Protein AF-0000000067844061 (afdb_homodimer)

Organism: Pseudomonas putida (strain ATCC 47054 / DSM 6125 / CFBP 8728 / NCIMB 11950 / KT2440) (NCBI:txid160488)

InterPro domains:
  IPR003423 Outer membrane efflux protein [PF02321] (73-263)
  IPR003423 Outer membrane efflux protein [PF02321] (291-471)
  IPR010131 Multidrug resistance outer membrane protein MdtP/Nodulation protein T-like [PTHR30203] (14-473)
  IPR010131 Multidrug resistance outer membrane protein MdtP/Nodulation protein T-like [TIGR01845] (21-471)

Sequence (946 aa):
MMPLLHSFPGPARLATALGMLAALAACGHQPTPAEPAVALQADPLANMPAGVSKQPLPERWWALYQDPQLNRWVQQALAHNQGLAQAEANVQAMLAGIGEFDARRWPSTDMGVAATYGRSADDQTLAEATDSNAPSQWQFNPGLELAYQVDIWGQVRAAIQRARVQAEASAAALDLVRLQVVAQTTRAYIDQCTYAARLEAAKQALQTLDQSVQLSQRQRQAGVATALDSERLLGLREQVRAQLPMLSARRQMALYELSMLSGQASVAEATTCVAIPTLSVPLPAGDGWHLLERRPDVRQAERELQAATLETDIVRADLYPKVSFGASLTSSDHHLANLGDSRAVMFGIGPLIRWEFPNLKANRARVSKAEALQRAQVARYRGVALSALKDVRQALARYDGERQRLQALDAALAHSQHSFALAQGNYRAGTVDGLALLDSEREMISLRANHTEARGRLAQAQVNLFRALGGRWMMPLLHSFPGPARLATALGMLAALAACGHQPTPAEPAVALQADPLANMPAGVSKQPLPERWWALYQDPQLNRWVQQALAHNQGLAQAEANVQAMLAGIGEFDARRWPSTDMGVAATYGRSADDQTLAEATDSNAPSQWQFNPGLELAYQVDIWGQVRAAIQRARVQAEASAAALDLVRLQVVAQTTRAYIDQCTYAARLEAAKQALQTLDQSVQLSQRQRQAGVATALDSERLLGLREQVRAQLPMLSARRQMALYELSMLSGQASVAEATTCVAIPTLSVPLPAGDGWHLLERRPDVRQAERELQAATLETDIVRADLYPKVSFGASLTSSDHHLANLGDSRAVMFGIGPLIRWEFPNLKANRARVSKAEALQRAQVARYRGVALSALKDVRQALARYDGERQRLQALDAALAHSQHSFALAQGNYRAGTVDGLALLDSEREMISLRANHTEARGRLAQAQVNLFRALGGRW

Nearest PDB structures (foldseek):
  5iuy-assembly1_A  TM=9.080E-01  e=8.063E-28  Pseudomonas aeruginosa PAO1
  5azs-assembly1_C  TM=9.070E-01  e=2.135E-24  Pseudomonas aeruginosa PAO1
  4k7r-assembly1_A  TM=8.911E-01  e=1.872E-24  Escherichia coli K-12
  1wp1-assembly1_A  TM=8.707E-01  e=6.218E-23  Pseudomonas aeruginosa
  4mt4-assembly1_C  TM=8.887E-01  e=1.733E-21  Campylobacter jejuni

Radius of gyration: 41.27 Å; Cα contacts (8 Å, |Δi|>4): 1444; chains: 2; bounding box: 65×150×91 Å

Solvent-accessible surface area (backbone atoms only — not comparable to full-atom values): 47269 Å² total; per-residue (Å²): 134,80,82,77,82,77,74,79,64,72,64,57,60,52,49,51,55,50,50,55,53,53,62,65,54,66,68,69,74,72,80,72,77,76,76,76,46,70,37,64,72,42,57,60,51,76,82,70,51,89,60,57,36,64,46,69,55,50,54,63,56,75,58,54,40,72,41,70,66,61,51,49,51,42,51,38,20,73,73,40,21,63,69,52,52,52,36,51,50,48,28,51,51,35,55,58,50,31,51,67,41,52,53,56,83,43,62,47,76,49,77,48,78,44,77,44,73,41,71,52,72,67,46,42,54,53,13,60,74,64,74,42,83,54,68,75,39,51,35,39,37,44,33,41,36,37,41,29,61,57,62,75,78,39,35,56,60,31,47,31,51,26,36,50,32,48,23,50,20,38,46,22,48,34,51,41,45,49,51,48,53,47,45,51,42,52,44,26,50,40,45,26,11,29,29,45,50,45,44,51,52,49,53,51,45,46,53,53,42,51,50,50,36,52,50,38,49,52,35,31,75,70,68,75,42,54,73,65,41,34,51,53,45,50,52,52,42,52,57,54,57,65,46,47,64,59,35,54,50,52,23,49,52,22,43,50,50,42,19,53,44,30,53,38,91,61,64,74,86,72,83,71,57,87,60,62,67,53,70,80,59,61,47,42,68,21,60,39,72,58,38,61,65,62,19,32,66,40,42,21,35,50,26,49,31,51,28,33,51,30,48,29,53,35,44,48,41,64,77,46,69,45,43,31,38,39,35,37,43,34,22,50,27,69,44,81,88,44,33,81,37,79,79,18,44,29,35,36,40,35,46,36,36,40,29,58,52,83,58,44,51,34,46,53,17,48,30,48,19,32,48,24,47,29,49,19,31,50,24,46,33,38,38,46,37,30,50,46,43,34,44,34,40,36,24,51,32,45,31,48,11,35,51,49,21,42,53,28,35,52,55,19,38,54,36,24,50,51,35,28,52,51,32,50,53,33,38,75,73,63,77,43,59,53,64,57,37,48,53,30,46,50,49,32,48,52,40,49,51,51,41,48,51,35,54,35,50,32,44,45,28,48,47,48,31,43,55,45,62,30,57,45,121,134,79,82,76,83,76,76,77,65,72,66,58,60,52,50,52,54,50,51,55,54,54,62,66,47,65,69,67,75,72,82,73,76,75,76,78,48,70,53,60,73,47,57,62,51,77,83,68,53,88,60,56,36,63,47,69,55,47,52,62,56,76,57,54,39,73,42,71,66,60,51,49,51,42,52,38,21,74,73,40,20,27,69,53,48,20,35,52,21,48,29,48,17,35,54,26,46,29,36,41,44,53,37,56,82,44,57,46,28,40,32,34,42,30,42,31,41,30,33,50,68,66,46,34,53,53,14,61,74,65,76,44,81,53,68,74,41,53,36,40,36,45,32,40,36,36,41,29,61,58,61,64,76,40,37,55,60,30,50,31,50,26,36,50,32,47,24,50,20,37,47,22,50,34,50,40,47,51,51,48,52,47,44,50,44,51,44,27,52,41,45,27,12,28,30,44,51,45,44,52,53,50,52,51,44,47,54,54,43,51,51,50,37,53,50,37,49,54,34,31,75,71,68,78,42,53,75,60,44,35,34,52,46,50,22,53,42,29,53,55,56,25,48,47,35,45,35,52,20,53,23,52,35,23,47,39,49,42,18,38,44,31,53,37,69,56,72,64,86,65,79,76,58,85,60,62,68,52,68,81,57,61,48,44,68,21,60,39,72,58,40,61,65,61,18,32,67,38,45,19,34,50,26,49,30,51,26,33,49,29,48,27,52,35,42,49,41,62,75,46,69,44,44,30,38,39,35,36,42,36,23,47,28,70,46,80,89,43,33,82,36,79,90,18,47,48,71,50,74,50,77,45,79,49,64,77,73,85,74,41,64,68,45,51,50,49,29,52,52,32,49,53,52,27,50,52,29,50,53,47,32,39,49,44,38,42,49,48,44,50,44,34,42,51,25,49,51,48,32,48,50,32,50,54,50,40,55,53,36,52,53,51,37,54,54,29,50,50,48,27,54,51,32,49,55,33,39,75,70,64,77,43,57,54,64,57,36,50,51,31,46,52,50,31,50,52,38,49,52,50,39,49,50,32,53,35,50,32,43,47,27,46,47,49,32,44,56,46,62,29,56,46,122

Structure (mmCIF, N/CA/C/O backbone):
data_AF-0000000067844061-model_v1
#
loop_
_entity.id
_entity.type
_entity.pdbx_description
1 polymer 'Multidrug efflux MFS outer membrane protein'
#
loop_
_atom_site.group_PDB
_atom_site.id
_atom_site.type_symbol
_atom_site.label_atom_id
_atom_site.label_alt_id
_atom_site.label_comp_id
_atom_site.label_asym_id
_atom_site.label_entity_id
_atom_site.label_seq_id
_atom_site.pdbx_PDB_ins_code
_atom_site.Cartn_x
_atom_site.Cartn_y
_atom_site.Cartn_z
_atom_site.occupancy
_atom_site.B_iso_or_equiv
_atom_site.auth_seq_id
_atom_site.auth_comp_id
_atom_site.auth_asym_id
_atom_site.auth_atom_id
_atom_site.pdbx_PDB_model_num
ATOM 1 N N . MET A 1 1 ? -35.156 57.094 55.906 1 28.03 1 MET A N 1
ATOM 2 C CA . MET A 1 1 ? -33.844 56.625 56.281 1 28.03 1 MET A CA 1
ATOM 3 C C . MET A 1 1 ? -33.5 55.312 55.562 1 28.03 1 MET A C 1
ATOM 5 O O . MET A 1 1 ? -33.875 54.25 56 1 28.03 1 MET A O 1
ATOM 9 N N . MET A 1 2 ? -33.688 55.312 54.281 1 35.84 2 MET A N 1
ATOM 10 C CA . MET A 1 2 ? -33.656 54.125 53.469 1 35.84 2 MET A CA 1
ATOM 11 C C . MET A 1 2 ? -32.281 53.469 53.469 1 35.84 2 MET A C 1
ATOM 13 O O . MET A 1 2 ? -31.266 54.188 53.375 1 35.84 2 MET A O 1
ATOM 17 N N . PRO A 1 3 ? -32.156 52.219 54.094 1 39.34 3 PRO A N 1
ATOM 18 C CA . PRO A 1 3 ? -30.906 51.5 54.344 1 39.34 3 PRO A CA 1
ATOM 19 C C . PRO A 1 3 ? -30.047 51.312 53.094 1 39.34 3 PRO A C 1
ATOM 21 O O . PRO A 1 3 ? -30.594 51.25 51.969 1 39.34 3 PRO A O 1
ATOM 24 N N . LEU A 1 4 ? -28.828 51.906 53.094 1 35.72 4 LEU A N 1
ATOM 25 C CA . LEU A 1 4 ? -27.75 51.875 52.125 1 35.72 4 LEU A CA 1
ATOM 26 C C . LEU A 1 4 ? -27.297 50.438 51.844 1 35.72 4 LEU A C 1
ATOM 28 O O . LEU A 1 4 ? -27.094 49.656 52.781 1 35.72 4 LEU A O 1
ATOM 32 N N . LEU A 1 5 ? -27.781 49.812 50.75 1 37.81 5 LEU A N 1
ATOM 33 C CA . LEU A 1 5 ? -27.406 48.5 50.25 1 37.81 5 LEU A CA 1
ATOM 34 C C . LEU A 1 5 ? -25.891 48.312 50.312 1 37.81 5 LEU A C 1
ATOM 36 O O . LEU A 1 5 ? -25.156 49.156 49.781 1 37.81 5 LEU A O 1
ATOM 40 N N . HIS A 1 6 ? -25.312 47.625 51.375 1 37.41 6 HIS A N 1
ATOM 41 C CA . HIS A 1 6 ? -23.938 47.25 51.656 1 37.41 6 HIS A CA 1
ATOM 42 C C . HIS A 1 6 ? -23.312 46.531 50.438 1 37.41 6 HIS A C 1
ATOM 44 O O . HIS A 1 6 ? -23.891 45.625 49.875 1 37.41 6 HIS A O 1
ATOM 50 N N . SER A 1 7 ? -22.406 47.219 49.688 1 40.31 7 SER A N 1
ATOM 51 C CA . SER A 1 7 ? -21.531 46.75 48.594 1 40.31 7 SER A CA 1
ATOM 52 C C . SER A 1 7 ? -20.75 45.5 49.031 1 40.31 7 SER A C 1
ATOM 54 O O . SER A 1 7 ? -20.141 45.469 50.094 1 40.31 7 SER A O 1
ATOM 56 N N . PHE A 1 8 ? -21.391 44.312 48.75 1 47.09 8 PHE A N 1
ATOM 57 C CA . PHE A 1 8 ? -20.719 43.062 49.031 1 47.09 8 PHE A CA 1
ATOM 58 C C . PHE A 1 8 ? -19.219 43.188 48.781 1 47.09 8 PHE A C 1
ATOM 60 O O . PHE A 1 8 ? -18.797 43.781 47.812 1 47.09 8 PHE A O 1
ATOM 67 N N . PRO A 1 9 ? -18.391 42.938 49.844 1 49.12 9 PRO A N 1
ATOM 68 C CA . PRO A 1 9 ? -16.938 43.062 49.875 1 49.12 9 PRO A CA 1
ATOM 69 C C . PRO A 1 9 ? -16.266 42.281 48.719 1 49.12 9 PRO A C 1
ATOM 71 O O . PRO A 1 9 ? -16.875 41.406 48.125 1 49.12 9 PRO A O 1
ATOM 74 N N . GLY A 1 10 ? -15 42.625 48.375 1 49.09 10 GLY A N 1
ATOM 75 C CA . GLY A 1 10 ? -13.953 42.344 47.406 1 49.09 10 GLY A CA 1
ATOM 76 C C . GLY A 1 10 ? -13.703 40.875 47.219 1 49.09 10 GLY A C 1
ATOM 77 O O . GLY A 1 10 ? -13.523 40.406 46.062 1 49.09 10 GLY A O 1
ATOM 78 N N . PRO A 1 11 ? -13.734 40.062 48.281 1 57.84 11 PRO A N 1
ATOM 79 C CA . PRO A 1 11 ? -13.297 38.688 48.125 1 57.84 11 PRO A CA 1
ATOM 80 C C . PRO A 1 11 ? -14.328 37.844 47.375 1 57.84 11 PRO A C 1
ATOM 82 O O . PRO A 1 11 ? -13.984 36.781 46.812 1 57.84 11 PRO A O 1
ATOM 85 N N . ALA A 1 12 ? -15.539 38.156 47.531 1 59.72 12 ALA A N 1
ATOM 86 C CA . ALA A 1 12 ? -16.562 37.312 46.906 1 59.72 12 ALA A CA 1
ATOM 87 C C . ALA A 1 12 ? -16.531 37.406 45.375 1 59.72 12 ALA A C 1
ATOM 89 O O . ALA A 1 12 ? -16.797 36.438 44.688 1 59.72 12 ALA A O 1
ATOM 90 N N . ARG A 1 13 ? -16.234 38.594 44.844 1 57.62 13 ARG A N 1
ATOM 91 C CA . ARG A 1 13 ? -16.125 38.781 43.406 1 57.62 13 ARG A CA 1
ATOM 92 C C . ARG A 1 13 ? -14.922 38.031 42.844 1 57.62 13 ARG A C 1
ATOM 94 O O . ARG A 1 13 ? -15 37.469 41.75 1 57.62 13 ARG A O 1
ATOM 101 N N . LEU A 1 14 ? -13.836 38.062 43.719 1 59.06 14 LEU A N 1
ATOM 102 C CA . LEU A 1 14 ? -12.695 37.281 43.25 1 59.06 14 LEU A CA 1
ATOM 103 C C . LEU A 1 14 ? -13.016 35.781 43.312 1 59.06 14 LEU A C 1
ATOM 105 O O . LEU A 1 14 ? -12.617 35.031 42.406 1 59.06 14 LEU A O 1
ATOM 109 N N . ALA A 1 15 ? -13.766 35.344 44.312 1 61.41 15 ALA A N 1
ATOM 110 C CA . ALA A 1 15 ? -14.172 33.938 44.469 1 61.41 15 ALA A CA 1
ATOM 111 C C . ALA A 1 15 ? -15.078 33.531 43.312 1 61.41 15 ALA A C 1
ATOM 113 O O . ALA A 1 15 ? -14.992 32.406 42.812 1 61.41 15 ALA A O 1
ATOM 114 N N . THR A 1 16 ? -15.977 34.375 42.844 1 60.16 16 THR A N 1
ATOM 115 C CA . THR A 1 16 ? -16.859 34.062 41.719 1 60.16 16 THR A CA 1
ATOM 116 C C . THR A 1 16 ? -16.062 33.969 40.438 1 60.16 16 THR A C 1
ATOM 118 O O . THR A 1 16 ? -16.328 33.125 39.594 1 60.16 16 THR A O 1
ATOM 121 N N . ALA A 1 17 ? -15.078 34.906 40.188 1 57.84 17 ALA A N 1
ATOM 122 C CA . ALA A 1 17 ? -14.227 34.875 39 1 57.84 17 ALA A CA 1
ATOM 123 C C . ALA A 1 17 ? -13.375 33.594 39 1 57.84 17 ALA A C 1
ATOM 125 O O . ALA A 1 17 ? -13.203 32.969 37.969 1 57.84 17 ALA A O 1
ATOM 126 N N . LEU A 1 18 ? -12.875 33.219 40.156 1 57.78 18 LEU A N 1
ATOM 127 C CA . LEU A 1 18 ? -12.109 31.984 40.281 1 57.78 18 LEU A CA 1
ATOM 128 C C . LEU A 1 18 ? -13.008 30.766 40.094 1 57.78 18 LEU A C 1
ATOM 130 O O . LEU A 1 18 ? -12.586 29.75 39.531 1 57.78 18 LEU A O 1
ATOM 134 N N . GLY A 1 19 ? -14.219 30.781 40.625 1 56.22 19 GLY A N 1
ATOM 135 C CA . GLY A 1 19 ? -15.172 29.703 40.406 1 56.22 19 GLY A CA 1
ATOM 136 C C . GLY A 1 19 ? -15.531 29.484 38.938 1 56.22 19 GLY A C 1
ATOM 137 O O . GLY A 1 19 ? -15.68 28.344 38.5 1 56.22 19 GLY A O 1
ATOM 138 N N . MET A 1 20 ? -15.695 30.578 38.25 1 52.91 20 MET A N 1
ATOM 139 C CA . MET A 1 20 ? -15.992 30.469 36.812 1 52.91 20 MET A CA 1
ATOM 140 C C . MET A 1 20 ? -14.789 29.922 36.062 1 52.91 20 MET A C 1
ATOM 142 O O . MET A 1 20 ? -14.953 29.156 35.094 1 52.91 20 MET A O 1
ATOM 146 N N . LEU A 1 21 ? -13.57 30.297 36.406 1 53.47 21 LEU A N 1
ATOM 147 C CA . LEU A 1 21 ? -12.367 29.75 35.781 1 53.47 21 LEU A CA 1
ATOM 148 C C . LEU A 1 21 ? -12.25 28.25 36.094 1 53.47 21 LEU A C 1
ATOM 150 O O . LEU A 1 21 ? -11.852 27.469 35.219 1 53.47 21 LEU A O 1
ATOM 154 N N . ALA A 1 22 ? -12.516 27.844 37.281 1 52.59 22 ALA A N 1
ATOM 155 C CA . ALA A 1 22 ? -12.477 26.438 37.688 1 52.59 22 ALA A CA 1
ATOM 156 C C . ALA A 1 22 ? -13.523 25.641 36.906 1 52.59 22 ALA A C 1
ATOM 158 O O . ALA A 1 22 ? -13.289 24.469 36.562 1 52.59 22 ALA A O 1
ATOM 159 N N . ALA A 1 23 ? -14.672 26.109 36.656 1 51.25 23 ALA A N 1
ATOM 160 C CA . ALA A 1 23 ? -15.719 25.391 35.906 1 51.25 23 ALA A CA 1
ATOM 161 C C . ALA A 1 23 ? -15.312 25.156 34.469 1 51.25 23 ALA A C 1
ATOM 163 O O . ALA A 1 23 ? -15.703 24.156 33.875 1 51.25 23 ALA A O 1
ATOM 164 N N . LEU A 1 24 ? -14.531 26.031 33.906 1 49.62 24 LEU A N 1
ATOM 165 C CA . LEU A 1 24 ? -14.078 25.844 32.531 1 49.62 24 LEU A CA 1
ATOM 166 C C . LEU A 1 24 ? -13 24.766 32.469 1 49.62 24 LEU A C 1
ATOM 168 O O . LEU A 1 24 ? -12.781 24.156 31.406 1 49.62 24 LEU A O 1
ATOM 172 N N . ALA A 1 25 ? -12.18 24.562 33.469 1 45.22 25 ALA A N 1
ATOM 173 C CA . ALA A 1 25 ? -11.094 23.578 33.5 1 45.22 25 ALA A CA 1
ATOM 174 C C . ALA A 1 25 ? -11.633 22.156 33.5 1 45.22 25 ALA A C 1
ATOM 176 O O . ALA A 1 25 ? -10.906 21.203 33.219 1 45.22 25 ALA A O 1
ATOM 177 N N . ALA A 1 26 ? -12.758 21.859 34.031 1 43.19 26 ALA A N 1
ATOM 178 C CA . ALA A 1 26 ? -13.219 20.5 34.281 1 43.19 26 ALA A CA 1
ATOM 179 C C . ALA A 1 26 ? -13.531 19.766 32.969 1 43.19 26 ALA A C 1
ATOM 181 O O . ALA A 1 26 ? -13.969 18.625 33 1 43.19 26 ALA A O 1
ATOM 182 N N . CYS A 1 27 ? -13.703 20.359 31.953 1 40.78 27 CYS A N 1
ATOM 183 C CA . CYS A 1 27 ? -14.18 19.578 30.828 1 40.78 27 CYS A CA 1
ATOM 184 C C . CYS A 1 27 ? -13.031 18.828 30.156 1 40.78 27 CYS A C 1
ATOM 186 O O . CYS A 1 27 ? -12.688 19.109 29.016 1 40.78 27 CYS A O 1
ATOM 188 N N . GLY A 1 28 ? -11.969 18.578 30.812 1 43.5 28 GLY A N 1
ATOM 189 C CA . GLY A 1 28 ? -11.023 17.734 30.109 1 43.5 28 GLY A CA 1
ATOM 190 C C . GLY A 1 28 ? -11.617 16.391 29.703 1 43.5 28 GLY A C 1
ATOM 191 O O . GLY A 1 28 ? -11.844 15.523 30.531 1 43.5 28 GLY A O 1
ATOM 192 N N . HIS A 1 29 ? -12.438 16.25 28.781 1 42.75 29 HIS A N 1
ATOM 193 C CA . HIS A 1 29 ? -12.945 14.992 28.25 1 42.75 29 HIS A CA 1
ATOM 194 C C . HIS A 1 29 ? -11.805 14.078 27.812 1 42.75 29 HIS A C 1
ATOM 196 O O . HIS A 1 29 ? -10.906 14.508 27.094 1 42.75 29 HIS A O 1
ATOM 202 N N . GLN A 1 30 ? -11.398 13.156 28.609 1 43.84 30 GLN A N 1
ATOM 203 C CA . GLN A 1 30 ? -10.508 12.094 28.156 1 43.84 30 GLN A CA 1
ATOM 204 C C . GLN A 1 30 ? -11.094 11.367 26.953 1 43.84 30 GLN A C 1
ATOM 206 O O . GLN A 1 30 ? -12.25 10.93 26.984 1 43.84 30 GLN A O 1
ATOM 211 N N . PRO A 1 31 ? -10.453 11.453 25.828 1 48.81 31 PRO A N 1
ATOM 212 C CA . PRO A 1 31 ? -10.984 10.75 24.672 1 48.81 31 PRO A CA 1
ATOM 213 C C . PRO A 1 31 ? -11.188 9.258 24.906 1 48.81 31 PRO A C 1
ATOM 215 O O . PRO A 1 31 ? -10.43 8.641 25.672 1 48.81 31 PRO A O 1
ATOM 218 N N . THR A 1 32 ? -12.375 8.727 24.922 1 49 32 THR A N 1
ATOM 219 C CA . THR A 1 32 ? -12.711 7.309 25 1 49 32 THR A CA 1
ATOM 220 C C . THR A 1 32 ? -11.891 6.504 24 1 49 32 THR A C 1
ATOM 222 O O . THR A 1 32 ? -11.82 6.848 22.812 1 49 32 THR A O 1
ATOM 225 N N . PRO A 1 33 ? -11.102 5.637 24.594 1 50.72 33 PRO A N 1
ATOM 226 C CA . PRO A 1 33 ? -10.352 4.77 23.688 1 50.72 33 PRO A CA 1
ATOM 227 C C . PRO A 1 33 ? -11.227 4.141 22.609 1 50.72 33 PRO A C 1
ATOM 229 O O . PRO A 1 33 ? -12.406 3.863 22.844 1 50.72 33 PRO A O 1
ATOM 232 N N . ALA A 1 34 ? -10.898 4.32 21.391 1 57.81 34 ALA A N 1
ATOM 233 C CA . ALA A 1 34 ? -11.633 3.699 20.297 1 57.81 34 ALA A CA 1
ATOM 234 C C . ALA A 1 34 ? -11.859 2.215 20.562 1 57.81 34 ALA A C 1
ATOM 236 O O . ALA A 1 34 ? -11.008 1.54 21.141 1 57.81 34 ALA A O 1
ATOM 237 N N . GLU A 1 35 ? -13.102 1.717 20.531 1 63.91 35 GLU A N 1
ATOM 238 C CA . GLU A 1 35 ? -13.43 0.296 20.594 1 63.91 35 GLU A CA 1
ATOM 239 C C . GLU A 1 35 ? -12.508 -0.527 19.688 1 63.91 35 GLU A C 1
ATOM 241 O O . GLU A 1 35 ? -12.164 -0.102 18.594 1 63.91 35 GLU A O 1
ATOM 246 N N . PRO A 1 36 ? -12.086 -1.57 20.281 1 65.06 36 PRO A N 1
ATOM 247 C CA . PRO A 1 36 ? -11.203 -2.426 19.484 1 65.06 36 PRO A CA 1
ATOM 248 C C . PRO A 1 36 ? -11.836 -2.867 18.156 1 65.06 36 PRO A C 1
ATOM 250 O O . PRO A 1 36 ? -13.047 -3.066 18.094 1 65.06 36 PRO A O 1
ATOM 253 N N . ALA A 1 37 ? -11.062 -2.898 17.188 1 70.94 37 ALA A N 1
ATOM 254 C CA . ALA A 1 37 ? -11.5 -3.363 15.867 1 70.94 37 ALA A CA 1
ATOM 255 C C . ALA A 1 37 ? -12.078 -4.773 15.953 1 70.94 37 ALA A C 1
ATOM 257 O O . ALA A 1 37 ? -11.516 -5.645 16.609 1 70.94 37 ALA A O 1
ATOM 258 N N . VAL A 1 38 ? -13.281 -5.008 15.516 1 68.44 38 VAL A N 1
ATOM 259 C CA . VAL A 1 38 ? -13.992 -6.281 15.492 1 68.44 38 VAL A CA 1
ATOM 260 C C . VAL A 1 38 ? -13.062 -7.391 15.008 1 68.44 38 VAL A C 1
ATOM 262 O O . VAL A 1 38 ? -13.102 -8.516 15.516 1 68.44 38 VAL A O 1
ATOM 265 N N . ALA A 1 39 ? -12.211 -6.98 14.148 1 72.62 39 ALA A N 1
ATOM 266 C CA . ALA A 1 39 ? -11.281 -7.965 13.594 1 72.62 39 ALA A CA 1
ATOM 267 C C . ALA A 1 39 ? -10.398 -8.562 14.68 1 72.62 39 ALA A C 1
ATOM 269 O O . ALA A 1 39 ? -9.961 -9.711 14.578 1 72.62 39 ALA A O 1
ATOM 270 N N . LEU A 1 40 ? -10.18 -7.887 15.688 1 72.19 40 LEU A N 1
ATOM 271 C CA . LEU A 1 40 ? -9.273 -8.328 16.734 1 72.19 40 LEU A CA 1
ATOM 272 C C . LEU A 1 40 ? -9.961 -9.336 17.656 1 72.19 40 LEU A C 1
ATOM 274 O O . LEU A 1 40 ? -9.297 -10.023 18.438 1 72.19 40 LEU A O 1
ATOM 278 N N . GLN A 1 41 ? -11.273 -9.445 17.406 1 71.88 41 GLN A N 1
ATOM 279 C CA . GLN A 1 41 ? -12.031 -10.391 18.219 1 71.88 41 GLN A CA 1
ATOM 280 C C . GLN A 1 41 ? -12.164 -11.734 17.516 1 71.88 41 GLN A C 1
ATOM 282 O O . GLN A 1 41 ? -12.555 -12.727 18.141 1 71.88 41 GLN A O 1
ATOM 287 N N . ALA A 1 42 ? -11.781 -11.734 16.328 1 75.06 42 ALA A N 1
ATOM 288 C CA . ALA A 1 42 ? -11.844 -12.984 15.57 1 75.06 42 ALA A CA 1
ATOM 289 C C . ALA A 1 42 ? -10.617 -13.844 15.836 1 75.06 42 ALA A C 1
ATOM 291 O O . ALA A 1 42 ? -9.523 -13.328 16.078 1 75.06 42 ALA A O 1
ATOM 292 N N . ASP A 1 43 ? -10.859 -15.219 15.867 1 75.75 43 ASP A N 1
ATOM 293 C CA . ASP A 1 43 ? -9.734 -16.141 15.953 1 75.75 43 ASP A CA 1
ATOM 294 C C . ASP A 1 43 ? -9.164 -16.438 14.562 1 75.75 43 ASP A C 1
ATOM 296 O O . ASP A 1 43 ? -9.797 -17.125 13.758 1 75.75 43 ASP A O 1
ATOM 300 N N . PRO A 1 44 ? -8.016 -15.906 14.336 1 77.69 44 PRO A N 1
ATOM 301 C CA . PRO A 1 44 ? -7.434 -16.125 13.008 1 77.69 44 PRO A CA 1
ATOM 302 C C . PRO A 1 44 ? -7.059 -17.594 12.766 1 77.69 44 PRO A C 1
ATOM 304 O O . PRO A 1 44 ? -6.84 -18 11.617 1 77.69 44 PRO A O 1
ATOM 307 N N . LEU A 1 45 ? -7.023 -18.359 13.844 1 76.38 45 LEU A N 1
ATOM 308 C CA . LEU A 1 45 ? -6.574 -19.75 13.75 1 76.38 45 LEU A CA 1
ATOM 309 C C . LEU A 1 45 ? -7.742 -20.719 13.961 1 76.38 45 LEU A C 1
ATOM 311 O O . LEU A 1 45 ? -7.539 -21.859 14.352 1 76.38 45 LEU A O 1
ATOM 315 N N . ALA A 1 46 ? -8.961 -20.359 13.758 1 71.69 46 ALA A N 1
ATOM 316 C CA . ALA A 1 46 ? -10.148 -21.172 14.023 1 71.69 46 ALA A CA 1
ATOM 317 C C . ALA A 1 46 ? -10.039 -22.547 13.344 1 71.69 46 ALA A C 1
ATOM 319 O O . ALA A 1 46 ? -10.414 -23.562 13.93 1 71.69 46 ALA A O 1
ATOM 320 N N . ASN A 1 47 ? -9.531 -22.734 12.133 1 69.31 47 ASN A N 1
ATOM 321 C CA . ASN A 1 47 ? -9.328 -24 11.438 1 69.31 47 ASN A CA 1
ATOM 322 C C . ASN A 1 47 ? -7.855 -24.234 11.125 1 69.31 47 ASN A C 1
ATOM 324 O O . ASN A 1 47 ? -7.387 -23.906 10.031 1 69.31 47 ASN A O 1
ATOM 328 N N . MET A 1 48 ? -7.246 -24.922 12.25 1 78.19 48 MET A N 1
ATOM 329 C CA . MET A 1 48 ? -5.812 -25.125 12.07 1 78.19 48 MET A CA 1
ATOM 330 C C . MET A 1 48 ? -5.535 -26.422 11.312 1 78.19 48 MET A C 1
ATOM 332 O O . MET A 1 48 ? -6.051 -27.484 11.672 1 78.19 48 MET A O 1
ATOM 336 N N . PRO A 1 49 ? -4.863 -26.297 10.281 1 82.62 49 PRO A N 1
ATOM 337 C CA . PRO A 1 49 ? -4.496 -27.5 9.523 1 82.62 49 PRO A CA 1
ATOM 338 C C . PRO A 1 49 ? -3.521 -28.391 10.281 1 82.62 49 PRO A C 1
ATOM 340 O O . PRO A 1 49 ? -3.014 -28.016 11.336 1 82.62 49 PRO A O 1
ATOM 343 N N . ALA A 1 50 ? -3.402 -29.625 9.758 1 77.88 50 ALA A N 1
ATOM 344 C CA . ALA A 1 50 ? -2.408 -30.531 10.312 1 77.88 50 ALA A CA 1
ATOM 345 C C . ALA A 1 50 ? -1.009 -29.922 10.25 1 77.88 50 ALA A C 1
ATOM 347 O O . ALA A 1 50 ? -0.711 -29.125 9.359 1 77.88 50 ALA A O 1
ATOM 348 N N . GLY A 1 51 ? -0.209 -30.125 11.188 1 79.06 51 GLY A N 1
ATOM 349 C CA . GLY A 1 51 ? 1.165 -29.641 11.195 1 79.06 51 GLY A CA 1
ATOM 350 C C . GLY A 1 51 ? 1.346 -28.359 11.977 1 79.06 51 GLY A C 1
ATOM 351 O O . GLY A 1 51 ? 2.465 -27.859 12.117 1 79.06 51 GLY A O 1
ATOM 352 N N . VAL A 1 52 ? 0.223 -27.844 12.398 1 85.12 52 VAL A N 1
ATOM 353 C CA . VAL A 1 52 ? 0.296 -26.609 13.172 1 85.12 52 VAL A CA 1
ATOM 354 C C . VAL A 1 52 ? -0.025 -26.891 14.633 1 85.12 52 VAL A C 1
ATOM 356 O O . VAL A 1 52 ? -0.925 -27.672 14.938 1 85.12 52 VAL A O 1
ATOM 359 N N . SER A 1 53 ? 0.787 -26.328 15.555 1 85.06 53 SER A N 1
ATOM 360 C CA . SER A 1 53 ? 0.591 -26.547 16.984 1 85.06 53 SER A CA 1
ATOM 361 C C . SER A 1 53 ? 0.182 -25.266 17.703 1 85.06 53 SER A C 1
ATOM 363 O O . SER A 1 53 ? 0.371 -24.172 17.172 1 85.06 53 SER A O 1
ATOM 365 N N . LYS A 1 54 ? -0.323 -25.438 18.875 1 83.56 54 LYS A N 1
ATOM 366 C CA . LYS A 1 54 ? -0.771 -24.297 19.672 1 83.56 54 LYS A CA 1
ATOM 367 C C . LYS A 1 54 ? 0.365 -23.75 20.531 1 83.56 54 LYS A C 1
ATOM 369 O O . LYS A 1 54 ? 0.176 -22.781 21.266 1 83.56 54 LYS A O 1
ATOM 374 N N . GLN A 1 55 ? 1.511 -24.344 20.422 1 83.81 55 GLN A N 1
ATOM 375 C CA . GLN A 1 55 ? 2.67 -23.828 21.141 1 83.81 55 GLN A CA 1
ATOM 376 C C . GLN A 1 55 ? 2.996 -22.391 20.719 1 83.81 55 GLN A C 1
ATOM 378 O O . GLN A 1 55 ? 2.824 -22.031 19.547 1 83.81 55 GLN A O 1
ATOM 383 N N . PRO A 1 56 ? 3.473 -21.641 21.656 1 84.31 56 PRO A N 1
ATOM 384 C CA . PRO A 1 56 ? 3.793 -20.25 21.312 1 84.31 56 PRO A CA 1
ATOM 385 C C . PRO A 1 56 ? 4.953 -20.141 20.328 1 84.31 56 PRO A C 1
ATOM 387 O O . PRO A 1 56 ? 5.898 -20.922 20.391 1 84.31 56 PRO A O 1
ATOM 390 N N . LEU A 1 57 ? 4.785 -19.203 19.453 1 85.81 57 LEU A N 1
ATOM 391 C CA . LEU A 1 57 ? 5.836 -18.938 18.469 1 85.81 57 LEU A CA 1
ATOM 392 C C . LEU A 1 57 ? 7.078 -18.375 19.156 1 85.81 57 LEU A C 1
ATOM 394 O O . LEU A 1 57 ? 7.004 -17.344 19.844 1 85.81 57 LEU A O 1
ATOM 398 N N . PRO A 1 58 ? 8.195 -19.016 19.062 1 87.38 58 PRO A N 1
ATOM 399 C CA . PRO A 1 58 ? 9.414 -18.484 19.672 1 87.38 58 PRO A CA 1
ATOM 400 C C . PRO A 1 58 ? 9.883 -17.188 19 1 87.38 58 PRO A C 1
ATOM 402 O O . PRO A 1 58 ? 9.547 -16.938 17.844 1 87.38 58 PRO A O 1
ATOM 405 N N . GLU A 1 59 ? 10.719 -16.422 19.703 1 85.06 59 GLU A N 1
ATOM 406 C CA . GLU A 1 59 ? 11.25 -15.164 19.172 1 85.06 59 GLU A CA 1
ATOM 407 C C . GLU A 1 59 ? 12.164 -15.422 17.969 1 85.06 59 GLU A C 1
ATOM 409 O O . GLU A 1 59 ? 12.078 -14.727 16.953 1 85.06 59 GLU A O 1
ATOM 414 N N . ARG A 1 60 ? 13.031 -16.531 18.094 1 91.44 60 ARG A N 1
ATOM 415 C CA . ARG A 1 60 ? 13.914 -16.906 17 1 91.44 60 ARG A CA 1
ATOM 416 C C . ARG A 1 60 ? 13.32 -18.078 16.203 1 91.44 60 ARG A C 1
ATOM 418 O O . ARG A 1 60 ? 13.914 -19.156 16.156 1 91.44 60 ARG A O 1
ATOM 425 N N . TRP A 1 61 ? 12.109 -17.75 15.594 1 91.81 61 TRP A N 1
ATOM 426 C CA . TRP A 1 61 ? 11.367 -18.797 14.906 1 91.81 61 TRP A CA 1
ATOM 427 C C . TRP A 1 61 ? 12.227 -19.453 13.828 1 91.81 61 TRP A C 1
ATOM 429 O O . TRP A 1 61 ? 12.031 -20.625 13.5 1 91.81 61 TRP A O 1
ATOM 439 N N . TRP A 1 62 ? 13.273 -18.719 13.227 1 93.5 62 TRP A N 1
ATOM 440 C CA . TRP A 1 62 ? 14.117 -19.281 12.18 1 93.5 62 TRP A CA 1
ATOM 441 C C . TRP A 1 62 ? 15.031 -20.359 12.742 1 93.5 62 TRP A C 1
ATOM 443 O O . TRP A 1 62 ? 15.539 -21.203 11.992 1 93.5 62 TRP A O 1
ATOM 453 N N . ALA A 1 63 ? 15.25 -20.391 14.039 1 92.81 63 ALA A N 1
ATOM 454 C CA . ALA A 1 63 ? 16.094 -21.391 14.695 1 92.81 63 ALA A CA 1
ATOM 455 C C . ALA A 1 63 ? 15.406 -22.766 14.719 1 92.81 63 ALA A C 1
ATOM 457 O O . ALA A 1 63 ? 16.047 -23.781 14.961 1 92.81 63 ALA A O 1
ATOM 458 N N . LEU A 1 64 ? 14.094 -22.781 14.461 1 93.19 64 LEU A N 1
ATOM 459 C CA . LEU A 1 64 ? 13.344 -24.031 14.453 1 93.19 64 LEU A CA 1
ATOM 460 C C . LEU A 1 64 ? 13.805 -24.938 13.312 1 93.19 64 LEU A C 1
ATOM 462 O O . LEU A 1 64 ? 13.562 -26.141 13.336 1 93.19 64 LEU A O 1
ATOM 466 N N . TYR A 1 65 ? 14.453 -24.328 12.273 1 94.81 65 TYR A N 1
ATOM 467 C CA . TYR A 1 65 ? 14.961 -25.094 11.148 1 94.81 65 TYR A CA 1
ATOM 468 C C . TYR A 1 65 ? 16.266 -25.812 11.516 1 94.81 65 TYR A C 1
ATOM 470 O O . TYR A 1 65 ? 16.734 -26.688 10.781 1 94.81 65 TYR A O 1
ATOM 478 N N . GLN A 1 66 ? 16.859 -25.469 12.617 1 92.81 66 GLN A N 1
ATOM 479 C CA . GLN A 1 66 ? 18.094 -26.078 13.117 1 92.81 66 GLN A CA 1
ATOM 480 C C . GLN A 1 66 ? 19.188 -26.047 12.055 1 92.81 66 GLN A C 1
ATOM 482 O O . GLN A 1 66 ? 19.859 -27.062 11.82 1 92.81 66 GLN A O 1
ATOM 487 N N . ASP A 1 67 ? 19.266 -24.984 11.383 1 93.88 67 ASP A N 1
ATOM 488 C CA . ASP A 1 67 ? 20.281 -24.75 10.352 1 93.88 67 ASP A CA 1
ATOM 489 C C . ASP A 1 67 ? 21.25 -23.641 10.766 1 93.88 67 ASP A C 1
ATOM 491 O O . ASP A 1 67 ? 20.891 -22.469 10.742 1 93.88 67 ASP A O 1
ATOM 495 N N . PRO A 1 68 ? 22.484 -24.062 11.117 1 92.5 68 PRO A N 1
ATOM 496 C CA . PRO A 1 68 ? 23.438 -23.078 11.602 1 92.5 68 PRO A CA 1
ATOM 497 C C . PRO A 1 68 ? 23.766 -22 10.562 1 92.5 68 PRO A C 1
ATOM 499 O O . PRO A 1 68 ? 24.031 -20.859 10.914 1 92.5 68 PRO A O 1
ATOM 502 N N . GLN A 1 69 ? 23.75 -22.359 9.328 1 92.69 69 GLN A N 1
ATOM 503 C CA . GLN A 1 69 ? 24.031 -21.375 8.289 1 92.69 69 GLN A CA 1
ATOM 504 C C . GLN A 1 69 ? 22.922 -20.328 8.203 1 92.69 69 GLN A C 1
ATOM 506 O O . GLN A 1 69 ? 23.188 -19.141 8.07 1 92.69 69 GLN A O 1
ATOM 511 N N . LEU A 1 70 ? 21.656 -20.812 8.258 1 94.69 70 LEU A N 1
ATOM 512 C CA . LEU A 1 70 ? 20.531 -19.891 8.281 1 94.69 70 LEU A CA 1
ATOM 513 C C . LEU A 1 70 ? 20.625 -18.938 9.477 1 94.69 70 LEU A C 1
ATOM 515 O O . LEU A 1 70 ? 20.438 -17.734 9.328 1 94.69 70 LEU A O 1
ATOM 519 N N . ASN A 1 71 ? 21.031 -19.484 10.617 1 94.81 71 ASN A N 1
ATOM 520 C CA . ASN A 1 71 ? 21.156 -18.672 11.82 1 94.81 71 ASN A CA 1
ATOM 521 C C . ASN A 1 71 ? 22.219 -17.578 11.641 1 94.81 71 ASN A C 1
ATOM 523 O O . ASN A 1 71 ? 22 -16.438 12.055 1 94.81 71 ASN A O 1
ATOM 527 N N . ARG A 1 72 ? 23.25 -17.938 11.023 1 92.38 72 ARG A N 1
ATOM 528 C CA . ARG A 1 72 ? 24.328 -16.969 10.812 1 92.38 72 ARG A CA 1
ATOM 529 C C . ARG A 1 72 ? 23.891 -15.859 9.867 1 92.38 72 ARG A C 1
ATOM 531 O O . ARG A 1 72 ? 24.172 -14.688 10.117 1 92.38 72 ARG A O 1
ATOM 538 N N . TRP A 1 73 ? 23.188 -16.203 8.773 1 93.62 73 TRP A N 1
ATOM 539 C CA . TRP A 1 73 ? 22.703 -15.203 7.832 1 93.62 73 TRP A CA 1
ATOM 540 C C . TRP A 1 73 ? 21.75 -14.234 8.508 1 93.62 73 TRP A C 1
ATOM 542 O O . TRP A 1 73 ? 21.844 -13.023 8.32 1 93.62 73 TRP A O 1
ATOM 552 N N . VAL A 1 74 ? 20.859 -14.766 9.328 1 96.12 74 VAL A N 1
ATOM 553 C CA . VAL A 1 74 ? 19.859 -13.922 9.984 1 96.12 74 VAL A CA 1
ATOM 554 C C . VAL A 1 74 ? 20.562 -13 10.984 1 96.12 74 VAL A C 1
ATOM 556 O O . VAL A 1 74 ? 20.234 -11.805 11.055 1 96.12 74 VAL A O 1
ATOM 559 N N . GLN A 1 75 ? 21.531 -13.531 11.711 1 95.19 75 GLN A N 1
ATOM 560 C CA . GLN A 1 75 ? 22.266 -12.719 12.672 1 95.19 75 GLN A CA 1
ATOM 561 C C . GLN A 1 75 ? 23.031 -11.586 11.969 1 95.19 75 GLN A C 1
ATOM 563 O O . GLN A 1 75 ? 23.016 -10.445 12.438 1 95.19 75 GLN A O 1
ATOM 568 N N . GLN A 1 76 ? 23.625 -11.922 10.875 1 94.38 76 GLN A N 1
ATOM 569 C CA . GLN A 1 76 ? 24.344 -10.922 10.109 1 94.38 76 GLN A CA 1
ATOM 570 C C . GLN A 1 76 ? 23.406 -9.867 9.539 1 94.38 76 GLN A C 1
ATOM 572 O O . GLN A 1 76 ? 23.719 -8.68 9.539 1 94.38 76 GLN A O 1
ATOM 577 N N . ALA A 1 77 ? 22.281 -10.273 9.023 1 96.62 77 ALA A N 1
ATOM 578 C CA . ALA A 1 77 ? 21.297 -9.336 8.484 1 96.62 77 ALA A CA 1
ATOM 579 C C . ALA A 1 77 ? 20.781 -8.398 9.578 1 96.62 77 ALA A C 1
ATOM 581 O O . ALA A 1 77 ? 20.656 -7.188 9.359 1 96.62 77 ALA A O 1
ATOM 582 N N . LEU A 1 78 ? 20.5 -8.945 10.766 1 96.69 78 LEU A N 1
ATOM 583 C CA . LEU A 1 78 ? 19.984 -8.133 11.867 1 96.69 78 LEU A CA 1
ATOM 584 C C . LEU A 1 78 ? 21.031 -7.133 12.336 1 96.69 78 LEU A C 1
ATOM 586 O O . LEU A 1 78 ? 20.688 -6.039 12.789 1 96.69 78 LEU A O 1
ATOM 590 N N . ALA A 1 79 ? 22.266 -7.492 12.172 1 95.38 79 ALA A N 1
ATOM 591 C CA . ALA A 1 79 ? 23.344 -6.648 12.672 1 95.38 79 ALA A CA 1
ATOM 592 C C . ALA A 1 79 ? 23.719 -5.57 11.656 1 95.38 79 ALA A C 1
ATOM 594 O O . ALA A 1 79 ? 24.125 -4.465 12.031 1 95.38 79 ALA A O 1
ATOM 595 N N . HIS A 1 80 ? 23.531 -5.887 10.305 1 95.19 80 HIS A N 1
ATOM 596 C CA . HIS A 1 80 ? 24.203 -5.02 9.336 1 95.19 80 HIS A CA 1
ATOM 597 C C . HIS A 1 80 ? 23.219 -4.5 8.297 1 95.19 80 HIS A C 1
ATOM 599 O O . HIS A 1 80 ? 23.594 -3.73 7.41 1 95.19 80 HIS A O 1
ATOM 605 N N . ASN A 1 81 ? 21.969 -4.852 8.312 1 96.5 81 ASN A N 1
ATOM 606 C CA . ASN A 1 81 ? 21 -4.395 7.32 1 96.5 81 ASN A CA 1
ATOM 607 C C . ASN A 1 81 ? 20.812 -2.879 7.375 1 96.5 81 ASN A C 1
ATOM 609 O O . ASN A 1 81 ? 20.578 -2.314 8.445 1 96.5 81 ASN A O 1
ATOM 613 N N . GLN A 1 82 ? 20.844 -2.262 6.188 1 95.38 82 GLN A N 1
ATOM 614 C CA . GLN A 1 82 ? 20.828 -0.804 6.133 1 95.38 82 GLN A CA 1
ATOM 615 C C . GLN A 1 82 ? 19.406 -0.265 6.305 1 95.38 82 GLN A C 1
ATOM 617 O O . GLN A 1 82 ? 19.219 0.873 6.738 1 95.38 82 GLN A O 1
ATOM 622 N N . GLY A 1 83 ? 18.453 -1.049 5.91 1 95.81 83 GLY A N 1
ATOM 623 C CA . GLY A 1 83 ? 17.078 -0.667 6.203 1 95.81 83 GLY A CA 1
ATOM 624 C C . GLY A 1 83 ? 16.781 -0.605 7.691 1 95.81 83 GLY A C 1
ATOM 625 O O . GLY A 1 83 ? 16.078 0.294 8.156 1 95.81 83 GLY A O 1
ATOM 626 N N . LEU A 1 84 ? 17.281 -1.547 8.438 1 95.81 84 LEU A N 1
ATOM 627 C CA . LEU A 1 84 ? 17.125 -1.568 9.883 1 95.81 84 LEU A CA 1
ATOM 628 C C . LEU A 1 84 ? 17.844 -0.387 10.523 1 95.81 84 LEU A C 1
ATOM 630 O O . LEU A 1 84 ? 17.297 0.255 11.43 1 95.81 84 LEU A O 1
ATOM 634 N N . ALA A 1 85 ? 19 -0.08 10.055 1 96.12 85 ALA A N 1
ATOM 635 C CA . ALA A 1 85 ? 19.75 1.062 10.562 1 96.12 85 ALA A CA 1
ATOM 636 C C . ALA A 1 85 ? 18.984 2.365 10.352 1 96.12 85 ALA A C 1
ATOM 638 O O . ALA A 1 85 ? 18.938 3.215 11.242 1 96.12 85 ALA A O 1
ATOM 639 N N . GLN A 1 86 ? 18.422 2.502 9.172 1 96.12 86 GLN A N 1
ATOM 640 C CA . GLN A 1 86 ? 17.625 3.688 8.875 1 96.12 86 GLN A CA 1
ATOM 641 C C . GLN A 1 86 ? 16.422 3.789 9.805 1 96.12 86 GLN A C 1
ATOM 643 O O . GLN A 1 86 ? 16.125 4.867 10.328 1 96.12 86 GLN A O 1
ATOM 648 N N . ALA A 1 87 ? 15.727 2.691 10.047 1 96 87 ALA A N 1
ATOM 649 C CA . ALA A 1 87 ? 14.562 2.676 10.93 1 96 87 ALA A CA 1
ATOM 650 C C . ALA A 1 87 ? 14.953 3.018 12.359 1 96 87 ALA A C 1
ATOM 652 O O . ALA A 1 87 ? 14.219 3.73 13.055 1 96 87 ALA A O 1
ATOM 653 N N . GLU A 1 88 ? 16.062 2.533 12.82 1 96.38 88 GLU A N 1
ATOM 654 C CA . GLU A 1 88 ? 16.547 2.846 14.164 1 96.38 88 GLU A CA 1
ATOM 655 C C . GLU A 1 88 ? 16.844 4.336 14.312 1 96.38 88 GLU A C 1
ATOM 657 O O . GLU A 1 88 ? 16.484 4.941 15.328 1 96.38 88 GLU A O 1
ATOM 662 N N . ALA A 1 89 ? 17.469 4.945 13.289 1 97.44 89 ALA A N 1
ATOM 663 C CA . ALA A 1 89 ? 17.75 6.379 13.305 1 97.44 89 ALA A CA 1
ATOM 664 C C . ALA A 1 89 ? 16.453 7.195 13.336 1 97.44 89 ALA A C 1
ATOM 666 O O . ALA A 1 89 ? 16.391 8.234 14 1 97.44 89 ALA A O 1
ATOM 667 N N . ASN A 1 90 ? 15.516 6.695 12.672 1 95.69 90 ASN A N 1
ATOM 668 C CA . ASN A 1 90 ? 14.227 7.379 12.68 1 95.69 90 ASN A CA 1
ATOM 669 C C . ASN A 1 90 ? 13.602 7.379 14.07 1 95.69 90 ASN A C 1
ATOM 671 O O . ASN A 1 90 ? 13.023 8.375 14.5 1 95.69 90 ASN A O 1
ATOM 675 N N . VAL A 1 91 ? 13.641 6.25 14.781 1 96 91 VAL A N 1
ATOM 676 C CA . VAL A 1 91 ? 13.141 6.18 16.156 1 96 91 VAL A CA 1
ATOM 677 C C . VAL A 1 91 ? 13.875 7.191 17.016 1 96 91 VAL A C 1
ATOM 679 O O . VAL A 1 91 ? 13.258 7.93 17.797 1 96 91 VAL A O 1
ATOM 682 N N . GLN A 1 92 ? 15.188 7.324 16.828 1 96.06 92 GLN A N 1
ATOM 683 C CA . GLN A 1 92 ? 15.984 8.266 17.609 1 96.06 92 GLN A CA 1
ATOM 684 C C . GLN A 1 92 ? 15.57 9.711 17.312 1 96.06 92 GLN A C 1
ATOM 686 O O . GLN A 1 92 ? 15.516 10.547 18.219 1 96.06 92 GLN A O 1
ATOM 691 N N . ALA A 1 93 ? 15.32 9.93 16.047 1 96.31 93 ALA A N 1
ATOM 692 C CA . ALA A 1 93 ? 14.867 11.266 15.656 1 96.31 93 ALA A CA 1
ATOM 693 C C . ALA A 1 93 ? 13.555 11.625 16.344 1 96.31 93 ALA A C 1
ATOM 695 O O . ALA A 1 93 ? 13.391 12.742 16.844 1 96.31 93 ALA A O 1
ATOM 696 N N . MET A 1 94 ? 12.617 10.672 16.391 1 94 94 MET A N 1
ATOM 697 C CA . MET A 1 94 ? 11.328 10.922 17.031 1 94 94 MET A CA 1
ATOM 698 C C . MET A 1 94 ? 11.492 11.109 18.547 1 94 94 MET A C 1
ATOM 700 O O . MET A 1 94 ? 10.836 11.961 19.141 1 94 94 MET A O 1
ATOM 704 N N . LEU A 1 95 ? 12.383 10.305 19.172 1 94.06 95 LEU A N 1
ATOM 705 C CA . LEU A 1 95 ? 12.648 10.43 20.594 1 94.06 95 LEU A CA 1
ATOM 706 C C . LEU A 1 95 ? 13.266 11.789 20.922 1 94.06 95 LEU A C 1
ATOM 708 O O . LEU A 1 95 ? 12.875 12.438 21.891 1 94.06 95 LEU A O 1
ATOM 712 N N . ALA A 1 96 ? 14.211 12.25 20.031 1 93.75 96 ALA A N 1
ATOM 713 C CA . ALA A 1 96 ? 14.828 13.562 20.203 1 93.75 96 ALA A CA 1
ATOM 714 C C . ALA A 1 96 ? 13.797 14.68 20.047 1 93.75 96 ALA A C 1
ATOM 716 O O . ALA A 1 96 ? 13.859 15.688 20.75 1 93.75 96 ALA A O 1
ATOM 717 N N . GLY A 1 97 ? 12.82 14.469 19.219 1 91.62 97 GLY A N 1
ATOM 718 C CA . GLY A 1 97 ? 11.797 15.469 18.953 1 91.62 97 GLY A CA 1
ATOM 719 C C . GLY A 1 97 ? 10.883 15.711 20.141 1 91.62 97 GLY A C 1
ATOM 720 O O . GLY A 1 97 ? 10.273 16.781 20.25 1 91.62 97 GLY A O 1
ATOM 721 N N . ILE A 1 98 ? 10.805 14.766 21.125 1 92 98 ILE A N 1
ATOM 722 C CA . ILE A 1 98 ? 9.977 14.93 22.312 1 92 98 ILE A CA 1
ATOM 723 C C . ILE A 1 98 ? 10.477 16.125 23.125 1 92 98 ILE A C 1
ATOM 725 O O . ILE A 1 98 ? 9.68 16.859 23.703 1 92 98 ILE A O 1
ATOM 729 N N . GLY A 1 99 ? 11.805 16.391 23.094 1 91.19 99 GLY A N 1
ATOM 730 C CA . GLY A 1 99 ? 12.422 17.469 23.844 1 91.19 99 GLY A CA 1
ATOM 731 C C . GLY A 1 99 ? 11.945 18.844 23.406 1 91.19 99 GLY A C 1
ATOM 732 O O . GLY A 1 99 ? 11.828 19.75 24.219 1 91.19 99 GLY A O 1
ATOM 733 N N . GLU A 1 100 ? 11.594 18.984 22.172 1 89.5 100 GLU A N 1
ATOM 734 C CA . GLU A 1 100 ? 11.086 20.25 21.641 1 89.5 100 GLU A CA 1
ATOM 735 C C . GLU A 1 100 ? 9.758 20.625 22.297 1 89.5 100 GLU A C 1
ATOM 737 O O . GLU A 1 100 ? 9.516 21.797 22.609 1 89.5 100 GLU A O 1
ATOM 742 N N . PHE A 1 101 ? 8.953 19.641 22.547 1 88.19 101 PHE A N 1
ATOM 743 C CA . PHE A 1 101 ? 7.656 19.891 23.172 1 88.19 101 PHE A CA 1
ATOM 744 C C . PHE A 1 101 ? 7.789 19.953 24.688 1 88.19 101 PHE A C 1
ATOM 746 O O . PHE A 1 101 ? 7.09 20.734 25.344 1 88.19 101 PHE A O 1
ATOM 753 N N . ASP A 1 102 ? 8.719 19.188 25.219 1 90 102 ASP A N 1
ATOM 754 C CA . ASP A 1 102 ? 8.953 19.188 26.656 1 90 102 ASP A CA 1
ATOM 755 C C . ASP A 1 102 ? 9.477 20.531 27.141 1 90 102 ASP A C 1
ATOM 757 O O . ASP A 1 102 ? 9.188 20.969 28.25 1 90 102 ASP A O 1
ATOM 761 N N . ALA A 1 103 ? 10.227 21.25 26.234 1 88.44 103 ALA A N 1
ATOM 762 C CA . ALA A 1 103 ? 10.766 22.562 26.562 1 88.44 103 ALA A CA 1
ATOM 763 C C . ALA A 1 103 ? 9.648 23.562 26.844 1 88.44 103 ALA A C 1
ATOM 765 O O . ALA A 1 103 ? 9.859 24.562 27.547 1 88.44 103 ALA A O 1
ATOM 766 N N . ARG A 1 104 ? 8.445 23.297 26.406 1 87.38 104 ARG A N 1
ATOM 767 C CA . ARG A 1 104 ? 7.32 24.203 26.547 1 87.38 104 ARG A CA 1
ATOM 768 C C . ARG A 1 104 ? 6.777 24.188 27.984 1 87.38 104 ARG A C 1
ATOM 770 O O . ARG A 1 104 ? 5.977 25.031 28.359 1 87.38 104 ARG A O 1
ATOM 777 N N . ARG A 1 105 ? 7.254 23.203 28.812 1 90 105 ARG A N 1
ATOM 778 C CA . ARG A 1 105 ? 6.855 23.141 30.219 1 90 105 ARG A CA 1
ATOM 779 C C . ARG A 1 105 ? 7.582 24.203 31.047 1 90 105 ARG A C 1
ATOM 781 O O . ARG A 1 105 ? 7.195 24.484 32.188 1 90 105 ARG A O 1
ATOM 788 N N . TRP A 1 106 ? 8.633 24.859 30.344 1 87.5 106 TRP A N 1
ATOM 789 C CA . TRP A 1 106 ? 9.445 25.875 31.016 1 87.5 106 TRP A CA 1
ATOM 790 C C . TRP A 1 106 ? 9.328 27.219 30.312 1 87.5 106 TRP A C 1
ATOM 792 O O . TRP A 1 106 ? 8.984 27.281 29.125 1 87.5 106 TRP A O 1
ATOM 802 N N . PRO A 1 107 ? 9.555 28.391 31.062 1 87.62 107 PRO A N 1
ATOM 803 C CA . PRO A 1 107 ? 9.539 29.688 30.391 1 87.62 107 PRO A CA 1
ATOM 804 C C . PRO A 1 107 ? 10.594 29.797 29.297 1 87.62 107 PRO A C 1
ATOM 806 O O . PRO A 1 107 ? 11.703 29.266 29.453 1 87.62 107 PRO A O 1
ATOM 809 N N . SER A 1 108 ? 10.25 30.281 28.266 1 88.12 108 SER A N 1
ATOM 810 C CA . SER A 1 108 ? 11.234 30.656 27.25 1 88.12 108 SER A CA 1
ATOM 811 C C . SER A 1 108 ? 11.898 31.984 27.578 1 88.12 108 SER A C 1
ATOM 813 O O . SER A 1 108 ? 11.273 32.875 28.172 1 88.12 108 SER A O 1
ATOM 815 N N . THR A 1 109 ? 13.273 32.031 27.344 1 83.38 109 THR A N 1
ATOM 816 C CA . THR A 1 109 ? 14.039 33.25 27.594 1 83.38 109 THR A CA 1
ATOM 817 C C . THR A 1 109 ? 14.562 33.812 26.281 1 83.38 109 THR A C 1
ATOM 819 O O . THR A 1 109 ? 15.047 33.094 25.422 1 83.38 109 THR A O 1
ATOM 822 N N . ASP A 1 110 ? 14.25 35.094 26.125 1 81.12 110 ASP A N 1
ATOM 823 C CA . ASP A 1 110 ? 14.805 35.844 25 1 81.12 110 ASP A CA 1
ATOM 824 C C . ASP A 1 110 ? 15.641 37.031 25.5 1 81.12 110 ASP A C 1
ATOM 826 O O . ASP A 1 110 ? 15.203 37.781 26.375 1 81.12 110 ASP A O 1
ATOM 830 N N . MET A 1 111 ? 16.938 37.062 25.047 1 81.44 111 MET A N 1
ATOM 831 C CA . MET A 1 111 ? 17.828 38.156 25.391 1 81.44 111 MET A CA 1
ATOM 832 C C . MET A 1 111 ? 18.188 38.969 24.141 1 81.44 111 MET A C 1
ATOM 834 O O . MET A 1 111 ? 18.484 38.406 23.094 1 81.44 111 MET A O 1
ATOM 838 N N . GLY A 1 112 ? 18 40.281 24.344 1 76.75 112 GLY A N 1
ATOM 839 C CA . GLY A 1 112 ? 18.344 41.156 23.234 1 76.75 112 GLY A CA 1
ATOM 840 C C . GLY A 1 112 ? 19 42.438 23.656 1 76.75 112 GLY A C 1
ATOM 841 O O . GLY A 1 112 ? 18.875 42.875 24.812 1 76.75 112 GLY A O 1
ATOM 842 N N . VAL A 1 113 ? 19.938 42.938 22.891 1 71.06 113 VAL A N 1
ATOM 843 C CA . VAL A 1 113 ? 20.531 44.281 23.016 1 71.06 113 VAL A CA 1
ATOM 844 C C . VAL A 1 113 ? 20.312 45.062 21.719 1 71.06 113 VAL A C 1
ATOM 846 O O . VAL A 1 113 ? 20.5 44.531 20.625 1 71.06 113 VAL A O 1
ATOM 849 N N . ALA A 1 114 ? 19.672 46.188 22.016 1 73.62 114 ALA A N 1
ATOM 850 C CA . ALA A 1 114 ? 19.453 47.062 20.859 1 73.62 114 ALA A CA 1
ATOM 851 C C . ALA A 1 114 ? 20.047 48.438 21.094 1 73.62 114 ALA A C 1
ATOM 853 O O . ALA A 1 114 ? 20.078 48.938 22.219 1 73.62 114 ALA A O 1
ATOM 854 N N . ALA A 1 115 ? 20.703 49.031 20.141 1 71.94 115 ALA A N 1
ATOM 855 C CA . ALA A 1 115 ? 21.125 50.406 20.078 1 71.94 115 ALA A CA 1
ATOM 856 C C . ALA A 1 115 ? 20.469 51.125 18.906 1 71.94 115 ALA A C 1
ATOM 858 O O . ALA A 1 115 ? 20.562 50.688 17.75 1 71.94 115 ALA A O 1
ATOM 859 N N . THR A 1 116 ? 19.734 52.062 19.359 1 75 116 THR A N 1
ATOM 860 C CA . THR A 1 116 ? 19.047 52.812 18.297 1 75 116 THR A CA 1
ATOM 861 C C . THR A 1 116 ? 19.453 54.281 18.344 1 75 116 THR A C 1
ATOM 863 O O . THR A 1 116 ? 19.641 54.844 19.422 1 75 116 THR A O 1
ATOM 866 N N . TYR A 1 117 ? 19.734 54.844 17.219 1 70.88 117 TYR A N 1
ATOM 867 C CA . TYR A 1 117 ? 19.984 56.281 17.078 1 70.88 117 TYR A CA 1
ATOM 868 C C . TYR A 1 117 ? 18.797 56.969 16.438 1 70.88 117 TYR A C 1
ATOM 870 O O . TYR A 1 117 ? 18.266 56.5 15.43 1 70.88 117 TYR A O 1
ATOM 878 N N . GLY A 1 118 ? 18.266 57.844 17.109 1 73 118 GLY A N 1
ATOM 879 C CA . GLY A 1 118 ? 17.188 58.625 16.516 1 73 118 GLY A CA 1
ATOM 880 C C . GLY A 1 118 ? 16.438 59.469 17.516 1 73 118 GLY A C 1
ATOM 881 O O . GLY A 1 118 ? 17 59.875 18.547 1 73 118 GLY A O 1
ATOM 882 N N . ARG A 1 119 ? 15.172 60.031 17.109 1 70.62 119 ARG A N 1
ATOM 883 C CA . ARG A 1 119 ? 14.242 60.781 17.938 1 70.62 119 ARG A CA 1
ATOM 884 C C . ARG A 1 119 ? 13.055 59.938 18.375 1 70.62 119 ARG A C 1
ATOM 886 O O . ARG A 1 119 ? 12.391 59.312 17.531 1 70.62 119 ARG A O 1
ATOM 893 N N . SER A 1 120 ? 12.93 59.594 19.766 1 62.53 120 SER A N 1
ATOM 894 C CA . SER A 1 120 ? 11.836 58.75 20.234 1 62.53 120 SER A CA 1
ATOM 895 C C . SER A 1 120 ? 10.586 59.562 20.531 1 62.53 120 SER A C 1
ATOM 897 O O . SER A 1 120 ? 10.664 60.781 20.688 1 62.53 120 SER A O 1
ATOM 899 N N . ALA A 1 121 ? 9.383 58.906 20.484 1 61.56 121 ALA A N 1
ATOM 900 C CA . ALA A 1 121 ? 8.117 59.594 20.797 1 61.56 121 ALA A CA 1
ATOM 901 C C . ALA A 1 121 ? 8.148 60.219 22.188 1 61.56 121 ALA A C 1
ATOM 903 O O . ALA A 1 121 ? 7.625 61.312 22.391 1 61.56 121 ALA A O 1
ATOM 904 N N . ASP A 1 122 ? 8.844 59.5 23.125 1 59.22 122 ASP A N 1
ATOM 905 C CA . ASP A 1 122 ? 8.922 60 24.484 1 59.22 122 ASP A CA 1
ATOM 906 C C . ASP A 1 122 ? 9.711 61.312 24.562 1 59.22 122 ASP A C 1
ATOM 908 O O . ASP A 1 122 ? 9.32 62.219 25.25 1 59.22 122 ASP A O 1
ATOM 912 N N . ASP A 1 123 ? 10.781 61.312 23.719 1 58.59 123 ASP A N 1
ATOM 913 C CA . ASP A 1 123 ? 11.602 62.5 23.688 1 58.59 123 ASP A CA 1
ATOM 914 C C . ASP A 1 123 ? 10.82 63.688 23.109 1 58.59 123 ASP A C 1
ATOM 916 O O . ASP A 1 123 ? 10.953 64.812 23.578 1 58.59 123 ASP A O 1
ATOM 920 N N . GLN A 1 124 ? 9.984 63.312 22.156 1 58.16 124 GLN A N 1
ATOM 921 C CA . GLN A 1 124 ? 9.211 64.375 21.5 1 58.16 124 GLN A CA 1
ATOM 922 C C . GLN A 1 124 ? 8.141 64.938 22.438 1 58.16 124 GLN A C 1
ATOM 924 O O . GLN A 1 124 ? 7.891 66.125 22.453 1 58.16 124 GLN A O 1
ATOM 929 N N . THR A 1 125 ? 7.555 64 23.266 1 61.34 125 THR A N 1
ATOM 930 C CA . THR A 1 125 ? 6.535 64.438 24.203 1 61.34 125 THR A CA 1
ATOM 931 C C . THR A 1 125 ? 7.137 65.375 25.25 1 61.34 125 THR A C 1
ATOM 933 O O . THR A 1 125 ? 6.531 66.375 25.609 1 61.34 125 THR A O 1
ATOM 936 N N . LEU A 1 126 ? 8.352 65 25.672 1 61 126 LEU A N 1
ATOM 937 C CA . LEU A 1 126 ? 9.031 65.812 26.656 1 61 126 LEU A CA 1
ATOM 938 C C . LEU A 1 126 ? 9.438 67.125 26.062 1 61 126 LEU A C 1
ATOM 940 O O . LEU A 1 126 ? 9.305 68.188 26.703 1 61 126 LEU A O 1
ATOM 944 N N . ALA A 1 127 ? 9.859 67.125 24.812 1 64.56 127 ALA A N 1
ATOM 945 C CA . ALA A 1 127 ? 10.273 68.312 24.141 1 64.56 127 ALA A CA 1
ATOM 946 C C . ALA A 1 127 ? 9.086 69.25 23.922 1 64.56 127 ALA A C 1
ATOM 948 O O . ALA A 1 127 ? 9.219 70.5 24.047 1 64.56 127 ALA A O 1
ATOM 949 N N . GLU A 1 128 ? 8.016 68.688 23.516 1 59.97 128 GLU A N 1
ATOM 950 C CA . GLU A 1 128 ? 6.828 69.5 23.328 1 59.97 128 GLU A CA 1
ATOM 951 C C . GLU A 1 128 ? 6.41 70.188 24.625 1 59.97 128 GLU A C 1
ATOM 953 O O . GLU A 1 128 ? 5.992 71.375 24.625 1 59.97 128 GLU A O 1
ATOM 958 N N . ALA A 1 129 ? 6.574 69.562 25.766 1 65.44 129 ALA A N 1
ATOM 959 C CA . ALA A 1 129 ? 6.195 70.125 27.062 1 65.44 129 ALA A CA 1
ATOM 960 C C . ALA A 1 129 ? 7.145 71.25 27.5 1 65.44 129 ALA A C 1
ATOM 962 O O . ALA A 1 129 ? 6.75 72.188 28.203 1 65.44 129 ALA A O 1
ATOM 963 N N . THR A 1 130 ? 8.312 71 27 1 61.66 130 THR A N 1
ATOM 964 C CA . THR A 1 130 ? 9.281 72.062 27.422 1 61.66 130 THR A CA 1
ATOM 965 C C . THR A 1 130 ? 9.602 73 26.266 1 61.66 130 THR A C 1
ATOM 967 O O . THR A 1 130 ? 10.562 73.75 26.344 1 61.66 130 THR A O 1
ATOM 970 N N . ASP A 1 131 ? 8.758 72.938 25.156 1 62.28 131 ASP A N 1
ATOM 971 C CA . ASP A 1 131 ? 8.945 73.75 23.984 1 62.28 131 ASP A CA 1
ATOM 972 C C . ASP A 1 131 ? 10.383 73.688 23.469 1 62.28 131 ASP A C 1
ATOM 974 O O . ASP A 1 131 ? 11.016 74.688 23.203 1 62.28 131 ASP A O 1
ATOM 978 N N . SER A 1 132 ? 10.891 72.562 23.656 1 65.56 132 SER A N 1
ATOM 979 C CA . SER A 1 132 ? 12.25 72.312 23.172 1 65.56 132 SER A CA 1
ATOM 980 C C . SER A 1 132 ? 12.258 71.312 22.031 1 65.56 132 SER A C 1
ATOM 982 O O . SER A 1 132 ? 11.227 70.688 21.719 1 65.56 132 SER A O 1
ATOM 984 N N . ASN A 1 133 ? 13.359 71.375 21.156 1 63.69 133 ASN A N 1
ATOM 985 C CA . ASN A 1 133 ? 13.516 70.375 20.125 1 63.69 133 ASN A CA 1
ATOM 986 C C . ASN A 1 133 ? 14.094 69.062 20.672 1 63.69 133 ASN A C 1
ATOM 988 O O . ASN A 1 133 ? 14.992 69.125 21.516 1 63.69 133 ASN A O 1
ATOM 992 N N . ALA A 1 134 ? 13.438 68 20.406 1 67.31 134 ALA A N 1
ATOM 993 C CA . ALA A 1 134 ? 13.969 66.75 20.844 1 67.31 134 ALA A CA 1
ATOM 994 C C . ALA A 1 134 ? 15.211 66.375 20.062 1 67.31 134 ALA A C 1
ATOM 996 O O . ALA A 1 134 ? 15.164 66.25 18.828 1 67.31 134 ALA A O 1
ATOM 997 N N . PRO A 1 135 ? 16.484 66.375 20.641 1 66.44 135 PRO A N 1
ATOM 998 C CA . PRO A 1 135 ? 17.688 66 19.906 1 66.44 135 PRO A CA 1
ATOM 999 C C . PRO A 1 135 ? 17.719 64.5 19.516 1 66.44 135 PRO A C 1
ATOM 1001 O O . PRO A 1 135 ? 17.094 63.688 20.172 1 66.44 135 PRO A O 1
ATOM 1004 N N . SER A 1 136 ? 18.406 64.188 18.25 1 75.06 136 SER A N 1
ATOM 1005 C CA . SER A 1 136 ? 18.734 62.812 17.922 1 75.06 136 SER A CA 1
ATOM 1006 C C . SER A 1 136 ? 19.812 62.25 18.844 1 75.06 136 SER A C 1
ATOM 1008 O O . SER A 1 136 ? 20.781 62.938 19.156 1 75.06 136 SER A O 1
ATOM 1010 N N . GLN A 1 137 ? 19.516 61.188 19.453 1 75.12 137 GLN A N 1
ATOM 1011 C CA . GLN A 1 137 ? 20.484 60.594 20.359 1 75.12 137 GLN A CA 1
ATOM 1012 C C . GLN A 1 137 ? 20.469 59.094 20.281 1 75.12 137 GLN A C 1
ATOM 1014 O O . GLN A 1 137 ? 19.547 58.5 19.719 1 75.12 137 GLN A O 1
ATOM 1019 N N . TRP A 1 138 ? 21.703 58.5 20.641 1 74.75 138 TRP A N 1
ATOM 1020 C CA . TRP A 1 138 ? 21.766 57.062 20.828 1 74.75 138 TRP A CA 1
ATOM 1021 C C . TRP A 1 138 ? 20.875 56.625 22 1 74.75 138 TRP A C 1
ATOM 1023 O O . TRP A 1 138 ? 20.781 57.312 23.016 1 74.75 138 TRP A O 1
ATOM 1033 N N . GLN A 1 139 ? 20.109 55.594 21.75 1 75.75 139 GLN A N 1
ATOM 1034 C CA . GLN A 1 139 ? 19.344 54.906 22.812 1 75.75 139 GLN A CA 1
ATOM 1035 C C . GLN A 1 139 ? 19.734 53.438 22.906 1 75.75 139 GLN A C 1
ATOM 1037 O O . GLN A 1 139 ? 19.688 52.719 21.906 1 75.75 139 GLN A O 1
ATOM 1042 N N . PHE A 1 140 ? 20.281 53.031 24 1 73.75 140 PHE A N 1
ATOM 1043 C CA . PHE A 1 140 ? 20.641 51.656 24.266 1 73.75 140 PHE A CA 1
ATOM 1044 C C . PHE A 1 140 ? 19.547 50.938 25.062 1 73.75 140 PHE A C 1
ATOM 1046 O O . PHE A 1 140 ? 19.094 51.469 26.078 1 73.75 140 PHE A O 1
ATOM 1053 N N . ASN A 1 141 ? 19.156 49.812 24.562 1 77.69 141 ASN A N 1
ATOM 1054 C CA . ASN A 1 141 ? 18.016 49.125 25.141 1 77.69 141 ASN A CA 1
ATOM 1055 C C . ASN A 1 141 ? 18.297 47.625 25.359 1 77.69 141 ASN A C 1
ATOM 1057 O O . ASN A 1 141 ? 17.812 46.781 24.609 1 77.69 141 ASN A O 1
ATOM 1061 N N . PRO A 1 142 ? 19.172 47.219 26.375 1 76.88 142 PRO A N 1
ATOM 1062 C CA . PRO A 1 142 ? 19.234 45.812 26.734 1 76.88 142 PRO A CA 1
ATOM 1063 C C . PRO A 1 142 ? 17.922 45.312 27.344 1 76.88 142 PRO A C 1
ATOM 1065 O O . PRO A 1 142 ? 17.234 46.031 28.031 1 76.88 142 PRO A O 1
ATOM 1068 N N . GLY A 1 143 ? 17.594 44.188 26.953 1 79.88 143 GLY A N 1
ATOM 1069 C CA . GLY A 1 143 ? 16.344 43.656 27.469 1 79.88 143 GLY A CA 1
ATOM 1070 C C . GLY A 1 143 ? 16.359 42.125 27.625 1 79.88 143 GLY A C 1
ATOM 1071 O O . GLY A 1 143 ? 17.031 41.438 26.859 1 79.88 143 GLY A O 1
ATOM 1072 N N . LEU A 1 144 ? 15.82 41.562 28.703 1 81.75 144 LEU A N 1
ATOM 1073 C CA . LEU A 1 144 ? 15.523 40.156 28.969 1 81.75 144 LEU A CA 1
ATOM 1074 C C . LEU A 1 144 ? 14.016 39.938 29.078 1 81.75 144 LEU A C 1
ATOM 1076 O O . LEU A 1 144 ? 13.32 40.688 29.766 1 81.75 144 LEU A O 1
ATOM 1080 N N . GLU A 1 145 ? 13.594 39 28.281 1 82.75 145 GLU A N 1
ATOM 1081 C CA . GLU A 1 145 ? 12.172 38.688 28.328 1 82.75 145 GLU A CA 1
ATOM 1082 C C . GLU A 1 145 ? 11.953 37.219 28.641 1 82.75 145 GLU A C 1
ATOM 1084 O O . GLU A 1 145 ? 12.648 36.344 28.109 1 82.75 145 GLU A O 1
ATOM 1089 N N . LEU A 1 146 ? 11.109 36.938 29.594 1 83.75 146 LEU A N 1
ATOM 1090 C CA . LEU A 1 146 ? 10.664 35.594 29.938 1 83.75 146 LEU A CA 1
ATOM 1091 C C . LEU A 1 146 ? 9.188 35.406 29.594 1 83.75 146 LEU A C 1
ATOM 1093 O O . LEU A 1 146 ? 8.375 36.312 29.828 1 83.75 146 LEU A O 1
ATOM 1097 N N . ALA A 1 147 ? 8.93 34.406 28.906 1 85.75 147 ALA A N 1
ATOM 1098 C CA . ALA A 1 147 ? 7.547 34.062 28.562 1 85.75 147 ALA A CA 1
ATOM 1099 C C . ALA A 1 147 ? 7.219 32.625 28.953 1 85.75 147 ALA A C 1
ATOM 1101 O O . ALA A 1 147 ? 8.023 31.703 28.703 1 85.75 147 ALA A O 1
ATOM 1102 N N . TYR A 1 148 ? 6.117 32.406 29.594 1 87.06 148 TYR A N 1
ATOM 1103 C CA . TYR A 1 148 ? 5.672 31.094 30.047 1 87.06 148 TYR A CA 1
ATOM 1104 C C . TYR A 1 148 ? 4.188 30.891 29.766 1 87.06 148 TYR A C 1
ATOM 1106 O O . TYR A 1 148 ? 3.361 31.719 30.156 1 87.06 148 TYR A O 1
ATOM 1114 N N . GLN A 1 149 ? 3.912 29.875 29.125 1 85.56 149 GLN A N 1
ATOM 1115 C CA . GLN A 1 149 ? 2.514 29.531 28.875 1 85.56 149 GLN A CA 1
ATOM 1116 C C . GLN A 1 149 ? 1.985 28.594 29.953 1 85.56 149 GLN A C 1
ATOM 1118 O O . GLN A 1 149 ? 2.535 27.516 30.172 1 85.56 149 GLN A O 1
ATOM 1123 N N . VAL A 1 150 ? 0.956 29.062 30.656 1 85.88 150 VAL A N 1
ATOM 1124 C CA . VAL A 1 150 ? 0.307 28.203 31.641 1 85.88 150 VAL A CA 1
ATOM 1125 C C . VAL A 1 150 ? -0.562 27.172 30.922 1 85.88 150 VAL A C 1
ATOM 1127 O O . VAL A 1 150 ? -1.426 27.516 30.125 1 85.88 150 VAL A O 1
ATOM 1130 N N . ASP A 1 151 ? -0.354 25.969 31.203 1 87.56 151 ASP A N 1
ATOM 1131 C CA . ASP A 1 151 ? -1.052 24.891 30.516 1 87.56 151 ASP A CA 1
ATOM 1132 C C . ASP A 1 151 ? -2.381 24.578 31.203 1 87.56 151 ASP A C 1
ATOM 1134 O O . ASP A 1 151 ? -2.596 23.453 31.672 1 87.56 151 ASP A O 1
ATOM 1138 N N . ILE A 1 152 ? -3.271 25.484 31.125 1 85.25 152 ILE A N 1
ATOM 1139 C CA . ILE A 1 152 ? -4.543 25.391 31.828 1 85.25 152 ILE A CA 1
ATOM 1140 C C . ILE A 1 152 ? -5.414 24.312 31.188 1 85.25 152 ILE A C 1
ATOM 1142 O O . ILE A 1 152 ? -6.066 23.531 31.891 1 85.25 152 ILE A O 1
ATOM 1146 N N . TRP A 1 153 ? -5.355 24.219 29.922 1 87.25 153 TRP A N 1
ATOM 1147 C CA . TRP A 1 153 ? -6.281 23.344 29.219 1 87.25 153 TRP A CA 1
ATOM 1148 C C . TRP A 1 153 ? -5.586 22.047 28.797 1 87.25 153 TRP A C 1
ATOM 1150 O O . TRP A 1 153 ? -6.172 21.219 28.094 1 87.25 153 TRP A O 1
ATOM 1160 N N . GLY A 1 154 ? -4.301 21.891 29.062 1 88.62 154 GLY A N 1
ATOM 1161 C CA . GLY A 1 154 ? -3.576 20.656 28.797 1 88.62 154 GLY A CA 1
ATOM 1162 C C . GLY A 1 154 ? -3.025 20.578 27.391 1 88.62 154 GLY A C 1
ATOM 1163 O O . GLY A 1 154 ? -2.799 19.484 26.859 1 88.62 154 GLY A O 1
ATOM 1164 N N . GLN A 1 155 ? -2.945 21.719 26.719 1 89.81 155 GLN A N 1
ATOM 1165 C CA . GLN A 1 155 ? -2.451 21.734 25.344 1 89.81 155 GLN A CA 1
ATOM 1166 C C . GLN A 1 155 ? -1.002 21.266 25.266 1 89.81 155 GLN A C 1
ATOM 1168 O O . GLN A 1 155 ? -0.647 20.453 24.406 1 89.81 155 GLN A O 1
ATOM 1173 N N . VAL A 1 156 ? -0.152 21.781 26.188 1 89.5 156 VAL A N 1
ATOM 1174 C CA . VAL A 1 156 ? 1.261 21.406 26.203 1 89.5 156 VAL A CA 1
ATOM 1175 C C . VAL A 1 156 ? 1.406 19.938 26.578 1 89.5 156 VAL A C 1
ATOM 1177 O O . VAL A 1 156 ? 2.152 19.203 25.938 1 89.5 156 VAL A O 1
ATOM 1180 N N . ARG A 1 157 ? 0.688 19.484 27.594 1 91.62 157 ARG A N 1
ATOM 1181 C CA . ARG A 1 157 ? 0.719 18.094 28.016 1 91.62 157 ARG A CA 1
ATOM 1182 C C . ARG A 1 157 ? 0.3 17.172 26.875 1 91.62 157 ARG A C 1
ATOM 1184 O O . ARG A 1 157 ? 0.942 16.141 26.625 1 91.62 157 ARG A O 1
ATOM 1191 N N . ALA A 1 158 ? -0.791 17.547 26.188 1 91.62 158 ALA A N 1
ATOM 1192 C CA . ALA A 1 158 ? -1.269 16.766 25.062 1 91.62 158 ALA A CA 1
ATOM 1193 C C . ALA A 1 158 ? -0.224 16.719 23.953 1 91.62 158 ALA A C 1
ATOM 1195 O O . ALA A 1 158 ? -0.033 15.672 23.312 1 91.62 158 ALA A O 1
ATOM 1196 N N . ALA A 1 159 ? 0.436 17.812 23.672 1 90.44 159 ALA A N 1
ATOM 1197 C CA . ALA A 1 159 ? 1.46 17.875 22.641 1 90.44 159 ALA A CA 1
ATOM 1198 C C . ALA A 1 159 ? 2.637 16.953 22.969 1 90.44 159 ALA A C 1
ATOM 1200 O O . ALA A 1 159 ? 3.174 16.281 22.094 1 90.44 159 ALA A O 1
ATOM 1201 N N . ILE A 1 160 ? 3.068 16.984 24.234 1 91.62 160 ILE A N 1
ATOM 1202 C CA . ILE A 1 160 ? 4.152 16.109 24.672 1 91.62 160 ILE A CA 1
ATOM 1203 C C . ILE A 1 160 ? 3.73 14.656 24.547 1 91.62 160 ILE A C 1
ATOM 1205 O O . ILE A 1 160 ? 4.488 13.828 24.016 1 91.62 160 ILE A O 1
ATOM 1209 N N . GLN A 1 161 ? 2.533 14.375 25.016 1 93.75 161 GLN A N 1
ATOM 1210 C CA . GLN A 1 161 ? 2.029 13.008 24.922 1 93.75 161 GLN A CA 1
ATOM 1211 C C . GLN A 1 161 ? 1.931 12.555 23.453 1 93.75 161 GLN A C 1
ATOM 1213 O O . GLN A 1 161 ? 2.234 11.406 23.141 1 93.75 161 GLN A O 1
ATOM 1218 N N . ARG A 1 162 ? 1.451 13.414 22.531 1 93.44 162 ARG A N 1
ATOM 1219 C CA . ARG A 1 162 ? 1.383 13.086 21.125 1 93.44 162 ARG A CA 1
ATOM 1220 C C . ARG A 1 162 ? 2.766 12.742 20.562 1 93.44 162 ARG A C 1
ATOM 1222 O O . ARG A 1 162 ? 2.92 11.781 19.812 1 93.44 162 ARG A O 1
ATOM 1229 N N . ALA A 1 163 ? 3.752 13.539 20.922 1 92.38 163 ALA A N 1
ATOM 1230 C CA . ALA A 1 163 ? 5.117 13.273 20.484 1 92.38 163 ALA A CA 1
ATOM 1231 C C . ALA A 1 163 ? 5.598 11.906 20.953 1 92.38 163 ALA A C 1
ATOM 1233 O O . ALA A 1 163 ? 6.25 11.172 20.219 1 92.38 163 ALA A O 1
ATOM 1234 N N . ARG A 1 164 ? 5.293 11.57 22.203 1 94.94 164 ARG A N 1
ATOM 1235 C CA . ARG A 1 164 ? 5.672 10.273 22.766 1 94.94 164 ARG A CA 1
ATOM 1236 C C . ARG A 1 164 ? 5.004 9.141 22 1 94.94 164 ARG A C 1
ATOM 1238 O O . ARG A 1 164 ? 5.652 8.148 21.656 1 94.94 164 ARG A O 1
ATOM 1245 N N . VAL A 1 165 ? 3.727 9.312 21.781 1 95.44 165 VAL A N 1
ATOM 1246 C CA . VAL A 1 165 ? 2.965 8.289 21.078 1 95.44 165 VAL A CA 1
ATOM 1247 C C . VAL A 1 165 ? 3.488 8.141 19.656 1 95.44 165 VAL A C 1
ATOM 1249 O O . VAL A 1 165 ? 3.525 7.039 19.109 1 95.44 165 VAL A O 1
ATOM 1252 N N . GLN A 1 166 ? 3.893 9.211 19 1 94.44 166 GLN A N 1
ATOM 1253 C CA . GLN A 1 166 ? 4.48 9.156 17.656 1 94.44 166 GLN A CA 1
ATOM 1254 C C . GLN A 1 166 ? 5.812 8.414 17.672 1 94.44 166 GLN A C 1
ATOM 1256 O O . GLN A 1 166 ? 6.141 7.699 16.719 1 94.44 166 GLN A O 1
ATOM 1261 N N . ALA A 1 167 ? 6.566 8.594 18.75 1 95.31 167 ALA A N 1
ATOM 1262 C CA . ALA A 1 167 ? 7.801 7.828 18.906 1 95.31 167 ALA A CA 1
ATOM 1263 C C . ALA A 1 167 ? 7.508 6.336 19.062 1 95.31 167 ALA A C 1
ATOM 1265 O O . ALA A 1 167 ? 8.219 5.496 18.516 1 95.31 167 ALA A O 1
ATOM 1266 N N . GLU A 1 168 ? 6.48 6.039 19.781 1 95.69 168 GLU A N 1
ATOM 1267 C CA . GLU A 1 168 ? 6.062 4.648 19.922 1 95.69 168 GLU A CA 1
ATOM 1268 C C . GLU A 1 168 ? 5.621 4.055 18.594 1 95.69 168 GLU A C 1
ATOM 1270 O O . GLU A 1 168 ? 5.863 2.877 18.328 1 95.69 168 GLU A O 1
ATOM 1275 N N . ALA A 1 169 ? 4.891 4.828 17.766 1 95.12 169 ALA A N 1
ATOM 1276 C CA . ALA A 1 169 ? 4.523 4.383 16.422 1 95.12 169 ALA A CA 1
ATOM 1277 C C . ALA A 1 169 ? 5.766 4.066 15.594 1 95.12 169 ALA A C 1
ATOM 1279 O O . ALA A 1 169 ? 5.797 3.072 14.867 1 95.12 169 ALA A O 1
ATOM 1280 N N . SER A 1 170 ? 6.777 4.891 15.719 1 94.88 170 SER A N 1
ATOM 1281 C CA . SER A 1 170 ? 8.031 4.676 15 1 94.88 170 SER A CA 1
ATOM 1282 C C . SER A 1 170 ? 8.742 3.422 15.492 1 94.88 170 SER A C 1
ATOM 1284 O O . SER A 1 170 ? 9.367 2.703 14.711 1 94.88 170 SER A O 1
ATOM 1286 N N . ALA A 1 171 ? 8.68 3.17 16.781 1 96.12 171 ALA A N 1
ATOM 1287 C CA . ALA A 1 171 ? 9.25 1.948 17.344 1 96.12 171 ALA A CA 1
ATOM 1288 C C . ALA A 1 171 ? 8.547 0.711 16.781 1 96.12 171 ALA A C 1
ATOM 1290 O O . ALA A 1 171 ? 9.188 -0.295 16.484 1 96.12 171 ALA A O 1
ATOM 1291 N N . ALA A 1 172 ? 7.254 0.762 16.703 1 94.94 172 ALA A N 1
ATOM 1292 C CA . ALA A 1 172 ? 6.508 -0.339 16.109 1 94.94 172 ALA A CA 1
ATOM 1293 C C . ALA A 1 172 ? 6.898 -0.532 14.641 1 94.94 172 ALA A C 1
ATOM 1295 O O . ALA A 1 172 ? 7 -1.665 14.164 1 94.94 172 ALA A O 1
ATOM 1296 N N . ALA A 1 173 ? 7.125 0.529 13.891 1 95.5 173 ALA A N 1
ATOM 1297 C CA . ALA A 1 173 ? 7.586 0.463 12.508 1 95.5 173 ALA A CA 1
ATOM 1298 C C . ALA A 1 173 ? 8.953 -0.211 12.422 1 95.5 173 ALA A C 1
ATOM 1300 O O . ALA A 1 173 ? 9.219 -0.96 11.477 1 95.5 173 ALA A O 1
ATOM 1301 N N . LEU A 1 174 ? 9.836 0.07 13.359 1 96 174 LEU A N 1
ATOM 1302 C CA . LEU A 1 174 ? 11.133 -0.591 13.438 1 96 174 LEU A CA 1
ATOM 1303 C C . LEU A 1 174 ? 10.969 -2.098 13.609 1 96 174 LEU A C 1
ATOM 1305 O O . LEU A 1 174 ? 11.648 -2.881 12.938 1 96 174 LEU A O 1
ATOM 1309 N N . ASP A 1 175 ? 10.078 -2.482 14.477 1 95.69 175 ASP A N 1
ATOM 1310 C CA . ASP A 1 175 ? 9.812 -3.902 14.68 1 95.69 175 ASP A CA 1
ATOM 1311 C C . ASP A 1 175 ? 9.328 -4.562 13.391 1 95.69 175 A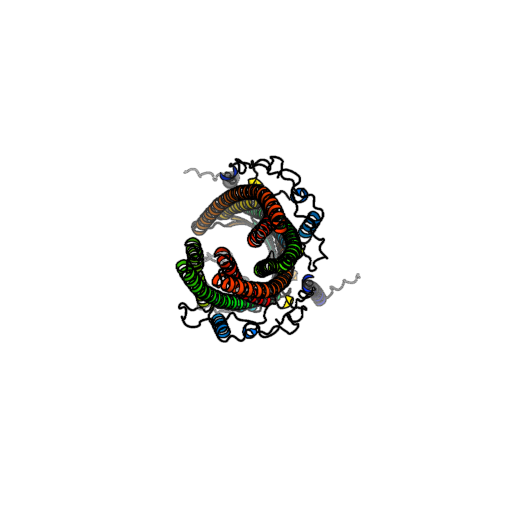SP A C 1
ATOM 1313 O O . ASP A 1 175 ? 9.664 -5.715 13.117 1 95.69 175 ASP A O 1
ATOM 1317 N N . LEU A 1 176 ? 8.508 -3.875 12.641 1 94.88 176 LEU A N 1
ATOM 1318 C CA . LEU A 1 176 ? 8.023 -4.387 11.359 1 94.88 176 LEU A CA 1
ATOM 1319 C C . LEU A 1 176 ? 9.172 -4.59 10.383 1 94.88 176 LEU A C 1
ATOM 1321 O O . LEU A 1 176 ? 9.227 -5.598 9.672 1 94.88 176 LEU A O 1
ATOM 1325 N N . VAL A 1 177 ? 10.109 -3.66 10.359 1 95.81 177 VAL A N 1
ATOM 1326 C CA . VAL A 1 177 ? 11.273 -3.777 9.492 1 95.81 177 VAL A CA 1
ATOM 1327 C C . VAL A 1 177 ? 12.117 -4.98 9.914 1 95.81 177 VAL A C 1
ATOM 1329 O O . VAL A 1 177 ? 12.609 -5.73 9.062 1 95.81 177 VAL A O 1
ATOM 1332 N N . ARG A 1 178 ? 12.289 -5.141 11.188 1 96 178 ARG A N 1
ATOM 1333 C CA . ARG A 1 178 ? 13.031 -6.285 11.703 1 96 178 ARG A CA 1
ATOM 1334 C C . ARG A 1 178 ? 12.414 -7.598 11.242 1 96 178 ARG A C 1
ATOM 1336 O O . ARG A 1 178 ? 13.117 -8.484 10.75 1 96 178 ARG A O 1
ATOM 1343 N N . LEU A 1 179 ? 11.117 -7.727 11.383 1 95 179 LEU A N 1
ATOM 1344 C CA . LEU A 1 179 ? 10.391 -8.922 10.953 1 95 179 LEU A CA 1
ATOM 1345 C C . LEU A 1 179 ? 10.578 -9.148 9.453 1 95 179 LEU A C 1
ATOM 1347 O O . LEU A 1 179 ? 10.789 -10.289 9.023 1 95 179 LEU A O 1
ATOM 1351 N N . GLN A 1 180 ? 10.523 -8.086 8.672 1 96.5 180 GLN A N 1
ATOM 1352 C CA . GLN A 1 180 ? 10.672 -8.188 7.223 1 96.5 180 GLN A CA 1
ATOM 1353 C C . GLN A 1 180 ? 12.086 -8.633 6.844 1 96.5 180 GLN A C 1
ATOM 1355 O O . GLN A 1 180 ? 12.258 -9.453 5.945 1 96.5 180 GLN A O 1
ATOM 1360 N N . VAL A 1 181 ? 13.047 -8.102 7.531 1 97 181 VAL A N 1
ATOM 1361 C CA . VAL A 1 181 ? 14.438 -8.438 7.246 1 97 181 VAL A CA 1
ATOM 1362 C C . VAL A 1 181 ? 14.68 -9.922 7.535 1 97 181 VAL A C 1
ATOM 1364 O O . VAL A 1 181 ? 15.281 -10.633 6.727 1 97 181 VAL A O 1
ATOM 1367 N N . VAL A 1 182 ? 14.211 -10.43 8.641 1 97 182 VAL A N 1
ATOM 1368 C CA . VAL A 1 182 ? 14.383 -11.828 9.016 1 97 182 VAL A CA 1
ATOM 1369 C C . VAL A 1 182 ? 13.664 -12.727 8.008 1 97 182 VAL A C 1
ATOM 1371 O O . VAL A 1 182 ? 14.219 -13.719 7.539 1 97 182 VAL A O 1
ATOM 1374 N N . ALA A 1 183 ? 12.43 -12.375 7.652 1 97.06 183 ALA A N 1
ATOM 1375 C CA . ALA A 1 183 ? 11.648 -13.172 6.707 1 97.06 183 ALA A CA 1
ATOM 1376 C C . ALA A 1 183 ? 12.312 -13.188 5.332 1 97.06 183 ALA A C 1
ATOM 1378 O O . ALA A 1 183 ? 12.43 -14.242 4.707 1 97.06 183 ALA A O 1
ATOM 1379 N N . GLN A 1 184 ? 12.766 -12.008 4.891 1 97.62 184 GLN A N 1
ATOM 1380 C CA . GLN A 1 184 ? 13.398 -11.906 3.578 1 97.62 184 GLN A CA 1
ATOM 1381 C C . GLN A 1 184 ? 14.711 -12.688 3.539 1 97.62 184 GLN A C 1
ATOM 1383 O O . GLN A 1 184 ? 15.016 -13.352 2.549 1 97.62 184 GLN A O 1
ATOM 1388 N N . THR A 1 185 ? 15.469 -12.602 4.602 1 96.94 185 THR A N 1
ATOM 1389 C CA . THR A 1 185 ? 16.734 -13.336 4.68 1 96.94 185 THR A CA 1
ATOM 1390 C C . THR A 1 185 ? 16.484 -14.836 4.668 1 96.94 185 THR A C 1
ATOM 1392 O O . THR A 1 185 ? 17.141 -15.578 3.936 1 96.94 185 THR A O 1
ATOM 1395 N N . THR A 1 186 ? 15.516 -15.266 5.43 1 97.06 186 THR A N 1
ATOM 1396 C CA . THR A 1 186 ? 15.188 -16.688 5.488 1 97.06 186 THR A CA 1
ATOM 1397 C C . THR A 1 186 ? 14.695 -17.188 4.133 1 97.06 186 THR A C 1
ATOM 1399 O O . THR A 1 186 ? 15.109 -18.25 3.67 1 97.06 186 THR A O 1
ATOM 1402 N N . ARG A 1 187 ? 13.867 -16.375 3.436 1 97.62 187 ARG A N 1
ATOM 1403 C CA . ARG A 1 187 ? 13.367 -16.75 2.119 1 97.62 187 ARG A CA 1
ATOM 1404 C C . ARG A 1 187 ? 14.5 -16.828 1.099 1 97.62 187 ARG A C 1
ATOM 1406 O O . ARG A 1 187 ? 14.539 -17.734 0.27 1 97.62 187 ARG A O 1
ATOM 1413 N N . ALA A 1 188 ? 15.359 -15.883 1.176 1 96.62 188 ALA A N 1
ATOM 1414 C CA . ALA A 1 188 ? 16.5 -15.875 0.25 1 96.62 188 ALA A CA 1
ATOM 1415 C C . ALA A 1 188 ? 17.375 -17.109 0.461 1 96.62 188 ALA A C 1
ATOM 1417 O O . ALA A 1 188 ? 17.859 -17.703 -0.503 1 96.62 188 ALA A O 1
ATOM 1418 N N . TYR A 1 189 ? 17.609 -17.5 1.677 1 96.06 189 TYR A N 1
ATOM 1419 C CA . TYR A 1 189 ? 18.391 -18.688 1.977 1 96.06 189 TYR A CA 1
ATOM 1420 C C . TYR A 1 189 ? 17.703 -19.953 1.469 1 96.06 189 TYR A C 1
ATOM 1422 O O . TYR A 1 189 ? 18.328 -20.812 0.858 1 96.06 189 TYR A O 1
ATOM 1430 N N . ILE A 1 190 ? 16.391 -20.016 1.706 1 97.44 190 ILE A N 1
ATOM 1431 C CA . ILE A 1 190 ? 15.609 -21.156 1.225 1 97.44 190 ILE A CA 1
ATOM 1432 C C . ILE A 1 190 ? 15.672 -21.219 -0.3 1 97.44 190 ILE A C 1
ATOM 1434 O O . ILE A 1 190 ? 15.805 -22.297 -0.88 1 97.44 190 ILE A O 1
ATOM 1438 N N . ASP A 1 191 ? 15.617 -20.047 -0.961 1 96.75 191 ASP A N 1
ATOM 1439 C CA . ASP A 1 191 ? 15.734 -20.016 -2.416 1 96.75 191 ASP A CA 1
ATOM 1440 C C . ASP A 1 191 ? 17.078 -20.562 -2.873 1 96.75 191 ASP A C 1
ATOM 1442 O O . ASP A 1 191 ? 17.156 -21.375 -3.793 1 96.75 191 ASP A O 1
ATOM 1446 N N . GLN A 1 192 ? 18.109 -20.141 -2.213 1 95.75 192 GLN A N 1
ATOM 1447 C CA . GLN A 1 192 ? 19.438 -20.625 -2.543 1 95.75 192 GLN A CA 1
ATOM 1448 C C . GLN A 1 192 ? 19.516 -22.141 -2.404 1 95.75 192 GLN A C 1
ATOM 1450 O O . GLN A 1 192 ? 20.031 -22.828 -3.295 1 95.75 192 GLN A O 1
ATOM 1455 N N . CYS A 1 193 ? 19 -22.656 -1.337 1 97.06 193 CYS A N 1
ATOM 1456 C CA . CYS A 1 193 ? 19.031 -24.094 -1.084 1 97.06 193 CYS A CA 1
ATOM 1457 C C . CYS A 1 193 ? 18.156 -24.844 -2.084 1 97.06 193 CYS A C 1
ATOM 1459 O O . CYS A 1 193 ? 18.531 -25.906 -2.564 1 97.06 193 CYS A O 1
ATOM 1461 N N . THR A 1 194 ? 17 -24.25 -2.381 1 97.38 194 THR A N 1
ATOM 1462 C CA . THR A 1 194 ? 16.078 -24.891 -3.312 1 97.38 194 THR A CA 1
ATOM 1463 C C . THR A 1 194 ? 16.688 -24.984 -4.703 1 97.38 194 THR A C 1
ATOM 1465 O O . THR A 1 194 ? 16.641 -26.031 -5.34 1 97.38 194 THR A O 1
ATOM 1468 N N . TYR A 1 195 ? 17.297 -23.906 -5.148 1 96.88 195 TYR A N 1
ATOM 1469 C CA . TYR A 1 195 ? 17.891 -23.938 -6.48 1 96.88 195 TYR A CA 1
ATOM 1470 C C . TYR A 1 195 ? 19.125 -24.828 -6.504 1 96.88 195 TYR A C 1
ATOM 1472 O O . TYR A 1 195 ? 19.406 -25.469 -7.516 1 96.88 195 TYR A O 1
ATOM 1480 N N . ALA A 1 196 ? 19.859 -24.938 -5.391 1 95.81 196 ALA A N 1
ATOM 1481 C CA . ALA A 1 196 ? 20.953 -25.922 -5.289 1 95.81 196 ALA A CA 1
ATOM 1482 C C . ALA A 1 196 ? 20.422 -27.344 -5.406 1 95.81 196 ALA A C 1
ATOM 1484 O O . ALA A 1 196 ? 21 -28.172 -6.125 1 95.81 196 ALA A O 1
ATOM 1485 N N . ALA A 1 197 ? 19.344 -27.594 -4.703 1 96.56 197 ALA A N 1
ATOM 1486 C CA . ALA A 1 197 ? 18.75 -28.922 -4.758 1 96.56 197 ALA A CA 1
ATOM 1487 C C . ALA A 1 197 ? 18.219 -29.234 -6.16 1 96.56 197 ALA A C 1
ATOM 1489 O O . ALA A 1 197 ? 18.344 -30.359 -6.648 1 96.56 197 ALA A O 1
ATOM 1490 N N . ARG A 1 198 ? 17.625 -28.234 -6.805 1 97 198 ARG A N 1
ATOM 1491 C CA . ARG A 1 198 ? 17.125 -28.422 -8.156 1 97 198 ARG A CA 1
ATOM 1492 C C . ARG A 1 198 ? 18.25 -28.656 -9.148 1 97 198 ARG A C 1
ATOM 1494 O O . ARG A 1 198 ? 18.109 -29.438 -10.086 1 97 198 ARG A O 1
ATOM 1501 N N . LEU A 1 199 ? 19.359 -27.984 -8.938 1 95.69 199 LEU A N 1
ATOM 1502 C CA . LEU A 1 199 ? 20.547 -28.203 -9.758 1 95.69 199 LEU A CA 1
ATOM 1503 C C . LEU A 1 199 ? 21.047 -29.641 -9.609 1 95.69 199 LEU A C 1
ATOM 1505 O O . LEU A 1 199 ? 21.344 -30.297 -10.602 1 95.69 199 LEU A O 1
ATOM 1509 N N . GLU A 1 200 ? 21.094 -30.109 -8.438 1 95.5 200 GLU A N 1
ATOM 1510 C CA . GLU A 1 200 ? 21.547 -31.469 -8.188 1 95.5 200 GLU A CA 1
ATOM 1511 C C . GLU A 1 200 ? 20.594 -32.5 -8.797 1 95.5 200 GLU A C 1
ATOM 1513 O O . GLU A 1 200 ? 21.031 -33.469 -9.383 1 95.5 200 GLU A O 1
ATOM 1518 N N . ALA A 1 201 ? 19.281 -32.219 -8.648 1 96 201 ALA A N 1
ATOM 1519 C CA . ALA A 1 201 ? 18.297 -33.094 -9.25 1 96 201 ALA A CA 1
ATOM 1520 C C . ALA A 1 201 ? 18.453 -33.156 -10.773 1 96 201 ALA A C 1
ATOM 1522 O O . ALA A 1 201 ? 18.344 -34.219 -11.383 1 96 201 ALA A O 1
ATOM 1523 N N . ALA A 1 202 ? 18.734 -32.031 -11.375 1 96.5 202 ALA A N 1
ATOM 1524 C CA . ALA A 1 202 ? 18.922 -31.969 -12.828 1 96.5 202 ALA A CA 1
ATOM 1525 C C . ALA A 1 202 ? 20.188 -32.688 -13.25 1 96.5 202 ALA A C 1
ATOM 1527 O O . ALA A 1 202 ? 20.219 -33.375 -14.273 1 96.5 202 ALA A O 1
ATOM 1528 N N . LYS A 1 203 ? 21.266 -32.625 -12.516 1 95.94 203 LYS A N 1
ATOM 1529 C CA . LYS A 1 203 ? 22.5 -33.344 -12.797 1 95.94 203 LYS A CA 1
ATOM 1530 C C . LYS A 1 203 ? 22.297 -34.844 -12.695 1 95.94 203 LYS A C 1
ATOM 1532 O O . LYS A 1 203 ? 22.812 -35.625 -13.523 1 95.94 203 LYS A O 1
ATOM 1537 N N . GLN A 1 204 ? 21.547 -35.219 -11.719 1 95.81 204 GLN A N 1
ATOM 1538 C CA . GLN A 1 204 ? 21.234 -36.656 -11.57 1 95.81 204 GLN A CA 1
ATOM 1539 C C . GLN A 1 204 ? 20.406 -37.156 -12.75 1 95.81 204 GLN A C 1
ATOM 1541 O O . GLN A 1 204 ? 20.594 -38.25 -13.227 1 95.81 204 GLN A O 1
ATOM 1546 N N . ALA A 1 205 ? 19.438 -36.312 -13.172 1 96.69 205 ALA A N 1
ATOM 1547 C CA . ALA A 1 205 ? 18.641 -36.656 -14.344 1 96.69 205 ALA A CA 1
ATOM 1548 C C . ALA A 1 205 ? 19.516 -36.812 -15.578 1 96.69 205 ALA A C 1
ATOM 1550 O O . ALA A 1 205 ? 19.312 -37.75 -16.359 1 96.69 205 ALA A O 1
ATOM 1551 N N . LEU A 1 206 ? 20.516 -36 -15.727 1 96.94 206 LEU A N 1
ATOM 1552 C CA . LEU A 1 206 ? 21.438 -36.094 -16.859 1 96.94 206 LEU A CA 1
ATOM 1553 C C . LEU A 1 206 ? 22.234 -37.375 -16.812 1 96.94 206 LEU A C 1
ATOM 1555 O O . LEU A 1 206 ? 22.438 -38.031 -17.828 1 96.94 206 LEU A O 1
ATOM 1559 N N . GLN A 1 207 ? 22.625 -37.781 -15.664 1 96.69 207 GLN A N 1
ATOM 1560 C CA . GLN A 1 207 ? 23.359 -39.031 -15.508 1 96.69 207 GLN A CA 1
ATOM 1561 C C . GLN A 1 207 ? 22.5 -40.219 -15.883 1 96.69 207 GLN A C 1
ATOM 1563 O O . GLN A 1 207 ? 22.953 -41.125 -16.562 1 96.69 207 GLN A O 1
ATOM 1568 N N . THR A 1 208 ? 21.281 -40.125 -15.422 1 95.31 208 THR A N 1
ATOM 1569 C CA . THR A 1 208 ? 20.344 -41.219 -15.742 1 95.31 208 THR A CA 1
ATOM 1570 C C . THR A 1 208 ? 20.078 -41.25 -17.25 1 95.31 208 THR A C 1
ATOM 1572 O O . THR A 1 208 ? 20.031 -42.344 -17.828 1 95.31 208 THR A O 1
ATOM 1575 N N . LEU A 1 209 ? 19.953 -40.125 -17.875 1 96.12 209 LEU A N 1
ATOM 1576 C CA . LEU A 1 209 ? 19.703 -40.031 -19.312 1 96.12 209 LEU A CA 1
ATOM 1577 C C . LEU A 1 209 ? 20.906 -40.531 -20.109 1 96.12 209 LEU A C 1
ATOM 1579 O O . LEU A 1 209 ? 20.734 -41.188 -21.141 1 96.12 209 LEU A O 1
ATOM 1583 N N . ASP A 1 210 ? 22.078 -40.344 -19.656 1 95.69 210 ASP A N 1
ATOM 1584 C CA . ASP A 1 210 ? 23.297 -40.844 -20.297 1 95.69 210 ASP A CA 1
ATOM 1585 C C . ASP A 1 210 ? 23.297 -42.375 -20.297 1 95.69 210 ASP A C 1
ATOM 1587 O O . ASP A 1 210 ? 23.656 -43 -21.297 1 95.69 210 ASP A O 1
ATOM 1591 N N . GLN A 1 211 ? 22.875 -42.906 -19.234 1 95.31 211 GLN A N 1
ATOM 1592 C CA . GLN A 1 211 ? 22.781 -44.344 -19.156 1 95.31 211 GLN A CA 1
ATOM 1593 C C . GLN A 1 211 ? 21.734 -44.906 -20.109 1 95.31 211 GLN A C 1
ATOM 1595 O O . GLN A 1 211 ? 21.953 -45.938 -20.75 1 95.31 211 GLN A O 1
ATOM 1600 N N . SER A 1 212 ? 20.641 -44.156 -20.203 1 95.19 212 SER A N 1
ATOM 1601 C CA . SER A 1 212 ? 19.578 -44.594 -21.109 1 95.19 212 SER A CA 1
ATOM 1602 C C . SER A 1 212 ? 20.016 -44.5 -22.562 1 95.19 212 SER A C 1
ATOM 1604 O O . SER A 1 212 ? 19.656 -45.344 -23.375 1 95.19 212 SER A O 1
ATOM 1606 N N . VAL A 1 213 ? 20.75 -43.438 -22.906 1 94.5 213 VAL A N 1
ATOM 1607 C CA . VAL A 1 213 ? 21.281 -43.281 -24.25 1 94.5 213 VAL A CA 1
ATOM 1608 C C . VAL A 1 213 ? 22.25 -44.438 -24.562 1 94.5 213 VAL A C 1
ATOM 1610 O O . VAL A 1 213 ? 22.172 -45.031 -25.641 1 94.5 213 VAL A O 1
ATOM 1613 N N . GLN A 1 214 ? 23.094 -44.844 -23.656 1 94.94 214 GLN A N 1
ATOM 1614 C CA . GLN A 1 214 ? 24.031 -45.938 -23.844 1 94.94 214 GLN A CA 1
ATOM 1615 C C . GLN A 1 214 ? 23.281 -47.25 -24.047 1 94.94 214 GLN A C 1
ATOM 1617 O O . GLN A 1 214 ? 23.656 -48.062 -24.891 1 94.94 214 GLN A O 1
ATOM 1622 N N . LEU A 1 215 ? 22.281 -47.375 -23.25 1 93.81 215 LEU A N 1
ATOM 1623 C CA . LEU A 1 215 ? 21.469 -48.594 -23.375 1 93.81 215 LEU A CA 1
ATOM 1624 C C . LEU A 1 215 ? 20.828 -48.656 -24.766 1 93.81 215 LEU A C 1
ATOM 1626 O O . LEU A 1 215 ? 20.812 -49.719 -25.391 1 93.81 215 LEU A O 1
ATOM 1630 N N . SER A 1 216 ? 20.281 -47.562 -25.203 1 93.44 216 SER A N 1
ATOM 1631 C CA . SER A 1 216 ? 19.625 -47.5 -26.5 1 93.44 216 SER A CA 1
ATOM 1632 C C . SER A 1 216 ? 20.609 -47.781 -27.625 1 93.44 216 SER A C 1
ATOM 1634 O O . SER A 1 216 ? 20.281 -48.438 -28.609 1 93.44 216 SER A O 1
ATOM 1636 N N . GLN A 1 217 ? 21.812 -47.375 -27.516 1 93 217 GLN A N 1
ATOM 1637 C CA . GLN A 1 217 ? 22.844 -47.625 -28.5 1 93 217 GLN A CA 1
ATOM 1638 C C . GLN A 1 217 ? 23.25 -49.094 -28.547 1 93 217 GLN A C 1
ATOM 1640 O O . GLN A 1 217 ? 23.469 -49.656 -29.625 1 93 217 GLN A O 1
ATOM 1645 N N . ARG A 1 218 ? 23.312 -49.656 -27.406 1 92.62 218 ARG A N 1
ATOM 1646 C CA . ARG A 1 218 ? 23.625 -51.094 -27.344 1 92.62 218 ARG A CA 1
ATOM 1647 C C . ARG A 1 218 ? 22.531 -51.938 -28 1 92.62 218 ARG A C 1
ATOM 1649 O O . ARG A 1 218 ? 22.797 -52.875 -28.734 1 92.62 218 ARG A O 1
ATOM 1656 N N . GLN A 1 219 ? 21.344 -51.562 -27.734 1 92.81 219 GLN A N 1
ATOM 1657 C CA . GLN A 1 219 ? 20.203 -52.281 -28.312 1 92.81 219 GLN A CA 1
ATOM 1658 C C . GLN A 1 219 ? 20.156 -52.094 -29.828 1 92.81 219 GLN A C 1
ATOM 1660 O O . GLN A 1 219 ? 19.797 -53 -30.562 1 92.81 219 GLN A O 1
ATOM 1665 N N . ARG A 1 220 ? 20.484 -50.875 -30.281 1 90.75 220 ARG A N 1
ATOM 1666 C CA . ARG A 1 220 ? 20.547 -50.625 -31.703 1 90.75 220 ARG A CA 1
ATOM 1667 C C . ARG A 1 220 ? 21.609 -51.5 -32.375 1 90.75 220 ARG A C 1
ATOM 1669 O O . ARG A 1 220 ? 21.359 -52.062 -33.438 1 90.75 220 ARG A O 1
ATOM 1676 N N . GLN A 1 221 ? 22.656 -51.688 -31.75 1 92.19 221 GLN A N 1
ATOM 1677 C CA . GLN A 1 221 ? 23.734 -52.5 -32.25 1 92.19 221 GLN A CA 1
ATOM 1678 C C . GLN A 1 221 ? 23.312 -53.969 -32.312 1 92.19 221 GLN A C 1
ATOM 1680 O O . GLN A 1 221 ? 23.766 -54.719 -33.188 1 92.19 221 GLN A O 1
ATOM 1685 N N . ALA A 1 222 ? 22.422 -54.281 -31.422 1 91.94 222 ALA A N 1
ATOM 1686 C CA . ALA A 1 222 ? 21.906 -55.656 -31.359 1 91.94 222 ALA A CA 1
ATOM 1687 C C . ALA A 1 222 ? 20.719 -55.844 -32.312 1 91.94 222 ALA A C 1
ATOM 1689 O O . ALA A 1 222 ? 20.172 -56.938 -32.406 1 91.94 222 ALA A O 1
ATOM 1690 N N . GLY A 1 223 ? 20.312 -54.719 -33 1 89.19 223 GLY A N 1
ATOM 1691 C CA . GLY A 1 223 ? 19.266 -54.75 -34.031 1 89.19 223 GLY A CA 1
ATOM 1692 C C . GLY A 1 223 ? 17.875 -54.719 -33.438 1 89.19 223 GLY A C 1
ATOM 1693 O O . GLY A 1 223 ? 16.891 -55 -34.125 1 89.19 223 GLY A O 1
ATOM 1694 N N . VAL A 1 224 ? 17.734 -54.375 -32.188 1 88.12 224 VAL A N 1
ATOM 1695 C CA . VAL A 1 224 ? 16.438 -54.469 -31.516 1 88.12 224 VAL A CA 1
ATOM 1696 C C . VAL A 1 224 ? 15.867 -53.062 -31.312 1 88.12 224 VAL A C 1
ATOM 1698 O O . VAL A 1 224 ? 14.711 -52.938 -30.922 1 88.12 224 VAL A O 1
ATOM 1701 N N . ALA A 1 225 ? 16.688 -52.031 -31.562 1 87.5 225 ALA A N 1
ATOM 1702 C CA . ALA A 1 225 ? 16.234 -50.656 -31.391 1 87.5 225 ALA A CA 1
ATOM 1703 C C . ALA A 1 225 ? 16.562 -49.812 -32.625 1 87.5 225 ALA A C 1
ATOM 1705 O O . ALA A 1 225 ? 17.281 -50.25 -33.5 1 87.5 225 ALA A O 1
ATOM 1706 N N . THR A 1 226 ? 15.875 -48.688 -32.75 1 89.06 226 THR A N 1
ATOM 1707 C CA . THR A 1 226 ? 16.047 -47.812 -33.906 1 89.06 226 THR A CA 1
ATOM 1708 C C . THR A 1 226 ? 16.906 -46.625 -33.562 1 89.06 226 THR A C 1
ATOM 1710 O O . THR A 1 226 ? 17.141 -46.312 -32.406 1 89.06 226 THR A O 1
ATOM 1713 N N . ALA A 1 227 ? 17.344 -45.938 -34.625 1 89.25 227 ALA A N 1
ATOM 1714 C CA . ALA A 1 227 ? 18.078 -44.688 -34.438 1 89.25 227 ALA A CA 1
ATOM 1715 C C . ALA A 1 227 ? 17.172 -43.625 -33.812 1 89.25 227 ALA A C 1
ATOM 1717 O O . ALA A 1 227 ? 17.656 -42.719 -33.125 1 89.25 227 ALA A O 1
ATOM 1718 N N . LEU A 1 228 ? 15.922 -43.719 -34.031 1 90.19 228 LEU A N 1
ATOM 1719 C CA . LEU A 1 228 ? 14.93 -42.781 -33.5 1 90.19 228 LEU A CA 1
ATOM 1720 C C . LEU A 1 228 ? 14.93 -42.812 -31.984 1 90.19 228 LEU A C 1
ATOM 1722 O O . LEU A 1 228 ? 14.82 -41.75 -31.344 1 90.19 228 LEU A O 1
ATOM 1726 N N . ASP A 1 229 ? 15.109 -43.938 -31.422 1 90.06 229 ASP A N 1
ATOM 1727 C CA . ASP A 1 229 ? 15.102 -44.062 -29.969 1 90.06 229 ASP A CA 1
ATOM 1728 C C . ASP A 1 229 ? 16.234 -43.281 -29.328 1 90.06 229 ASP A C 1
ATOM 1730 O O . ASP A 1 229 ? 16.031 -42.531 -28.391 1 90.06 229 ASP A O 1
ATOM 1734 N N . SER A 1 230 ? 17.406 -43.438 -29.875 1 91.38 230 SER A N 1
ATOM 1735 C CA . SER A 1 230 ? 18.562 -42.75 -29.344 1 91.38 230 SER A CA 1
ATOM 1736 C C . SER A 1 230 ? 18.453 -41.25 -29.531 1 91.38 230 SER A C 1
ATOM 1738 O O . SER A 1 230 ? 18.781 -40.469 -28.625 1 91.38 230 SER A O 1
ATOM 1740 N N . GLU A 1 231 ? 17.906 -40.844 -30.688 1 93.12 231 GLU A N 1
ATOM 1741 C CA . GLU A 1 231 ? 17.781 -39.406 -30.969 1 93.12 231 GLU A CA 1
ATOM 1742 C C . GLU A 1 231 ? 16.781 -38.75 -30.016 1 93.12 231 GLU A C 1
ATOM 1744 O O . GLU A 1 231 ? 16.969 -37.625 -29.578 1 93.12 231 GLU A O 1
ATOM 1749 N N . ARG A 1 232 ? 15.727 -39.406 -29.688 1 93.25 232 ARG A N 1
ATOM 1750 C CA . ARG A 1 232 ? 14.711 -38.875 -28.781 1 93.25 232 ARG A CA 1
ATOM 1751 C C . ARG A 1 232 ? 15.289 -38.719 -27.375 1 93.25 232 ARG A C 1
ATOM 1753 O O . ARG A 1 232 ? 15.031 -37.688 -26.719 1 93.25 232 ARG A O 1
ATOM 1760 N N . LEU A 1 233 ? 16.062 -39.625 -26.953 1 94.38 233 LEU A N 1
ATOM 1761 C CA . LEU A 1 233 ? 16.688 -39.562 -25.641 1 94.38 233 LEU A CA 1
ATOM 1762 C C . LEU A 1 233 ? 17.719 -38.438 -25.594 1 94.38 233 LEU A C 1
ATOM 1764 O O . LEU A 1 233 ? 17.828 -37.719 -24.594 1 94.38 233 LEU A O 1
ATOM 1768 N N . LEU A 1 234 ? 18.438 -38.312 -26.703 1 94.44 234 LEU A N 1
ATOM 1769 C CA . LEU A 1 234 ? 19.406 -37.219 -26.797 1 94.44 234 LEU A CA 1
ATOM 1770 C C . LEU A 1 234 ? 18.703 -35.875 -26.75 1 94.44 234 LEU A C 1
ATOM 1772 O O . LEU A 1 234 ? 19.188 -34.938 -26.094 1 94.44 234 LEU A O 1
ATOM 1776 N N . GLY A 1 235 ? 17.578 -35.719 -27.422 1 95.44 235 GLY A N 1
ATOM 1777 C CA . GLY A 1 235 ? 16.766 -34.5 -27.344 1 95.44 235 GLY A CA 1
ATOM 1778 C C . GLY A 1 235 ? 16.344 -34.156 -25.938 1 95.44 235 GLY A C 1
ATOM 1779 O O . GLY A 1 235 ? 16.469 -33.031 -25.5 1 95.44 235 GLY A O 1
ATOM 1780 N N . LEU A 1 236 ? 15.844 -35.156 -25.188 1 94.94 236 LEU A N 1
ATOM 1781 C CA . LEU A 1 236 ? 15.438 -34.969 -23.797 1 94.94 236 LEU A CA 1
ATOM 1782 C C . LEU A 1 236 ? 16.625 -34.562 -22.922 1 94.94 236 LEU A C 1
ATOM 1784 O O . LEU A 1 236 ? 16.5 -33.688 -22.062 1 94.94 236 LEU A O 1
ATOM 1788 N N . ARG A 1 237 ? 17.781 -35.25 -23.125 1 95.44 237 ARG A N 1
ATOM 1789 C CA . ARG A 1 237 ? 18.984 -34.938 -22.391 1 95.44 237 ARG A CA 1
ATOM 1790 C C . ARG A 1 237 ? 19.359 -33.469 -22.578 1 95.44 237 ARG A C 1
ATOM 1792 O O . ARG A 1 237 ? 19.641 -32.75 -21.594 1 95.44 237 ARG A O 1
ATOM 1799 N N . GLU A 1 238 ? 19.297 -32.938 -23.844 1 96 238 GLU A N 1
ATOM 1800 C CA . GLU A 1 238 ? 19.641 -31.562 -24.109 1 96 238 GLU A CA 1
ATOM 1801 C C . GLU A 1 238 ? 18.609 -30.609 -23.531 1 96 238 GLU A C 1
ATOM 1803 O O . GLU A 1 238 ? 18.953 -29.5 -23.109 1 96 238 GLU A O 1
ATOM 1808 N N . GLN A 1 239 ? 17.344 -31.016 -23.562 1 95.5 239 GLN A N 1
ATOM 1809 C CA . GLN A 1 239 ? 16.297 -30.234 -22.906 1 95.5 239 GLN A CA 1
ATOM 1810 C C . GLN A 1 239 ? 16.594 -30.047 -21.422 1 95.5 239 GLN A C 1
ATOM 1812 O O . GLN A 1 239 ? 16.422 -28.953 -20.875 1 95.5 239 GLN A O 1
ATOM 1817 N N . VAL A 1 240 ? 17 -31.094 -20.719 1 95.94 240 VAL A N 1
ATOM 1818 C CA . VAL A 1 240 ? 17.328 -31.031 -19.297 1 95.94 240 VAL A CA 1
ATOM 1819 C C . VAL A 1 240 ? 18.578 -30.188 -19.078 1 95.94 240 VAL A C 1
ATOM 1821 O O . VAL A 1 240 ? 18.625 -29.359 -18.172 1 95.94 240 VAL A O 1
ATOM 1824 N N . ARG A 1 241 ? 19.562 -30.391 -19.953 1 96.12 241 ARG A N 1
ATOM 1825 C CA . ARG A 1 241 ? 20.797 -29.609 -19.859 1 96.12 241 ARG A CA 1
ATOM 1826 C C . ARG A 1 241 ? 20.516 -28.125 -19.984 1 96.12 241 ARG A C 1
ATOM 1828 O O . ARG A 1 241 ? 21.172 -27.312 -19.328 1 96.12 241 ARG A O 1
ATOM 1835 N N . ALA A 1 242 ? 19.547 -27.766 -20.766 1 96.5 242 ALA A N 1
ATOM 1836 C CA . ALA A 1 242 ? 19.203 -26.359 -21.031 1 96.5 242 ALA A CA 1
ATOM 1837 C C . ALA A 1 242 ? 18.656 -25.688 -19.781 1 96.5 242 ALA A C 1
ATOM 1839 O O . ALA A 1 242 ? 18.594 -24.469 -19.703 1 96.5 242 ALA A O 1
ATOM 1840 N N . GLN A 1 243 ? 18.297 -26.406 -18.766 1 96.38 243 GLN A N 1
ATOM 1841 C CA . GLN A 1 243 ? 17.719 -25.844 -17.547 1 96.38 243 GLN A CA 1
ATOM 1842 C C . GLN A 1 243 ? 18.828 -25.438 -16.578 1 96.38 243 GLN A C 1
ATOM 1844 O O . GLN A 1 243 ? 18.594 -24.625 -15.672 1 96.38 243 GLN A O 1
ATOM 1849 N N . LEU A 1 244 ? 20.016 -26.062 -16.703 1 97.12 244 LEU A N 1
ATOM 1850 C CA . LEU A 1 244 ? 21.062 -25.953 -15.703 1 97.12 244 LEU A CA 1
ATOM 1851 C C . LEU A 1 244 ? 21.531 -24.5 -15.562 1 97.12 244 LEU A C 1
ATOM 1853 O O . LEU A 1 244 ? 21.656 -23.984 -14.453 1 97.12 244 LEU A O 1
ATOM 1857 N N . PRO A 1 245 ? 21.703 -23.734 -16.719 1 96.81 245 PRO A N 1
ATOM 1858 C CA . PRO A 1 245 ? 22.234 -22.375 -16.578 1 96.81 245 PRO A CA 1
ATOM 1859 C C . PRO A 1 245 ? 21.312 -21.453 -15.766 1 96.81 245 PRO A C 1
ATOM 1861 O O . PRO A 1 245 ? 21.766 -20.719 -14.891 1 96.81 245 PRO A O 1
ATOM 1864 N N . MET A 1 246 ? 20 -21.531 -16.031 1 96.62 246 MET A N 1
ATOM 1865 C CA . MET A 1 246 ? 19.078 -20.641 -15.32 1 96.62 246 MET A CA 1
ATOM 1866 C C . MET A 1 246 ? 18.953 -21.047 -13.859 1 96.62 246 MET A C 1
ATOM 1868 O O . MET A 1 246 ? 18.797 -20.188 -12.984 1 96.62 246 MET A O 1
ATOM 1872 N N . LEU A 1 247 ? 19 -22.344 -13.531 1 96.31 247 LEU A N 1
ATOM 1873 C CA . LEU A 1 247 ? 18.984 -22.781 -12.141 1 96.31 247 LEU A CA 1
ATOM 1874 C C . LEU A 1 247 ? 20.203 -22.25 -11.398 1 96.31 247 LEU A C 1
ATOM 1876 O O . LEU A 1 247 ? 20.094 -21.781 -10.258 1 96.31 247 LEU A O 1
ATOM 1880 N N . SER A 1 248 ? 21.359 -22.312 -12.039 1 95.19 248 SER A N 1
ATOM 1881 C CA . SER A 1 248 ? 22.578 -21.766 -11.461 1 95.19 248 SER A CA 1
ATOM 1882 C C . SER A 1 248 ? 22.484 -20.266 -11.258 1 95.19 248 SER A C 1
ATOM 1884 O O . SER A 1 248 ? 22.891 -19.734 -10.219 1 95.19 248 SER A O 1
ATOM 1886 N N . ALA A 1 249 ? 21.969 -19.547 -12.258 1 96.44 249 ALA A N 1
ATOM 1887 C CA . ALA A 1 249 ? 21.812 -18.094 -12.164 1 96.44 249 ALA A CA 1
ATOM 1888 C C . ALA A 1 249 ? 20.891 -17.719 -11.008 1 96.44 249 ALA A C 1
ATOM 1890 O O . ALA A 1 249 ? 21.188 -16.797 -10.25 1 96.44 249 ALA A O 1
ATOM 1891 N N . ARG A 1 250 ? 19.781 -18.438 -10.883 1 96.25 250 ARG A N 1
ATOM 1892 C CA . ARG A 1 250 ? 18.828 -18.156 -9.812 1 96.25 250 ARG A CA 1
ATOM 1893 C C . ARG A 1 250 ? 19.453 -18.406 -8.445 1 96.25 250 ARG A C 1
ATOM 1895 O O . ARG A 1 250 ? 19.172 -17.672 -7.488 1 96.25 250 ARG A O 1
ATOM 1902 N N . ARG A 1 251 ? 20.234 -19.438 -8.297 1 94.62 251 ARG A N 1
ATOM 1903 C CA . ARG A 1 251 ? 20.953 -19.688 -7.055 1 94.62 251 ARG A CA 1
ATOM 1904 C C . ARG A 1 251 ? 21.875 -18.516 -6.715 1 94.62 251 ARG A C 1
ATOM 1906 O O . ARG A 1 251 ? 21.891 -18.047 -5.574 1 94.62 251 ARG A O 1
ATOM 1913 N N . GLN A 1 252 ? 22.578 -18 -7.742 1 93 252 GLN A N 1
ATOM 1914 C CA . GLN A 1 252 ? 23.484 -16.859 -7.539 1 93 252 GLN A CA 1
ATOM 1915 C C . GLN A 1 252 ? 22.703 -15.609 -7.156 1 93 252 GLN A C 1
ATOM 1917 O O . GLN A 1 252 ? 23.141 -14.836 -6.297 1 93 252 GLN A O 1
ATOM 1922 N N . MET A 1 253 ? 21.562 -15.406 -7.836 1 95.31 253 MET A N 1
ATOM 1923 C CA . MET A 1 253 ? 20.703 -14.273 -7.512 1 95.31 253 MET A CA 1
ATOM 1924 C C . MET A 1 253 ? 20.281 -14.305 -6.047 1 95.31 253 MET A C 1
ATOM 1926 O O . MET A 1 253 ? 20.266 -13.266 -5.379 1 95.31 253 MET A O 1
ATOM 1930 N N . ALA A 1 254 ? 19.922 -15.461 -5.52 1 94.94 254 ALA A N 1
ATOM 1931 C CA . ALA A 1 254 ? 19.547 -15.602 -4.113 1 94.94 254 ALA A CA 1
ATOM 1932 C C . ALA A 1 254 ? 20.734 -15.281 -3.197 1 94.94 254 ALA A C 1
ATOM 1934 O O . ALA A 1 254 ? 20.547 -14.68 -2.137 1 94.94 254 ALA A O 1
ATOM 1935 N N . LEU A 1 255 ? 21.891 -15.672 -3.613 1 92.88 255 LEU A N 1
ATOM 1936 C CA . LEU A 1 255 ? 23.094 -15.391 -2.832 1 92.88 255 LEU A CA 1
ATOM 1937 C C . LEU A 1 255 ? 23.359 -13.891 -2.779 1 92.88 255 LEU A C 1
ATOM 1939 O O . LEU A 1 255 ? 23.766 -13.367 -1.739 1 92.88 255 LEU A O 1
ATOM 1943 N N . TYR A 1 256 ? 23.172 -13.164 -3.885 1 93.56 256 TYR A N 1
ATOM 1944 C CA . TYR A 1 256 ? 23.359 -11.719 -3.895 1 93.56 256 TYR A CA 1
ATOM 1945 C C . TYR A 1 256 ? 22.328 -11.031 -3.002 1 93.56 256 TYR A C 1
ATOM 1947 O O . TYR A 1 256 ? 22.641 -10.031 -2.344 1 93.56 256 TYR A O 1
ATOM 1955 N N . GLU A 1 257 ? 21.125 -11.594 -3.027 1 94.75 257 GLU A N 1
ATOM 1956 C CA . GLU A 1 257 ? 20.109 -11.07 -2.119 1 94.75 257 GLU A CA 1
ATOM 1957 C C . GLU A 1 257 ? 20.547 -11.203 -0.664 1 94.75 257 GLU A C 1
ATOM 1959 O O . GLU A 1 257 ? 20.375 -10.273 0.127 1 94.75 257 GLU A O 1
ATOM 1964 N N . LEU A 1 258 ? 21.062 -12.367 -0.315 1 94.38 258 LEU A N 1
ATOM 1965 C CA . LEU A 1 258 ? 21.562 -12.602 1.041 1 94.38 258 LEU A CA 1
ATOM 1966 C C . LEU A 1 258 ? 22.672 -11.625 1.387 1 94.38 258 LEU A C 1
ATOM 1968 O O . LEU A 1 258 ? 22.719 -11.094 2.498 1 94.38 258 LEU A O 1
ATOM 1972 N N . SER A 1 259 ? 23.531 -11.398 0.414 1 93.62 259 SER A N 1
ATOM 1973 C CA . SER A 1 259 ? 24.641 -10.477 0.633 1 93.62 259 SER A CA 1
ATOM 1974 C C . SER A 1 259 ? 24.141 -9.062 0.903 1 93.62 259 SER A C 1
ATOM 1976 O O . SER A 1 259 ? 24.609 -8.398 1.829 1 93.62 259 SER A O 1
ATOM 1978 N N . MET A 1 260 ? 23.172 -8.578 0.126 1 94.38 260 MET A N 1
ATOM 1979 C CA . MET A 1 260 ? 22.609 -7.246 0.319 1 94.38 260 MET A CA 1
ATOM 1980 C C . MET A 1 260 ? 21.938 -7.133 1.684 1 94.38 260 MET A C 1
ATOM 1982 O O . MET A 1 260 ? 22.156 -6.156 2.406 1 94.38 260 MET A O 1
ATOM 1986 N N . LEU A 1 261 ? 21.141 -8.156 2.094 1 95.56 261 LEU A N 1
ATOM 1987 C CA . LEU A 1 261 ? 20.406 -8.133 3.357 1 95.56 261 LEU A CA 1
ATOM 1988 C C . LEU A 1 261 ? 21.375 -8.133 4.539 1 95.56 261 LEU A C 1
ATOM 1990 O O . LEU A 1 261 ? 21.062 -7.57 5.594 1 95.56 261 LEU A O 1
ATOM 1994 N N . SER A 1 262 ? 22.562 -8.75 4.34 1 93.38 262 SER A N 1
ATOM 1995 C CA . SER A 1 262 ? 23.547 -8.844 5.418 1 93.38 262 SER A CA 1
ATOM 1996 C C . SER A 1 262 ? 24.531 -7.684 5.375 1 93.38 262 SER A C 1
ATOM 1998 O O . SER A 1 262 ? 25.5 -7.66 6.133 1 93.38 262 SER A O 1
ATOM 2000 N N . GLY A 1 263 ? 24.312 -6.699 4.457 1 90.44 263 GLY A N 1
ATOM 2001 C CA . GLY A 1 263 ? 25.141 -5.508 4.387 1 90.44 263 GLY A CA 1
ATOM 2002 C C . GLY A 1 263 ? 26.531 -5.785 3.85 1 90.44 263 GLY A C 1
ATOM 2003 O O . GLY A 1 263 ? 27.469 -5.059 4.16 1 90.44 263 GLY A O 1
ATOM 2004 N N . GLN A 1 264 ? 26.625 -6.883 3.227 1 85.81 264 GLN A N 1
ATOM 2005 C CA . GLN A 1 264 ? 27.938 -7.285 2.723 1 85.81 264 GLN A CA 1
ATOM 2006 C C . GLN A 1 264 ? 28.031 -7.047 1.219 1 85.81 264 GLN A C 1
ATOM 2008 O O . GLN A 1 264 ? 27.078 -7.266 0.481 1 85.81 264 GLN A O 1
ATOM 2013 N N . ALA A 1 265 ? 29.156 -6.488 0.751 1 80.88 265 ALA A N 1
ATOM 2014 C CA . ALA A 1 265 ? 29.391 -6.258 -0.67 1 80.88 265 ALA A CA 1
ATOM 2015 C C . ALA A 1 265 ? 29.859 -7.535 -1.36 1 80.88 265 ALA A C 1
ATOM 2017 O O . ALA A 1 265 ? 29.688 -7.691 -2.572 1 80.88 265 ALA A O 1
ATOM 2018 N N . SER A 1 266 ? 30.547 -8.367 -0.624 1 74.12 266 SER A N 1
ATOM 2019 C CA . SER A 1 266 ? 31.094 -9.578 -1.221 1 74.12 266 SER A CA 1
ATOM 2020 C C . SER A 1 266 ? 30.297 -10.812 -0.79 1 74.12 266 SER A C 1
ATOM 2022 O O . SER A 1 266 ? 29.75 -10.844 0.309 1 74.12 266 SER A O 1
ATOM 2024 N N . VAL A 1 267 ? 29.891 -11.508 -1.77 1 68.44 267 VAL A N 1
ATOM 2025 C CA . VAL A 1 267 ? 29.219 -12.766 -1.474 1 68.44 267 VAL A CA 1
ATOM 2026 C C . VAL A 1 267 ? 30.219 -13.758 -0.882 1 68.44 267 VAL A C 1
ATOM 2028 O O . VAL A 1 267 ? 31.281 -13.992 -1.456 1 68.44 267 VAL A O 1
ATOM 2031 N N . ALA A 1 268 ? 30.375 -13.852 0.223 1 55.09 268 ALA A N 1
ATOM 2032 C CA . ALA A 1 268 ? 31.234 -14.914 0.726 1 55.09 268 ALA A CA 1
ATOM 2033 C C . ALA A 1 268 ? 30.891 -16.25 0.087 1 55.09 268 ALA A C 1
ATOM 2035 O O . ALA A 1 268 ? 29.719 -16.562 -0.122 1 55.09 268 ALA A O 1
ATOM 2036 N N . GLU A 1 269 ? 31.656 -16.797 -0.924 1 51.56 269 GLU A N 1
ATOM 2037 C CA . GLU A 1 269 ? 31.547 -18.031 -1.699 1 51.56 269 GLU A CA 1
ATOM 2038 C C . GLU A 1 269 ? 30.797 -19.109 -0.919 1 51.56 269 GLU A C 1
ATOM 2040 O O . GLU A 1 269 ? 30.047 -19.906 -1.501 1 51.56 269 GLU A O 1
ATOM 2045 N N . ALA A 1 270 ? 31.266 -19.469 0.349 1 50.12 270 ALA A N 1
ATOM 2046 C CA . ALA A 1 270 ? 31.391 -20.828 0.869 1 50.12 270 ALA A CA 1
ATOM 2047 C C . ALA A 1 270 ? 30.016 -21.438 1.15 1 50.12 270 ALA A C 1
ATOM 2049 O O . ALA A 1 270 ? 29.906 -22.656 1.354 1 50.12 270 ALA A O 1
ATOM 2050 N N . THR A 1 271 ? 28.953 -20.672 1.668 1 57.75 271 THR A N 1
ATOM 2051 C CA . THR A 1 271 ? 28.141 -21.609 2.459 1 57.75 271 THR A CA 1
ATOM 2052 C C . THR A 1 271 ? 27.109 -22.297 1.588 1 57.75 271 THR A C 1
ATOM 2054 O O . THR A 1 271 ? 26.234 -21.641 1.016 1 57.75 271 THR A O 1
ATOM 2057 N N . THR A 1 272 ? 27.625 -23.484 0.971 1 63.69 272 THR A N 1
ATOM 2058 C CA . THR A 1 272 ? 26.812 -24.391 0.166 1 63.69 272 THR A CA 1
ATOM 2059 C C . THR A 1 272 ? 25.641 -24.938 0.979 1 63.69 272 THR A C 1
ATOM 2061 O O . THR A 1 272 ? 25.844 -25.438 2.088 1 63.69 272 THR A O 1
ATOM 2064 N N . CYS A 1 273 ? 24.453 -24.531 0.501 1 78.38 273 CYS A N 1
ATOM 2065 C CA . CYS A 1 273 ? 23.281 -25.156 1.107 1 78.38 273 CYS A CA 1
ATOM 2066 C C . CYS A 1 273 ? 23.203 -26.641 0.734 1 78.38 273 CYS A C 1
ATOM 2068 O O . CYS A 1 273 ? 23.297 -26.984 -0.443 1 78.38 273 CYS A O 1
ATOM 2070 N N . VAL A 1 274 ? 23.344 -27.453 1.743 1 67.88 274 VAL A N 1
ATOM 2071 C CA . VAL A 1 274 ? 23.375 -28.891 1.58 1 67.88 274 VAL A CA 1
ATOM 2072 C C . VAL A 1 274 ? 21.953 -29.422 1.324 1 67.88 274 VAL A C 1
ATOM 2074 O O . VAL A 1 274 ? 21.766 -30.312 0.501 1 67.88 274 VAL A O 1
ATOM 2077 N N . ALA A 1 275 ? 20.969 -28.891 2.062 1 89.06 275 ALA A N 1
ATOM 2078 C CA . ALA A 1 275 ? 19.594 -29.391 2.002 1 89.06 275 ALA A CA 1
ATOM 2079 C C . ALA A 1 275 ? 18.609 -28.25 2.24 1 89.06 275 ALA A C 1
ATOM 2081 O O . ALA A 1 275 ? 18.938 -27.25 2.881 1 89.06 275 ALA A O 1
ATOM 2082 N N . ILE A 1 276 ? 17.469 -28.375 1.597 1 95.62 276 ILE A N 1
ATOM 2083 C CA . ILE A 1 276 ? 16.406 -27.422 1.854 1 95.62 276 ILE A CA 1
ATOM 2084 C C . ILE A 1 276 ? 15.977 -27.5 3.318 1 95.62 276 ILE A C 1
ATOM 2086 O O . ILE A 1 276 ? 15.656 -28.578 3.82 1 95.62 276 ILE A O 1
ATOM 2090 N N . PRO A 1 277 ? 16.031 -26.375 4.027 1 94.19 277 PRO A N 1
ATOM 2091 C CA . PRO A 1 277 ? 15.664 -26.391 5.445 1 94.19 277 PRO A CA 1
ATOM 2092 C C . PRO A 1 277 ? 14.266 -26.953 5.688 1 94.19 277 PRO A C 1
ATOM 2094 O O . PRO A 1 277 ? 13.344 -26.672 4.918 1 94.19 277 PRO A O 1
ATOM 2097 N N . THR A 1 278 ? 14.148 -27.844 6.688 1 93.62 278 THR A N 1
ATOM 2098 C CA . THR A 1 278 ? 12.883 -28.422 7.094 1 93.62 278 THR A CA 1
ATOM 2099 C C . THR A 1 278 ? 12.633 -28.219 8.586 1 93.62 278 THR A C 1
ATOM 2101 O O . THR A 1 278 ? 13.578 -28.141 9.367 1 93.62 278 THR A O 1
ATOM 2104 N N . LEU A 1 279 ? 11.383 -28.062 8.93 1 92.25 279 LEU A N 1
ATOM 2105 C CA . LEU A 1 279 ? 11.031 -27.906 10.336 1 92.25 279 LEU A CA 1
ATOM 2106 C C . LEU A 1 279 ? 11.086 -29.25 11.055 1 92.25 279 LEU A C 1
ATOM 2108 O O . LEU A 1 279 ? 10.617 -30.266 10.523 1 92.25 279 LEU A O 1
ATOM 2112 N N . SER A 1 280 ? 11.695 -29.25 12.234 1 84.44 280 SER A N 1
ATOM 2113 C CA . SER A 1 280 ? 11.828 -30.484 13.016 1 84.44 280 SER A CA 1
ATOM 2114 C C . SER A 1 280 ? 10.586 -30.719 13.875 1 84.44 280 SER A C 1
ATOM 2116 O O . SER A 1 280 ? 10.383 -31.828 14.375 1 84.44 280 SER A O 1
ATOM 2118 N N . VAL A 1 281 ? 9.766 -29.703 14.102 1 87.75 281 VAL A N 1
ATOM 2119 C CA . VAL A 1 281 ? 8.562 -29.75 14.93 1 87.75 281 VAL A CA 1
ATOM 2120 C C . VAL A 1 281 ? 7.391 -29.141 14.172 1 87.75 281 VAL A C 1
ATOM 2122 O O . VAL A 1 281 ? 7.582 -28.422 13.188 1 87.75 281 VAL A O 1
ATOM 2125 N N . PRO A 1 282 ? 6.199 -29.531 14.672 1 90.25 282 PRO A N 1
ATOM 2126 C CA . PRO A 1 282 ? 5.059 -28.828 14.078 1 90.25 282 PRO A CA 1
ATOM 2127 C C . PRO A 1 282 ? 5.172 -27.312 14.195 1 90.25 282 PRO A C 1
ATOM 2129 O O . PRO A 1 282 ? 5.758 -26.812 15.156 1 90.25 282 PRO A O 1
ATOM 2132 N N . LEU A 1 283 ? 4.691 -26.625 13.234 1 91.44 283 LEU A N 1
ATOM 2133 C CA . LEU A 1 283 ? 4.789 -25.156 13.203 1 91.44 283 LEU A CA 1
ATOM 2134 C C . LEU A 1 283 ? 4.016 -24.531 14.359 1 91.44 283 LEU A C 1
ATOM 2136 O O . LEU A 1 283 ? 2.797 -24.688 14.453 1 91.44 283 LEU A O 1
ATOM 2140 N N . PRO A 1 284 ? 4.656 -23.906 15.227 1 88.81 284 PRO A N 1
ATOM 2141 C CA . PRO A 1 284 ? 3.967 -23.281 16.359 1 88.81 284 PRO A CA 1
ATOM 2142 C C . PRO A 1 284 ? 3.24 -22 15.969 1 88.81 284 PRO A C 1
ATOM 2144 O O . PRO A 1 284 ? 3.879 -21 15.617 1 88.81 284 PRO A O 1
ATOM 2147 N N . ALA A 1 285 ? 1.945 -22 16.016 1 86 285 ALA A N 1
ATOM 2148 C CA . ALA A 1 285 ? 1.165 -20.812 15.648 1 86 285 ALA A CA 1
ATOM 2149 C C . ALA A 1 285 ? 0.642 -20.094 16.875 1 86 285 ALA A C 1
ATOM 2151 O O . ALA A 1 285 ? 0.21 -18.938 16.797 1 86 285 ALA A O 1
ATOM 2152 N N . GLY A 1 286 ? 0.893 -20.656 18.062 1 81.81 286 GLY A N 1
ATOM 2153 C CA . GLY A 1 286 ? 0.372 -20.031 19.266 1 81.81 286 GLY A CA 1
ATOM 2154 C C . GLY A 1 286 ? -1.141 -20.109 19.375 1 81.81 286 GLY A C 1
ATOM 2155 O O . GLY A 1 286 ? -1.773 -20.938 18.719 1 81.81 286 GLY A O 1
ATOM 2156 N N . ASP A 1 287 ? -1.612 -19.125 20.391 1 76.38 287 ASP A N 1
ATOM 2157 C CA . ASP A 1 287 ? -3.059 -19.031 20.562 1 76.38 287 ASP A CA 1
ATOM 2158 C C . ASP A 1 287 ? -3.639 -17.859 19.781 1 76.38 287 ASP A C 1
ATOM 2160 O O . ASP A 1 287 ? -2.975 -16.844 19.594 1 76.38 287 ASP A O 1
ATOM 2164 N N . GLY A 1 288 ? -4.5 -18.172 18.828 1 73.19 288 GLY A N 1
ATOM 2165 C CA . GLY A 1 288 ? -5.141 -17.203 17.953 1 73.19 288 GLY A CA 1
ATOM 2166 C C . GLY A 1 288 ? -5.57 -15.938 18.688 1 73.19 288 GLY A C 1
ATOM 2167 O O . GLY A 1 288 ? -5.645 -14.859 18.078 1 73.19 288 GLY A O 1
ATOM 2168 N N . TRP A 1 289 ? -5.531 -16.047 20.047 1 66.44 289 TRP A N 1
ATOM 2169 C CA . TRP A 1 289 ? -6.07 -14.93 20.812 1 66.44 289 TRP A CA 1
ATOM 2170 C C . TRP A 1 289 ? -5.027 -13.828 20.969 1 66.44 289 TRP A C 1
ATOM 2172 O O . TRP A 1 289 ? -3.902 -14.094 21.391 1 66.44 289 TRP A O 1
ATOM 2182 N N . HIS A 1 290 ? -5.242 -12.664 20.578 1 72.56 290 HIS A N 1
ATOM 2183 C CA . HIS A 1 290 ? -4.453 -11.445 20.703 1 72.56 290 HIS A CA 1
ATOM 2184 C C . HIS A 1 290 ? -3.262 -11.461 19.75 1 72.56 290 HIS A C 1
ATOM 2186 O O . HIS A 1 290 ? -2.33 -10.664 19.906 1 72.56 290 HIS A O 1
ATOM 2192 N N . LEU A 1 291 ? -3.33 -12.469 18.891 1 81.38 291 LEU A N 1
ATOM 2193 C CA . LEU A 1 291 ? -2.236 -12.555 17.938 1 81.38 291 LEU A CA 1
ATOM 2194 C C . LEU A 1 291 ? -2.133 -11.281 17.094 1 81.38 291 LEU A C 1
ATOM 2196 O O . LEU A 1 291 ? -1.039 -10.742 16.922 1 81.38 291 LEU A O 1
ATOM 2200 N N . LEU A 1 292 ? -3.256 -10.75 16.797 1 83.31 292 LEU A N 1
ATOM 2201 C CA . LEU A 1 292 ? -3.268 -9.602 15.891 1 83.31 292 LEU A CA 1
ATOM 2202 C C . LEU A 1 292 ? -2.812 -8.336 16.609 1 83.31 292 LEU A C 1
ATOM 2204 O O . LEU A 1 292 ? -2.221 -7.449 15.992 1 83.31 292 LEU A O 1
ATOM 2208 N N . GLU A 1 293 ? -2.959 -8.375 17.922 1 83.88 293 GLU A N 1
ATOM 2209 C CA . GLU A 1 293 ? -2.574 -7.199 18.703 1 83.88 293 GLU A CA 1
ATOM 2210 C C . GLU A 1 293 ? -1.057 -7.082 18.812 1 83.88 293 GLU A C 1
ATOM 2212 O O . GLU A 1 293 ? -0.527 -5.992 19.031 1 83.88 293 GLU A O 1
ATOM 2217 N N . ARG A 1 294 ? -0.438 -8.148 18.578 1 83.56 294 ARG A N 1
ATOM 2218 C CA . ARG A 1 294 ? 1.011 -8.164 18.75 1 83.56 294 ARG A CA 1
ATOM 2219 C C . ARG A 1 294 ? 1.721 -7.789 17.453 1 83.56 294 ARG A C 1
ATOM 2221 O O . ARG A 1 294 ? 2.916 -7.488 17.469 1 83.56 294 ARG A O 1
ATOM 2228 N N . ARG A 1 295 ? 1.017 -7.844 16.375 1 90.62 295 ARG A N 1
ATOM 2229 C CA . ARG A 1 295 ? 1.634 -7.5 15.094 1 90.62 295 ARG A CA 1
ATOM 2230 C C . ARG A 1 295 ? 2.088 -6.043 15.078 1 90.62 295 ARG A C 1
ATOM 2232 O O . ARG A 1 295 ? 1.339 -5.152 15.484 1 90.62 295 ARG A O 1
ATOM 2239 N N . PRO A 1 296 ? 3.348 -5.809 14.594 1 93.62 296 PRO A N 1
ATOM 2240 C CA . PRO A 1 296 ? 3.889 -4.445 14.609 1 93.62 296 PRO A CA 1
ATOM 2241 C C . PRO A 1 296 ? 3.072 -3.477 13.758 1 93.62 296 PRO A C 1
ATOM 2243 O O . PRO A 1 296 ? 2.938 -2.303 14.109 1 93.62 296 PRO A O 1
ATOM 2246 N N . ASP A 1 297 ? 2.494 -3.916 12.648 1 94.06 297 ASP A N 1
ATOM 2247 C CA . ASP A 1 297 ? 1.713 -3.025 11.789 1 94.06 297 ASP A CA 1
ATOM 2248 C C . ASP A 1 297 ? 0.422 -2.594 12.484 1 94.06 297 ASP A C 1
ATOM 2250 O O . ASP A 1 297 ? 0 -1.441 12.352 1 94.06 297 ASP A O 1
ATOM 2254 N N . VAL A 1 298 ? -0.2 -3.518 13.25 1 93.38 298 VAL A N 1
ATOM 2255 C CA . VAL A 1 298 ? -1.412 -3.191 13.992 1 93.38 298 VAL A CA 1
ATOM 2256 C C . VAL A 1 298 ? -1.074 -2.242 15.141 1 93.38 298 VAL A C 1
ATOM 2258 O O . VAL A 1 298 ? -1.782 -1.259 15.375 1 93.38 298 VAL A O 1
ATOM 2261 N N . ARG A 1 299 ? 0.052 -2.492 15.836 1 93.25 299 ARG A N 1
ATOM 2262 C CA . ARG A 1 299 ? 0.497 -1.614 16.922 1 93.25 299 ARG A CA 1
ATOM 2263 C C . ARG A 1 299 ? 0.79 -0.211 16.391 1 93.25 299 ARG A C 1
ATOM 2265 O O . ARG A 1 299 ? 0.425 0.781 17.031 1 93.25 299 ARG A O 1
ATOM 2272 N N . GLN A 1 300 ? 1.46 -0.128 15.242 1 94.94 300 GLN A N 1
ATOM 2273 C CA . GLN A 1 300 ? 1.757 1.169 14.641 1 94.94 300 GLN A CA 1
ATOM 2274 C C . GLN A 1 300 ? 0.476 1.945 14.352 1 94.94 300 GLN A C 1
ATOM 2276 O O . GLN A 1 300 ? 0.373 3.129 14.68 1 94.94 300 GLN A O 1
ATOM 2281 N N . ALA A 1 301 ? -0.515 1.27 13.711 1 94.88 301 ALA A N 1
ATOM 2282 C CA . ALA A 1 301 ? -1.783 1.912 13.375 1 94.88 301 ALA A CA 1
ATOM 2283 C C . ALA A 1 301 ? -2.51 2.383 14.633 1 94.88 301 ALA A C 1
ATOM 2285 O O . ALA A 1 301 ? -3.143 3.441 14.633 1 94.88 301 ALA A O 1
ATOM 2286 N N . GLU A 1 302 ? -2.428 1.604 15.727 1 94.06 302 GLU A N 1
ATOM 2287 C CA . GLU A 1 302 ? -3.045 1.971 17 1 94.06 302 GLU A CA 1
ATOM 2288 C C . GLU A 1 302 ? -2.422 3.242 17.562 1 94.06 302 GLU A C 1
ATOM 2290 O O . GLU A 1 302 ? -3.135 4.137 18.016 1 94.06 302 GLU A O 1
ATOM 2295 N N . ARG A 1 303 ? -1.087 3.336 17.531 1 94.56 303 ARG A N 1
ATOM 2296 C CA . ARG A 1 303 ? -0.396 4.512 18.047 1 94.56 303 ARG A CA 1
ATOM 2297 C C . ARG A 1 303 ? -0.69 5.738 17.188 1 94.56 303 ARG A C 1
ATOM 2299 O O . ARG A 1 303 ? -0.838 6.848 17.719 1 94.56 303 ARG A O 1
ATOM 2306 N N . GLU A 1 304 ? -0.795 5.555 15.891 1 94.31 304 GLU A N 1
ATOM 2307 C CA . GLU A 1 304 ? -1.134 6.66 15 1 94.31 304 GLU A CA 1
ATOM 2308 C C . GLU A 1 304 ? -2.541 7.184 15.273 1 94.31 304 GLU A C 1
ATOM 2310 O O . GLU A 1 304 ? -2.785 8.391 15.211 1 94.31 304 GLU A O 1
ATOM 2315 N N . LEU A 1 305 ? -3.48 6.246 15.594 1 94.38 305 LEU A N 1
ATOM 2316 C CA . LEU A 1 305 ? -4.828 6.645 15.992 1 94.38 305 LEU A CA 1
ATOM 2317 C C . LEU A 1 305 ? -4.797 7.441 17.297 1 94.38 305 LEU A C 1
ATOM 2319 O O . LEU A 1 305 ? -5.473 8.469 17.406 1 94.38 305 LEU A O 1
ATOM 2323 N N . GLN A 1 306 ? -3.957 7.008 18.234 1 94 306 GLN A N 1
ATOM 2324 C CA . GLN A 1 306 ? -3.818 7.738 19.484 1 94 306 GLN A CA 1
ATOM 2325 C C . GLN A 1 306 ? -3.252 9.141 19.25 1 94 306 GLN A C 1
ATOM 2327 O O . GLN A 1 306 ? -3.713 10.109 19.844 1 94 306 GLN A O 1
ATOM 2332 N N . ALA A 1 307 ? -2.275 9.234 18.359 1 94.06 307 ALA A N 1
ATOM 2333 C CA . ALA A 1 307 ? -1.691 10.531 18.031 1 94.06 307 ALA A CA 1
ATOM 2334 C C . ALA A 1 307 ? -2.734 11.461 17.422 1 94.06 307 ALA A C 1
ATOM 2336 O O . ALA A 1 307 ? -2.77 12.656 17.734 1 94.06 307 ALA A O 1
ATOM 2337 N N . ALA A 1 308 ? -3.578 10.914 16.547 1 93.62 308 ALA A N 1
ATOM 2338 C CA . ALA A 1 308 ? -4.633 11.711 15.93 1 93.62 308 ALA A CA 1
ATOM 2339 C C . ALA A 1 308 ? -5.645 12.188 16.969 1 93.62 308 ALA A C 1
ATOM 2341 O O . ALA A 1 308 ? -6.176 13.297 16.875 1 93.62 308 ALA A O 1
ATOM 2342 N N . THR A 1 309 ? -5.938 11.344 17.984 1 92.75 309 THR A N 1
ATOM 2343 C CA . THR A 1 309 ? -6.832 11.711 19.062 1 92.75 309 THR A CA 1
ATOM 2344 C C . THR A 1 309 ? -6.25 12.859 19.891 1 92.75 309 THR A C 1
ATOM 2346 O O . THR A 1 309 ? -6.949 13.82 20.203 1 92.75 309 THR A O 1
ATOM 2349 N N . LEU A 1 310 ? -4.961 12.75 20.141 1 91.19 310 LEU A N 1
ATOM 2350 C CA . LEU A 1 310 ? -4.285 13.805 20.891 1 91.19 310 LEU A CA 1
ATOM 2351 C C . LEU A 1 310 ? -4.234 15.102 20.094 1 91.19 310 LEU A C 1
ATOM 2353 O O . LEU A 1 310 ? -4.316 16.188 20.656 1 91.19 310 LEU A O 1
ATOM 2357 N N . GLU A 1 311 ? -4.156 15.016 18.781 1 92.12 311 GLU A N 1
ATOM 2358 C CA . GLU A 1 311 ? -4.184 16.188 17.922 1 92.12 311 GLU A CA 1
ATOM 2359 C C . GLU A 1 311 ? -5.512 16.938 18.031 1 92.12 311 GLU A C 1
ATOM 2361 O O . GLU A 1 311 ? -5.551 18.156 18.016 1 92.12 311 GLU A O 1
ATOM 2366 N N . THR A 1 312 ? -6.621 16.203 18.172 1 93.19 312 THR A N 1
ATOM 2367 C CA . THR A 1 312 ? -7.926 16.828 18.359 1 93.19 312 THR A CA 1
ATOM 2368 C C . THR A 1 312 ? -7.961 17.625 19.672 1 93.19 312 THR A C 1
ATOM 2370 O O . THR A 1 312 ? -8.492 18.734 19.703 1 93.19 312 THR A O 1
ATOM 2373 N N . ASP A 1 313 ? -7.305 17.062 20.703 1 89.5 313 ASP A N 1
ATOM 2374 C CA . ASP A 1 313 ? -7.23 17.75 22 1 89.5 313 ASP A CA 1
ATOM 2375 C C . ASP A 1 313 ? -6.398 19.031 21.875 1 89.5 313 ASP A C 1
ATOM 2377 O O . ASP A 1 313 ? -6.766 20.078 22.438 1 89.5 313 ASP A O 1
ATOM 2381 N N . ILE A 1 314 ? -5.34 18.938 21.172 1 91 314 ILE A N 1
ATOM 2382 C CA . ILE A 1 314 ? -4.438 20.078 21.016 1 91 314 ILE A CA 1
ATOM 2383 C C . ILE A 1 314 ? -5.16 21.219 20.297 1 91 314 ILE A C 1
ATOM 2385 O O . ILE A 1 314 ? -5.145 22.359 20.766 1 91 314 ILE A O 1
ATOM 2389 N N . VAL A 1 315 ? -5.852 20.938 19.219 1 91.88 315 VAL A N 1
ATOM 2390 C CA . VAL A 1 315 ? -6.5 21.984 18.422 1 91.88 315 VAL A CA 1
ATOM 2391 C C . VAL A 1 315 ? -7.738 22.484 19.156 1 91.88 315 VAL A C 1
ATOM 2393 O O . VAL A 1 315 ? -8.086 23.672 19.062 1 91.88 315 VAL A O 1
ATOM 2396 N N . ARG A 1 316 ? -8.43 21.656 19.969 1 91.06 316 ARG A N 1
ATOM 2397 C CA . ARG A 1 316 ? -9.594 22.078 20.734 1 91.06 316 ARG A CA 1
ATOM 2398 C C . ARG A 1 316 ? -9.219 23.125 21.781 1 91.06 316 ARG A C 1
ATOM 2400 O O . ARG A 1 316 ? -10 24.031 22.062 1 91.06 316 ARG A O 1
ATOM 2407 N N . ALA A 1 317 ? -7.973 23.031 22.266 1 88.88 317 ALA A N 1
ATOM 2408 C CA . ALA A 1 317 ? -7.496 23.984 23.25 1 88.88 317 ALA A CA 1
ATOM 2409 C C . ALA A 1 317 ? -7.457 25.391 22.672 1 88.88 317 ALA A C 1
ATOM 2411 O O . ALA A 1 317 ? -7.512 26.375 23.406 1 88.88 317 ALA A O 1
ATOM 2412 N N . ASP A 1 318 ? -7.438 25.5 21.391 1 88.62 318 ASP A N 1
ATOM 2413 C CA . ASP A 1 318 ? -7.367 26.797 20.734 1 88.62 318 ASP A CA 1
ATOM 2414 C C . ASP A 1 318 ? -8.727 27.5 20.75 1 88.62 318 ASP A C 1
ATOM 2416 O O . ASP A 1 318 ? -8.82 28.688 20.453 1 88.62 318 ASP A O 1
ATOM 2420 N N . LEU A 1 319 ? -9.828 26.859 21.219 1 88.81 319 LEU A N 1
ATOM 2421 C CA . LEU A 1 319 ? -11.148 27.453 21.359 1 88.81 319 LEU A CA 1
ATOM 2422 C C . LEU A 1 319 ? -11.242 28.266 22.656 1 88.81 319 LEU A C 1
ATOM 2424 O O . LEU A 1 319 ? -12.164 29.062 22.812 1 88.81 319 LEU A O 1
ATOM 2428 N N . TYR A 1 320 ? -10.172 28.109 23.547 1 86.81 320 TYR A N 1
ATOM 2429 C CA . TYR A 1 320 ? -10.227 28.719 24.859 1 86.81 320 TYR A CA 1
ATOM 2430 C C . TYR A 1 320 ? -9.125 29.75 25.031 1 86.81 320 TYR A C 1
ATOM 2432 O O . TYR A 1 320 ? -8.164 29.781 24.266 1 86.81 320 TYR A O 1
ATOM 2440 N N . PRO A 1 321 ? -9.281 30.703 26.047 1 85.94 321 PRO A N 1
ATOM 2441 C CA . PRO A 1 321 ? -8.25 31.734 26.266 1 85.94 321 PRO A CA 1
ATOM 2442 C C . PRO A 1 321 ? -6.895 31.125 26.625 1 85.94 321 PRO A C 1
ATOM 2444 O O . PRO A 1 321 ? -6.828 30.125 27.344 1 85.94 321 PRO A O 1
ATOM 2447 N N . LYS A 1 322 ? -5.957 31.672 26.125 1 86.38 322 LYS A N 1
ATOM 2448 C CA . LYS A 1 322 ? -4.59 31.297 26.484 1 86.38 322 LYS A CA 1
ATOM 2449 C C . LYS A 1 322 ? -4.031 32.219 27.562 1 86.38 322 LYS A C 1
ATOM 2451 O O . LYS A 1 322 ? -4.184 33.438 27.5 1 86.38 322 LYS A O 1
ATOM 2456 N N . VAL A 1 323 ? -3.48 31.609 28.578 1 81.81 323 VAL A N 1
ATOM 2457 C CA . VAL A 1 323 ? -2.889 32.375 29.672 1 81.81 323 VAL A CA 1
ATOM 2458 C C . VAL A 1 323 ? -1.367 32.25 29.625 1 81.81 323 VAL A C 1
ATOM 2460 O O . VAL A 1 323 ? -0.832 31.125 29.578 1 81.81 323 VAL A O 1
ATOM 2463 N N . SER A 1 324 ? -0.793 33.312 29.562 1 84.69 324 SER A N 1
ATOM 2464 C CA . SER A 1 324 ? 0.666 33.344 29.594 1 84.69 324 SER A CA 1
ATOM 2465 C C . SER A 1 324 ? 1.182 34.312 30.656 1 84.69 324 SER A C 1
ATOM 2467 O O . SER A 1 324 ? 0.441 35.156 31.125 1 84.69 324 SER A O 1
ATOM 2469 N N . PHE A 1 325 ? 2.371 33.969 31.172 1 78.31 325 PHE A N 1
ATOM 2470 C CA . PHE A 1 325 ? 3.084 34.844 32.094 1 78.31 325 PHE A CA 1
ATOM 2471 C C . PHE A 1 325 ? 4.348 35.375 31.438 1 78.31 325 PHE A C 1
ATOM 2473 O O . PHE A 1 325 ? 5.098 34.656 30.797 1 78.31 325 PHE A O 1
ATOM 2480 N N . GLY A 1 326 ? 4.387 36.688 31.453 1 77.25 326 GLY A N 1
ATOM 2481 C CA . GLY A 1 326 ? 5.566 37.344 30.906 1 77.25 326 GLY A CA 1
ATOM 2482 C C . GLY A 1 326 ? 6.324 38.156 31.938 1 77.25 326 GLY A C 1
ATOM 2483 O O . GLY A 1 326 ? 5.742 38.625 32.906 1 77.25 326 GLY A O 1
ATOM 2484 N N . ALA A 1 327 ? 7.602 38.156 31.859 1 73.81 327 ALA A N 1
ATOM 2485 C CA . ALA A 1 327 ? 8.484 39.031 32.594 1 73.81 327 ALA A CA 1
ATOM 2486 C C . ALA A 1 327 ? 9.5 39.688 31.672 1 73.81 327 ALA A C 1
ATOM 2488 O O . ALA A 1 327 ? 9.945 39.094 30.703 1 73.81 327 ALA A O 1
ATOM 2489 N N . SER A 1 328 ? 9.633 40.969 31.906 1 80 328 SER A N 1
ATOM 2490 C CA . SER A 1 328 ? 10.617 41.688 31.094 1 80 328 SER A CA 1
ATOM 2491 C C . SER A 1 328 ? 11.477 42.594 31.969 1 80 328 SER A C 1
ATOM 2493 O O . SER A 1 328 ? 10.992 43.156 32.969 1 80 328 SER A O 1
ATOM 2495 N N . LEU A 1 329 ? 12.719 42.594 31.797 1 73.06 329 LEU A N 1
ATOM 2496 C CA . LEU A 1 329 ? 13.695 43.531 32.344 1 73.06 329 LEU A CA 1
ATOM 2497 C C . LEU A 1 329 ? 14.406 44.281 31.219 1 73.06 329 LEU A C 1
ATOM 2499 O O . LEU A 1 329 ? 15.078 43.656 30.375 1 73.06 329 LEU A O 1
ATOM 2503 N N . THR A 1 330 ? 14.125 45.5 31.094 1 74.75 330 THR A N 1
ATOM 2504 C CA . THR A 1 330 ? 14.727 46.312 30.047 1 74.75 330 THR A CA 1
ATOM 2505 C C . THR A 1 330 ? 15.359 47.594 30.625 1 74.75 330 THR A C 1
ATOM 2507 O O . THR A 1 330 ? 15.07 47.969 31.766 1 74.75 330 THR A O 1
ATOM 2510 N N . SER A 1 331 ? 16.281 48.156 30.047 1 72.19 331 SER A N 1
ATOM 2511 C CA . SER A 1 331 ? 16.875 49.438 30.375 1 72.19 331 SER A CA 1
ATOM 2512 C C . SER A 1 331 ? 17 50.312 29.125 1 72.19 331 SER A C 1
ATOM 2514 O O . SER A 1 331 ? 17.094 49.781 28.016 1 72.19 331 SER A O 1
ATOM 2516 N N . SER A 1 332 ? 16.703 51.562 29.328 1 74.81 332 SER A N 1
ATOM 2517 C CA . SER A 1 332 ? 16.859 52.5 28.203 1 74.81 332 SER A CA 1
ATOM 2518 C C . SER A 1 332 ? 17.516 53.812 28.641 1 74.81 332 SER A C 1
ATOM 2520 O O . SER A 1 332 ? 17.078 54.438 29.609 1 74.81 332 SER A O 1
ATOM 2522 N N . ASP A 1 333 ? 18.656 54.062 28.062 1 68.25 333 ASP A N 1
ATOM 2523 C CA . ASP A 1 333 ? 19.344 55.312 28.328 1 68.25 333 ASP A CA 1
ATOM 2524 C C . ASP A 1 333 ? 20.172 55.75 27.125 1 68.25 333 ASP A C 1
ATOM 2526 O O . ASP A 1 333 ? 20.422 54.969 26.203 1 68.25 333 ASP A O 1
ATOM 2530 N N . HIS A 1 334 ? 20.422 57.062 27.047 1 73.62 334 HIS A N 1
ATOM 2531 C CA . HIS A 1 334 ? 21.234 57.594 25.984 1 73.62 334 HIS A CA 1
ATOM 2532 C C . HIS A 1 334 ? 22.719 57.312 26.203 1 73.62 334 HIS A C 1
ATOM 2534 O O . HIS A 1 334 ? 23.516 57.406 25.281 1 73.62 334 HIS A O 1
ATOM 2540 N N . HIS A 1 335 ? 23.094 57.094 27.469 1 71.88 335 HIS A N 1
ATOM 2541 C CA . HIS A 1 335 ? 24.453 56.75 27.844 1 71.88 335 HIS A CA 1
ATOM 2542 C C . HIS A 1 335 ? 24.531 55.344 28.422 1 71.88 335 HIS A C 1
ATOM 2544 O O . HIS A 1 335 ? 23.734 55 29.297 1 71.88 335 HIS A O 1
ATOM 2550 N N . LEU A 1 336 ? 25.484 54.625 27.984 1 78 336 LEU A N 1
ATOM 2551 C CA . LEU A 1 336 ? 25.672 53.25 28.406 1 78 336 LEU A CA 1
ATOM 2552 C C . LEU A 1 336 ? 25.891 53.188 29.922 1 78 336 LEU A C 1
ATOM 2554 O O . LEU A 1 336 ? 25.453 52.219 30.578 1 78 336 LEU A O 1
ATOM 2558 N N . ALA A 1 337 ? 26.594 54.188 30.469 1 73.06 337 ALA A N 1
ATOM 2559 C CA . ALA A 1 337 ? 26.984 54.156 31.875 1 73.06 337 ALA A CA 1
ATOM 2560 C C . ALA A 1 337 ? 25.766 54.312 32.781 1 73.06 337 ALA A C 1
ATOM 2562 O O . ALA A 1 337 ? 25.812 53.938 33.969 1 73.06 337 ALA A O 1
ATOM 2563 N N . ASN A 1 338 ? 24.703 54.75 32.188 1 71 338 ASN A N 1
ATOM 2564 C CA . ASN A 1 338 ? 23.516 55.031 33 1 71 338 ASN A CA 1
ATOM 2565 C C . ASN A 1 338 ? 22.484 53.938 32.906 1 71 338 ASN A C 1
ATOM 2567 O O . ASN A 1 338 ? 21.391 54.031 33.469 1 71 338 ASN A O 1
ATOM 2571 N N . LEU A 1 339 ? 22.828 52.906 32.281 1 75.75 339 LEU A N 1
ATOM 2572 C CA . LEU A 1 339 ? 21.859 51.875 32.031 1 75.75 339 LEU A CA 1
ATOM 2573 C C . LEU A 1 339 ? 21.469 51.156 33.312 1 75.75 339 LEU A C 1
ATOM 2575 O O . LEU A 1 339 ? 20.375 50.594 33.406 1 75.75 339 LEU A O 1
ATOM 2579 N N . GLY A 1 340 ? 22.25 51.188 34.312 1 72.06 340 GLY A N 1
ATOM 2580 C CA . GLY A 1 340 ? 21.969 50.562 35.594 1 72.06 340 GLY A CA 1
ATOM 2581 C C . GLY A 1 340 ? 21.234 51.469 36.562 1 72.06 340 GLY A C 1
ATOM 2582 O O . GLY A 1 340 ? 20.797 51.031 37.625 1 72.06 340 GLY A O 1
ATOM 2583 N N . ASP A 1 341 ? 21.109 52.719 36.188 1 71.25 341 ASP A N 1
ATOM 2584 C CA . ASP A 1 341 ? 20.453 53.688 37.031 1 71.25 341 ASP A CA 1
ATOM 2585 C C . ASP A 1 341 ? 18.969 53.344 37.219 1 71.25 341 ASP A C 1
ATOM 2587 O O . ASP A 1 341 ? 18.344 52.781 36.312 1 71.25 341 ASP A O 1
ATOM 2591 N N . SER A 1 342 ? 18.469 53.656 38.344 1 70.19 342 SER A N 1
ATOM 2592 C CA . SER A 1 342 ? 17.094 53.344 38.688 1 70.19 342 SER A CA 1
ATOM 2593 C C . SER A 1 342 ? 16.125 54.031 37.688 1 70.19 342 SER A C 1
ATOM 2595 O O . SER A 1 342 ? 15.016 53.531 37.469 1 70.19 342 SER A O 1
ATOM 2597 N N . ARG A 1 343 ? 16.562 55.094 37.031 1 69.75 343 ARG A N 1
ATOM 2598 C CA . ARG A 1 343 ? 15.695 55.812 36.094 1 69.75 343 ARG A CA 1
ATOM 2599 C C . ARG A 1 343 ? 15.68 55.156 34.75 1 69.75 343 ARG A C 1
ATOM 2601 O O . ARG A 1 343 ? 14.742 55.344 33.969 1 69.75 343 ARG A O 1
ATOM 2608 N N . ALA A 1 344 ? 16.641 54.375 34.531 1 69.62 344 ALA A N 1
ATOM 2609 C CA . ALA A 1 344 ? 16.781 53.781 33.219 1 69.62 344 ALA A CA 1
ATOM 2610 C C . ALA A 1 344 ? 16.172 52.375 33.188 1 69.62 344 ALA A C 1
ATOM 2612 O O . ALA A 1 344 ? 15.773 51.906 32.125 1 69.62 344 ALA A O 1
ATOM 2613 N N . VAL A 1 345 ? 16.172 51.781 34.344 1 71.81 345 VAL A N 1
ATOM 2614 C CA . VAL A 1 345 ? 15.773 50.375 34.406 1 71.81 345 VAL A CA 1
ATOM 2615 C C . VAL A 1 345 ? 14.258 50.25 34.5 1 71.81 345 VAL A C 1
ATOM 2617 O O . VAL A 1 345 ? 13.625 50.969 35.312 1 71.81 345 VAL A O 1
ATOM 2620 N N . MET A 1 346 ? 13.727 49.5 33.656 1 74.38 346 MET A N 1
ATOM 2621 C CA . MET A 1 346 ? 12.305 49.188 33.625 1 74.38 346 MET A CA 1
ATOM 2622 C C . MET A 1 346 ? 12.086 47.688 33.75 1 74.38 346 MET A C 1
ATOM 2624 O O . MET A 1 346 ? 12.906 46.875 33.281 1 74.38 346 MET A O 1
ATOM 2628 N N . PHE A 1 347 ? 11.148 47.219 34.531 1 73.44 347 PHE A N 1
ATOM 2629 C CA . PHE A 1 347 ? 10.797 45.812 34.625 1 73.44 347 PHE A CA 1
ATOM 2630 C C . PHE A 1 347 ? 9.281 45.625 34.656 1 73.44 347 PHE A C 1
ATOM 2632 O O . PHE A 1 347 ? 8.555 46.562 35 1 73.44 347 PHE A O 1
ATOM 2639 N N . GLY A 1 348 ? 8.828 44.656 34.156 1 74.19 348 GLY A N 1
ATOM 2640 C CA . GLY A 1 348 ? 7.422 44.312 34.219 1 74.19 348 GLY A CA 1
ATOM 2641 C C . GLY A 1 348 ? 7.199 42.812 34.344 1 74.19 348 GLY A C 1
ATOM 2642 O O . GLY A 1 348 ? 7.941 42 33.75 1 74.19 348 GLY A O 1
ATOM 2643 N N . ILE A 1 349 ? 6.312 42.312 35.25 1 74.75 349 ILE A N 1
ATOM 2644 C CA . ILE A 1 349 ? 5.945 40.938 35.406 1 74.75 349 ILE A CA 1
ATOM 2645 C C . ILE A 1 349 ? 4.434 40.812 35.594 1 74.75 349 ILE A C 1
ATOM 2647 O O . ILE A 1 349 ? 3.814 41.625 36.281 1 74.75 349 ILE A O 1
ATOM 2651 N N . GLY A 1 350 ? 3.859 39.875 34.906 1 76.94 350 GLY A N 1
ATOM 2652 C CA . GLY A 1 350 ? 2.434 39.688 35.125 1 76.94 350 GLY A CA 1
ATOM 2653 C C . GLY A 1 350 ? 1.819 38.719 34.094 1 76.94 350 GLY A C 1
ATOM 2654 O O . GLY A 1 350 ? 2.5 38.25 33.188 1 76.94 350 GLY A O 1
ATOM 2655 N N . PRO A 1 351 ? 0.583 38.344 34.25 1 76.12 351 PRO A N 1
ATOM 2656 C CA . PRO A 1 351 ? -0.158 37.438 33.375 1 76.12 351 PRO A CA 1
ATOM 2657 C C . PRO A 1 351 ? -0.742 38.156 32.156 1 76.12 351 PRO A C 1
ATOM 2659 O O . PRO A 1 351 ? -0.985 39.375 32.188 1 76.12 351 PRO A O 1
ATOM 2662 N N . LEU A 1 352 ? -0.771 37.531 31.078 1 81.12 352 LEU A N 1
ATOM 2663 C CA . LEU A 1 352 ? -1.456 37.938 29.859 1 81.12 352 LEU A CA 1
ATOM 2664 C C . LEU A 1 352 ? -2.469 36.875 29.406 1 81.12 352 LEU A C 1
ATOM 2666 O O . LEU A 1 352 ? -2.135 35.719 29.312 1 81.12 352 LEU A O 1
ATOM 2670 N N . ILE A 1 353 ? -3.723 37.219 29.391 1 80.69 353 ILE A N 1
ATOM 2671 C CA . ILE A 1 353 ? -4.773 36.344 28.875 1 80.69 353 ILE A CA 1
ATOM 2672 C C . ILE A 1 353 ? -5.184 36.812 27.469 1 80.69 353 ILE A C 1
ATOM 2674 O O . ILE A 1 353 ? -5.523 37.969 27.266 1 80.69 353 ILE A O 1
ATOM 2678 N N . ARG A 1 354 ? -5.062 35.906 26.5 1 84.62 354 ARG A N 1
ATOM 2679 C CA . ARG A 1 354 ? -5.461 36.188 25.125 1 84.62 354 ARG A CA 1
ATOM 2680 C C . ARG A 1 354 ? -6.527 35.188 24.656 1 84.62 354 ARG A C 1
ATOM 2682 O O . ARG A 1 354 ? -6.457 34 24.969 1 84.62 354 ARG A O 1
ATOM 2689 N N . TRP A 1 355 ? -7.512 35.688 23.969 1 83.44 355 TRP A N 1
ATOM 2690 C CA . TRP A 1 355 ? -8.602 34.844 23.469 1 83.44 355 TRP A CA 1
ATOM 2691 C C . TRP A 1 355 ? -9.109 35.375 22.141 1 83.44 355 TRP A C 1
ATOM 2693 O O . TRP A 1 355 ? -9.398 36.562 21.984 1 83.44 355 TRP A O 1
ATOM 2703 N N . GLU A 1 356 ? -9.125 34.531 21.141 1 82.25 356 GLU A N 1
ATOM 2704 C CA . GLU A 1 356 ? -9.719 34.906 19.859 1 82.25 356 GLU A CA 1
ATOM 2705 C C . GLU A 1 356 ? -11.234 34.812 19.891 1 82.25 356 GLU A C 1
ATOM 2707 O O . GLU A 1 356 ? -11.805 33.781 19.547 1 82.25 356 GLU A O 1
ATOM 2712 N N . PHE A 1 357 ? -11.969 35.812 20.375 1 80.44 357 PHE A N 1
ATOM 2713 C CA . PHE A 1 357 ? -13.422 35.906 20.5 1 80.44 357 PHE A CA 1
ATOM 2714 C C . PHE A 1 357 ? -13.914 37.281 20.078 1 80.44 357 PHE A C 1
ATOM 2716 O O . PHE A 1 357 ? -13.219 38.281 20.281 1 80.44 357 PHE A O 1
ATOM 2723 N N . PRO A 1 358 ? -14.984 37.125 19.391 1 77.38 358 PRO A N 1
ATOM 2724 C CA . PRO A 1 358 ? -16.047 36.125 19.188 1 77.38 358 PRO A CA 1
ATOM 2725 C C . PRO A 1 358 ? -15.875 35.344 17.906 1 77.38 358 PRO A C 1
ATOM 2727 O O . PRO A 1 358 ? -16.609 34.375 17.672 1 77.38 358 PRO A O 1
ATOM 2730 N N . ASN A 1 359 ? -14.961 35.719 17.031 1 79.5 359 ASN A N 1
ATOM 2731 C CA . ASN A 1 359 ? -14.789 35 15.781 1 79.5 359 ASN A CA 1
ATOM 2732 C C . ASN A 1 359 ? -13.984 33.719 15.984 1 79.5 359 ASN A C 1
ATOM 2734 O O . ASN A 1 359 ? -12.75 33.75 15.961 1 79.5 359 ASN A O 1
ATOM 2738 N N . LEU A 1 360 ? -14.672 32.625 16.172 1 88.38 360 LEU A N 1
ATOM 2739 C CA . LEU A 1 360 ? -14.055 31.344 16.438 1 88.38 360 LEU A CA 1
ATOM 2740 C C . LEU A 1 360 ? -14.141 30.438 15.203 1 88.38 360 LEU A C 1
ATOM 2742 O O . LEU A 1 360 ? -13.938 29.234 15.289 1 88.38 360 LEU A O 1
ATOM 2746 N N . LYS A 1 361 ? -14.492 30.969 14.102 1 88.31 361 LYS A N 1
ATOM 2747 C CA . LYS A 1 361 ? -14.789 30.203 12.898 1 88.31 361 LYS A CA 1
ATOM 2748 C C . LYS A 1 361 ? -13.57 29.391 12.461 1 88.31 361 LYS A C 1
ATOM 2750 O O . LYS A 1 361 ? -13.68 28.188 12.195 1 88.31 361 LYS A O 1
ATOM 2755 N N . ALA A 1 362 ? -12.367 29.969 12.375 1 90.38 362 ALA A N 1
ATOM 2756 C CA . ALA A 1 362 ? -11.156 29.281 11.953 1 90.38 362 ALA A CA 1
ATOM 2757 C C . ALA A 1 362 ? -10.805 28.156 12.914 1 90.38 362 ALA A C 1
ATOM 2759 O O . ALA A 1 362 ? -10.492 27.031 12.484 1 90.38 362 ALA A O 1
ATOM 2760 N N . ASN A 1 363 ? -10.906 28.406 14.234 1 91.56 363 ASN A N 1
ATOM 2761 C CA . ASN A 1 363 ? -10.578 27.406 15.234 1 91.56 363 ASN A CA 1
ATOM 2762 C C . ASN A 1 363 ? -11.562 26.25 15.211 1 91.56 363 ASN A C 1
ATOM 2764 O O . ASN A 1 363 ? -11.172 25.078 15.359 1 91.56 363 ASN A O 1
ATOM 2768 N N . ARG A 1 364 ? -12.844 26.578 15.023 1 92.94 364 ARG A N 1
ATOM 2769 C CA . ARG A 1 364 ? -13.852 25.531 14.93 1 92.94 364 ARG A CA 1
ATOM 2770 C C . ARG A 1 364 ? -13.625 24.656 13.695 1 92.94 364 ARG A C 1
ATOM 2772 O O . ARG A 1 364 ? -13.797 23.438 13.75 1 92.94 364 ARG A O 1
ATOM 2779 N N . ALA A 1 365 ? -13.273 25.281 12.609 1 94 365 ALA A N 1
ATOM 2780 C CA . ALA A 1 365 ? -12.961 24.547 11.391 1 94 365 ALA A CA 1
ATOM 2781 C C . ALA A 1 365 ? -11.766 23.609 11.602 1 94 365 ALA A C 1
ATOM 2783 O O . ALA A 1 365 ? -11.766 22.484 11.133 1 94 365 ALA A O 1
ATOM 2784 N N . ARG A 1 366 ? -10.75 24.062 12.328 1 93.62 366 ARG A N 1
ATOM 2785 C CA . ARG A 1 366 ? -9.578 23.25 12.617 1 93.62 366 ARG A CA 1
ATOM 2786 C C . ARG A 1 366 ? -9.938 22.047 13.469 1 93.62 366 ARG A C 1
ATOM 2788 O O . ARG A 1 366 ? -9.414 20.953 13.266 1 93.62 366 ARG A O 1
ATOM 2795 N N . VAL A 1 367 ? -10.82 22.234 14.461 1 93.62 367 VAL A N 1
ATOM 2796 C CA . VAL A 1 367 ? -11.273 21.125 15.305 1 93.62 367 VAL A CA 1
ATOM 2797 C C . VAL A 1 367 ? -12.023 20.109 14.453 1 93.62 367 VAL A C 1
ATOM 2799 O O . VAL A 1 367 ? -11.758 18.906 14.539 1 93.62 367 VAL A O 1
ATOM 2802 N N . SER A 1 368 ? -12.938 20.641 13.617 1 94.38 368 SER A N 1
ATOM 2803 C CA . SER A 1 368 ? -13.703 19.75 12.742 1 94.38 368 SER A CA 1
ATOM 2804 C C . SER A 1 368 ? -12.781 18.969 11.82 1 94.38 368 SER A C 1
ATOM 2806 O O . SER A 1 368 ? -12.992 17.766 11.586 1 94.38 368 SER A O 1
ATOM 2808 N N . LYS A 1 369 ? -11.766 19.578 11.242 1 94.94 369 LYS A N 1
ATOM 2809 C CA . LYS A 1 369 ? -10.781 18.922 10.391 1 94.94 369 LYS A CA 1
ATOM 2810 C C . LYS A 1 369 ? -10.031 17.828 11.156 1 94.94 369 LYS A C 1
ATOM 2812 O O . LYS A 1 369 ? -9.883 16.719 10.664 1 94.94 369 LYS A O 1
ATOM 2817 N N . ALA A 1 370 ? -9.586 18.156 12.367 1 93.81 370 ALA A N 1
ATOM 2818 C CA . ALA A 1 370 ? -8.859 17.188 13.195 1 93.81 370 ALA A CA 1
ATOM 2819 C C . ALA A 1 370 ? -9.734 15.977 13.523 1 93.81 370 ALA A C 1
ATOM 2821 O O . ALA A 1 370 ? -9.258 14.844 13.516 1 93.81 370 ALA A O 1
ATOM 2822 N N . GLU A 1 371 ? -11 16.234 13.82 1 95.12 371 GLU A N 1
ATOM 2823 C CA . GLU A 1 371 ? -11.93 15.148 14.125 1 95.12 371 GLU A CA 1
ATOM 2824 C C . GLU A 1 371 ? -12.133 14.242 12.914 1 95.12 371 GLU A C 1
ATOM 2826 O O . GLU A 1 371 ? -12.195 13.016 13.055 1 95.12 371 GLU A O 1
ATOM 2831 N N . ALA A 1 372 ? -12.289 14.852 11.781 1 95.75 372 ALA A N 1
ATOM 2832 C CA . ALA A 1 372 ? -12.422 14.055 10.555 1 95.75 372 ALA A CA 1
ATOM 2833 C C . ALA A 1 372 ? -11.18 13.211 10.312 1 95.75 372 ALA A C 1
ATOM 2835 O O . ALA A 1 372 ? -11.289 12.039 9.922 1 95.75 372 ALA A O 1
ATOM 2836 N N . LEU A 1 373 ? -9.984 13.758 10.539 1 94.75 373 LEU A N 1
ATOM 2837 C CA . LEU A 1 373 ? -8.742 13.023 10.359 1 94.75 373 LEU A CA 1
ATOM 2838 C C . LEU A 1 373 ? -8.609 11.914 11.398 1 94.75 373 LEU A C 1
ATOM 2840 O O . LEU A 1 373 ? -8.055 10.852 11.109 1 94.75 373 LEU A O 1
ATOM 2844 N N . GLN A 1 374 ? -9.133 12.141 12.625 1 94.81 374 GLN A N 1
ATOM 2845 C CA . GLN A 1 374 ? -9.18 11.078 13.625 1 94.81 374 GLN A CA 1
ATOM 2846 C C . GLN A 1 374 ? -10.055 9.922 13.148 1 94.81 374 GLN A C 1
ATOM 2848 O O . GLN A 1 374 ? -9.688 8.758 13.312 1 94.81 374 GLN A O 1
ATOM 2853 N N . ARG A 1 375 ? -11.195 10.258 12.539 1 95 375 ARG A N 1
ATOM 2854 C CA . ARG A 1 375 ? -12.062 9.219 11.992 1 95 375 ARG A CA 1
ATOM 2855 C C . ARG A 1 375 ? -11.359 8.445 10.883 1 95 375 ARG A C 1
ATOM 2857 O O . ARG A 1 375 ? -11.531 7.23 10.758 1 95 375 ARG A O 1
ATOM 2864 N N . ALA A 1 376 ? -10.602 9.133 10.039 1 95.94 376 ALA A N 1
ATOM 2865 C CA . ALA A 1 376 ? -9.812 8.477 9 1 95.94 376 ALA A CA 1
ATOM 2866 C C . ALA A 1 376 ? -8.836 7.465 9.609 1 95.94 376 ALA A C 1
ATOM 2868 O O . ALA A 1 376 ? -8.656 6.367 9.078 1 95.94 376 ALA A O 1
ATOM 2869 N N . GLN A 1 377 ? -8.25 7.844 10.773 1 95.12 377 GLN A N 1
ATOM 2870 C CA . GLN A 1 377 ? -7.289 6.957 11.422 1 95.12 377 GLN A CA 1
ATOM 2871 C C . GLN A 1 377 ? -7.992 5.773 12.078 1 95.12 377 GLN A C 1
ATOM 2873 O O . GLN A 1 377 ? -7.434 4.676 12.148 1 95.12 377 GLN A O 1
ATOM 2878 N N . VAL A 1 378 ? -9.242 5.965 12.547 1 95.12 378 VAL A N 1
ATOM 2879 C CA . VAL A 1 378 ? -10.031 4.84 13.039 1 95.12 378 VAL A CA 1
ATOM 2880 C C . VAL A 1 378 ? -10.234 3.822 11.922 1 95.12 378 VAL A C 1
ATOM 2882 O O . VAL A 1 378 ? -10 2.627 12.109 1 95.12 378 VAL A O 1
ATOM 2885 N N . ALA A 1 379 ? -10.664 4.293 10.766 1 95.12 379 ALA A N 1
ATOM 2886 C CA . ALA A 1 379 ? -10.883 3.418 9.617 1 95.12 379 ALA A CA 1
ATOM 2887 C C . ALA A 1 379 ? -9.586 2.723 9.211 1 95.12 379 ALA A C 1
ATOM 2889 O O . ALA A 1 379 ? -9.586 1.53 8.898 1 95.12 379 ALA A O 1
ATOM 2890 N N . ARG A 1 380 ? -8.453 3.436 9.211 1 94.69 380 ARG A N 1
ATOM 2891 C CA . ARG A 1 380 ? -7.156 2.85 8.875 1 94.69 380 ARG A CA 1
ATOM 2892 C C . ARG A 1 380 ? -6.789 1.744 9.859 1 94.69 380 ARG A C 1
ATOM 2894 O O . ARG A 1 380 ? -6.336 0.67 9.453 1 94.69 380 ARG A O 1
ATOM 2901 N N . TYR A 1 381 ? -7.012 1.992 11.211 1 94.75 381 TYR A N 1
ATOM 2902 C CA . TYR A 1 381 ? -6.715 1.003 12.242 1 94.75 381 TYR A CA 1
ATOM 2903 C C . TYR A 1 381 ? -7.535 -0.263 12.039 1 94.75 381 TYR A C 1
ATOM 2905 O O . TYR A 1 381 ? -6.996 -1.372 12.055 1 94.75 381 TYR A O 1
ATOM 2913 N N . ARG A 1 382 ? -8.797 -0.098 11.742 1 93.25 382 ARG A N 1
ATOM 2914 C CA . ARG A 1 382 ? -9.672 -1.235 11.477 1 93.25 382 ARG A CA 1
ATOM 2915 C C . ARG A 1 382 ? -9.25 -1.966 10.203 1 93.25 382 ARG A C 1
ATOM 2917 O O . ARG A 1 382 ? -9.25 -3.197 10.156 1 93.25 382 ARG A O 1
ATOM 2924 N N . GLY A 1 383 ? -8.914 -1.21 9.125 1 94 383 GLY A N 1
ATOM 2925 C CA . GLY A 1 383 ? -8.445 -1.798 7.879 1 94 383 GLY A CA 1
ATOM 2926 C C . GLY A 1 383 ? -7.176 -2.613 8.047 1 94 383 GLY A C 1
ATOM 2927 O O . GLY A 1 383 ? -7.059 -3.707 7.488 1 94 383 GLY A O 1
ATOM 2928 N N . VAL A 1 384 ? -6.242 -2.078 8.859 1 94.44 384 VAL A N 1
ATOM 2929 C CA . VAL A 1 384 ? -4.984 -2.779 9.102 1 94.44 384 VAL A CA 1
ATOM 2930 C C . VAL A 1 384 ? -5.258 -4.07 9.875 1 94.44 384 VAL A C 1
ATOM 2932 O O . VAL A 1 384 ? -4.656 -5.109 9.594 1 94.44 384 VAL A O 1
ATOM 2935 N N . ALA A 1 385 ? -6.16 -4.02 10.828 1 92.25 385 ALA A N 1
ATOM 2936 C CA . ALA A 1 385 ? -6.523 -5.207 11.602 1 92.25 385 ALA A CA 1
ATOM 2937 C C . ALA A 1 385 ? -7.145 -6.273 10.703 1 92.25 385 ALA A C 1
ATOM 2939 O O . ALA A 1 385 ? -6.785 -7.453 10.797 1 92.25 385 ALA A O 1
ATOM 2940 N N . LEU A 1 386 ? -8.078 -5.922 9.828 1 92.5 386 LEU A N 1
ATOM 2941 C CA . LEU A 1 386 ? -8.711 -6.852 8.906 1 92.5 386 LEU A CA 1
ATOM 2942 C C . LEU A 1 386 ? -7.688 -7.43 7.93 1 92.5 386 LEU A C 1
ATOM 2944 O O . LEU A 1 386 ? -7.738 -8.617 7.602 1 92.5 386 LEU A O 1
ATOM 2948 N N . SER A 1 387 ? -6.785 -6.582 7.434 1 93.81 387 SER A N 1
ATOM 2949 C CA . SER A 1 387 ? -5.73 -7.043 6.535 1 93.81 387 SER A CA 1
ATOM 2950 C C . SER A 1 387 ? -4.812 -8.039 7.227 1 93.81 387 SER A C 1
ATOM 2952 O O . SER A 1 387 ? -4.363 -9.008 6.609 1 93.81 387 SER A O 1
ATOM 2954 N N . ALA A 1 388 ? -4.508 -7.781 8.508 1 92.56 388 ALA A N 1
ATOM 2955 C CA . ALA A 1 388 ? -3.695 -8.711 9.281 1 92.56 388 ALA A CA 1
ATOM 2956 C C . ALA A 1 388 ? -4.383 -10.062 9.414 1 92.56 388 ALA A C 1
ATOM 2958 O O . ALA A 1 388 ? -3.742 -11.109 9.281 1 92.56 388 ALA A O 1
ATOM 2959 N N . LEU A 1 389 ? -5.688 -10.062 9.672 1 91.06 389 LEU A N 1
ATOM 2960 C CA . LEU A 1 389 ? -6.465 -11.297 9.766 1 91.06 389 LEU A CA 1
ATOM 2961 C C . LEU A 1 389 ? -6.43 -12.055 8.445 1 91.06 389 LEU A C 1
ATOM 2963 O O . LEU A 1 389 ? -6.168 -13.266 8.43 1 91.06 389 LEU A O 1
ATOM 2967 N N . LYS A 1 390 ? -6.672 -11.391 7.34 1 92.62 390 LYS A N 1
ATOM 2968 C CA . LYS A 1 390 ? -6.598 -11.984 6.008 1 92.62 390 LYS A CA 1
ATOM 2969 C C . LYS A 1 390 ? -5.223 -12.594 5.754 1 92.62 390 LYS A C 1
ATOM 2971 O O . LYS A 1 390 ? -5.117 -13.711 5.242 1 92.62 390 LYS A O 1
ATOM 2976 N N . ASP A 1 391 ? -4.18 -11.852 6.113 1 93.62 391 ASP A N 1
ATOM 2977 C CA . ASP A 1 391 ? -2.807 -12.289 5.898 1 93.62 391 ASP A CA 1
ATOM 2978 C C . ASP A 1 391 ? -2.543 -13.625 6.59 1 93.62 391 ASP A C 1
ATOM 2980 O O . ASP A 1 391 ? -1.989 -14.547 5.98 1 93.62 391 ASP A O 1
ATOM 2984 N N . VAL A 1 392 ? -2.941 -13.758 7.832 1 92 392 VAL A N 1
ATOM 2985 C CA . VAL A 1 392 ? -2.721 -14.977 8.602 1 92 392 VAL A CA 1
ATOM 2986 C C . VAL A 1 392 ? -3.521 -16.125 7.984 1 92 392 VAL A C 1
ATOM 2988 O O . VAL A 1 392 ? -2.982 -17.203 7.746 1 92 392 VAL A O 1
ATOM 2991 N N . ARG A 1 393 ? -4.758 -15.914 7.684 1 92.38 393 ARG A N 1
ATOM 2992 C CA . ARG A 1 393 ? -5.625 -16.969 7.164 1 92.38 393 ARG A CA 1
ATOM 2993 C C . ARG A 1 393 ? -5.168 -17.422 5.781 1 92.38 393 ARG A C 1
ATOM 2995 O O . ARG A 1 393 ? -5.164 -18.625 5.48 1 92.38 393 ARG A O 1
ATOM 3002 N N . GLN A 1 394 ? -4.754 -16.453 4.945 1 94.88 394 GLN A N 1
ATOM 3003 C CA . GLN A 1 394 ? -4.254 -16.812 3.623 1 94.88 394 GLN A CA 1
ATOM 3004 C C . GLN A 1 394 ? -2.93 -17.562 3.721 1 94.88 394 GLN A C 1
ATOM 3006 O O . GLN A 1 394 ? -2.695 -18.516 2.969 1 94.88 394 GLN A O 1
ATOM 3011 N N . ALA A 1 395 ? -2.094 -17.109 4.652 1 95.06 395 ALA A N 1
ATOM 3012 C CA . ALA A 1 395 ? -0.826 -17.812 4.848 1 95.06 395 ALA A CA 1
ATOM 3013 C C . ALA A 1 395 ? -1.055 -19.234 5.336 1 95.06 395 ALA A C 1
ATOM 3015 O O . ALA A 1 395 ? -0.371 -20.156 4.902 1 95.06 395 ALA A O 1
ATOM 3016 N N . LEU A 1 396 ? -2.029 -19.453 6.219 1 93.38 396 LEU A N 1
ATOM 3017 C CA . LEU A 1 396 ? -2.371 -20.781 6.723 1 93.38 396 LEU A CA 1
ATOM 3018 C C . LEU A 1 396 ? -2.898 -21.672 5.602 1 93.38 396 LEU A C 1
ATOM 3020 O O . LEU A 1 396 ? -2.502 -22.828 5.48 1 93.38 396 LEU A O 1
ATOM 3024 N N . ALA A 1 397 ? -3.768 -21.109 4.824 1 94.12 397 ALA A N 1
ATOM 3025 C CA . ALA A 1 397 ? -4.324 -21.859 3.703 1 94.12 397 ALA A CA 1
ATOM 3026 C C . ALA A 1 397 ? -3.23 -22.266 2.719 1 94.12 397 ALA A C 1
ATOM 3028 O O . ALA A 1 397 ? -3.188 -23.406 2.262 1 94.12 397 ALA A O 1
ATOM 3029 N N . ARG A 1 398 ? -2.359 -21.328 2.387 1 96 398 ARG A N 1
ATOM 3030 C CA . ARG A 1 398 ? -1.26 -21.609 1.469 1 96 398 ARG A CA 1
ATOM 3031 C C . ARG A 1 398 ? -0.334 -22.672 2.035 1 96 398 ARG A C 1
ATOM 3033 O O . ARG A 1 398 ? 0.095 -23.578 1.314 1 96 398 ARG A O 1
ATOM 3040 N N . TYR A 1 399 ? -0.04 -22.656 3.297 1 95.88 399 TYR A N 1
ATOM 3041 C CA . TYR A 1 399 ? 0.808 -23.641 3.949 1 95.88 399 TYR A CA 1
ATOM 3042 C C . TYR A 1 399 ? 0.191 -25.031 3.859 1 95.88 399 TYR A C 1
ATOM 3044 O O . TYR A 1 399 ? 0.86 -25.984 3.469 1 95.88 399 TYR A O 1
ATOM 3052 N N . ASP A 1 400 ? -1.047 -25.125 4.18 1 95.25 400 ASP A N 1
ATOM 3053 C CA . ASP A 1 400 ? -1.738 -26.406 4.125 1 95.25 400 ASP A CA 1
ATOM 3054 C C . ASP A 1 400 ? -1.78 -26.953 2.699 1 95.25 400 ASP A C 1
ATOM 3056 O O . ASP A 1 400 ? -1.543 -28.141 2.473 1 95.25 400 ASP A O 1
ATOM 3060 N N . GLY A 1 401 ? -2.068 -26.031 1.79 1 96 401 GLY A N 1
ATOM 3061 C CA . GLY A 1 401 ? -2.068 -26.438 0.391 1 96 401 GLY A CA 1
ATOM 3062 C C . GLY A 1 401 ? -0.726 -26.969 -0.077 1 96 401 GLY A C 1
ATOM 3063 O O . GLY A 1 401 ? -0.658 -28.016 -0.725 1 96 401 GLY A O 1
ATOM 3064 N N . GLU A 1 402 ? 0.341 -26.281 0.287 1 97 402 GLU A N 1
ATOM 3065 C CA . GLU A 1 402 ? 1.678 -26.703 -0.119 1 97 402 GLU A CA 1
ATOM 3066 C C . GLU A 1 402 ? 2.072 -28.016 0.555 1 97 402 GLU A C 1
ATOM 3068 O O . GLU A 1 402 ? 2.74 -28.859 -0.052 1 97 402 GLU A O 1
ATOM 3073 N N . ARG A 1 403 ? 1.704 -28.219 1.797 1 95.25 403 ARG A N 1
ATOM 3074 C CA . ARG A 1 403 ? 1.987 -29.453 2.523 1 95.25 403 ARG A CA 1
ATOM 3075 C C . ARG A 1 403 ? 1.316 -30.656 1.855 1 95.25 403 ARG A C 1
ATOM 3077 O O . ARG A 1 403 ? 1.966 -31.672 1.589 1 95.25 403 ARG A O 1
ATOM 3084 N N . GLN A 1 404 ? 0.054 -30.516 1.555 1 95.31 404 GLN A N 1
ATOM 3085 C CA . GLN A 1 404 ? -0.694 -31.594 0.919 1 95.31 404 GLN A CA 1
ATOM 3086 C C . GLN A 1 404 ? -0.193 -31.844 -0.499 1 95.31 404 GLN A C 1
ATOM 3088 O O . GLN A 1 404 ? -0.152 -33 -0.951 1 95.31 404 GLN A O 1
ATOM 3093 N N . ARG A 1 405 ? 0.186 -30.75 -1.199 1 96.31 405 ARG A N 1
ATOM 3094 C CA . ARG A 1 405 ? 0.745 -30.891 -2.539 1 96.31 405 ARG A CA 1
ATOM 3095 C C . ARG A 1 405 ? 2.031 -31.703 -2.512 1 96.31 405 ARG A C 1
ATOM 3097 O O . ARG A 1 405 ? 2.225 -32.594 -3.34 1 96.31 405 ARG A O 1
ATOM 3104 N N . LEU A 1 406 ? 2.893 -31.453 -1.548 1 96 406 LEU A N 1
ATOM 3105 C CA . LEU A 1 406 ? 4.141 -32.188 -1.435 1 96 406 LEU A CA 1
ATOM 3106 C C . LEU A 1 406 ? 3.871 -33.688 -1.16 1 96 406 LEU A C 1
ATOM 3108 O O . LEU A 1 406 ? 4.52 -34.562 -1.741 1 96 406 LEU A O 1
ATOM 3112 N N . GLN A 1 407 ? 2.871 -34 -0.371 1 94.38 407 GLN A N 1
ATOM 3113 C CA . GLN A 1 407 ? 2.516 -35.406 -0.072 1 94.38 407 GLN A CA 1
ATOM 3114 C C . GLN A 1 407 ? 2.035 -36.125 -1.324 1 94.38 407 GLN A C 1
ATOM 3116 O O . GLN A 1 407 ? 2.434 -37.25 -1.577 1 94.38 407 GLN A O 1
ATOM 3121 N N . ALA A 1 408 ? 1.231 -35.438 -2.082 1 93.81 408 ALA A N 1
ATOM 3122 C CA . ALA A 1 408 ? 0.737 -36.031 -3.32 1 93.81 408 ALA A CA 1
ATOM 3123 C C . ALA A 1 408 ? 1.871 -36.25 -4.32 1 93.81 408 ALA A C 1
ATOM 3125 O O . ALA A 1 408 ? 1.911 -37.281 -5.016 1 93.81 408 ALA A O 1
ATOM 3126 N N . LEU A 1 409 ? 2.828 -35.281 -4.387 1 95.44 409 LEU A N 1
ATOM 3127 C CA . LEU A 1 409 ? 3.957 -35.406 -5.309 1 95.44 409 LEU A CA 1
ATOM 3128 C C . LEU A 1 409 ? 4.91 -36.5 -4.867 1 95.44 409 LEU A C 1
ATOM 3130 O O . LEU A 1 409 ? 5.539 -37.156 -5.703 1 95.44 409 LEU A O 1
ATOM 3134 N N . ASP A 1 410 ? 4.977 -36.781 -3.551 1 95.38 410 ASP A N 1
ATOM 3135 C CA . ASP A 1 410 ? 5.75 -37.906 -3.045 1 95.38 410 ASP A CA 1
ATOM 3136 C C . ASP A 1 410 ? 5.215 -39.219 -3.594 1 95.38 410 ASP A C 1
ATOM 3138 O O . ASP A 1 410 ? 5.98 -40.062 -4.094 1 95.38 410 ASP A O 1
ATOM 3142 N N . ALA A 1 411 ? 3.941 -39.375 -3.576 1 92.75 411 ALA A N 1
ATOM 3143 C CA . ALA A 1 411 ? 3.305 -40.562 -4.086 1 92.75 411 ALA A CA 1
ATOM 3144 C C . ALA A 1 411 ? 3.479 -40.688 -5.598 1 92.75 411 ALA A C 1
ATOM 3146 O O . ALA A 1 411 ? 3.809 -41.75 -6.109 1 92.75 411 ALA A O 1
ATOM 3147 N N . ALA A 1 412 ? 3.307 -39.531 -6.309 1 93.88 412 ALA A N 1
ATOM 3148 C CA . ALA A 1 412 ? 3.459 -39.531 -7.758 1 93.88 412 ALA A CA 1
ATOM 3149 C C . ALA A 1 412 ? 4.883 -39.906 -8.164 1 93.88 412 ALA A C 1
ATOM 3151 O O . ALA A 1 412 ? 5.09 -40.656 -9.117 1 93.88 412 ALA A O 1
ATOM 3152 N N . LEU A 1 413 ? 5.848 -39.375 -7.422 1 95 413 LEU A N 1
ATOM 3153 C CA . LEU A 1 413 ? 7.25 -39.656 -7.715 1 95 413 LEU A CA 1
ATOM 3154 C C . LEU A 1 413 ? 7.566 -41.125 -7.492 1 95 413 LEU A C 1
ATOM 3156 O O . LEU A 1 413 ? 8.258 -41.75 -8.305 1 95 413 LEU A O 1
ATOM 3160 N N . ALA A 1 414 ? 7.008 -41.781 -6.488 1 94.44 414 ALA A N 1
ATOM 3161 C CA . ALA A 1 414 ? 7.23 -43.188 -6.219 1 94.44 414 ALA A CA 1
ATOM 3162 C C . ALA A 1 414 ? 6.699 -44.062 -7.355 1 94.44 414 ALA A C 1
ATOM 3164 O O . ALA A 1 414 ? 7.391 -44.969 -7.836 1 94.44 414 ALA A O 1
ATOM 3165 N N . HIS A 1 415 ? 5.512 -43.719 -7.828 1 91.06 415 HIS A N 1
ATOM 3166 C CA . HIS A 1 415 ? 4.926 -44.469 -8.93 1 91.06 415 HIS A CA 1
ATOM 3167 C C . HIS A 1 415 ? 5.723 -44.281 -10.219 1 91.06 415 HIS A C 1
ATOM 3169 O O . HIS A 1 415 ? 5.918 -45.219 -10.977 1 91.06 415 HIS A O 1
ATOM 3175 N N . SER A 1 416 ? 6.168 -43.031 -10.461 1 94.44 416 SER A N 1
ATOM 3176 C CA . SER A 1 416 ? 6.918 -42.781 -11.68 1 94.44 416 SER A CA 1
ATOM 3177 C C . SER A 1 416 ? 8.273 -43.469 -11.664 1 94.44 416 SER A C 1
ATOM 3179 O O . SER A 1 416 ? 8.758 -43.906 -12.711 1 94.44 416 SER A O 1
ATOM 3181 N N . GLN A 1 417 ? 8.938 -43.562 -10.5 1 94.12 417 GLN A N 1
ATOM 3182 C CA . GLN A 1 417 ? 10.203 -44.281 -10.367 1 94.12 417 GLN A CA 1
ATOM 3183 C C . GLN A 1 417 ? 10.016 -45.781 -10.633 1 94.12 417 GLN A C 1
ATOM 3185 O O . GLN A 1 417 ? 10.836 -46.406 -11.312 1 94.12 417 GLN A O 1
ATOM 3190 N N . HIS A 1 418 ? 8.93 -46.312 -10.156 1 93.44 418 HIS A N 1
ATOM 3191 C CA . HIS A 1 418 ? 8.625 -47.688 -10.414 1 93.44 418 HIS A CA 1
ATOM 3192 C C . HIS A 1 418 ? 8.328 -47.938 -11.891 1 93.44 418 HIS A C 1
ATOM 3194 O O . HIS A 1 418 ? 8.805 -48.906 -12.469 1 93.44 418 HIS A O 1
ATOM 3200 N N . SER A 1 419 ? 7.551 -47.031 -12.477 1 92.19 419 SER A N 1
ATOM 3201 C CA . SER A 1 419 ? 7.238 -47.125 -13.898 1 92.19 419 SER A CA 1
ATOM 3202 C C . SER A 1 419 ? 8.5 -47.062 -14.75 1 92.19 419 SER A C 1
ATOM 3204 O O . SER A 1 419 ? 8.633 -47.812 -15.719 1 92.19 419 SER A O 1
ATOM 3206 N N . PHE A 1 420 ? 9.43 -46.25 -14.453 1 94.12 420 PHE A N 1
ATOM 3207 C CA . PHE A 1 420 ? 10.68 -46.125 -15.188 1 94.12 420 PHE A CA 1
ATOM 3208 C C . PHE A 1 420 ? 11.5 -47.406 -15.062 1 94.12 420 PHE A C 1
ATOM 3210 O O . PHE A 1 420 ? 12.055 -47.875 -16.047 1 94.12 420 PHE A O 1
ATOM 3217 N N . ALA A 1 421 ? 11.57 -47.938 -13.828 1 94.06 421 ALA A N 1
ATOM 3218 C CA . ALA A 1 421 ? 12.297 -49.188 -13.609 1 94.06 421 ALA A CA 1
ATOM 3219 C C . ALA A 1 421 ? 11.719 -50.312 -14.453 1 94.06 421 ALA A C 1
ATOM 3221 O O . ALA A 1 421 ? 12.461 -51.094 -15.062 1 94.06 421 ALA A O 1
ATOM 3222 N N . LEU A 1 422 ? 10.406 -50.375 -14.562 1 91.38 422 LEU A N 1
ATOM 3223 C CA . LEU A 1 422 ?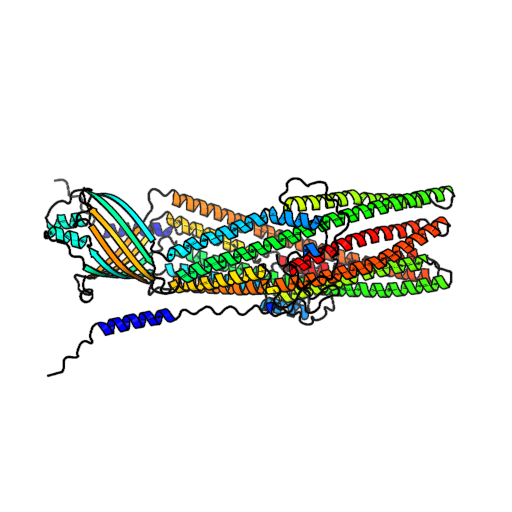 9.734 -51.406 -15.367 1 91.38 422 LEU A CA 1
ATOM 3224 C C . LEU A 1 422 ? 10.023 -51.188 -16.844 1 91.38 422 LEU A C 1
ATOM 3226 O O . LEU A 1 422 ? 10.336 -52.156 -17.562 1 91.38 422 LEU A O 1
ATOM 3230 N N . ALA A 1 423 ? 9.938 -49.906 -17.234 1 92.44 423 ALA A N 1
ATOM 3231 C CA . ALA A 1 423 ? 10.164 -49.594 -18.656 1 92.44 423 ALA A CA 1
ATOM 3232 C C . ALA A 1 423 ? 11.602 -49.938 -19.047 1 92.44 423 ALA A C 1
ATOM 3234 O O . ALA A 1 423 ? 11.852 -50.469 -20.141 1 92.44 423 ALA A O 1
ATOM 3235 N N . GLN A 1 424 ? 12.516 -49.594 -18.234 1 92.75 424 GLN A N 1
ATOM 3236 C CA . GLN A 1 424 ? 13.93 -49.875 -18.5 1 92.75 424 GLN A CA 1
ATOM 3237 C C . GLN A 1 424 ? 14.195 -51.375 -18.594 1 92.75 424 GLN A C 1
ATOM 3239 O O . GLN A 1 424 ? 14.898 -51.844 -19.484 1 92.75 424 GLN A O 1
ATOM 3244 N N . GLY A 1 425 ? 13.641 -52.188 -17.688 1 91.62 425 GLY A N 1
ATOM 3245 C CA . GLY A 1 425 ? 13.789 -53.625 -17.734 1 91.62 425 GLY A CA 1
ATOM 3246 C C . GLY A 1 425 ? 13.18 -54.25 -18.984 1 91.62 425 GLY A C 1
ATOM 3247 O O . GLY A 1 425 ? 13.812 -55.094 -19.641 1 91.62 425 GLY A O 1
ATOM 3248 N N . ASN A 1 426 ? 11.969 -53.812 -19.312 1 91.12 426 ASN A N 1
ATOM 3249 C CA . ASN A 1 426 ? 11.281 -54.312 -20.5 1 91.12 426 ASN A CA 1
ATOM 3250 C C . ASN A 1 426 ? 12 -53.938 -21.781 1 91.12 426 ASN A C 1
ATOM 3252 O O . ASN A 1 426 ? 12.016 -54.719 -22.734 1 91.12 426 ASN A O 1
ATOM 3256 N N . TYR A 1 427 ? 12.516 -52.75 -21.797 1 91 427 TYR A N 1
ATOM 3257 C CA . TYR A 1 427 ? 13.281 -52.312 -22.953 1 91 427 TYR A CA 1
ATOM 3258 C C . TYR A 1 427 ? 14.547 -53.156 -23.125 1 91 427 TYR A C 1
ATOM 3260 O O . TYR A 1 427 ? 14.883 -53.531 -24.25 1 91 427 TYR A O 1
ATOM 3268 N N . ARG A 1 428 ? 15.172 -53.469 -22.078 1 90.31 428 ARG A N 1
ATOM 3269 C CA . ARG A 1 428 ? 16.359 -54.312 -22.094 1 90.31 428 ARG A CA 1
ATOM 3270 C C . ARG A 1 428 ? 16.016 -55.719 -22.609 1 90.31 428 ARG A C 1
ATOM 3272 O O . ARG A 1 428 ? 16.797 -56.312 -23.344 1 90.31 428 ARG A O 1
ATOM 3279 N N . ALA A 1 429 ? 14.781 -56.156 -22.312 1 90.25 429 ALA A N 1
ATOM 3280 C CA . ALA A 1 429 ? 14.32 -57.5 -22.703 1 90.25 429 ALA A CA 1
ATOM 3281 C C . ALA A 1 429 ? 13.75 -57.469 -24.125 1 90.25 429 ALA A C 1
ATOM 3283 O O . ALA A 1 429 ? 13.453 -58.531 -24.688 1 90.25 429 ALA A O 1
ATOM 3284 N N . GLY A 1 430 ? 13.609 -56.25 -24.703 1 87.25 430 GLY A N 1
ATOM 3285 C CA . GLY A 1 430 ? 13.102 -56.094 -26.062 1 87.25 430 GLY A CA 1
ATOM 3286 C C . GLY A 1 430 ? 11.594 -56.219 -26.141 1 87.25 430 GLY A C 1
ATOM 3287 O O . GLY A 1 430 ? 11.047 -56.406 -27.234 1 87.25 430 GLY A O 1
ATOM 3288 N N . THR A 1 431 ? 10.875 -56.031 -25 1 85.88 431 THR A N 1
ATOM 3289 C CA . THR A 1 431 ? 9.43 -56.25 -24.969 1 85.88 431 THR A CA 1
ATOM 3290 C C . THR A 1 431 ? 8.68 -54.938 -25.125 1 85.88 431 THR A C 1
ATOM 3292 O O . THR A 1 431 ? 7.473 -54.938 -25.391 1 85.88 431 THR A O 1
ATOM 3295 N N . VAL A 1 432 ? 9.391 -53.812 -24.922 1 85.38 432 VAL A N 1
ATOM 3296 C CA . VAL A 1 432 ? 8.781 -52.531 -25.172 1 85.38 432 VAL A CA 1
ATOM 3297 C C . VAL A 1 432 ? 9.703 -51.688 -26.047 1 85.38 432 VAL A C 1
ATOM 3299 O O . VAL A 1 432 ? 10.914 -51.938 -26.094 1 85.38 432 VAL A O 1
ATOM 3302 N N . ASP A 1 433 ? 9.102 -50.719 -26.781 1 85.5 433 ASP A N 1
ATOM 3303 C CA . ASP A 1 433 ? 9.906 -49.875 -27.672 1 85.5 433 ASP A CA 1
ATOM 3304 C C . ASP A 1 433 ? 10.516 -48.688 -26.938 1 85.5 433 ASP A C 1
ATOM 3306 O O . ASP A 1 433 ? 10.305 -48.531 -25.734 1 85.5 433 ASP A O 1
ATOM 3310 N N . GLY A 1 434 ? 11.32 -47.906 -27.641 1 87.62 434 GLY A N 1
ATOM 3311 C CA . GLY A 1 434 ? 12.055 -46.812 -27.062 1 87.62 434 GLY A CA 1
ATOM 3312 C C . GLY A 1 434 ? 11.148 -45.656 -26.641 1 87.62 434 GLY A C 1
ATOM 3313 O O . GLY A 1 434 ? 11.516 -44.875 -25.766 1 87.62 434 GLY A O 1
ATOM 3314 N N . LEU A 1 435 ? 10.055 -45.594 -27.234 1 86.5 435 LEU A N 1
ATOM 3315 C CA . LEU A 1 435 ? 9.117 -44.531 -26.859 1 86.5 435 LEU A CA 1
ATOM 3316 C C . LEU A 1 435 ? 8.594 -44.75 -25.438 1 86.5 435 LEU A C 1
ATOM 3318 O O . LEU A 1 435 ? 8.414 -43.781 -24.703 1 86.5 435 LEU A O 1
ATOM 3322 N N . ALA A 1 436 ? 8.344 -45.969 -25.078 1 88 436 ALA A N 1
ATOM 3323 C CA . ALA A 1 436 ? 7.895 -46.281 -23.734 1 88 436 ALA A CA 1
ATOM 3324 C C . ALA A 1 436 ? 8.953 -45.938 -22.703 1 88 436 ALA A C 1
ATOM 3326 O O . ALA A 1 436 ? 8.633 -45.406 -21.625 1 88 436 ALA A O 1
ATOM 3327 N N . LEU A 1 437 ? 10.195 -46.219 -22.969 1 90.19 437 LEU A N 1
ATOM 3328 C CA . LEU A 1 437 ? 11.297 -45.812 -22.094 1 90.19 437 LEU A CA 1
ATOM 3329 C C . LEU A 1 437 ? 11.391 -44.312 -21.969 1 90.19 437 LEU A C 1
ATOM 3331 O O . LEU A 1 437 ? 11.453 -43.781 -20.859 1 90.19 437 LEU A O 1
ATOM 3335 N N . LEU A 1 438 ? 11.328 -43.625 -23.109 1 90.5 438 LEU A N 1
ATOM 3336 C CA . LEU A 1 438 ? 11.43 -42.156 -23.141 1 90.5 438 LEU A CA 1
ATOM 3337 C C . LEU A 1 438 ? 10.328 -41.531 -22.312 1 90.5 438 LEU A C 1
ATOM 3339 O O . LEU A 1 438 ? 10.586 -40.625 -21.516 1 90.5 438 LEU A O 1
ATOM 3343 N N . ASP A 1 439 ? 9.117 -41.906 -22.469 1 90.69 439 ASP A N 1
ATOM 3344 C CA . ASP A 1 439 ? 7.965 -41.312 -21.781 1 90.69 439 ASP A CA 1
ATOM 3345 C C . ASP A 1 439 ? 8.078 -41.5 -20.266 1 90.69 439 ASP A C 1
ATOM 3347 O O . ASP A 1 439 ? 7.848 -40.562 -19.516 1 90.69 439 ASP A O 1
ATOM 3351 N N . SER A 1 440 ? 8.445 -42.719 -19.844 1 92.25 440 SER A N 1
ATOM 3352 C CA . SER A 1 440 ? 8.578 -42.969 -18.406 1 92.25 440 SER A CA 1
ATOM 3353 C C . SER A 1 440 ? 9.719 -42.188 -17.797 1 92.25 440 SER A C 1
ATOM 3355 O O . SER A 1 440 ? 9.617 -41.688 -16.672 1 92.25 440 SER A O 1
ATOM 3357 N N . GLU A 1 441 ? 10.82 -42.062 -18.5 1 93.12 441 GLU A N 1
ATOM 3358 C CA . GLU A 1 441 ? 11.969 -41.312 -18.016 1 93.12 441 GLU A CA 1
ATOM 3359 C C . GLU A 1 441 ? 11.656 -39.812 -17.953 1 93.12 441 GLU A C 1
ATOM 3361 O O . GLU A 1 441 ? 11.984 -39.156 -16.969 1 93.12 441 GLU A O 1
ATOM 3366 N N . ARG A 1 442 ? 10.977 -39.312 -18.984 1 93.12 442 ARG A N 1
ATOM 3367 C CA . ARG A 1 442 ? 10.547 -37.906 -19.016 1 93.12 442 ARG A CA 1
ATOM 3368 C C . ARG A 1 442 ? 9.641 -37.594 -17.828 1 93.12 442 ARG A C 1
ATOM 3370 O O . ARG A 1 442 ? 9.82 -36.562 -17.172 1 93.12 442 ARG A O 1
ATOM 3377 N N . GLU A 1 443 ? 8.719 -38.406 -17.578 1 93.31 443 GLU A N 1
ATOM 3378 C CA . GLU A 1 443 ? 7.785 -38.219 -16.469 1 93.31 443 GLU A CA 1
ATOM 3379 C C . GLU A 1 443 ? 8.5 -38.219 -15.125 1 93.31 443 GLU A C 1
ATOM 3381 O O . GLU A 1 443 ? 8.258 -37.375 -14.273 1 93.31 443 GLU A O 1
ATOM 3386 N N . MET A 1 444 ? 9.406 -39.188 -14.922 1 94.62 444 MET A N 1
ATOM 3387 C CA . MET A 1 444 ? 10.156 -39.281 -13.672 1 94.62 444 MET A CA 1
ATOM 3388 C C . MET A 1 444 ? 10.992 -38.031 -13.445 1 94.62 444 MET A C 1
ATOM 3390 O O . MET A 1 444 ? 11.023 -37.469 -12.336 1 94.62 444 MET A O 1
ATOM 3394 N N . ILE A 1 445 ? 11.648 -37.562 -14.5 1 95.75 445 ILE A N 1
ATOM 3395 C CA . ILE A 1 445 ? 12.492 -36.375 -14.406 1 95.75 445 ILE A CA 1
ATOM 3396 C C . ILE A 1 445 ? 11.633 -35.188 -14.055 1 95.75 445 ILE A C 1
ATOM 3398 O O . ILE A 1 445 ? 11.984 -34.375 -13.172 1 95.75 445 ILE A O 1
ATOM 3402 N N . SER A 1 446 ? 10.492 -34.969 -14.75 1 95.44 446 SER A N 1
ATOM 3403 C CA . SER A 1 446 ? 9.578 -33.875 -14.508 1 95.44 446 SER A CA 1
ATOM 3404 C C . SER A 1 446 ? 9.031 -33.906 -13.086 1 95.44 446 SER A C 1
ATOM 3406 O O . SER A 1 446 ? 9.008 -32.875 -12.406 1 95.44 446 SER A O 1
ATOM 3408 N N . LEU A 1 447 ? 8.648 -35.062 -12.609 1 95.06 447 LEU A N 1
ATOM 3409 C CA . LEU A 1 447 ? 8.07 -35.188 -11.273 1 95.06 447 LEU A CA 1
ATOM 3410 C C . LEU A 1 447 ? 9.125 -34.938 -10.203 1 95.06 447 LEU A C 1
ATOM 3412 O O . LEU A 1 447 ? 8.836 -34.375 -9.156 1 95.06 447 LEU A O 1
ATOM 3416 N N . ARG A 1 448 ? 10.367 -35.438 -10.422 1 95.5 448 ARG A N 1
ATOM 3417 C CA . ARG A 1 448 ? 11.445 -35.156 -9.484 1 95.5 448 ARG A CA 1
ATOM 3418 C C . ARG A 1 448 ? 11.711 -33.656 -9.375 1 95.5 448 ARG A C 1
ATOM 3420 O O . ARG A 1 448 ? 11.914 -33.125 -8.273 1 95.5 448 ARG A O 1
ATOM 3427 N N . ALA A 1 449 ? 11.703 -32.969 -10.492 1 95.75 449 ALA A N 1
ATOM 3428 C CA . ALA A 1 449 ? 11.883 -31.516 -10.5 1 95.75 449 ALA A CA 1
ATOM 3429 C C . ALA A 1 449 ? 10.758 -30.828 -9.734 1 95.75 449 ALA A C 1
ATOM 3431 O O . ALA A 1 449 ? 11.008 -29.938 -8.906 1 95.75 449 ALA A O 1
ATOM 3432 N N . ASN A 1 450 ? 9.523 -31.234 -9.992 1 95.75 450 ASN A N 1
ATOM 3433 C CA . ASN A 1 450 ? 8.359 -30.656 -9.32 1 95.75 450 ASN A CA 1
ATOM 3434 C C . ASN A 1 450 ? 8.398 -30.922 -7.816 1 95.75 450 ASN A C 1
ATOM 3436 O O . ASN A 1 450 ? 8.031 -30.062 -7.016 1 95.75 450 ASN A O 1
ATOM 3440 N N . HIS A 1 451 ? 8.789 -32.156 -7.453 1 96.62 451 HIS A N 1
ATOM 3441 C CA . HIS A 1 451 ? 8.898 -32.531 -6.051 1 96.62 451 HIS A CA 1
ATOM 3442 C C . HIS A 1 451 ? 9.914 -31.656 -5.32 1 96.62 451 HIS A C 1
ATOM 3444 O O . HIS A 1 451 ? 9.641 -31.156 -4.227 1 96.62 451 HIS A O 1
ATOM 3450 N N . THR A 1 452 ? 11.062 -31.453 -5.918 1 96.5 452 THR A N 1
ATOM 3451 C CA . THR A 1 452 ? 12.102 -30.625 -5.312 1 96.5 452 THR A CA 1
ATOM 3452 C C . THR A 1 452 ? 11.625 -29.188 -5.172 1 96.5 452 THR A C 1
ATOM 3454 O O . THR A 1 452 ? 11.844 -28.562 -4.133 1 96.5 452 THR A O 1
ATOM 3457 N N . GLU A 1 453 ? 10.992 -28.656 -6.203 1 96.25 453 GLU A N 1
ATOM 3458 C CA . GLU A 1 453 ? 10.438 -27.297 -6.16 1 96.25 453 GLU A CA 1
ATOM 3459 C C . GLU A 1 453 ? 9.383 -27.172 -5.066 1 96.25 453 GLU A C 1
ATOM 3461 O O . GLU A 1 453 ? 9.312 -26.156 -4.375 1 96.25 453 GLU A O 1
ATOM 3466 N N . ALA A 1 454 ? 8.547 -28.203 -4.906 1 97.62 454 ALA A N 1
ATOM 3467 C CA . ALA A 1 454 ? 7.473 -28.188 -3.914 1 97.62 454 ALA A CA 1
ATOM 3468 C C . ALA A 1 454 ? 8.039 -28.156 -2.498 1 97.62 454 ALA A C 1
ATOM 3470 O O . ALA A 1 454 ? 7.445 -27.547 -1.604 1 97.62 454 ALA A O 1
ATOM 3471 N N . ARG A 1 455 ? 9.172 -28.812 -2.297 1 96.94 455 ARG A N 1
ATOM 3472 C CA . ARG A 1 455 ? 9.82 -28.75 -0.994 1 96.94 455 ARG A CA 1
ATOM 3473 C C . ARG A 1 455 ? 10.227 -27.312 -0.658 1 96.94 455 ARG A C 1
ATOM 3475 O O . ARG A 1 455 ? 10.031 -26.859 0.47 1 96.94 455 ARG A O 1
ATOM 3482 N N . GLY A 1 456 ? 10.789 -26.625 -1.633 1 97.5 456 GLY A N 1
ATOM 3483 C CA . GLY A 1 456 ? 11.125 -25.234 -1.447 1 97.5 456 GLY A CA 1
ATOM 3484 C C . GLY A 1 456 ? 9.914 -24.344 -1.215 1 97.5 456 GLY A C 1
ATOM 3485 O O . GLY A 1 456 ? 9.938 -23.453 -0.361 1 97.5 456 GLY A O 1
ATOM 3486 N N . ARG A 1 457 ? 8.836 -24.578 -1.972 1 97.69 457 ARG A N 1
ATOM 3487 C CA . ARG A 1 457 ? 7.605 -23.812 -1.841 1 97.69 457 ARG A CA 1
ATOM 3488 C C . ARG A 1 457 ? 6.984 -24 -0.461 1 97.69 457 ARG A C 1
ATOM 3490 O O . ARG A 1 457 ? 6.422 -23.062 0.106 1 97.69 457 ARG A O 1
ATOM 3497 N N . LEU A 1 458 ? 7.047 -25.234 0.058 1 97.19 458 LEU A N 1
ATOM 3498 C CA . LEU A 1 458 ? 6.551 -25.469 1.407 1 97.19 458 LEU A CA 1
ATOM 3499 C C . LEU A 1 458 ? 7.34 -24.672 2.434 1 97.19 458 LEU A C 1
ATOM 3501 O O . LEU A 1 458 ? 6.754 -24.031 3.312 1 97.19 458 LEU A O 1
ATOM 3505 N N . ALA A 1 459 ? 8.641 -24.656 2.303 1 97.25 459 ALA A N 1
ATOM 3506 C CA . ALA A 1 459 ? 9.484 -23.891 3.213 1 97.25 459 ALA A CA 1
ATOM 3507 C C . ALA A 1 459 ? 9.172 -22.391 3.115 1 97.25 459 ALA A C 1
ATOM 3509 O O . ALA A 1 459 ? 9.109 -21.703 4.133 1 97.25 459 ALA A O 1
ATOM 3510 N N . GLN A 1 460 ? 8.969 -21.906 1.892 1 97.75 460 GLN A N 1
ATOM 3511 C CA . GLN A 1 460 ? 8.602 -20.516 1.688 1 97.75 460 GLN A CA 1
ATOM 3512 C C . GLN A 1 460 ? 7.262 -20.203 2.35 1 97.75 460 GLN A C 1
ATOM 3514 O O . GLN A 1 460 ? 7.098 -19.125 2.943 1 97.75 460 GLN A O 1
ATOM 3519 N N . ALA A 1 461 ? 6.32 -21.094 2.213 1 97.5 461 ALA A N 1
ATOM 3520 C CA . ALA A 1 461 ? 5.004 -20.906 2.82 1 97.5 461 ALA A CA 1
ATOM 3521 C C . ALA A 1 461 ? 5.105 -20.859 4.344 1 97.5 461 ALA A C 1
ATOM 3523 O O . ALA A 1 461 ? 4.367 -20.125 4.996 1 97.5 461 ALA A O 1
ATOM 3524 N N . GLN A 1 462 ? 6 -21.672 4.898 1 96.25 462 GLN A N 1
ATOM 3525 C CA . GLN A 1 462 ? 6.234 -21.656 6.336 1 96.25 462 GLN A CA 1
ATOM 3526 C C . GLN A 1 462 ? 6.746 -20.297 6.797 1 96.25 462 GLN A C 1
ATOM 3528 O O . GLN A 1 462 ? 6.246 -19.734 7.777 1 96.25 462 GLN A O 1
ATOM 3533 N N . VAL A 1 463 ? 7.707 -19.766 6.078 1 96.75 463 VAL A N 1
ATOM 3534 C CA . VAL A 1 463 ? 8.281 -18.469 6.426 1 96.75 463 VAL A CA 1
ATOM 3535 C C . VAL A 1 463 ? 7.203 -17.391 6.336 1 96.75 463 VAL A C 1
ATOM 3537 O O . VAL A 1 463 ? 7.113 -16.516 7.207 1 96.75 463 VAL A O 1
ATOM 3540 N N . ASN A 1 464 ? 6.391 -17.453 5.273 1 96.5 464 ASN A N 1
ATOM 3541 C CA . ASN A 1 464 ? 5.309 -16.5 5.117 1 96.5 464 ASN A CA 1
ATOM 3542 C C . ASN A 1 464 ? 4.305 -16.594 6.266 1 96.5 464 ASN A C 1
ATOM 3544 O O . ASN A 1 464 ? 3.754 -15.57 6.699 1 96.5 464 ASN A O 1
ATOM 3548 N N . LEU A 1 465 ? 4.051 -17.781 6.715 1 94 465 LEU A N 1
ATOM 3549 C CA . LEU A 1 465 ? 3.148 -17.984 7.84 1 94 465 LEU A CA 1
ATOM 3550 C C . LEU A 1 465 ? 3.752 -17.422 9.125 1 94 465 LEU A C 1
ATOM 3552 O O . LEU A 1 465 ? 3.066 -16.734 9.891 1 94 465 LEU A O 1
ATOM 3556 N N . PHE A 1 466 ? 5.059 -17.672 9.359 1 93.31 466 PHE A N 1
ATOM 3557 C CA . PHE A 1 466 ? 5.727 -17.094 10.523 1 93.31 466 PHE A CA 1
ATOM 3558 C C . PHE A 1 466 ? 5.633 -15.578 10.508 1 93.31 466 PHE A C 1
ATOM 3560 O O . PHE A 1 466 ? 5.344 -14.953 11.531 1 93.31 466 PHE A O 1
ATOM 3567 N N . ARG A 1 467 ? 5.848 -14.992 9.344 1 93.31 467 ARG A N 1
ATOM 3568 C CA . ARG A 1 467 ? 5.754 -13.539 9.203 1 93.31 467 ARG A CA 1
ATOM 3569 C C . ARG A 1 467 ? 4.344 -13.047 9.508 1 93.31 467 ARG A C 1
ATOM 3571 O O . ARG A 1 467 ? 4.164 -12.047 10.211 1 93.31 467 ARG A O 1
ATOM 3578 N N . ALA A 1 468 ? 3.352 -13.742 8.945 1 93 468 ALA A N 1
ATOM 3579 C CA . ALA A 1 468 ? 1.957 -13.352 9.141 1 93 468 ALA A CA 1
ATOM 3580 C C . ALA A 1 468 ? 1.564 -13.43 10.609 1 93 468 ALA A C 1
ATOM 3582 O O . ALA A 1 468 ? 0.74 -12.641 11.078 1 93 468 ALA A O 1
ATOM 3583 N N . LEU A 1 469 ? 2.182 -14.344 11.375 1 89.81 469 LEU A N 1
ATOM 3584 C CA . LEU A 1 469 ? 1.883 -14.547 12.789 1 89.81 469 LEU A CA 1
ATOM 3585 C C . LEU A 1 469 ? 2.598 -13.508 13.648 1 89.81 469 LEU A C 1
ATOM 3587 O O . LEU A 1 469 ? 2.344 -13.414 14.852 1 89.81 469 LEU A O 1
ATOM 3591 N N . GLY A 1 470 ? 3.281 -12.664 13.039 1 82.94 470 GLY A N 1
ATOM 3592 C CA . GLY A 1 470 ? 3.971 -11.625 13.781 1 82.94 470 GLY A CA 1
ATOM 3593 C C . GLY A 1 470 ? 5.191 -12.125 14.531 1 82.94 470 GLY A C 1
ATOM 3594 O O . GLY A 1 470 ? 5.516 -11.625 15.609 1 82.94 470 GLY A O 1
ATOM 3595 N N . GLY A 1 471 ? 5.914 -13.086 14.125 1 67.44 471 GLY A N 1
ATOM 3596 C CA . GLY A 1 471 ? 7.07 -13.625 14.828 1 67.44 471 GLY A CA 1
ATOM 3597 C C . GLY A 1 471 ? 7.703 -12.625 15.781 1 67.44 471 GLY A C 1
ATOM 3598 O O . GLY A 1 471 ? 7.617 -11.414 15.57 1 67.44 471 GLY A O 1
ATOM 3599 N N . ARG A 1 472 ? 7.539 -12.883 17.156 1 60.41 472 ARG A N 1
ATOM 3600 C CA . ARG A 1 472 ? 8.156 -12.031 18.156 1 60.41 472 ARG A CA 1
ATOM 3601 C C . ARG A 1 472 ? 9.672 -12 18 1 60.41 472 ARG A C 1
ATOM 3603 O O . ARG A 1 472 ? 10.266 -12.953 17.5 1 60.41 472 ARG A O 1
ATOM 3610 N N . TRP A 1 473 ? 10.227 -10.672 17.812 1 52.94 473 TRP A N 1
ATOM 3611 C CA . TRP A 1 473 ? 11.68 -10.57 17.75 1 52.94 473 TRP A CA 1
ATOM 3612 C C . TRP A 1 473 ? 12.266 -10.188 19.094 1 52.94 473 TRP A C 1
ATOM 3614 O O . TRP A 1 473 ? 11.594 -9.539 19.906 1 52.94 473 TRP A O 1
ATOM 3624 N N . MET B 1 1 ? 5.777 90.062 -7.754 1 28.66 1 MET B N 1
ATOM 3625 C CA . MET B 1 1 ? 4.461 89.688 -7.246 1 28.66 1 MET B CA 1
ATOM 3626 C C . MET B 1 1 ? 4.059 88.312 -7.762 1 28.66 1 MET B C 1
ATOM 3628 O O . MET B 1 1 ? 3.525 88.188 -8.867 1 28.66 1 MET B O 1
ATOM 3632 N N . MET B 1 2 ? 4.977 87.375 -7.648 1 38.03 2 MET B N 1
ATOM 3633 C CA . MET B 1 2 ? 4.867 86.062 -8.25 1 38.03 2 MET B CA 1
ATOM 3634 C C . MET B 1 2 ? 3.654 85.312 -7.711 1 38.03 2 MET B C 1
ATOM 3636 O O . MET B 1 2 ? 3.414 85.312 -6.504 1 38.03 2 MET B O 1
ATOM 3640 N N . PRO B 1 3 ? 2.584 85.062 -8.586 1 40.97 3 PRO B N 1
ATOM 3641 C CA . PRO B 1 3 ? 1.295 84.5 -8.195 1 40.97 3 PRO B CA 1
ATOM 3642 C C . PRO B 1 3 ? 1.442 83.188 -7.457 1 40.97 3 PRO B C 1
ATOM 3644 O O . PRO B 1 3 ? 2.438 82.5 -7.637 1 40.97 3 PRO B O 1
ATOM 3647 N N . LEU B 1 4 ? 0.878 83.125 -6.191 1 37.03 4 LEU B N 1
ATOM 3648 C CA . LEU B 1 4 ? 0.738 82.062 -5.227 1 37.03 4 LEU B CA 1
ATOM 3649 C C . LEU B 1 4 ? 0.026 80.875 -5.852 1 37.03 4 LEU B C 1
ATOM 3651 O O . LEU B 1 4 ? -1.017 81 -6.492 1 37.03 4 LEU B O 1
ATOM 3655 N N . LEU B 1 5 ? 0.792 79.812 -6.324 1 40.34 5 LEU B N 1
ATOM 3656 C CA . LEU B 1 5 ? 0.286 78.562 -6.832 1 40.34 5 LEU B CA 1
ATOM 3657 C C . LEU B 1 5 ? -0.828 78 -5.938 1 40.34 5 LEU B C 1
ATOM 3659 O O . LEU B 1 5 ? -0.661 77.938 -4.719 1 40.34 5 LEU B O 1
ATOM 3663 N N . HIS B 1 6 ? -2.188 78.188 -6.254 1 40.12 6 HIS B N 1
ATOM 3664 C CA . HIS B 1 6 ? -3.441 77.812 -5.648 1 40.12 6 HIS B CA 1
ATOM 3665 C C . HIS B 1 6 ? -3.416 76.312 -5.336 1 40.12 6 HIS B C 1
ATOM 3667 O O . HIS B 1 6 ? -3.055 75.5 -6.191 1 40.12 6 HIS B O 1
ATOM 3673 N N . SER B 1 7 ? -3.277 75.875 -4.035 1 43.16 7 SER B N 1
ATOM 3674 C CA . SER B 1 7 ? -3.418 74.562 -3.416 1 43.16 7 SER B CA 1
ATOM 3675 C C . SER B 1 7 ? -4.691 73.875 -3.885 1 43.16 7 SER B C 1
ATOM 3677 O O . SER B 1 7 ? -5.777 74.438 -3.826 1 43.16 7 SER B O 1
ATOM 3679 N N . PHE B 1 8 ? -4.594 73.188 -5.051 1 50.19 8 PHE B N 1
ATOM 3680 C CA . PHE B 1 8 ? -5.727 72.375 -5.52 1 50.19 8 PHE B CA 1
ATOM 3681 C C . PHE B 1 8 ? -6.523 71.812 -4.34 1 50.19 8 PHE B C 1
ATOM 3683 O O . PHE B 1 8 ? -5.949 71.375 -3.342 1 50.19 8 PHE B O 1
ATOM 3690 N N . PRO B 1 9 ? -7.828 72.125 -4.219 1 52.25 9 PRO B N 1
ATOM 3691 C CA . PRO B 1 9 ? -8.719 71.812 -3.113 1 52.25 9 PRO B CA 1
ATOM 3692 C C . PRO B 1 9 ? -8.711 70.312 -2.795 1 52.25 9 PRO B C 1
ATOM 3694 O O . PRO B 1 9 ? -8.289 69.5 -3.625 1 52.25 9 PRO B O 1
ATOM 3697 N N . GLY B 1 10 ? -9.016 69.875 -1.558 1 52 10 GLY B N 1
ATOM 3698 C CA . GLY B 1 10 ? -9.055 68.688 -0.728 1 52 10 GLY B CA 1
ATOM 3699 C C . GLY B 1 10 ? -9.703 67.5 -1.414 1 52 10 GLY B C 1
ATOM 3700 O O . GLY B 1 10 ? -9.195 66.375 -1.356 1 52 10 GLY B O 1
ATOM 3701 N N . PRO B 1 11 ? -10.828 67.75 -2.125 1 61.19 11 PRO B N 1
ATOM 3702 C CA . PRO B 1 11 ? -11.562 66.562 -2.619 1 61.19 11 PRO B CA 1
ATOM 3703 C C . PRO B 1 11 ? -10.898 65.938 -3.83 1 61.19 11 PRO B C 1
ATOM 3705 O O . PRO B 1 11 ? -11.141 64.75 -4.121 1 61.19 11 PRO B O 1
ATOM 3708 N N . ALA B 1 12 ? -10.258 66.688 -4.648 1 62.22 12 ALA B N 1
ATOM 3709 C CA . ALA B 1 12 ? -9.656 66.125 -5.863 1 62.22 12 ALA B CA 1
ATOM 3710 C C . ALA B 1 12 ? -8.492 65.188 -5.535 1 62.22 12 ALA B C 1
ATOM 3712 O O . ALA B 1 12 ? -8.266 64.188 -6.23 1 62.22 12 ALA B O 1
ATOM 3713 N N . ARG B 1 13 ? -7.746 65.438 -4.438 1 60.91 13 ARG B N 1
ATOM 3714 C CA . ARG B 1 13 ? -6.66 64.562 -4.016 1 60.91 13 ARG B CA 1
ATOM 3715 C C . ARG B 1 13 ? -7.199 63.25 -3.525 1 60.91 13 ARG B C 1
ATOM 3717 O O . ARG B 1 13 ? -6.609 62.188 -3.795 1 60.91 13 ARG B O 1
ATOM 3724 N N . LEU B 1 14 ? -8.383 63.344 -2.885 1 62.94 14 LEU B N 1
ATOM 3725 C CA . LEU B 1 14 ? -8.984 62.094 -2.434 1 62.94 14 LEU B CA 1
ATOM 3726 C C . LEU B 1 14 ? -9.516 61.312 -3.617 1 62.94 14 LEU B C 1
ATOM 3728 O O . LEU B 1 14 ? -9.383 60.062 -3.65 1 62.94 14 LEU B O 1
ATOM 3732 N N . ALA B 1 15 ? -10.078 62.031 -4.656 1 65.38 15 ALA B N 1
ATOM 3733 C CA . ALA B 1 15 ? -10.609 61.375 -5.844 1 65.38 15 ALA B CA 1
ATOM 3734 C C . ALA B 1 15 ? -9.492 60.719 -6.656 1 65.38 15 ALA B C 1
ATOM 3736 O O . ALA B 1 15 ? -9.656 59.625 -7.184 1 65.38 15 ALA B O 1
ATOM 3737 N N . THR B 1 16 ? -8.328 61.375 -6.773 1 63 16 THR B N 1
ATOM 3738 C CA . THR B 1 16 ? -7.199 60.781 -7.504 1 63 16 THR B CA 1
ATOM 3739 C C . THR B 1 16 ? -6.629 59.594 -6.762 1 63 16 THR B C 1
ATOM 3741 O O . THR B 1 16 ? -6.25 58.594 -7.379 1 63 16 THR B O 1
ATOM 3744 N N . ALA B 1 17 ? -6.547 59.625 -5.391 1 61.88 17 ALA B N 1
ATOM 3745 C CA . ALA B 1 17 ? -6.07 58.5 -4.594 1 61.88 17 ALA B CA 1
ATOM 3746 C C . ALA B 1 17 ? -7.027 57.312 -4.695 1 61.88 17 ALA B C 1
ATOM 3748 O O . ALA B 1 17 ? -6.594 56.156 -4.816 1 61.88 17 ALA B O 1
ATOM 3749 N N . LEU B 1 18 ? -8.289 57.625 -4.77 1 61.28 18 LEU B N 1
ATOM 3750 C CA . LEU B 1 18 ? -9.289 56.594 -4.918 1 61.28 18 LEU B CA 1
ATOM 3751 C C . LEU B 1 18 ? -9.273 56 -6.332 1 61.28 18 LEU B C 1
ATOM 3753 O O . LEU B 1 18 ? -9.492 54.812 -6.527 1 61.28 18 LEU B O 1
ATOM 3757 N N . GLY B 1 19 ? -9.078 56.875 -7.367 1 59.03 19 GLY B N 1
ATOM 3758 C CA . GLY B 1 19 ? -8.961 56.406 -8.742 1 59.03 19 GLY B CA 1
ATOM 3759 C C . GLY B 1 19 ? -7.773 55.5 -8.961 1 59.03 19 GLY B C 1
ATOM 3760 O O . GLY B 1 19 ? -7.875 54.5 -9.688 1 59.03 19 GLY B O 1
ATOM 3761 N N . MET B 1 20 ? -6.645 55.812 -8.359 1 55.25 20 MET B N 1
ATOM 3762 C CA . MET B 1 20 ? -5.469 54.938 -8.469 1 55.25 20 MET B CA 1
ATOM 3763 C C . MET B 1 20 ? -5.699 53.625 -7.75 1 55.25 20 MET B C 1
ATOM 3765 O O . MET B 1 20 ? -5.23 52.562 -8.211 1 55.25 20 MET B O 1
ATOM 3769 N N . LEU B 1 21 ? -6.414 53.594 -6.645 1 55.75 21 LEU B N 1
ATOM 3770 C CA . LEU B 1 21 ? -6.75 52.344 -5.938 1 55.75 21 LEU B CA 1
ATOM 3771 C C . LEU B 1 21 ? -7.68 51.5 -6.777 1 55.75 21 LEU B C 1
ATOM 3773 O O . LEU B 1 21 ? -7.543 50.25 -6.793 1 55.75 21 LEU B O 1
ATOM 3777 N N . ALA B 1 22 ? -8.633 52.062 -7.484 1 54.41 22 ALA B N 1
ATOM 3778 C CA . ALA B 1 22 ? -9.57 51.344 -8.336 1 54.41 22 ALA B CA 1
ATOM 3779 C C . ALA B 1 22 ? -8.852 50.719 -9.531 1 54.41 22 ALA B C 1
ATOM 3781 O O . ALA B 1 22 ? -9.203 49.625 -9.984 1 54.41 22 ALA B O 1
ATOM 3782 N N . ALA B 1 23 ? -7.898 51.344 -10.156 1 52.84 23 ALA B N 1
ATOM 3783 C CA . ALA B 1 23 ? -7.164 50.844 -11.305 1 52.84 23 ALA B CA 1
ATOM 3784 C C . ALA B 1 23 ? -6.344 49.594 -10.922 1 52.84 23 ALA B C 1
ATOM 3786 O O . ALA B 1 23 ? -6.145 48.719 -11.734 1 52.84 23 ALA B O 1
ATOM 3787 N N . LEU B 1 24 ? -5.883 49.531 -9.711 1 49.94 24 LEU B N 1
ATOM 3788 C CA . LEU B 1 24 ? -5.109 48.375 -9.266 1 49.94 24 LEU B CA 1
ATOM 3789 C C . LEU B 1 24 ? -6.012 47.156 -9.031 1 49.94 24 LEU B C 1
ATOM 3791 O O . LEU B 1 24 ? -5.555 46.031 -9.062 1 49.94 24 LEU B O 1
ATOM 3795 N N . ALA B 1 25 ? -7.277 47.344 -8.672 1 46.38 25 ALA B N 1
ATOM 3796 C CA . ALA B 1 25 ? -8.203 46.25 -8.375 1 46.38 25 ALA B CA 1
ATOM 3797 C C . ALA B 1 25 ? -8.578 45.5 -9.641 1 46.38 25 ALA B C 1
ATOM 3799 O O . ALA B 1 25 ? -9.125 44.375 -9.57 1 46.38 25 ALA B O 1
ATOM 3800 N N . ALA B 1 26 ? -8.5 46.062 -10.852 1 45.03 26 ALA B N 1
ATOM 3801 C CA . ALA B 1 26 ? -9.039 45.469 -12.07 1 45.03 26 ALA B CA 1
ATOM 3802 C C . ALA B 1 26 ? -8.18 44.312 -12.547 1 45.03 26 ALA B C 1
ATOM 3804 O O . ALA B 1 26 ? -8.477 43.688 -13.57 1 45.03 26 ALA B O 1
ATOM 3805 N N . CYS B 1 27 ? -7.059 44.125 -12.141 1 40.75 27 CYS B N 1
ATOM 3806 C CA . CYS B 1 27 ? -6.246 43.094 -12.773 1 40.75 27 CYS B CA 1
ATOM 3807 C C . CYS B 1 27 ? -6.602 41.719 -12.25 1 40.75 27 CYS B C 1
ATOM 3809 O O . CYS B 1 27 ? -5.777 41.062 -11.609 1 40.75 27 CYS B O 1
ATOM 3811 N N . GLY B 1 28 ? -7.723 41.5 -11.703 1 43.91 28 GLY B N 1
ATOM 3812 C CA . GLY B 1 28 ? -7.984 40.094 -11.383 1 43.91 28 GLY B CA 1
ATOM 3813 C C . GLY B 1 28 ? -7.934 39.188 -12.602 1 43.91 28 GLY B C 1
ATOM 3814 O O . GLY B 1 28 ? -8.852 39.188 -13.422 1 43.91 28 GLY B O 1
ATOM 3815 N N . HIS B 1 29 ? -6.859 38.875 -13.18 1 43.06 29 HIS B N 1
ATOM 3816 C CA . HIS B 1 29 ? -6.719 37.906 -14.266 1 43.06 29 HIS B CA 1
ATOM 3817 C C . HIS B 1 29 ? -7.285 36.531 -13.859 1 43.06 29 HIS B C 1
ATOM 3819 O O . HIS B 1 29 ? -6.973 36.031 -12.789 1 43.06 29 HIS B O 1
ATOM 3825 N N . GLN B 1 30 ? -8.445 36.219 -14.281 1 45.66 30 GLN B N 1
ATOM 3826 C CA . GLN B 1 30 ? -8.945 34.844 -14.156 1 45.66 30 GLN B CA 1
ATOM 3827 C C . GLN B 1 30 ? -8.039 33.875 -14.883 1 45.66 30 GLN B C 1
ATOM 3829 O O . GLN B 1 30 ? -7.664 34.094 -16.031 1 45.66 30 GLN B O 1
ATOM 3834 N N . PRO B 1 31 ? -7.445 32.938 -14.195 1 49.72 31 PRO B N 1
ATOM 3835 C CA . PRO B 1 31 ? -6.574 31.969 -14.859 1 49.72 31 PRO B CA 1
ATOM 3836 C C . PRO B 1 31 ? -7.266 31.25 -16.016 1 49.72 31 PRO B C 1
ATOM 3838 O O . PRO B 1 31 ? -8.477 31.016 -15.961 1 49.72 31 PRO B O 1
ATOM 3841 N N . THR B 1 32 ? -6.828 31.422 -17.25 1 50.03 32 THR B N 1
ATOM 3842 C CA . THR B 1 32 ? -7.281 30.672 -18.406 1 50.03 32 THR B CA 1
ATOM 3843 C C . THR B 1 32 ? -7.23 29.172 -18.156 1 50.03 32 THR B C 1
ATOM 3845 O O . THR B 1 32 ? -6.215 28.656 -17.688 1 50.03 32 THR B O 1
ATOM 3848 N N . PRO B 1 33 ? -8.367 28.609 -18.266 1 53.16 33 PRO B N 1
ATOM 3849 C CA . PRO B 1 33 ? -8.383 27.156 -18.094 1 53.16 33 PRO B CA 1
ATOM 3850 C C . PRO B 1 33 ? -7.359 26.453 -18.984 1 53.16 33 PRO B C 1
ATOM 3852 O O . PRO B 1 33 ? -7.066 26.922 -20.094 1 53.16 33 PRO B O 1
ATOM 3855 N N . ALA B 1 34 ? -6.504 25.672 -18.438 1 57.59 34 ALA B N 1
ATOM 3856 C CA . ALA B 1 34 ? -5.535 24.891 -19.203 1 57.59 34 ALA B CA 1
ATOM 3857 C C . ALA B 1 34 ? -6.215 24.141 -20.344 1 57.59 34 ALA B C 1
ATOM 3859 O O . ALA B 1 34 ? -7.359 23.703 -20.219 1 57.59 34 ALA B O 1
ATOM 3860 N N . GLU B 1 35 ? -5.75 24.266 -21.578 1 64.31 35 GLU B N 1
ATOM 3861 C CA . GLU B 1 35 ? -6.188 23.469 -22.734 1 64.31 35 GLU B CA 1
ATOM 3862 C C . GLU B 1 35 ? -6.27 21.984 -22.375 1 64.31 35 GLU B C 1
ATOM 3864 O O . GLU B 1 35 ? -5.406 21.469 -21.672 1 64.31 35 GLU B O 1
ATOM 3869 N N . PRO B 1 36 ? -7.352 21.453 -22.781 1 66.44 36 PRO B N 1
ATOM 3870 C CA . PRO B 1 36 ? -7.508 20.016 -22.484 1 66.44 36 PRO B CA 1
ATOM 3871 C C . PRO B 1 36 ? -6.363 19.172 -23.047 1 66.44 36 PRO B C 1
ATOM 3873 O O . PRO B 1 36 ? -5.812 19.5 -24.094 1 66.44 36 PRO B O 1
ATOM 3876 N N . ALA B 1 37 ? -5.922 18.219 -22.297 1 72.19 37 ALA B N 1
ATOM 3877 C CA . ALA B 1 37 ? -4.879 17.281 -22.703 1 72.19 37 ALA B CA 1
ATOM 3878 C C . ALA B 1 37 ? -5.23 16.625 -24.047 1 72.19 37 ALA B C 1
ATOM 3880 O O . ALA B 1 37 ? -6.375 16.219 -24.25 1 72.19 37 ALA B O 1
ATOM 3881 N N . VAL B 1 38 ? -4.332 16.672 -25.062 1 70.25 38 VAL B N 1
ATOM 3882 C CA . VAL B 1 38 ? -4.477 16.094 -26.391 1 70.25 38 VAL B CA 1
ATOM 3883 C C . VAL B 1 38 ? -5.004 14.656 -26.281 1 70.25 38 VAL B C 1
ATOM 3885 O O . VAL B 1 38 ? -5.824 14.227 -27.094 1 70.25 38 VAL B O 1
ATOM 3888 N N . ALA B 1 39 ? -4.578 14.047 -25.25 1 73.25 39 ALA B N 1
ATOM 3889 C CA . ALA B 1 39 ? -5 12.664 -25.047 1 73.25 39 ALA B CA 1
ATOM 3890 C C . ALA B 1 39 ? -6.516 12.562 -24.906 1 73.25 39 ALA B C 1
ATOM 3892 O O . ALA B 1 39 ? -7.117 11.547 -25.266 1 73.25 39 ALA B O 1
ATOM 3893 N N . LEU B 1 40 ? -7.148 13.547 -24.484 1 75.06 40 LEU B N 1
ATOM 3894 C CA . LEU B 1 40 ? -8.586 13.531 -24.234 1 75.06 40 LEU B CA 1
ATOM 3895 C C . LEU B 1 40 ? -9.367 13.695 -25.531 1 75.06 40 LEU B C 1
ATOM 3897 O O . LEU B 1 40 ? -10.57 13.453 -25.578 1 75.06 40 LEU B O 1
ATOM 3901 N N . GLN B 1 41 ? -8.578 14.023 -26.609 1 73.75 41 GLN B N 1
ATOM 3902 C CA . GLN B 1 41 ? -9.211 14.188 -27.906 1 73.75 41 GLN B CA 1
ATOM 3903 C C . GLN B 1 41 ? -9.172 12.891 -28.703 1 73.75 41 GLN B C 1
ATOM 3905 O O . GLN B 1 41 ? -9.891 12.75 -29.703 1 73.75 41 GLN B O 1
ATOM 3910 N N . ALA B 1 42 ? -8.453 11.984 -28.141 1 74.38 42 ALA B N 1
ATOM 3911 C CA . ALA B 1 42 ? -8.367 10.695 -28.812 1 74.38 42 ALA B CA 1
ATOM 3912 C C . ALA B 1 42 ? -9.547 9.805 -28.438 1 74.38 42 ALA B C 1
ATOM 3914 O O . ALA B 1 42 ? -10.078 9.891 -27.328 1 74.38 42 ALA B O 1
ATOM 3915 N N . ASP B 1 43 ? -10.008 9.008 -29.5 1 76.81 43 ASP B N 1
ATOM 3916 C CA . ASP B 1 43 ? -11.023 8 -29.203 1 76.81 43 ASP B CA 1
ATOM 3917 C C . ASP B 1 43 ? -10.391 6.707 -28.703 1 76.81 43 ASP B C 1
ATOM 3919 O O . ASP B 1 43 ? -9.75 5.984 -29.469 1 76.81 43 ASP B O 1
ATOM 3923 N N . PRO B 1 44 ? -10.523 6.48 -27.453 1 77.25 44 PRO B N 1
ATOM 3924 C CA . PRO B 1 44 ? -9.891 5.277 -26.906 1 77.25 44 PRO B CA 1
ATOM 3925 C C . PRO B 1 44 ? -10.5 3.99 -27.453 1 77.25 44 PRO B C 1
ATOM 3927 O O . PRO B 1 44 ? -9.898 2.918 -27.344 1 77.25 44 PRO B O 1
ATOM 3930 N N . LEU B 1 45 ? -11.656 4.113 -28.062 1 77.5 45 LEU B N 1
ATOM 3931 C CA . LEU B 1 45 ? -12.383 2.938 -28.531 1 77.5 45 LEU B CA 1
ATOM 3932 C C . LEU B 1 45 ? -12.367 2.861 -30.062 1 77.5 45 LEU B C 1
ATOM 3934 O O . LEU B 1 45 ? -13.242 2.24 -30.656 1 77.5 45 LEU B O 1
ATOM 3938 N N . ALA B 1 46 ? -11.445 3.438 -30.781 1 73.81 46 ALA B N 1
ATOM 3939 C CA . ALA B 1 46 ? -11.391 3.506 -32.25 1 73.81 46 ALA B CA 1
ATOM 3940 C C . ALA B 1 46 ? -11.477 2.113 -32.844 1 73.81 46 ALA B C 1
ATOM 3942 O O . ALA B 1 46 ? -12.156 1.912 -33.844 1 73.81 46 ALA B O 1
ATOM 3943 N N . ASN B 1 47 ? -10.859 1.047 -32.344 1 72.75 47 ASN B N 1
ATOM 3944 C CA . ASN B 1 47 ? -10.906 -0.332 -32.844 1 72.75 47 ASN B CA 1
ATOM 3945 C C . ASN B 1 47 ? -11.5 -1.267 -31.781 1 72.75 47 ASN B C 1
ATOM 3947 O O . ASN B 1 47 ? -10.766 -1.913 -31.031 1 72.75 47 ASN B O 1
ATOM 3951 N N . MET B 1 48 ? -12.969 -1.229 -31.922 1 78.94 48 MET B N 1
ATOM 3952 C CA . MET B 1 48 ? -13.625 -2.033 -30.891 1 78.94 48 MET B CA 1
ATOM 3953 C C . MET B 1 48 ? -13.711 -3.496 -31.328 1 78.94 48 MET B C 1
ATOM 3955 O O . MET B 1 48 ? -14.18 -3.797 -32.406 1 78.94 48 MET B O 1
ATOM 3959 N N . PRO B 1 49 ? -13.195 -4.336 -30.516 1 81.88 49 PRO B N 1
ATOM 3960 C CA . PRO B 1 49 ? -13.297 -5.766 -30.812 1 81.88 49 PRO B CA 1
ATOM 3961 C C . PRO B 1 49 ? -14.734 -6.277 -30.75 1 81.88 49 PRO B C 1
ATOM 3963 O O . PRO B 1 49 ? -15.633 -5.555 -30.312 1 81.88 49 PRO B O 1
ATOM 3966 N N . ALA B 1 50 ? -14.938 -7.484 -31.281 1 77.81 50 ALA B N 1
ATOM 3967 C CA . ALA B 1 50 ? -16.234 -8.141 -31.172 1 77.81 50 ALA B CA 1
ATOM 3968 C C . ALA B 1 50 ? -16.641 -8.312 -29.703 1 77.81 50 ALA B C 1
ATOM 3970 O O . ALA B 1 50 ? -15.789 -8.453 -28.828 1 77.81 50 ALA B O 1
ATOM 3971 N N . GLY B 1 51 ? -17.844 -8.164 -29.422 1 78.44 51 GLY B N 1
ATOM 3972 C CA . GLY B 1 51 ? -18.344 -8.375 -28.062 1 78.44 51 GLY B CA 1
ATOM 3973 C C . GLY B 1 51 ? -18.5 -7.09 -27.281 1 78.44 51 GLY B C 1
ATOM 3974 O O . GLY B 1 51 ? -18.984 -7.105 -26.141 1 78.44 51 GLY B O 1
ATOM 3975 N N . VAL B 1 52 ? -18.031 -6.027 -27.875 1 84.5 52 VAL B N 1
ATOM 3976 C CA . VAL B 1 52 ? -18.141 -4.742 -27.203 1 84.5 52 VAL B CA 1
ATOM 3977 C C . VAL B 1 52 ? -19.203 -3.891 -27.891 1 84.5 52 VAL B C 1
ATOM 3979 O O . VAL B 1 52 ? -19.312 -3.877 -29.109 1 84.5 52 VAL B O 1
ATOM 3982 N N . SER B 1 53 ? -20.078 -3.248 -27.078 1 84.06 53 SER B N 1
ATOM 3983 C CA . SER B 1 53 ? -21.156 -2.428 -27.625 1 84.06 53 SER B CA 1
ATOM 3984 C C . SER B 1 53 ? -20.953 -0.954 -27.281 1 84.06 53 SER B C 1
ATOM 3986 O O . SER B 1 53 ? -20.188 -0.617 -26.375 1 84.06 53 SER B O 1
ATOM 3988 N N . LYS B 1 54 ? -21.688 -0.115 -28.016 1 82.44 54 LYS B N 1
ATOM 3989 C CA . LYS B 1 54 ? -21.594 1.328 -27.812 1 82.44 54 LYS B CA 1
ATOM 3990 C C . LYS B 1 54 ? -22.578 1.802 -26.75 1 82.44 54 LYS B C 1
ATOM 3992 O O . LYS B 1 54 ? -22.625 2.992 -26.438 1 82.44 54 LYS B O 1
ATOM 3997 N N . GLN B 1 55 ? -23.312 0.91 -26.219 1 82.88 55 GLN B N 1
ATOM 3998 C CA . GLN B 1 55 ? -24.219 1.267 -25.141 1 82.88 55 GLN B CA 1
ATOM 3999 C C . GLN B 1 55 ? -23.453 1.836 -23.938 1 82.88 55 GLN B C 1
ATOM 4001 O O . GLN B 1 55 ? -22.328 1.407 -23.656 1 82.88 55 GLN B O 1
ATOM 4006 N N . PRO B 1 56 ? -24.094 2.766 -23.281 1 84.12 56 PRO B N 1
ATOM 4007 C CA . PRO B 1 56 ? -23.406 3.365 -22.125 1 84.12 56 PRO B CA 1
ATOM 4008 C C . PRO B 1 56 ? -23.203 2.377 -20.984 1 84.12 56 PRO B C 1
ATOM 4010 O O . PRO B 1 56 ? -24.047 1.52 -20.734 1 84.12 56 PRO B O 1
ATOM 4013 N N . LEU B 1 57 ? -22.062 2.521 -20.375 1 85.56 57 LEU B N 1
ATOM 4014 C CA . LEU B 1 57 ? -21.734 1.69 -19.219 1 85.56 57 LEU B CA 1
ATOM 4015 C C . LEU B 1 57 ? -22.625 2.023 -18.047 1 85.56 57 LEU B C 1
ATOM 4017 O O . LEU B 1 57 ? -22.688 3.176 -17.609 1 85.56 57 LEU B O 1
ATOM 4021 N N . PRO B 1 58 ? -23.391 1.093 -17.578 1 87.19 58 PRO B N 1
ATOM 4022 C CA . PRO B 1 58 ? -24.234 1.369 -16.422 1 87.19 58 PRO B CA 1
ATOM 4023 C C . PRO B 1 58 ? -23.422 1.634 -15.156 1 87.19 58 PRO B C 1
ATOM 4025 O O . PRO B 1 58 ? -22.266 1.204 -15.055 1 87.19 58 PRO B O 1
ATOM 4028 N N . GLU B 1 59 ? -24.047 2.311 -14.164 1 85.75 59 GLU B N 1
ATOM 4029 C CA . GLU B 1 59 ? -23.391 2.623 -12.898 1 85.75 59 GLU B CA 1
ATOM 4030 C C . GLU B 1 59 ? -23.031 1.353 -12.133 1 85.75 59 GLU B C 1
ATOM 4032 O O . GLU B 1 59 ? -21.938 1.229 -11.586 1 85.75 59 GLU B O 1
ATOM 4037 N N . ARG B 1 60 ? -24.016 0.344 -12.164 1 92.06 60 ARG B N 1
ATOM 4038 C CA . ARG B 1 60 ? -23.797 -0.938 -11.508 1 92.06 60 ARG B CA 1
ATOM 4039 C C . ARG B 1 60 ? -23.391 -2.006 -12.516 1 92.06 60 ARG B C 1
ATOM 4041 O O . ARG B 1 60 ? -24.094 -2.998 -12.695 1 92.06 60 ARG B O 1
ATOM 4048 N N . TRP B 1 61 ? -22.188 -1.73 -13.109 1 92.12 61 TRP B N 1
ATOM 4049 C CA . TRP B 1 61 ? -21.719 -2.596 -14.188 1 92.12 61 TRP B CA 1
ATOM 4050 C C . TRP B 1 61 ? -21.609 -4.043 -13.719 1 92.12 61 TRP B C 1
ATOM 4052 O O . TRP B 1 61 ? -21.75 -4.973 -14.516 1 92.12 61 TRP B O 1
ATOM 4062 N N . TRP B 1 62 ? -21.375 -4.324 -12.398 1 93.75 62 TRP B N 1
ATOM 4063 C CA . TRP B 1 62 ? -21.234 -5.684 -11.883 1 93.75 62 TRP B CA 1
ATOM 4064 C C . TRP B 1 62 ? -22.578 -6.414 -11.938 1 93.75 62 TRP B C 1
ATOM 4066 O O . TRP B 1 62 ? -22.625 -7.648 -11.914 1 93.75 62 TRP B O 1
ATOM 4076 N N . ALA B 1 63 ? -23.672 -5.66 -12.016 1 93.06 63 ALA B N 1
ATOM 4077 C CA . ALA B 1 63 ? -25.016 -6.25 -12.086 1 93.06 63 ALA B CA 1
ATOM 4078 C C . ALA B 1 63 ? -25.25 -6.902 -13.445 1 93.06 63 ALA B C 1
ATOM 4080 O O . ALA B 1 63 ? -26.188 -7.688 -13.609 1 93.06 63 ALA B O 1
ATOM 4081 N N . LEU B 1 64 ? -24.406 -6.594 -14.438 1 93.5 64 LEU B N 1
ATOM 4082 C CA . LEU B 1 64 ? -24.547 -7.164 -15.773 1 93.5 64 LEU B CA 1
ATOM 4083 C C . LEU B 1 64 ? -24.297 -8.664 -15.75 1 93.5 64 LEU B C 1
ATOM 4085 O O . LEU B 1 64 ? -24.703 -9.383 -16.672 1 93.5 64 LEU B O 1
ATOM 4089 N N . TYR B 1 65 ? -23.578 -9.164 -14.695 1 94.94 65 TYR B N 1
ATOM 4090 C CA . TYR B 1 65 ? -23.312 -10.594 -14.57 1 94.94 65 TYR B CA 1
ATOM 4091 C C . TYR B 1 65 ? -24.547 -11.336 -14.062 1 94.94 65 TYR B C 1
ATOM 4093 O O . TYR B 1 65 ? -24.594 -12.57 -14.102 1 94.94 65 TYR B O 1
ATOM 4101 N N . GLN B 1 66 ? -25.562 -10.641 -13.578 1 93.12 66 GLN B N 1
ATOM 4102 C CA . GLN B 1 66 ? -26.812 -11.203 -13.086 1 93.12 66 GLN B CA 1
ATOM 4103 C C . GLN B 1 66 ? -26.547 -12.273 -12.031 1 93.12 66 GLN B C 1
ATOM 4105 O O . GLN B 1 66 ? -27.141 -13.359 -12.078 1 93.12 66 GLN B O 1
ATOM 4110 N N . ASP B 1 67 ? -25.625 -12.031 -11.188 1 94 67 ASP B N 1
ATOM 4111 C CA . ASP B 1 67 ? -25.266 -12.914 -10.078 1 94 67 ASP B CA 1
ATOM 4112 C C . ASP B 1 67 ? -25.594 -12.266 -8.734 1 94 67 ASP B C 1
ATOM 4114 O O . ASP B 1 67 ? -24.906 -11.336 -8.305 1 94 67 ASP B O 1
ATOM 4118 N N . PRO B 1 68 ? -26.641 -12.773 -8.07 1 92.75 68 PRO B N 1
ATOM 4119 C CA . PRO B 1 68 ? -27.078 -12.156 -6.812 1 92.75 68 PRO B CA 1
ATOM 4120 C C . PRO B 1 68 ? -26 -12.211 -5.727 1 92.75 68 PRO B C 1
ATOM 4122 O O . PRO B 1 68 ? -25.922 -11.312 -4.883 1 92.75 68 PRO B O 1
ATOM 4125 N N . GLN B 1 69 ? -25.219 -13.266 -5.742 1 93.19 69 GLN B N 1
ATOM 4126 C CA . GLN B 1 69 ? -24.156 -13.352 -4.746 1 93.19 69 GLN B CA 1
ATOM 4127 C C . GLN B 1 69 ? -23.109 -12.273 -4.973 1 93.19 69 GLN B C 1
ATOM 4129 O O . GLN B 1 69 ? -22.641 -11.633 -4.023 1 93.19 69 GLN B O 1
ATOM 4134 N N . LEU B 1 70 ? -22.703 -12.078 -6.227 1 94.94 70 LEU B N 1
ATOM 4135 C CA . LEU B 1 70 ? -21.781 -11 -6.555 1 94.94 70 LEU B CA 1
ATOM 4136 C C . LEU B 1 70 ? -22.328 -9.648 -6.121 1 94.94 70 LEU B C 1
ATOM 4138 O O . LEU B 1 70 ? -21.625 -8.852 -5.508 1 94.94 70 LEU B O 1
ATOM 4142 N N . ASN B 1 71 ? -23.625 -9.438 -6.359 1 95.19 71 ASN B N 1
ATOM 4143 C CA . ASN B 1 71 ? -24.266 -8.18 -5.98 1 95.19 71 ASN B CA 1
ATOM 4144 C C . ASN B 1 71 ? -24.203 -7.949 -4.473 1 95.19 71 ASN B C 1
ATOM 4146 O O . ASN B 1 71 ? -23.938 -6.836 -4.02 1 95.19 71 ASN B O 1
ATOM 4150 N N . ARG B 1 72 ? -24.422 -8.953 -3.75 1 93.31 72 ARG B N 1
ATOM 4151 C CA . ARG B 1 72 ? -24.406 -8.852 -2.295 1 93.31 72 ARG B CA 1
ATOM 4152 C C . ARG B 1 72 ? -23.016 -8.523 -1.784 1 93.31 72 ARG B C 1
ATOM 4154 O O . ARG B 1 72 ? -22.859 -7.668 -0.91 1 93.31 72 ARG B O 1
ATOM 4161 N N . TRP B 1 73 ? -21.969 -9.188 -2.35 1 94.31 73 TRP B N 1
ATOM 4162 C CA . TRP B 1 73 ? -20.594 -8.922 -1.938 1 94.31 73 TRP B CA 1
ATOM 4163 C C . TRP B 1 73 ? -20.219 -7.473 -2.221 1 94.31 73 TRP B C 1
ATOM 4165 O O . TRP B 1 73 ? -19.625 -6.805 -1.373 1 94.31 73 TRP B O 1
ATOM 4175 N N . VAL B 1 74 ? -20.609 -6.984 -3.383 1 96.5 74 VAL B N 1
ATOM 4176 C CA . VAL B 1 74 ? -20.25 -5.621 -3.758 1 96.5 74 VAL B CA 1
ATOM 4177 C C . VAL B 1 74 ? -20.969 -4.629 -2.848 1 96.5 74 VAL B C 1
ATOM 4179 O O . VAL B 1 74 ? -20.375 -3.652 -2.385 1 96.5 74 VAL B O 1
ATOM 4182 N N . GLN B 1 75 ? -22.203 -4.891 -2.555 1 95.75 75 GLN B N 1
ATOM 4183 C CA . GLN B 1 75 ? -22.969 -4.02 -1.666 1 95.75 75 GLN B CA 1
ATOM 4184 C C . GLN B 1 75 ? -22.359 -3.98 -0.271 1 95.75 75 GLN B C 1
ATOM 4186 O O . GLN B 1 75 ? -22.219 -2.908 0.323 1 95.75 75 GLN B O 1
ATOM 4191 N N . GLN B 1 76 ? -21.984 -5.125 0.198 1 94.88 76 GLN B N 1
ATOM 4192 C CA . GLN B 1 76 ? -21.359 -5.199 1.512 1 94.88 76 GLN B CA 1
ATOM 4193 C C . GLN B 1 76 ? -20.016 -4.477 1.519 1 94.88 76 GLN B C 1
ATOM 4195 O O . GLN B 1 76 ? -19.688 -3.773 2.477 1 94.88 76 GLN B O 1
ATOM 4200 N N . ALA B 1 77 ? -19.219 -4.66 0.487 1 96.69 77 ALA B N 1
ATOM 4201 C CA . ALA B 1 77 ? -17.922 -3.99 0.395 1 96.69 77 ALA B CA 1
ATOM 4202 C C . ALA B 1 77 ? -18.094 -2.473 0.359 1 96.69 77 ALA B C 1
ATOM 4204 O O . ALA B 1 77 ? -17.375 -1.746 1.045 1 96.69 77 ALA B O 1
ATOM 4205 N N . LEU B 1 78 ? -19.094 -1.995 -0.394 1 96.88 78 LEU B N 1
ATOM 4206 C CA . LEU B 1 78 ? -19.328 -0.559 -0.503 1 96.88 78 LEU B CA 1
ATOM 4207 C C . LEU B 1 78 ? -19.797 0.019 0.829 1 96.88 78 LEU B C 1
ATOM 4209 O O . LEU B 1 78 ? -19.516 1.178 1.142 1 96.88 78 LEU B O 1
ATOM 4213 N N . ALA B 1 79 ? -20.406 -0.798 1.604 1 95.38 79 ALA B N 1
ATOM 4214 C CA . ALA B 1 79 ? -20.984 -0.324 2.863 1 95.38 79 ALA B CA 1
ATOM 4215 C C . ALA B 1 79 ? -19.953 -0.379 3.986 1 95.38 79 ALA B C 1
ATOM 4217 O O . ALA B 1 79 ? -19.969 0.446 4.902 1 95.38 79 ALA B O 1
ATOM 4218 N N . HIS B 1 80 ? -18.984 -1.355 3.889 1 94.5 80 HIS B N 1
ATOM 4219 C CA . HIS B 1 80 ? -18.219 -1.636 5.102 1 94.5 80 HIS B CA 1
ATOM 4220 C C . HIS B 1 80 ? -16.719 -1.569 4.84 1 94.5 80 HIS B C 1
ATOM 4222 O O . HIS B 1 80 ? -15.914 -1.749 5.762 1 94.5 80 HIS B O 1
ATOM 4228 N N . ASN B 1 81 ? -16.281 -1.349 3.611 1 96.31 81 ASN B N 1
ATOM 4229 C CA . ASN B 1 81 ? -14.852 -1.291 3.309 1 96.31 81 ASN B CA 1
ATOM 4230 C C . ASN B 1 81 ? -14.164 -0.166 4.074 1 96.31 81 ASN B C 1
ATOM 4232 O O . ASN B 1 81 ? -14.617 0.98 4.043 1 96.31 81 ASN B O 1
ATOM 4236 N N . GLN B 1 82 ? -13.055 -0.491 4.711 1 95 82 GLN B N 1
ATOM 4237 C CA . GLN B 1 82 ? -12.391 0.471 5.582 1 95 82 GLN B CA 1
ATOM 4238 C C . GLN B 1 82 ? -11.578 1.479 4.773 1 95 82 GLN B C 1
ATOM 4240 O O . GLN B 1 82 ? -11.367 2.609 5.215 1 95 82 GLN B O 1
ATOM 4245 N N . GLY B 1 83 ? -11.094 1.045 3.592 1 95.94 83 GLY B N 1
ATOM 4246 C CA . GLY B 1 83 ? -10.461 2.008 2.707 1 95.94 83 GLY B CA 1
ATOM 4247 C C . GLY B 1 83 ? -11.406 3.104 2.244 1 95.94 83 GLY B C 1
ATOM 4248 O O . GLY B 1 83 ? -11.016 4.27 2.16 1 95.94 83 GLY B O 1
ATOM 4249 N N . LEU B 1 84 ? -12.641 2.744 1.987 1 96 84 LEU B N 1
ATOM 4250 C CA . LEU B 1 84 ? -13.664 3.709 1.601 1 96 84 LEU B CA 1
ATOM 4251 C C . LEU B 1 84 ? -14.008 4.633 2.764 1 96 84 LEU B C 1
ATOM 4253 O O . LEU B 1 84 ? -14.141 5.844 2.582 1 96 84 LEU B O 1
ATOM 4257 N N . ALA B 1 85 ? -14.117 4.086 3.932 1 95.75 85 ALA B N 1
ATOM 4258 C CA . ALA B 1 85 ? -14.406 4.883 5.121 1 95.75 85 ALA B CA 1
ATOM 4259 C C . ALA B 1 85 ? -13.305 5.91 5.367 1 95.75 85 ALA B C 1
ATOM 4261 O O . ALA B 1 85 ? -13.586 7.066 5.699 1 95.75 85 ALA B O 1
ATOM 4262 N N . GLN B 1 86 ? -12.062 5.473 5.191 1 96.19 86 GLN B N 1
ATOM 4263 C CA . GLN B 1 86 ? -10.93 6.379 5.355 1 96.19 86 GLN B CA 1
ATOM 4264 C C . GLN B 1 86 ? -10.969 7.5 4.324 1 96.19 86 GLN B C 1
ATOM 4266 O O . GLN B 1 86 ? -10.758 8.664 4.656 1 96.19 86 GLN B O 1
ATOM 4271 N N . ALA B 1 87 ? -11.242 7.137 3.07 1 96.5 87 ALA B N 1
ATOM 4272 C CA . ALA B 1 87 ? -11.312 8.125 2 1 96.5 87 ALA B CA 1
ATOM 4273 C C . ALA B 1 87 ? -12.438 9.125 2.25 1 96.5 87 ALA B C 1
ATOM 4275 O O . ALA B 1 87 ? -12.281 10.32 2.004 1 96.5 87 ALA B O 1
ATOM 4276 N N . GLU B 1 88 ? -13.586 8.703 2.738 1 96.62 88 GLU B N 1
ATOM 4277 C CA . GLU B 1 88 ? -14.711 9.578 3.061 1 96.62 88 GLU B CA 1
ATOM 4278 C C . GLU B 1 88 ? -14.344 10.562 4.164 1 96.62 88 GLU B C 1
ATOM 4280 O O . GLU B 1 88 ? -14.672 11.75 4.078 1 96.62 88 GLU B O 1
ATOM 4285 N N . ALA B 1 89 ? -13.625 10.055 5.164 1 96.81 89 ALA B N 1
ATOM 4286 C CA . ALA B 1 89 ? -13.188 10.922 6.258 1 96.81 89 ALA B CA 1
ATOM 4287 C C . ALA B 1 89 ? -12.203 11.977 5.766 1 96.81 89 ALA B C 1
ATOM 4289 O O . ALA B 1 89 ? -12.234 13.125 6.219 1 96.81 89 ALA B O 1
ATOM 4290 N N . ASN B 1 90 ? -11.375 11.609 4.848 1 96.19 90 ASN B N 1
ATOM 4291 C CA . ASN B 1 90 ? -10.43 12.562 4.27 1 96.19 90 ASN B CA 1
ATOM 4292 C C . ASN B 1 90 ? -11.156 13.68 3.521 1 96.19 90 ASN B C 1
ATOM 4294 O O . ASN B 1 90 ? -10.758 14.844 3.6 1 96.19 90 ASN B O 1
ATOM 4298 N N . VAL B 1 91 ? -12.234 13.344 2.764 1 96.81 91 VAL B N 1
ATOM 4299 C CA . VAL B 1 91 ? -13.039 14.359 2.094 1 96.81 91 VAL B CA 1
ATOM 4300 C C . VAL B 1 91 ? -13.648 15.305 3.127 1 96.81 91 VAL B C 1
ATOM 4302 O O . VAL B 1 91 ? -13.609 16.531 2.957 1 96.81 91 VAL B O 1
ATOM 4305 N N . GLN B 1 92 ? -14.125 14.758 4.23 1 96.06 92 GLN B N 1
ATOM 4306 C CA . GLN B 1 92 ? -14.711 15.578 5.285 1 96.06 92 GLN B CA 1
ATOM 4307 C C . GLN B 1 92 ? -13.672 16.516 5.895 1 96.06 92 GLN B C 1
ATOM 4309 O O . GLN B 1 92 ? -13.984 17.656 6.219 1 96.06 92 GLN B O 1
ATOM 4314 N N . ALA B 1 93 ? -12.445 16.031 6.035 1 96.69 93 ALA B N 1
ATOM 4315 C CA . ALA B 1 93 ? -11.359 16.859 6.559 1 96.69 93 ALA B CA 1
ATOM 4316 C C . ALA B 1 93 ? -11.078 18.047 5.637 1 96.69 93 ALA B C 1
ATOM 4318 O O . ALA B 1 93 ? -10.914 19.172 6.098 1 96.69 93 ALA B O 1
ATOM 4319 N N . MET B 1 94 ? -11.055 17.734 4.32 1 95.06 94 MET B N 1
ATOM 4320 C CA . MET B 1 94 ? -10.797 18.781 3.352 1 95.06 94 MET B CA 1
ATOM 4321 C C . MET B 1 94 ? -11.938 19.797 3.344 1 95.06 94 MET B C 1
ATOM 4323 O O . MET B 1 94 ? -11.703 21.016 3.252 1 95.06 94 MET B O 1
ATOM 4327 N N . LEU B 1 95 ? -13.203 19.344 3.465 1 95.19 95 LEU B N 1
ATOM 4328 C CA . LEU B 1 95 ? -14.359 20.234 3.506 1 95.19 95 LEU B CA 1
ATOM 4329 C C . LEU B 1 95 ? -14.336 21.094 4.758 1 95.19 95 LEU B C 1
ATOM 4331 O O . LEU B 1 95 ? -14.586 22.297 4.684 1 95.19 95 LEU B O 1
ATOM 4335 N N . ALA B 1 96 ? -13.93 20.484 5.852 1 94 96 ALA B N 1
ATOM 4336 C CA . ALA B 1 96 ? -13.82 21.25 7.094 1 94 96 ALA B CA 1
ATOM 4337 C C . ALA B 1 96 ? -12.711 22.297 7 1 94 96 ALA B C 1
ATOM 4339 O O . ALA B 1 96 ? -12.844 23.391 7.531 1 94 96 ALA B O 1
ATOM 4340 N N . GLY B 1 97 ? -11.672 22.016 6.293 1 93.69 97 GLY B N 1
ATOM 4341 C CA . GLY B 1 97 ? -10.531 22.906 6.148 1 93.69 97 GLY B CA 1
ATOM 4342 C C . GLY B 1 97 ? -10.859 24.172 5.387 1 93.69 97 GLY B C 1
ATOM 4343 O O . GLY B 1 97 ? -10.18 25.188 5.547 1 93.69 97 GLY B O 1
ATOM 4344 N N . ILE B 1 98 ? -11.969 24.156 4.57 1 92.88 98 ILE B N 1
ATOM 4345 C CA . ILE B 1 98 ? -12.383 25.344 3.834 1 92.88 98 ILE B CA 1
ATOM 4346 C C . ILE B 1 98 ? -12.75 26.469 4.812 1 92.88 98 ILE B C 1
ATOM 4348 O O . ILE B 1 98 ? -12.492 27.641 4.555 1 92.88 98 ILE B O 1
ATOM 4352 N N . GLY B 1 99 ? -13.32 26.031 5.969 1 92.12 99 GLY B N 1
ATOM 4353 C CA . GLY B 1 99 ? -13.742 26.984 6.977 1 92.12 99 GLY B CA 1
ATOM 4354 C C . GLY B 1 99 ? -12.602 27.812 7.539 1 92.12 99 GLY B C 1
ATOM 4355 O O . GLY B 1 99 ? -12.789 28.969 7.934 1 92.12 99 GLY B O 1
ATOM 4356 N N . GLU B 1 100 ? -11.391 27.281 7.59 1 91.81 100 GLU B N 1
ATOM 4357 C CA . GLU B 1 100 ? -10.219 28 8.07 1 91.81 100 GLU B CA 1
ATOM 4358 C C . GLU B 1 100 ? -9.898 29.203 7.168 1 91.81 100 GLU B C 1
ATOM 4360 O O . GLU B 1 100 ? -9.555 30.281 7.656 1 91.81 100 GLU B O 1
ATOM 4365 N N . PHE B 1 101 ? -10.039 29.016 5.887 1 90.31 101 PHE B N 1
ATOM 4366 C CA . PHE B 1 101 ? -9.766 30.078 4.934 1 90.31 101 PHE B CA 1
ATOM 4367 C C . PHE B 1 101 ? -10.961 31.016 4.816 1 90.31 101 PHE B C 1
ATOM 4369 O O . PHE B 1 101 ? -10.789 32.219 4.66 1 90.31 101 PHE B O 1
ATOM 4376 N N . ASP B 1 102 ? -12.18 30.5 4.914 1 90.88 102 ASP B N 1
ATOM 4377 C CA . ASP B 1 102 ? -13.398 31.297 4.863 1 90.88 102 ASP B CA 1
ATOM 4378 C C . ASP B 1 102 ? -13.453 32.281 6.027 1 90.88 102 ASP B C 1
ATOM 4380 O O . ASP B 1 102 ? -14 33.375 5.895 1 90.88 102 ASP B O 1
ATOM 4384 N N . ALA B 1 103 ? -12.828 31.938 7.141 1 89.38 103 ALA B N 1
ATOM 4385 C CA . ALA B 1 103 ? -12.781 32.781 8.32 1 89.38 103 ALA B CA 1
ATOM 4386 C C . ALA B 1 103 ? -12.023 34.094 8.031 1 89.38 103 ALA B C 1
ATOM 4388 O O . ALA B 1 103 ? -12.25 35.094 8.688 1 89.38 103 ALA B O 1
ATOM 4389 N N . ARG B 1 104 ? -11.164 34.094 7.023 1 86.19 104 ARG B N 1
ATOM 4390 C CA . ARG B 1 104 ? -10.328 35.219 6.699 1 86.19 104 ARG B CA 1
ATOM 4391 C C . ARG B 1 104 ? -11.148 36.344 6.039 1 86.19 104 ARG B C 1
ATOM 4393 O O . ARG B 1 104 ? -10.68 37.469 5.898 1 86.19 104 ARG B O 1
ATOM 4400 N N . ARG B 1 105 ? -12.445 36.062 5.656 1 88.31 105 ARG B N 1
ATOM 4401 C CA . ARG B 1 105 ? -13.336 37.062 5.094 1 88.31 105 ARG B CA 1
ATOM 4402 C C . ARG B 1 105 ? -13.875 37.969 6.18 1 88.31 105 ARG B C 1
ATOM 4404 O O . ARG B 1 105 ? -14.461 39.031 5.883 1 88.31 105 ARG B O 1
ATOM 4411 N N . TRP B 1 106 ? -13.578 37.625 7.453 1 85.44 106 TRP B N 1
ATOM 4412 C CA . TRP B 1 106 ? -14.062 38.375 8.594 1 85.44 106 TRP B CA 1
ATOM 4413 C C . TRP B 1 106 ? -12.898 38.875 9.453 1 85.44 106 TRP B C 1
ATOM 4415 O O . TRP B 1 106 ? -11.805 38.312 9.406 1 85.44 106 TRP B O 1
ATOM 4425 N N . PRO B 1 107 ? -13.109 40 10.188 1 85.56 107 PRO B N 1
ATOM 4426 C CA . PRO B 1 107 ? -12.039 40.469 11.07 1 85.56 107 PRO B CA 1
ATOM 4427 C C . PRO B 1 107 ? -11.664 39.438 12.141 1 85.56 107 PRO B C 1
ATOM 4429 O O . PRO B 1 107 ? -12.531 38.75 12.656 1 85.56 107 PRO B O 1
ATOM 4432 N N . SER B 1 108 ? -10.508 39.25 12.352 1 85.81 108 SER B N 1
ATOM 4433 C CA . SER B 1 108 ? -10.055 38.5 13.508 1 85.81 108 SER B CA 1
ATOM 4434 C C . SER B 1 108 ? -10.102 39.344 14.781 1 85.81 108 SER B C 1
ATOM 4436 O O . SER B 1 108 ? -9.938 40.562 14.734 1 85.81 108 SER B O 1
ATOM 4438 N N . THR B 1 109 ? -10.531 38.688 15.82 1 79.56 109 THR B N 1
ATOM 4439 C CA . THR B 1 109 ? -10.648 39.375 17.109 1 79.56 109 THR B CA 1
ATOM 4440 C C . THR B 1 109 ? -9.68 38.75 18.125 1 79.56 109 THR B C 1
ATOM 4442 O O . THR B 1 109 ? -9.5 37.531 18.156 1 79.56 109 THR B O 1
ATOM 4445 N N . ASP B 1 110 ? -8.945 39.625 18.75 1 79.31 110 ASP B N 1
ATOM 4446 C CA . ASP B 1 110 ? -8.062 39.219 19.844 1 79.31 110 ASP B CA 1
ATOM 4447 C C . ASP B 1 110 ? -8.344 40 21.109 1 79.31 110 ASP B C 1
ATOM 4449 O O . ASP B 1 110 ? -8.297 41.25 21.094 1 79.31 110 ASP B O 1
ATOM 4453 N N . MET B 1 111 ? -8.852 39.344 22.094 1 77.31 111 MET B N 1
ATOM 4454 C CA . MET B 1 111 ? -9.07 39.969 23.406 1 77.31 111 MET B CA 1
ATOM 4455 C C . MET B 1 111 ? -7.949 39.594 24.375 1 77.31 111 MET B C 1
ATOM 4457 O O . MET B 1 111 ? -7.508 38.438 24.422 1 77.31 111 MET B O 1
ATOM 4461 N N . GLY B 1 112 ? -7.457 40.594 25.016 1 75.81 112 GLY B N 1
ATOM 4462 C CA . GLY B 1 112 ? -6.379 40.344 25.969 1 75.81 112 GLY B CA 1
ATOM 4463 C C . GLY B 1 112 ? -6.516 41.156 27.25 1 75.81 112 GLY B C 1
ATOM 4464 O O . GLY B 1 112 ? -7.09 42.25 27.234 1 75.81 112 GLY B O 1
ATOM 4465 N N . VAL B 1 113 ? -6.234 40.594 28.391 1 71.56 113 VAL B N 1
ATOM 4466 C CA . VAL B 1 113 ? -6.098 41.281 29.672 1 71.56 113 VAL B CA 1
ATOM 4467 C C . VAL B 1 113 ? -4.711 41 30.25 1 71.56 113 VAL B C 1
ATOM 4469 O O . VAL B 1 113 ? -4.277 39.844 30.328 1 71.56 113 VAL B O 1
ATOM 4472 N N . ALA B 1 114 ? -4.039 42.031 30.391 1 74.69 114 ALA B N 1
ATOM 4473 C CA . ALA B 1 114 ? -2.707 41.906 30.984 1 74.69 114 ALA B CA 1
ATOM 4474 C C . ALA B 1 114 ? -2.615 42.688 32.281 1 74.69 114 ALA B C 1
ATOM 4476 O O . ALA B 1 114 ? -3.186 43.781 32.406 1 74.69 114 ALA B O 1
ATOM 4477 N N . ALA B 1 115 ? -2.117 42.156 33.344 1 71.31 115 ALA B N 1
ATOM 4478 C CA . ALA B 1 115 ? -1.719 42.812 34.594 1 71.31 115 ALA B CA 1
ATOM 4479 C C . ALA B 1 115 ? -0.205 42.781 34.781 1 71.31 115 ALA B C 1
ATOM 4481 O O . ALA B 1 115 ? 0.395 41.688 34.719 1 71.31 115 ALA B O 1
ATOM 4482 N N . THR B 1 116 ? 0.334 43.906 34.75 1 71.25 116 THR B N 1
ATOM 4483 C CA . THR B 1 116 ? 1.785 43.969 34.875 1 71.25 116 THR B CA 1
ATOM 4484 C C . THR B 1 116 ? 2.189 44.812 36.094 1 71.25 116 THR B C 1
ATOM 4486 O O . THR B 1 116 ? 1.622 45.875 36.344 1 71.25 116 THR B O 1
ATOM 4489 N N . TYR B 1 117 ? 3.016 44.25 36.906 1 70.75 117 TYR B N 1
ATOM 4490 C CA . TYR B 1 117 ? 3.621 45 38 1 70.75 117 TYR B CA 1
ATOM 4491 C C . TYR B 1 117 ? 5.035 45.438 37.656 1 70.75 117 TYR B C 1
ATOM 4493 O O . TYR B 1 117 ? 5.832 44.656 37.156 1 70.75 117 TYR B O 1
ATOM 4501 N N . GLY B 1 118 ? 5.246 46.656 37.656 1 72.94 118 GLY B N 1
ATOM 4502 C CA . GLY B 1 118 ? 6.602 47.156 37.438 1 72.94 118 GLY B CA 1
ATOM 4503 C C . GLY B 1 118 ? 6.68 48.625 37.156 1 72.94 118 GLY B C 1
ATOM 4504 O O . GLY B 1 118 ? 5.812 49.406 37.594 1 72.94 118 GLY B O 1
ATOM 4505 N N . ARG B 1 119 ? 7.957 49.094 36.625 1 72.69 119 ARG B N 1
ATOM 4506 C CA . ARG B 1 119 ? 8.258 50.469 36.25 1 72.69 119 ARG B CA 1
ATOM 4507 C C . ARG B 1 119 ? 8.258 50.625 34.75 1 72.69 119 ARG B C 1
ATOM 4509 O O . ARG B 1 119 ? 8.969 49.906 34.031 1 72.69 119 ARG B O 1
ATOM 4516 N N . SER B 1 120 ? 7.242 51.375 34.188 1 64.44 120 SER B N 1
ATOM 4517 C CA . SER B 1 120 ? 7.137 51.594 32.75 1 64.44 120 SER B CA 1
ATOM 4518 C C . SER B 1 120 ? 7.852 52.875 32.344 1 64.44 120 SER B C 1
ATOM 4520 O O . SER B 1 120 ? 8.195 53.688 33.156 1 64.44 120 SER B O 1
ATOM 4522 N N . ALA B 1 121 ? 8.109 52.938 31.047 1 61.47 121 ALA B N 1
ATOM 4523 C CA . ALA B 1 121 ? 8.773 54.094 30.484 1 61.47 121 ALA B CA 1
ATOM 4524 C C . ALA B 1 121 ? 7.988 55.375 30.75 1 61.47 121 ALA B C 1
ATOM 4526 O O . ALA B 1 121 ? 8.57 56.406 31.047 1 61.47 121 ALA B O 1
ATOM 4527 N N . ASP B 1 122 ? 6.719 55.156 30.625 1 56.31 122 ASP B N 1
ATOM 4528 C CA . ASP B 1 122 ? 5.887 56.344 30.828 1 56.31 122 ASP B CA 1
ATOM 4529 C C . ASP B 1 122 ? 6.027 56.906 32.25 1 56.31 122 ASP B C 1
ATOM 4531 O O . ASP B 1 122 ? 6.105 58.125 32.438 1 56.31 122 ASP B O 1
ATOM 4535 N N . ASP B 1 123 ? 6.074 55.969 33.25 1 57.88 123 ASP B N 1
ATOM 4536 C CA . ASP B 1 123 ? 6.234 56.375 34.625 1 57.88 123 ASP B CA 1
ATOM 4537 C C . ASP B 1 123 ? 7.574 57.062 34.844 1 57.88 123 ASP B C 1
ATOM 4539 O O . ASP B 1 123 ? 7.656 58.062 35.562 1 57.88 123 ASP B O 1
ATOM 4543 N N . GLN B 1 124 ? 8.484 56.562 34.094 1 58.81 124 GLN B N 1
ATOM 4544 C CA . GLN B 1 124 ? 9.82 57.125 34.25 1 58.81 124 GLN B CA 1
ATOM 4545 C C . GLN B 1 124 ? 9.906 58.531 33.656 1 58.81 124 GLN B C 1
ATOM 4547 O O . GLN B 1 124 ? 10.547 59.406 34.188 1 58.81 124 GLN B O 1
ATOM 4552 N N . THR B 1 125 ? 9.18 58.594 32.469 1 59.34 125 THR B N 1
ATOM 4553 C CA . THR B 1 125 ? 9.188 59.875 31.797 1 59.34 125 THR B CA 1
ATOM 4554 C C . THR B 1 125 ? 8.531 60.969 32.656 1 59.34 125 THR B C 1
ATOM 4556 O O . THR B 1 125 ? 9.023 62.094 32.75 1 59.34 125 THR B O 1
ATOM 4559 N N . LEU B 1 126 ? 7.398 60.562 33.312 1 55.47 126 LEU B N 1
ATOM 4560 C CA . LEU B 1 126 ? 6.695 61.531 34.156 1 55.47 126 LEU B CA 1
ATOM 4561 C C . LEU B 1 126 ? 7.527 61.875 35.375 1 55.47 126 LEU B C 1
ATOM 4563 O O . LEU B 1 126 ? 7.57 63.031 35.812 1 55.47 126 LEU B O 1
ATOM 4567 N N . ALA B 1 127 ? 8.156 60.875 35.938 1 62.5 127 ALA B N 1
ATOM 4568 C CA . ALA B 1 127 ? 8.992 61.094 37.094 1 62.5 127 ALA B CA 1
ATOM 4569 C C . ALA B 1 127 ? 10.156 62.031 36.781 1 62.5 127 ALA B C 1
ATOM 4571 O O . ALA B 1 127 ? 10.555 62.844 37.594 1 62.5 127 ALA B O 1
ATOM 4572 N N . GLU B 1 128 ? 10.734 61.75 35.625 1 58.16 128 GLU B N 1
ATOM 4573 C CA . GLU B 1 128 ? 11.82 62.625 35.219 1 58.16 128 GLU B CA 1
ATOM 4574 C C . GLU B 1 128 ? 11.352 64.062 35.125 1 58.16 128 GLU B C 1
ATOM 4576 O O . GLU B 1 128 ? 12.086 65 35.5 1 58.16 128 GLU B O 1
ATOM 4581 N N . ALA B 1 129 ? 10.047 64.312 34.719 1 59.66 129 ALA B N 1
ATOM 4582 C CA . ALA B 1 129 ? 9.508 65.625 34.562 1 59.66 129 ALA B CA 1
ATOM 4583 C C . ALA B 1 129 ? 9.273 66.312 35.938 1 59.66 129 ALA B C 1
ATOM 4585 O O . ALA B 1 129 ? 9.359 67.5 36.062 1 59.66 129 ALA B O 1
ATOM 4586 N N . THR B 1 130 ? 9.055 65.438 36.812 1 56.56 130 THR B N 1
ATOM 4587 C CA . THR B 1 130 ? 8.766 66 38.125 1 56.56 130 THR B CA 1
ATOM 4588 C C . THR B 1 130 ? 9.93 65.75 39.094 1 56.56 130 THR B C 1
ATOM 4590 O O . THR B 1 130 ? 9.789 65.875 40.312 1 56.56 130 THR B O 1
ATOM 4593 N N . ASP B 1 131 ? 11.086 65.25 38.625 1 58.22 131 ASP B N 1
ATOM 4594 C CA . ASP B 1 131 ? 12.281 65 39.406 1 58.22 131 ASP B CA 1
ATOM 4595 C C . ASP B 1 131 ? 11.992 63.969 40.531 1 58.22 131 ASP B C 1
ATOM 4597 O O . ASP B 1 131 ? 12.398 64.188 41.656 1 58.22 131 ASP B O 1
ATOM 4601 N N . SER B 1 132 ? 11.039 63.125 40.25 1 62.06 132 SER B N 1
ATOM 4602 C CA . SER B 1 132 ? 10.672 62.094 41.25 1 62.06 132 SER B CA 1
ATOM 4603 C C . SER B 1 132 ? 11.008 60.688 40.75 1 62.06 132 SER B C 1
ATOM 4605 O O . SER B 1 132 ? 11.453 60.531 39.625 1 62.06 132 SER B O 1
ATOM 4607 N N . ASN B 1 133 ? 11.164 59.719 41.719 1 60.47 133 ASN B N 1
ATOM 4608 C CA . ASN B 1 133 ? 11.367 58.312 41.375 1 60.47 133 ASN B CA 1
ATOM 4609 C C . ASN B 1 133 ? 10.047 57.625 41.031 1 60.47 133 ASN B C 1
ATOM 4611 O O . ASN B 1 133 ? 9.047 57.844 41.719 1 60.47 133 ASN B O 1
ATOM 4615 N N . ALA B 1 134 ? 10 57.156 39.906 1 64.12 134 ALA B N 1
ATOM 4616 C CA . ALA B 1 134 ? 8.773 56.469 39.5 1 64.12 134 ALA B CA 1
ATOM 4617 C C . ALA B 1 134 ? 8.555 55.219 40.344 1 64.12 134 ALA B C 1
ATOM 4619 O O . ALA B 1 134 ? 9.422 54.344 40.406 1 64.12 134 ALA B O 1
ATOM 4620 N N . PRO B 1 135 ? 7.465 55.125 41.281 1 64.38 135 PRO B N 1
ATOM 4621 C CA . PRO B 1 135 ? 7.203 53.906 42.062 1 64.38 135 PRO B CA 1
ATOM 4622 C C . PRO B 1 135 ? 6.773 52.719 41.219 1 64.38 135 PRO B C 1
ATOM 4624 O O . PRO B 1 135 ? 6.266 52.906 40.094 1 64.38 135 PRO B O 1
ATOM 4627 N N . SER B 1 136 ? 7.191 51.438 41.688 1 70.44 136 SER B N 1
ATOM 4628 C CA . SER B 1 136 ? 6.637 50.219 41.094 1 70.44 136 SER B CA 1
ATOM 4629 C C . SER B 1 136 ? 5.141 50.125 41.375 1 70.44 136 SER B C 1
ATOM 4631 O O . SER B 1 136 ? 4.684 50.406 42.469 1 70.44 136 SER B O 1
ATOM 4633 N N . GLN B 1 137 ? 4.375 49.969 40.344 1 72.38 137 GLN B N 1
ATOM 4634 C CA . GLN B 1 137 ? 2.932 49.875 40.531 1 72.38 137 GLN B CA 1
ATOM 4635 C C . GLN B 1 137 ? 2.322 48.844 39.594 1 72.38 137 GLN B C 1
ATOM 4637 O O . GLN B 1 137 ? 2.984 48.406 38.656 1 72.38 137 GLN B O 1
ATOM 4642 N N . TRP B 1 138 ? 1.08 48.312 40 1 72.88 138 TRP B N 1
ATOM 4643 C CA . TRP B 1 138 ? 0.286 47.469 39.094 1 72.88 138 TRP B CA 1
ATOM 4644 C C . TRP B 1 138 ? -0.29 48.281 37.938 1 72.88 138 TRP B C 1
ATOM 4646 O O . TRP B 1 138 ? -0.697 49.438 38.125 1 72.88 138 TRP B O 1
ATOM 4656 N N . GLN B 1 139 ? -0.151 47.781 36.781 1 73.19 139 GLN B N 1
ATOM 4657 C CA . GLN B 1 139 ? -0.809 48.344 35.594 1 73.19 139 GLN B CA 1
ATOM 4658 C C . GLN B 1 139 ? -1.711 47.312 34.938 1 73.19 139 GLN B C 1
ATOM 4660 O O . GLN B 1 139 ? -1.276 46.188 34.656 1 73.19 139 GLN B O 1
ATOM 4665 N N . PHE B 1 140 ? -2.994 47.5 34.875 1 71.88 140 PHE B N 1
ATOM 4666 C CA . PHE B 1 140 ? -3.975 46.656 34.219 1 71.88 140 PHE B CA 1
ATOM 4667 C C . PHE B 1 140 ? -4.254 47.156 32.812 1 71.88 140 PHE B C 1
ATOM 4669 O O . PHE B 1 140 ? -4.516 48.344 32.594 1 71.88 140 PHE B O 1
ATOM 4676 N N . ASN B 1 141 ? -4.191 46.312 31.875 1 75.56 141 ASN B N 1
ATOM 4677 C CA . ASN B 1 141 ? -4.305 46.688 30.484 1 75.56 141 ASN B CA 1
ATOM 4678 C C . ASN B 1 141 ? -5.262 45.781 29.719 1 75.56 141 ASN B C 1
ATOM 4680 O O . ASN B 1 141 ? -4.828 44.906 28.953 1 75.56 141 ASN B O 1
ATOM 4684 N N . PRO B 1 142 ? -6.609 45.906 29.938 1 75.69 142 PRO B N 1
ATOM 4685 C CA . PRO B 1 142 ? -7.523 45.188 29.016 1 75.69 142 PRO B CA 1
ATOM 4686 C C . PRO B 1 142 ? -7.473 45.75 27.594 1 75.69 142 PRO B C 1
ATOM 4688 O O . PRO B 1 142 ? -7.27 46.969 27.406 1 75.69 142 PRO B O 1
ATOM 4691 N N . GLY B 1 143 ? -7.52 44.906 26.672 1 76.19 143 GLY B N 1
ATOM 4692 C CA . GLY B 1 143 ? -7.461 45.375 25.281 1 76.19 143 GLY B CA 1
ATOM 4693 C C . GLY B 1 143 ? -8.25 44.469 24.344 1 76.19 143 GLY B C 1
ATOM 4694 O O . GLY B 1 143 ? -8.367 43.281 24.562 1 76.19 143 GLY B O 1
ATOM 4695 N N . LEU B 1 144 ? -8.898 44.969 23.406 1 78.88 144 LEU B N 1
ATOM 4696 C CA . LEU B 1 144 ? -9.562 44.344 22.266 1 78.88 144 LEU B CA 1
ATOM 4697 C C . LEU B 1 144 ? -8.945 44.781 20.953 1 78.88 144 LEU B C 1
ATOM 4699 O O . LEU B 1 144 ? -8.727 46 20.75 1 78.88 144 LEU B O 1
ATOM 4703 N N . GLU B 1 145 ? -8.5 43.844 20.234 1 80 145 GLU B N 1
ATOM 4704 C CA . GLU B 1 145 ? -7.93 44.156 18.922 1 80 145 GLU B CA 1
ATOM 4705 C C . GLU B 1 145 ? -8.695 43.469 17.797 1 80 145 GLU B C 1
ATOM 4707 O O . GLU B 1 145 ? -9.039 42.281 17.906 1 80 145 GLU B O 1
ATOM 4712 N N . LEU B 1 146 ? -9.109 44.219 16.828 1 79.38 146 LEU B N 1
ATOM 4713 C CA . LEU B 1 146 ? -9.727 43.75 15.609 1 79.38 146 LEU B CA 1
ATOM 4714 C C . LEU B 1 146 ? -8.797 43.938 14.414 1 79.38 146 LEU B C 1
ATOM 4716 O O . LEU B 1 146 ? -8.172 45 14.273 1 79.38 146 LEU B O 1
ATOM 4720 N N . ALA B 1 147 ? -8.562 42.906 13.695 1 82.69 147 ALA B N 1
ATOM 4721 C CA . ALA B 1 147 ? -7.75 42.969 12.484 1 82.69 147 ALA B CA 1
ATOM 4722 C C . ALA B 1 147 ? -8.484 42.375 11.289 1 82.69 147 ALA B C 1
ATOM 4724 O O . ALA B 1 147 ? -9.086 41.312 11.391 1 82.69 147 ALA B O 1
ATOM 4725 N N . TYR B 1 148 ? -8.578 43.094 10.219 1 84.75 148 TYR B N 1
ATOM 4726 C CA . TYR B 1 148 ? -9.266 42.688 9 1 84.75 148 TYR B CA 1
ATOM 4727 C C . TYR B 1 148 ? -8.398 42.938 7.773 1 84.75 148 TYR B C 1
ATOM 4729 O O . TYR B 1 148 ? -7.926 44.062 7.566 1 84.75 148 TYR B O 1
ATOM 4737 N N . GLN B 1 149 ? -8.18 41.969 7.016 1 82.94 149 GLN B N 1
ATOM 4738 C CA . GLN B 1 149 ? -7.449 42.125 5.762 1 82.94 149 GLN B CA 1
ATOM 4739 C C . GLN B 1 149 ? -8.406 42.406 4.598 1 82.94 149 GLN B C 1
ATOM 4741 O O . GLN B 1 149 ? -9.297 41.594 4.324 1 82.94 149 GLN B O 1
ATOM 4746 N N . VAL B 1 150 ? -8.258 43.594 4.004 1 84.44 150 VAL B N 1
ATOM 4747 C CA . VAL B 1 150 ? -9.047 43.875 2.816 1 84.44 150 VAL B CA 1
ATOM 4748 C C . VAL B 1 150 ? -8.523 43.094 1.629 1 84.44 150 VAL B C 1
ATOM 4750 O O . VAL B 1 150 ? -7.328 43.125 1.313 1 84.44 150 VAL B O 1
ATOM 4753 N N . ASP B 1 151 ? -9.352 42.375 1.008 1 87.38 151 ASP B N 1
ATOM 4754 C CA . ASP B 1 151 ? -8.945 41.469 -0.083 1 87.38 151 ASP B CA 1
ATOM 4755 C C . ASP B 1 151 ? -8.93 42.219 -1.415 1 87.38 151 ASP B C 1
ATOM 4757 O O . ASP B 1 151 ? -9.648 41.875 -2.346 1 87.38 151 ASP B O 1
ATOM 4761 N N . ILE B 1 152 ? -8.016 43.094 -1.557 1 84.31 152 ILE B N 1
ATOM 4762 C CA . ILE B 1 152 ? -7.957 43.969 -2.711 1 84.31 152 ILE B CA 1
ATOM 4763 C C . ILE B 1 152 ? -7.52 43.188 -3.945 1 84.31 152 ILE B C 1
ATOM 4765 O O . ILE B 1 152 ? -8.062 43.375 -5.035 1 84.31 152 ILE B O 1
ATOM 4769 N N . TRP B 1 153 ? -6.562 42.312 -3.695 1 86.19 153 TRP B N 1
ATOM 4770 C CA . TRP B 1 153 ? -5.957 41.625 -4.84 1 86.19 153 TRP B CA 1
ATOM 4771 C C . TRP B 1 153 ? -6.535 40.25 -5.023 1 86.19 153 TRP B C 1
ATOM 4773 O O . TRP B 1 153 ? -6.07 39.469 -5.871 1 86.19 153 TRP B O 1
ATOM 4783 N N . GLY B 1 154 ? -7.438 39.812 -4.152 1 88.25 154 GLY B N 1
ATOM 4784 C CA . GLY B 1 154 ? -8.125 38.531 -4.297 1 88.25 154 GLY B CA 1
ATOM 4785 C C . GLY B 1 154 ? -7.363 37.375 -3.686 1 88.25 154 GLY B C 1
ATOM 4786 O O . GLY B 1 154 ? -7.559 36.219 -4.074 1 88.25 154 GLY B O 1
ATOM 4787 N N . GLN B 1 155 ? -6.449 37.688 -2.801 1 89.5 155 GLN B N 1
ATOM 4788 C CA . GLN B 1 155 ? -5.645 36.656 -2.178 1 89.5 155 GLN B CA 1
ATOM 4789 C C . GLN B 1 155 ? -6.508 35.719 -1.334 1 89.5 155 GLN B C 1
ATOM 4791 O O . GLN B 1 155 ? -6.367 34.5 -1.405 1 89.5 155 GLN B O 1
ATOM 4796 N N . VAL B 1 156 ? -7.422 36.281 -0.536 1 90 156 VAL B N 1
ATOM 4797 C CA . VAL B 1 156 ? -8.297 35.5 0.331 1 90 156 VAL B CA 1
ATOM 4798 C C . VAL B 1 156 ? -9.281 34.719 -0.517 1 90 156 VAL B C 1
ATOM 4800 O O . VAL B 1 156 ? -9.477 33.5 -0.278 1 90 156 VAL B O 1
ATOM 4803 N N . ARG B 1 157 ? -9.891 35.312 -1.511 1 90.44 157 ARG B N 1
ATOM 4804 C CA . ARG B 1 157 ? -10.812 34.625 -2.41 1 90.44 157 ARG B CA 1
ATOM 4805 C C . ARG B 1 157 ? -10.125 33.469 -3.104 1 90.44 157 ARG B C 1
ATOM 4807 O O . ARG B 1 157 ? -10.688 32.375 -3.18 1 90.44 157 ARG B O 1
ATOM 4814 N N . ALA B 1 158 ? -8.875 33.688 -3.566 1 90.88 158 ALA B N 1
ATOM 4815 C CA . ALA B 1 158 ? -8.109 32.625 -4.23 1 90.88 158 ALA B CA 1
ATOM 4816 C C . ALA B 1 158 ? -7.805 31.484 -3.266 1 90.88 158 ALA B C 1
ATOM 4818 O O . ALA B 1 158 ? -7.855 30.312 -3.646 1 90.88 158 ALA B O 1
ATOM 4819 N N . ALA B 1 159 ? -7.449 31.812 -2.057 1 91.69 159 ALA B N 1
ATOM 4820 C CA . ALA B 1 159 ? -7.145 30.797 -1.051 1 91.69 159 ALA B CA 1
ATOM 4821 C C . ALA B 1 159 ? -8.367 29.938 -0.752 1 91.69 159 ALA B C 1
ATOM 4823 O O . ALA B 1 159 ? -8.25 28.719 -0.604 1 91.69 159 ALA B O 1
ATOM 4824 N N . ILE B 1 160 ? -9.586 30.562 -0.614 1 92.31 160 ILE B N 1
ATOM 4825 C CA . ILE B 1 160 ? -10.828 29.828 -0.373 1 92.31 160 ILE B CA 1
ATOM 4826 C C . ILE B 1 160 ? -11.148 28.938 -1.567 1 92.31 160 ILE B C 1
ATOM 4828 O O . ILE B 1 160 ? -11.484 27.766 -1.397 1 92.31 160 ILE B O 1
ATOM 4832 N N . GLN B 1 161 ? -10.984 29.531 -2.727 1 92.81 161 GLN B N 1
ATOM 4833 C CA . GLN B 1 161 ? -11.25 28.75 -3.93 1 92.81 161 GLN B CA 1
ATOM 4834 C C . GLN B 1 161 ? -10.289 27.562 -4.043 1 92.81 161 GLN B C 1
ATOM 4836 O O . GLN B 1 161 ? -10.688 26.469 -4.445 1 92.81 161 GLN B O 1
ATOM 4841 N N . ARG B 1 162 ? -9 27.75 -3.754 1 93.81 162 ARG B N 1
ATOM 4842 C CA . ARG B 1 162 ? -8.023 26.656 -3.77 1 93.81 162 ARG B CA 1
ATOM 4843 C C . ARG B 1 162 ? -8.43 25.547 -2.809 1 93.81 162 ARG B C 1
ATOM 4845 O O . ARG B 1 162 ? -8.344 24.359 -3.146 1 93.81 162 ARG B O 1
ATOM 4852 N N . ALA B 1 163 ? -8.852 25.922 -1.593 1 94.44 163 ALA B N 1
ATOM 4853 C CA . ALA B 1 163 ? -9.305 24.938 -0.617 1 94.44 163 ALA B CA 1
ATOM 4854 C C . ALA B 1 163 ? -10.484 24.125 -1.154 1 94.44 163 ALA B C 1
ATOM 4856 O O . ALA B 1 163 ? -10.562 22.922 -0.961 1 94.44 163 ALA B O 1
ATOM 4857 N N . ARG B 1 164 ? -11.461 24.828 -1.82 1 94.56 164 ARG B N 1
ATOM 4858 C CA . ARG B 1 164 ? -12.625 24.156 -2.402 1 94.56 164 ARG B CA 1
ATOM 4859 C C . ARG B 1 164 ? -12.203 23.156 -3.482 1 94.56 164 ARG B C 1
ATOM 4861 O O . ARG B 1 164 ? -12.688 22.031 -3.52 1 94.56 164 ARG B O 1
ATOM 4868 N N . VAL B 1 165 ? -11.289 23.625 -4.32 1 94.94 165 VAL B N 1
ATOM 4869 C CA . VAL B 1 165 ? -10.82 22.781 -5.418 1 94.94 165 VAL B CA 1
ATOM 4870 C C . VAL B 1 165 ? -10.062 21.578 -4.855 1 94.94 165 VAL B C 1
ATOM 4872 O O . VAL B 1 165 ? -10.133 20.484 -5.402 1 94.94 165 VAL B O 1
ATOM 4875 N N . GLN B 1 166 ? -9.305 21.766 -3.805 1 94.75 166 GLN B N 1
ATOM 4876 C CA . GLN B 1 166 ? -8.609 20.672 -3.15 1 94.75 166 GLN B CA 1
ATOM 4877 C C . GLN B 1 166 ? -9.594 19.656 -2.562 1 94.75 166 GLN B C 1
ATOM 4879 O O . GLN B 1 166 ? -9.344 18.453 -2.586 1 94.75 166 GLN B O 1
ATOM 4884 N N . ALA B 1 167 ? -10.742 20.125 -2.021 1 95.88 167 ALA B N 1
ATOM 4885 C CA . ALA B 1 167 ? -11.797 19.234 -1.553 1 95.88 167 ALA B CA 1
ATOM 4886 C C . ALA B 1 167 ? -12.398 18.453 -2.709 1 95.88 167 ALA B C 1
ATOM 4888 O O . ALA B 1 167 ? -12.703 17.266 -2.568 1 95.88 167 ALA B O 1
ATOM 4889 N N . GLU B 1 168 ? -12.523 19.125 -3.828 1 95.19 168 GLU B N 1
ATOM 4890 C CA . GLU B 1 168 ? -13.023 18.438 -5.02 1 95.19 168 GLU B CA 1
ATOM 4891 C C . GLU B 1 168 ? -12.055 17.375 -5.496 1 95.19 168 GLU B C 1
ATOM 4893 O O . GLU B 1 168 ? -12.469 16.312 -5.965 1 95.19 168 GLU B O 1
ATOM 4898 N N . ALA B 1 169 ? -10.734 17.656 -5.449 1 95.56 169 ALA B N 1
ATOM 4899 C CA . ALA B 1 169 ? -9.727 16.656 -5.773 1 95.56 169 ALA B CA 1
ATOM 4900 C C . ALA B 1 169 ? -9.844 15.445 -4.855 1 95.56 169 ALA B C 1
ATOM 4902 O O . ALA B 1 169 ? -9.734 14.297 -5.312 1 95.56 169 ALA B O 1
ATOM 4903 N N . SER B 1 170 ? -10.086 15.688 -3.6 1 96.12 170 SER B N 1
ATOM 4904 C CA . SER B 1 170 ? -10.266 14.602 -2.635 1 96.12 170 SER B CA 1
ATOM 4905 C C . SER B 1 170 ? -11.523 13.805 -2.928 1 96.12 170 SER B C 1
ATOM 4907 O O . SER B 1 170 ? -11.547 12.586 -2.75 1 96.12 170 SER B O 1
ATOM 4909 N N . ALA B 1 171 ? -12.602 14.484 -3.342 1 95.81 171 ALA B N 1
ATOM 4910 C CA . ALA B 1 171 ? -13.828 13.805 -3.734 1 95.81 171 ALA B CA 1
ATOM 4911 C C . ALA B 1 171 ? -13.594 12.891 -4.934 1 95.81 171 ALA B C 1
ATOM 4913 O O . ALA B 1 171 ? -14.117 11.773 -4.984 1 95.81 171 ALA B O 1
ATOM 4914 N N . ALA B 1 172 ? -12.82 13.336 -5.879 1 94.88 172 ALA B N 1
ATOM 4915 C CA . ALA B 1 172 ? -12.453 12.5 -7.023 1 94.88 172 ALA B CA 1
ATOM 4916 C C . ALA B 1 172 ? -11.625 11.297 -6.578 1 94.88 172 ALA B C 1
ATOM 4918 O O . ALA B 1 172 ? -11.797 10.195 -7.098 1 94.88 172 ALA B O 1
ATOM 4919 N N . ALA B 1 173 ? -10.727 11.492 -5.637 1 95.69 173 ALA B N 1
ATOM 4920 C CA . ALA B 1 173 ? -9.938 10.391 -5.074 1 95.69 173 ALA B CA 1
ATOM 4921 C C . ALA B 1 173 ? -10.836 9.359 -4.402 1 95.69 173 ALA B C 1
ATOM 4923 O O . ALA B 1 173 ? -10.586 8.156 -4.488 1 95.69 173 ALA B O 1
ATOM 4924 N N . LEU B 1 174 ? -11.914 9.82 -3.715 1 96.5 174 LEU B N 1
ATOM 4925 C CA . LEU B 1 174 ? -12.898 8.922 -3.117 1 96.5 174 LEU B CA 1
ATOM 4926 C C . LEU B 1 174 ? -13.578 8.078 -4.184 1 96.5 174 LEU B C 1
ATOM 4928 O O . LEU B 1 174 ? -13.75 6.867 -4.012 1 96.5 174 LEU B O 1
ATOM 4932 N N . ASP B 1 175 ? -13.93 8.68 -5.266 1 95.31 175 ASP B N 1
ATOM 4933 C CA . ASP B 1 175 ? -14.547 7.957 -6.367 1 95.31 175 ASP B CA 1
ATOM 4934 C C . ASP B 1 175 ? -13.609 6.883 -6.914 1 95.31 175 ASP B C 1
ATOM 4936 O O . ASP B 1 175 ? -14.062 5.797 -7.289 1 95.31 175 ASP B O 1
ATOM 4940 N N . LEU B 1 176 ? -12.336 7.191 -7.004 1 94.94 176 LEU B N 1
ATOM 4941 C CA . LEU B 1 176 ? -11.344 6.223 -7.465 1 94.94 176 LEU B CA 1
ATOM 4942 C C . LEU B 1 176 ? -11.266 5.031 -6.516 1 94.94 176 LEU B C 1
ATOM 4944 O O . LEU B 1 176 ? -11.18 3.885 -6.961 1 94.94 176 LEU B O 1
ATOM 4948 N N . VAL B 1 177 ? -11.312 5.305 -5.211 1 96.31 177 VAL B N 1
ATOM 4949 C CA . VAL B 1 177 ? -11.289 4.234 -4.227 1 96.31 177 VAL B CA 1
ATOM 4950 C C . VAL B 1 177 ? -12.539 3.369 -4.375 1 96.31 177 VAL B C 1
ATOM 4952 O O . VAL B 1 177 ? -12.469 2.141 -4.289 1 96.31 177 VAL B O 1
ATOM 4955 N N . ARG B 1 178 ? -13.672 4.004 -4.578 1 95.94 178 ARG B N 1
ATOM 4956 C CA . ARG B 1 178 ? -14.914 3.277 -4.785 1 95.94 178 ARG B CA 1
ATOM 4957 C C . ARG B 1 178 ? -14.805 2.328 -5.977 1 95.94 178 ARG B C 1
ATOM 4959 O O . ARG B 1 178 ? -15.164 1.153 -5.875 1 95.94 178 ARG B O 1
ATOM 4966 N N . LEU B 1 179 ? -14.289 2.814 -7.062 1 95.12 179 LEU B N 1
ATOM 4967 C CA . LEU B 1 179 ? -14.094 2.01 -8.266 1 95.12 179 LEU B CA 1
ATOM 4968 C C . LEU B 1 179 ? -13.148 0.843 -7.992 1 95.12 179 LEU B C 1
ATOM 4970 O O . LEU B 1 179 ? -13.406 -0.283 -8.422 1 95.12 179 LEU B O 1
ATOM 4974 N N . GLN B 1 180 ? -12.102 1.121 -7.277 1 96.62 180 GLN B N 1
ATOM 4975 C CA . GLN B 1 180 ? -11.125 0.084 -6.957 1 96.62 180 GLN B CA 1
ATOM 4976 C C . GLN B 1 180 ? -11.734 -0.991 -6.062 1 96.62 180 GLN B C 1
ATOM 4978 O O . GLN B 1 180 ? -11.492 -2.184 -6.266 1 96.62 180 GLN B O 1
ATOM 4983 N N . VAL B 1 181 ? -12.555 -0.57 -5.09 1 97.31 181 VAL B N 1
ATOM 4984 C CA . VAL B 1 181 ? -13.172 -1.511 -4.164 1 97.31 181 VAL B CA 1
ATOM 4985 C C . VAL B 1 181 ? -14.133 -2.424 -4.926 1 97.31 181 VAL B C 1
ATOM 4987 O O . VAL B 1 181 ? -14.125 -3.643 -4.734 1 97.31 181 VAL B O 1
ATOM 4990 N N . VAL B 1 182 ? -14.914 -1.905 -5.809 1 97.06 182 VAL B N 1
ATOM 4991 C CA . VAL B 1 182 ? -15.867 -2.693 -6.582 1 97.06 182 VAL B CA 1
ATOM 4992 C C . VAL B 1 182 ? -15.109 -3.658 -7.496 1 97.06 182 VAL B C 1
ATOM 4994 O O . VAL B 1 182 ? -15.445 -4.844 -7.566 1 97.06 182 VAL B O 1
ATOM 4997 N N . ALA B 1 183 ? -14.086 -3.184 -8.195 1 97.19 183 ALA B N 1
ATOM 4998 C CA . ALA B 1 183 ? -13.305 -4.02 -9.102 1 97.19 183 ALA B CA 1
ATOM 4999 C C . ALA B 1 183 ? -12.602 -5.145 -8.352 1 97.19 183 ALA B C 1
ATOM 5001 O O . ALA B 1 183 ? -12.625 -6.301 -8.781 1 97.19 183 ALA B O 1
ATOM 5002 N N . GLN B 1 184 ? -12 -4.773 -7.211 1 97.75 184 GLN B N 1
ATOM 5003 C CA . GLN B 1 184 ? -11.281 -5.77 -6.422 1 97.75 184 GLN B CA 1
ATOM 5004 C C . GLN B 1 184 ? -12.234 -6.816 -5.859 1 97.75 184 GLN B C 1
ATOM 5006 O O . GLN B 1 184 ? -11.914 -8.008 -5.836 1 97.75 184 GLN B O 1
ATOM 5011 N N . THR B 1 185 ? -13.414 -6.375 -5.402 1 97.31 185 THR B N 1
ATOM 5012 C CA . THR B 1 185 ? -14.414 -7.305 -4.883 1 97.31 185 THR B CA 1
ATOM 5013 C C . THR B 1 185 ? -14.898 -8.242 -5.98 1 97.31 185 THR B C 1
ATOM 5015 O O . THR B 1 185 ? -14.984 -9.461 -5.773 1 97.31 185 THR B O 1
ATOM 5018 N N . THR B 1 186 ? -15.148 -7.715 -7.125 1 97.25 186 THR B N 1
ATOM 5019 C CA . THR B 1 186 ? -15.617 -8.523 -8.25 1 97.25 186 THR B CA 1
ATOM 5020 C C . THR B 1 186 ? -14.547 -9.523 -8.672 1 97.25 186 THR B C 1
ATOM 5022 O O . THR B 1 186 ? -14.844 -10.695 -8.906 1 97.25 186 THR B O 1
ATOM 5025 N N . ARG B 1 187 ? -13.297 -9.102 -8.719 1 97.69 187 ARG B N 1
ATOM 5026 C CA . ARG B 1 187 ? -12.203 -9.992 -9.094 1 97.69 187 ARG B CA 1
ATOM 5027 C C . ARG B 1 187 ? -12.023 -11.102 -8.062 1 97.69 187 ARG B C 1
ATOM 5029 O O . ARG B 1 187 ? -11.797 -12.258 -8.43 1 97.69 187 ARG B O 1
ATOM 5036 N N . ALA B 1 188 ? -12.102 -10.734 -6.82 1 96.88 188 ALA B N 1
ATOM 5037 C CA . ALA B 1 188 ? -11.969 -11.742 -5.773 1 96.88 188 ALA B CA 1
ATOM 5038 C C . ALA B 1 188 ? -13.078 -12.781 -5.867 1 96.88 188 ALA B C 1
ATOM 5040 O O . ALA B 1 188 ? -12.844 -13.977 -5.668 1 96.88 188 ALA B O 1
ATOM 5041 N N . TYR B 1 189 ? -14.297 -12.352 -6.16 1 96.31 189 TYR B N 1
ATOM 5042 C CA . TYR B 1 189 ? -15.422 -13.273 -6.328 1 96.31 189 TYR B CA 1
ATOM 5043 C C . TYR B 1 189 ? -15.203 -14.18 -7.531 1 96.31 189 TYR B C 1
ATOM 5045 O O . TYR B 1 189 ? -15.414 -15.391 -7.449 1 96.31 189 TYR B O 1
ATOM 5053 N N . ILE B 1 190 ? -14.727 -13.609 -8.641 1 97.44 190 ILE B N 1
ATOM 5054 C CA . ILE B 1 190 ? -14.445 -14.391 -9.844 1 97.44 190 ILE B CA 1
ATOM 5055 C C . ILE B 1 190 ? -13.344 -15.406 -9.555 1 97.44 190 ILE B C 1
ATOM 5057 O O . ILE B 1 190 ? -13.422 -16.547 -10 1 97.44 190 ILE B O 1
ATOM 5061 N N . ASP B 1 191 ? -12.344 -15 -8.789 1 96.88 191 ASP B N 1
ATOM 5062 C CA . ASP B 1 191 ? -11.281 -15.93 -8.406 1 96.88 191 ASP B CA 1
ATOM 5063 C C . ASP B 1 191 ? -11.844 -17.109 -7.609 1 96.88 191 ASP B C 1
ATOM 5065 O O . ASP B 1 191 ? -11.516 -18.266 -7.883 1 96.88 191 ASP B O 1
ATOM 5069 N N . GLN B 1 192 ? -12.703 -16.781 -6.668 1 95.94 192 GLN B N 1
ATOM 5070 C CA . GLN B 1 192 ? -13.328 -17.828 -5.879 1 95.94 192 GLN B CA 1
ATOM 5071 C C . GLN B 1 192 ? -14.094 -18.797 -6.766 1 95.94 192 GLN B C 1
ATOM 5073 O O . GLN B 1 192 ? -13.961 -20.016 -6.625 1 95.94 192 GLN B O 1
ATOM 5078 N N . CYS B 1 193 ? -14.844 -18.312 -7.695 1 97.06 193 CYS B N 1
ATOM 5079 C CA . CYS B 1 193 ? -15.641 -19.141 -8.594 1 97.06 193 CYS B CA 1
ATOM 5080 C C . CYS B 1 193 ? -14.742 -19.938 -9.531 1 97.06 193 CYS B C 1
ATOM 5082 O O . CYS B 1 193 ? -15.008 -21.109 -9.805 1 97.06 193 CYS B O 1
ATOM 5084 N N . THR B 1 194 ? -13.703 -19.281 -10.023 1 97.31 194 THR B N 1
ATOM 5085 C CA . THR B 1 194 ? -12.789 -19.938 -10.953 1 97.31 194 THR B CA 1
ATOM 5086 C C . THR B 1 194 ? -12.078 -21.109 -10.281 1 97.31 194 THR B C 1
ATOM 5088 O O . THR B 1 194 ? -12.008 -22.203 -10.844 1 97.31 194 THR B O 1
ATOM 5091 N N . TYR B 1 195 ? -11.586 -20.906 -9.086 1 97.06 195 TYR B N 1
ATOM 5092 C CA . TYR B 1 195 ? -10.898 -21.984 -8.398 1 97.06 195 TYR B CA 1
ATOM 5093 C C . TYR B 1 195 ? -11.875 -23.094 -8 1 97.06 195 TYR B C 1
ATOM 5095 O O . TYR B 1 195 ? -11.523 -24.266 -7.984 1 97.06 195 TYR B O 1
ATOM 5103 N N . ALA B 1 196 ? -13.133 -22.734 -7.688 1 95.81 196 ALA B N 1
ATOM 5104 C CA . ALA B 1 196 ? -14.156 -23.75 -7.453 1 95.81 196 ALA B CA 1
ATOM 5105 C C . ALA B 1 196 ? -14.391 -24.594 -8.703 1 95.81 196 ALA B C 1
ATOM 5107 O O . ALA B 1 196 ? -14.469 -25.812 -8.625 1 95.81 196 ALA B O 1
ATOM 5108 N N . ALA B 1 197 ? -14.469 -23.938 -9.836 1 96.56 197 ALA B N 1
ATOM 5109 C CA . ALA B 1 197 ? -14.672 -24.641 -11.102 1 96.56 197 ALA B CA 1
ATOM 5110 C C . ALA B 1 197 ? -13.461 -25.516 -11.438 1 96.56 197 ALA B C 1
ATOM 5112 O O . ALA B 1 197 ? -13.625 -26.641 -11.922 1 96.56 197 ALA B O 1
ATOM 5113 N N . ARG B 1 198 ? -12.289 -25.031 -11.188 1 96.88 198 ARG B N 1
ATOM 5114 C CA . ARG B 1 198 ? -11.078 -25.797 -11.445 1 96.88 198 ARG B CA 1
ATOM 5115 C C . ARG B 1 198 ? -10.984 -27 -10.523 1 96.88 198 ARG B C 1
ATOM 5117 O O . ARG B 1 198 ? -10.516 -28.078 -10.938 1 96.88 198 ARG B O 1
ATOM 5124 N N . LEU B 1 199 ? -11.422 -26.828 -9.297 1 95.81 199 LEU B N 1
ATOM 5125 C CA . LEU B 1 199 ? -11.492 -27.953 -8.359 1 95.81 199 LEU B CA 1
ATOM 5126 C C . LEU B 1 199 ? -12.438 -29.031 -8.867 1 95.81 199 LEU B C 1
ATOM 5128 O O . LEU B 1 199 ? -12.102 -30.219 -8.867 1 95.81 199 LEU B O 1
ATOM 5132 N N . GLU B 1 200 ? -13.547 -28.641 -9.352 1 95.25 200 GLU B N 1
ATOM 5133 C CA . GLU B 1 200 ? -14.531 -29.578 -9.867 1 95.25 200 GLU B CA 1
ATOM 5134 C C . GLU B 1 200 ? -14.008 -30.297 -11.117 1 95.25 200 GLU B C 1
ATOM 5136 O O . GLU B 1 200 ? -14.18 -31.5 -11.266 1 95.25 200 GLU B O 1
ATOM 5141 N N . ALA B 1 201 ? -13.336 -29.531 -11.984 1 95.81 201 ALA B N 1
ATOM 5142 C CA . ALA B 1 201 ? -12.734 -30.125 -13.172 1 95.81 201 ALA B CA 1
ATOM 5143 C C . ALA B 1 201 ? -11.68 -31.156 -12.797 1 95.81 201 ALA B C 1
ATOM 5145 O O . ALA B 1 201 ? -11.594 -32.219 -13.414 1 95.81 201 ALA B O 1
ATOM 5146 N N . ALA B 1 202 ? -10.883 -30.875 -11.828 1 96.44 202 ALA B N 1
ATOM 5147 C CA . ALA B 1 202 ? -9.844 -31.797 -11.383 1 96.44 202 ALA B CA 1
ATOM 5148 C C . ALA B 1 202 ? -10.453 -33.062 -10.75 1 96.44 202 ALA B C 1
ATOM 5150 O O . ALA B 1 202 ? -9.969 -34.156 -10.961 1 96.44 202 ALA B O 1
ATOM 5151 N N . LYS B 1 203 ? -11.531 -32.906 -10 1 95.88 203 LYS B N 1
ATOM 5152 C CA . LYS B 1 203 ? -12.219 -34.062 -9.406 1 95.88 203 LYS B CA 1
ATOM 5153 C C . LYS B 1 203 ? -12.82 -34.969 -10.484 1 95.88 203 LYS B C 1
ATOM 5155 O O . LYS B 1 203 ? -12.75 -36.188 -10.383 1 95.88 203 LYS B O 1
ATOM 5160 N N . GLN B 1 204 ? -13.359 -34.375 -11.5 1 95.38 204 GLN B N 1
ATOM 5161 C CA . GLN B 1 204 ? -13.891 -35.125 -12.617 1 95.38 204 GLN B CA 1
ATOM 5162 C C . GLN B 1 204 ? -12.781 -35.875 -13.344 1 95.38 204 GLN B C 1
ATOM 5164 O O . GLN B 1 204 ? -12.961 -37.031 -13.766 1 95.38 204 GLN B O 1
ATOM 5169 N N . ALA B 1 205 ? -1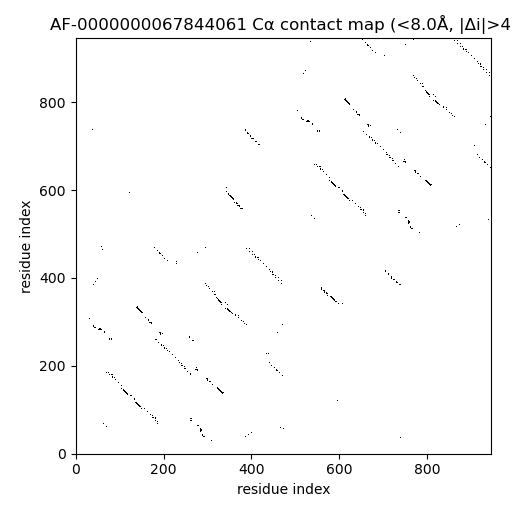1.648 -35.188 -13.508 1 96.06 205 ALA B N 1
ATOM 5170 C CA . ALA B 1 205 ? -10.492 -35.844 -14.117 1 96.06 205 ALA B CA 1
ATOM 5171 C C . ALA B 1 205 ? -10.055 -37.062 -13.312 1 96.06 205 ALA B C 1
ATOM 5173 O O . ALA B 1 205 ? -9.734 -38.094 -13.883 1 96.06 205 ALA B O 1
ATOM 5174 N N . LEU B 1 206 ? -10.094 -36.969 -11.992 1 96.62 206 LEU B N 1
ATOM 5175 C CA . LEU B 1 206 ? -9.711 -38.062 -11.133 1 96.62 206 LEU B CA 1
ATOM 5176 C C . LEU B 1 206 ? -10.68 -39.25 -11.297 1 96.62 206 LEU B C 1
ATOM 5178 O O . LEU B 1 206 ? -10.266 -40.406 -11.344 1 96.62 206 LEU B O 1
ATOM 5182 N N . GLN B 1 207 ? -11.938 -38.938 -11.43 1 95.94 207 GLN B N 1
ATOM 5183 C CA . GLN B 1 207 ? -12.93 -40 -11.648 1 95.94 207 GLN B CA 1
ATOM 5184 C C . GLN B 1 207 ? -12.703 -40.719 -12.977 1 95.94 207 GLN B C 1
ATOM 5186 O O . GLN B 1 207 ? -12.773 -41.938 -13.039 1 95.94 207 GLN B O 1
ATOM 5191 N N . THR B 1 208 ? -12.406 -39.938 -13.984 1 94.88 208 THR B N 1
ATOM 5192 C CA . THR B 1 208 ? -12.133 -40.531 -15.297 1 94.88 208 THR B CA 1
ATOM 5193 C C . THR B 1 208 ? -10.875 -41.375 -15.258 1 94.88 208 THR B C 1
ATOM 5195 O O . THR B 1 208 ? -10.836 -42.469 -15.836 1 94.88 208 THR B O 1
ATOM 5198 N N . LEU B 1 209 ? -9.867 -40.906 -14.578 1 95.75 209 LEU B N 1
ATOM 5199 C CA . LEU B 1 209 ? -8.609 -41.656 -14.453 1 95.75 209 LEU B CA 1
ATOM 5200 C C . LEU B 1 209 ? -8.805 -42.938 -13.672 1 95.75 209 LEU B C 1
ATOM 5202 O O . LEU B 1 209 ? -8.203 -43.969 -14 1 95.75 209 LEU B O 1
ATOM 5206 N N . ASP B 1 210 ? -9.664 -42.938 -12.688 1 95.38 210 ASP B N 1
ATOM 5207 C CA . ASP B 1 210 ? -9.977 -44.156 -11.938 1 95.38 210 ASP B CA 1
ATOM 5208 C C . ASP B 1 210 ? -10.609 -45.219 -12.844 1 95.38 210 ASP B C 1
ATOM 5210 O O . ASP B 1 210 ? -10.273 -46.406 -12.75 1 95.38 210 ASP B O 1
ATOM 5214 N N . GLN B 1 211 ? -11.422 -44.781 -13.703 1 94.81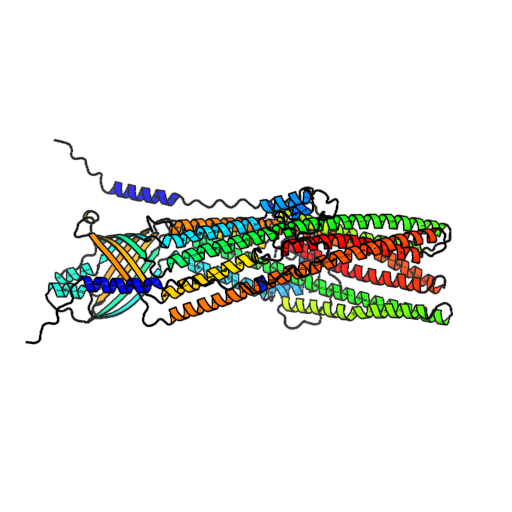 211 GLN B N 1
ATOM 5215 C CA . GLN B 1 211 ? -12.039 -45.688 -14.656 1 94.81 211 GLN B CA 1
ATOM 5216 C C . GLN B 1 211 ? -11 -46.281 -15.633 1 94.81 211 GLN B C 1
ATOM 5218 O O . GLN B 1 211 ? -11.039 -47.469 -15.961 1 94.81 211 GLN B O 1
ATOM 5223 N N . SER B 1 212 ? -10.109 -45.375 -16.047 1 94.5 212 SER B N 1
ATOM 5224 C CA . SER B 1 212 ? -9.062 -45.812 -16.969 1 94.5 212 SER B CA 1
ATOM 5225 C C . SER B 1 212 ? -8.125 -46.812 -16.297 1 94.5 212 SER B C 1
ATOM 5227 O O . SER B 1 212 ? -7.676 -47.75 -16.938 1 94.5 212 SER B O 1
ATOM 5229 N N . VAL B 1 213 ? -7.801 -46.594 -15.016 1 94.31 213 VAL B N 1
ATOM 5230 C CA . VAL B 1 213 ? -6.965 -47.531 -14.266 1 94.31 213 VAL B CA 1
ATOM 5231 C C . VAL B 1 213 ? -7.672 -48.875 -14.156 1 94.31 213 VAL B C 1
ATOM 5233 O O . VAL B 1 213 ? -7.062 -49.938 -14.383 1 94.31 213 VAL B O 1
ATOM 5236 N N . GLN B 1 214 ? -8.969 -48.938 -13.891 1 94.69 214 GLN B N 1
ATOM 5237 C CA . GLN B 1 214 ? -9.742 -50.156 -13.797 1 94.69 214 GLN B CA 1
ATOM 5238 C C . GLN B 1 214 ? -9.773 -50.906 -15.125 1 94.69 214 GLN B C 1
ATOM 5240 O O . GLN B 1 214 ? -9.617 -52.125 -15.172 1 94.69 214 GLN B O 1
ATOM 5245 N N . LEU B 1 215 ? -9.93 -50.125 -16.172 1 93.31 215 LEU B N 1
ATOM 5246 C CA . LEU B 1 215 ? -9.922 -50.719 -17.516 1 93.31 215 LEU B CA 1
ATOM 5247 C C . LEU B 1 215 ? -8.57 -51.375 -17.812 1 93.31 215 LEU B C 1
ATOM 5249 O O . LEU B 1 215 ? -8.508 -52.5 -18.328 1 93.31 215 LEU B O 1
ATOM 5253 N N . SER B 1 216 ? -7.523 -50.625 -17.531 1 93.19 216 SER B N 1
ATOM 5254 C CA . SER B 1 216 ? -6.18 -51.156 -17.781 1 93.19 216 SER B CA 1
ATOM 5255 C C . SER B 1 216 ? -5.902 -52.406 -16.969 1 93.19 216 SER B C 1
ATOM 5257 O O . SER B 1 216 ? -5.266 -53.344 -17.469 1 93.19 216 SER B O 1
ATOM 5259 N N . GLN B 1 217 ? -6.434 -52.531 -15.773 1 92.81 217 GLN B N 1
ATOM 5260 C CA . GLN B 1 217 ? -6.266 -53.688 -14.922 1 92.81 217 GLN B CA 1
ATOM 5261 C C . GLN B 1 217 ? -7.039 -54.906 -15.484 1 92.81 217 GLN B C 1
ATOM 5263 O O . GLN B 1 217 ? -6.539 -56.031 -15.469 1 92.81 217 GLN B O 1
ATOM 5268 N N . ARG B 1 218 ? -8.211 -54.656 -15.984 1 92.25 218 ARG B N 1
ATOM 5269 C CA . ARG B 1 218 ? -8.992 -55.719 -16.609 1 92.25 218 ARG B CA 1
ATOM 5270 C C . ARG B 1 218 ? -8.312 -56.25 -17.859 1 92.25 218 ARG B C 1
ATOM 5272 O O . ARG B 1 218 ? -8.266 -57.469 -18.078 1 92.25 218 ARG B O 1
ATOM 5279 N N . GLN B 1 219 ? -7.75 -55.406 -18.656 1 91.75 219 GLN B N 1
ATOM 5280 C CA . GLN B 1 219 ? -7.039 -55.812 -19.875 1 91.75 219 GLN B CA 1
ATOM 5281 C C . GLN B 1 219 ? -5.777 -56.594 -19.531 1 91.75 219 GLN B C 1
ATOM 5283 O O . GLN B 1 219 ? -5.422 -57.531 -20.25 1 91.75 219 GLN B O 1
ATOM 5288 N N . ARG B 1 220 ? -5.137 -56.156 -18.469 1 90.12 220 ARG B N 1
ATOM 5289 C CA . ARG B 1 220 ? -3.951 -56.906 -18.031 1 90.12 220 ARG B CA 1
ATOM 5290 C C . ARG B 1 220 ? -4.309 -58.312 -17.594 1 90.12 220 ARG B C 1
ATOM 5292 O O . ARG B 1 220 ? -3.613 -59.281 -17.953 1 90.12 220 ARG B O 1
ATOM 5299 N N . GLN B 1 221 ? -5.406 -58.469 -16.938 1 91.94 221 GLN B N 1
ATOM 5300 C CA . GLN B 1 221 ? -5.879 -59.781 -16.5 1 91.94 221 GLN B CA 1
ATOM 5301 C C . GLN B 1 221 ? -6.246 -60.656 -17.703 1 91.94 221 GLN B C 1
ATOM 5303 O O . GLN B 1 221 ? -6.086 -61.875 -17.656 1 91.94 221 GLN B O 1
ATOM 5308 N N . ALA B 1 222 ? -6.629 -59.969 -18.75 1 91.12 222 ALA B N 1
ATOM 5309 C CA . ALA B 1 222 ? -6.992 -60.656 -19.969 1 91.12 222 ALA B CA 1
ATOM 5310 C C . ALA B 1 222 ? -5.762 -60.938 -20.844 1 91.12 222 ALA B C 1
ATOM 5312 O O . ALA B 1 222 ? -5.863 -61.531 -21.922 1 91.12 222 ALA B O 1
ATOM 5313 N N . GLY B 1 223 ? -4.594 -60.406 -20.422 1 87.5 223 GLY B N 1
ATOM 5314 C CA . GLY B 1 223 ? -3.334 -60.656 -21.094 1 87.5 223 GLY B CA 1
ATOM 5315 C C . GLY B 1 223 ? -3.09 -59.719 -22.266 1 87.5 223 GLY B C 1
ATOM 5316 O O . GLY B 1 223 ? -2.203 -59.969 -23.094 1 87.5 223 GLY B O 1
ATOM 5317 N N . VAL B 1 224 ? -3.842 -58.688 -22.406 1 85.69 224 VAL B N 1
ATOM 5318 C CA . VAL B 1 224 ? -3.775 -57.812 -23.578 1 85.69 224 VAL B CA 1
ATOM 5319 C C . VAL B 1 224 ? -3.057 -56.531 -23.203 1 85.69 224 VAL B C 1
ATOM 5321 O O . VAL B 1 224 ? -2.719 -55.75 -24.094 1 85.69 224 VAL B O 1
ATOM 5324 N N . ALA B 1 225 ? -2.773 -56.281 -21.891 1 85.75 225 ALA B N 1
ATOM 5325 C CA . ALA B 1 225 ? -2.1 -55.062 -21.438 1 85.75 225 ALA B CA 1
ATOM 5326 C C . ALA B 1 225 ? -0.971 -55.375 -20.469 1 85.75 225 ALA B C 1
ATOM 5328 O O . ALA B 1 225 ? -0.82 -56.531 -20.031 1 85.75 225 ALA B O 1
ATOM 5329 N N . THR B 1 226 ? -0.117 -54.438 -20.281 1 86.12 226 THR B N 1
ATOM 5330 C CA . THR B 1 226 ? 1.058 -54.625 -19.438 1 86.12 226 THR B CA 1
ATOM 5331 C C . THR B 1 226 ? 0.894 -53.938 -18.094 1 86.12 226 THR B C 1
ATOM 5333 O O . THR B 1 226 ? 0.011 -53.094 -17.938 1 86.12 226 THR B O 1
ATOM 5336 N N . ALA B 1 227 ? 1.794 -54.344 -17.094 1 87.56 227 ALA B N 1
ATOM 5337 C CA . ALA B 1 227 ? 1.832 -53.688 -15.797 1 87.56 227 ALA B CA 1
ATOM 5338 C C . ALA B 1 227 ? 2.246 -52.219 -15.953 1 87.56 227 ALA B C 1
ATOM 5340 O O . ALA B 1 227 ? 1.838 -51.375 -15.164 1 87.56 227 ALA B O 1
ATOM 5341 N N . LEU B 1 228 ? 2.939 -51.906 -16.984 1 87.31 228 LEU B N 1
ATOM 5342 C CA . LEU B 1 228 ? 3.41 -50.531 -17.266 1 87.31 228 LEU B CA 1
ATOM 5343 C C . LEU B 1 228 ? 2.238 -49.594 -17.547 1 87.31 228 LEU B C 1
ATOM 5345 O O . LEU B 1 228 ? 2.248 -48.438 -17.109 1 87.31 228 LEU B O 1
ATOM 5349 N N . ASP B 1 229 ? 1.239 -50.125 -18.203 1 87.88 229 ASP B N 1
ATOM 5350 C CA . ASP B 1 229 ? 0.075 -49.312 -18.547 1 87.88 229 ASP B CA 1
ATOM 5351 C C . ASP B 1 229 ? -0.64 -48.812 -17.281 1 87.88 229 ASP B C 1
ATOM 5353 O O . ASP B 1 229 ? -0.933 -47.625 -17.156 1 87.88 229 ASP B O 1
ATOM 5357 N N . SER B 1 230 ? -0.828 -49.656 -16.344 1 90.25 230 SER B N 1
ATOM 5358 C CA . SER B 1 230 ? -1.516 -49.312 -15.109 1 90.25 230 SER B CA 1
ATOM 5359 C C . SER B 1 230 ? -0.678 -48.375 -14.266 1 90.25 230 SER B C 1
ATOM 5361 O O . SER B 1 230 ? -1.202 -47.406 -13.695 1 90.25 230 SER B O 1
ATOM 5363 N N . GLU B 1 231 ? 0.6 -48.594 -14.203 1 90.12 231 GLU B N 1
ATOM 5364 C CA . GLU B 1 231 ? 1.475 -47.75 -13.398 1 90.12 231 GLU B CA 1
ATOM 5365 C C . GLU B 1 231 ? 1.514 -46.312 -13.938 1 90.12 231 GLU B C 1
ATOM 5367 O O . GLU B 1 231 ? 1.552 -45.375 -13.172 1 90.12 231 GLU B O 1
ATOM 5372 N N . ARG B 1 232 ? 1.488 -46.156 -15.203 1 89.5 232 ARG B N 1
ATOM 5373 C CA . ARG B 1 232 ? 1.506 -44.844 -15.836 1 89.5 232 ARG B CA 1
ATOM 5374 C C . ARG B 1 232 ? 0.226 -44.062 -15.531 1 89.5 232 ARG B C 1
ATOM 5376 O O . ARG B 1 232 ? 0.271 -42.875 -15.234 1 89.5 232 ARG B O 1
ATOM 5383 N N . LEU B 1 233 ? -0.852 -44.75 -15.609 1 91.94 233 LEU B N 1
ATOM 5384 C CA . LEU B 1 233 ? -2.131 -44.125 -15.305 1 91.94 233 LEU B CA 1
ATOM 5385 C C . LEU B 1 233 ? -2.211 -43.75 -13.836 1 91.94 233 LEU B C 1
ATOM 5387 O O . LEU B 1 233 ? -2.732 -42.688 -13.492 1 91.94 233 LEU B O 1
ATOM 5391 N N . LEU B 1 234 ? -1.688 -44.625 -12.969 1 92.12 234 LEU B N 1
ATOM 5392 C CA . LEU B 1 234 ? -1.646 -44.312 -11.547 1 92.12 234 LEU B CA 1
ATOM 5393 C C . LEU B 1 234 ? -0.768 -43.094 -11.281 1 92.12 234 LEU B C 1
ATOM 5395 O O . LEU B 1 234 ? -1.108 -42.25 -10.461 1 92.12 234 LEU B O 1
ATOM 5399 N N . GLY B 1 235 ? 0.339 -42.969 -12 1 90.44 235 GLY B N 1
ATOM 5400 C CA . GLY B 1 235 ? 1.182 -41.781 -11.914 1 90.44 235 GLY B CA 1
ATOM 5401 C C . GLY B 1 235 ? 0.46 -40.5 -12.305 1 90.44 235 GLY B C 1
ATOM 5402 O O . GLY B 1 235 ? 0.551 -39.5 -11.602 1 90.44 235 GLY B O 1
ATOM 5403 N N . LEU B 1 236 ? -0.248 -40.531 -13.414 1 91.38 236 LEU B N 1
ATOM 5404 C CA . LEU B 1 236 ? -1.013 -39.375 -13.859 1 91.38 236 LEU B CA 1
ATOM 5405 C C . LEU B 1 236 ? -2.096 -39.031 -12.852 1 91.38 236 LEU B C 1
ATOM 5407 O O . LEU B 1 236 ? -2.324 -37.844 -12.578 1 91.38 236 LEU B O 1
ATOM 5411 N N . ARG B 1 237 ? -2.779 -40.031 -12.281 1 93.94 237 ARG B N 1
ATOM 5412 C CA . ARG B 1 237 ? -3.803 -39.812 -11.266 1 93.94 237 ARG B CA 1
ATOM 5413 C C . ARG B 1 237 ? -3.234 -39.031 -10.07 1 93.94 237 ARG B C 1
ATOM 5415 O O . ARG B 1 237 ? -3.83 -38.062 -9.609 1 93.94 237 ARG B O 1
ATOM 5422 N N . GLU B 1 238 ? -2.062 -39.469 -9.594 1 93.06 238 GLU B N 1
ATOM 5423 C CA . GLU B 1 238 ? -1.456 -38.812 -8.438 1 93.06 238 GLU B CA 1
ATOM 5424 C C . GLU B 1 238 ? -0.992 -37.406 -8.789 1 93.06 238 GLU B C 1
ATOM 5426 O O . GLU B 1 238 ? -1.033 -36.5 -7.949 1 93.06 238 GLU B O 1
ATOM 5431 N N . GLN B 1 239 ? -0.565 -37.156 -10.016 1 92.69 239 GLN B N 1
ATOM 5432 C CA . GLN B 1 239 ? -0.204 -35.844 -10.477 1 92.69 239 GLN B CA 1
ATOM 5433 C C . GLN B 1 239 ? -1.409 -34.906 -10.445 1 92.69 239 GLN B C 1
ATOM 5435 O O . GLN B 1 239 ? -1.292 -33.75 -10.039 1 92.69 239 GLN B O 1
ATOM 5440 N N . VAL B 1 240 ? -2.527 -35.375 -10.891 1 94.56 240 VAL B N 1
ATOM 5441 C CA . VAL B 1 240 ? -3.75 -34.594 -10.859 1 94.56 240 VAL B CA 1
ATOM 5442 C C . VAL B 1 240 ? -4.176 -34.344 -9.414 1 94.56 240 VAL B C 1
ATOM 5444 O O . VAL B 1 240 ? -4.555 -33.219 -9.047 1 94.56 240 VAL B O 1
ATOM 5447 N N . ARG B 1 241 ? -4.09 -35.406 -8.586 1 94.25 241 ARG B N 1
ATOM 5448 C CA . ARG B 1 241 ? -4.426 -35.281 -7.168 1 94.25 241 ARG B CA 1
ATOM 5449 C C . ARG B 1 241 ? -3.568 -34.219 -6.488 1 94.25 241 ARG B C 1
ATOM 5451 O O . ARG B 1 241 ? -4.047 -33.5 -5.609 1 94.25 241 ARG B O 1
ATOM 5458 N N . ALA B 1 242 ? -2.381 -34.031 -6.914 1 94.44 242 ALA B N 1
ATOM 5459 C CA . ALA B 1 242 ? -1.429 -33.094 -6.32 1 94.44 242 ALA B CA 1
ATOM 5460 C C . ALA B 1 242 ? -1.829 -31.641 -6.609 1 94.44 242 ALA B C 1
ATOM 5462 O O . ALA B 1 242 ? -1.319 -30.719 -5.98 1 94.44 242 ALA B O 1
ATOM 5463 N N . GLN B 1 243 ? -2.732 -31.406 -7.5 1 95.12 243 GLN B N 1
ATOM 5464 C CA . GLN B 1 243 ? -3.168 -30.062 -7.832 1 95.12 243 GLN B CA 1
ATOM 5465 C C . GLN B 1 243 ? -4.289 -29.594 -6.906 1 95.12 243 GLN B C 1
ATOM 5467 O O . GLN B 1 243 ? -4.512 -28.391 -6.746 1 95.12 243 GLN B O 1
ATOM 5472 N N . LEU B 1 244 ? -5.027 -30.578 -6.305 1 96.56 244 LEU B N 1
ATOM 5473 C CA . LEU B 1 244 ? -6.266 -30.281 -5.59 1 96.56 244 LEU B CA 1
ATOM 5474 C C . LEU B 1 244 ? -6 -29.391 -4.379 1 96.56 244 LEU B C 1
ATOM 5476 O O . LEU B 1 244 ? -6.699 -28.406 -4.168 1 96.56 244 LEU B O 1
ATOM 5480 N N . PRO B 1 245 ? -4.957 -29.672 -3.604 1 95.31 245 PRO B N 1
ATOM 5481 C CA . PRO B 1 245 ? -4.777 -28.891 -2.379 1 95.31 245 PRO B CA 1
ATOM 5482 C C . PRO B 1 245 ? -4.543 -27.406 -2.656 1 95.31 245 PRO B C 1
ATOM 5484 O O . PRO B 1 245 ? -5.152 -26.547 -2.01 1 95.31 245 PRO B O 1
ATOM 5487 N N . MET B 1 246 ? -3.729 -27.062 -3.617 1 95.44 246 MET B N 1
ATOM 5488 C CA . MET B 1 246 ? -3.428 -25.672 -3.896 1 95.44 246 MET B CA 1
ATOM 5489 C C . MET B 1 246 ? -4.629 -24.969 -4.527 1 95.44 246 MET B C 1
ATOM 5491 O O . MET B 1 246 ? -4.852 -23.781 -4.293 1 95.44 246 MET B O 1
ATOM 5495 N N . LEU B 1 247 ? -5.426 -25.672 -5.332 1 96.5 247 LEU B N 1
ATOM 5496 C CA . LEU B 1 247 ? -6.66 -25.094 -5.844 1 96.5 247 LEU B CA 1
ATOM 5497 C C . LEU B 1 247 ? -7.613 -24.75 -4.707 1 96.5 247 LEU B C 1
ATOM 5499 O O . LEU B 1 247 ? -8.219 -23.672 -4.699 1 96.5 247 LEU B O 1
ATOM 5503 N N . SER B 1 248 ? -7.711 -25.656 -3.76 1 94.94 248 SER B N 1
ATOM 5504 C CA . SER B 1 248 ? -8.547 -25.406 -2.59 1 94.94 248 SER B CA 1
ATOM 5505 C C . SER B 1 248 ? -8.023 -24.234 -1.77 1 94.94 248 SER B C 1
ATOM 5507 O O . SER B 1 248 ? -8.805 -23.391 -1.329 1 94.94 248 SER B O 1
ATOM 5509 N N . ALA B 1 249 ? -6.754 -24.172 -1.557 1 95.38 249 ALA B N 1
ATOM 5510 C CA . ALA B 1 249 ? -6.141 -23.078 -0.814 1 95.38 249 ALA B CA 1
ATOM 5511 C C . ALA B 1 249 ? -6.41 -21.734 -1.491 1 95.38 249 ALA B C 1
ATOM 5513 O O . ALA B 1 249 ? -6.758 -20.766 -0.827 1 95.38 249 ALA B O 1
ATOM 5514 N N . ARG B 1 250 ? -6.211 -21.688 -2.797 1 96.12 250 ARG B N 1
ATOM 5515 C CA . ARG B 1 250 ? -6.422 -20.453 -3.543 1 96.12 250 ARG B CA 1
ATOM 5516 C C . ARG B 1 250 ? -7.879 -20.016 -3.465 1 96.12 250 ARG B C 1
ATOM 5518 O O . ARG B 1 250 ? -8.164 -18.812 -3.412 1 96.12 250 ARG B O 1
ATOM 5525 N N . ARG B 1 251 ? -8.812 -20.953 -3.5 1 94.75 251 ARG B N 1
ATOM 5526 C CA . ARG B 1 251 ? -10.227 -20.625 -3.314 1 94.75 251 ARG B CA 1
ATOM 5527 C C . ARG B 1 251 ? -10.461 -19.969 -1.953 1 94.75 251 ARG B C 1
ATOM 5529 O O . ARG B 1 251 ? -11.148 -18.953 -1.855 1 94.75 251 ARG B O 1
ATOM 5536 N N . GLN B 1 252 ? -9.898 -20.578 -0.892 1 92.75 252 GLN B N 1
ATOM 5537 C CA . GLN B 1 252 ? -10.039 -20.031 0.454 1 92.75 252 GLN B CA 1
ATOM 5538 C C . GLN B 1 252 ? -9.43 -18.625 0.546 1 92.75 252 GLN B C 1
ATOM 5540 O O . GLN B 1 252 ? -10 -17.734 1.173 1 92.75 252 GLN B O 1
ATOM 5545 N N . MET B 1 253 ? -8.289 -18.484 -0.073 1 94.69 253 MET B N 1
ATOM 5546 C CA . MET B 1 253 ? -7.621 -17.188 -0.072 1 94.69 253 MET B CA 1
ATOM 5547 C C . MET B 1 253 ? -8.508 -16.125 -0.703 1 94.69 253 MET B C 1
ATOM 5549 O O . MET B 1 253 ? -8.562 -14.992 -0.215 1 94.69 253 MET B O 1
ATOM 5553 N N . ALA B 1 254 ? -9.164 -16.438 -1.795 1 95.19 254 ALA B N 1
ATOM 5554 C CA . ALA B 1 254 ? -10.094 -15.508 -2.426 1 95.19 254 ALA B CA 1
ATOM 5555 C C . ALA B 1 254 ? -11.242 -15.156 -1.486 1 95.19 254 ALA B C 1
ATOM 5557 O O . ALA B 1 254 ? -11.695 -14.008 -1.45 1 95.19 254 ALA B O 1
ATOM 5558 N N . LEU B 1 255 ? -11.695 -16.109 -0.734 1 93.12 255 LEU B N 1
ATOM 5559 C CA . LEU B 1 255 ? -12.781 -15.883 0.213 1 93.12 255 LEU B CA 1
ATOM 5560 C C . LEU B 1 255 ? -12.336 -14.945 1.332 1 93.12 255 LEU B C 1
ATOM 5562 O O . LEU B 1 255 ? -13.109 -14.086 1.765 1 93.12 255 LEU B O 1
ATOM 5566 N N . TYR B 1 256 ? -11.133 -15.086 1.827 1 93 256 TYR B N 1
ATOM 5567 C CA . TYR B 1 256 ? -10.625 -14.195 2.865 1 93 256 TYR B CA 1
ATOM 5568 C C . TYR B 1 256 ? -10.461 -12.773 2.338 1 93 256 TYR B C 1
ATOM 5570 O O . TYR B 1 256 ? -10.656 -11.805 3.072 1 93 256 TYR B O 1
ATOM 5578 N N . GLU B 1 257 ? -10.07 -12.68 1.031 1 94.5 257 GLU B N 1
ATOM 5579 C CA . GLU B 1 257 ? -10.023 -11.367 0.396 1 94.5 257 GLU B CA 1
ATOM 5580 C C . GLU B 1 257 ? -11.398 -10.703 0.385 1 94.5 257 GLU B C 1
ATOM 5582 O O . GLU B 1 257 ? -11.523 -9.516 0.698 1 94.5 257 GLU B O 1
ATOM 5587 N N . LEU B 1 258 ? -12.406 -11.477 0.03 1 94.44 258 LEU B N 1
ATOM 5588 C CA . LEU B 1 258 ? -13.773 -10.969 0.013 1 94.44 258 LEU B CA 1
ATOM 5589 C C . LEU B 1 258 ? -14.203 -10.523 1.406 1 94.44 258 LEU B C 1
ATOM 5591 O O . LEU B 1 258 ? -14.844 -9.477 1.558 1 94.44 258 LEU B O 1
ATOM 5595 N N . SER B 1 259 ? -13.812 -11.281 2.385 1 92.75 259 SER B N 1
ATOM 5596 C CA . SER B 1 259 ? -14.172 -10.945 3.76 1 92.75 259 SER B CA 1
ATOM 5597 C C . SER B 1 259 ? -13.539 -9.625 4.191 1 92.75 259 SER B C 1
ATOM 5599 O O . SER B 1 259 ? -14.203 -8.773 4.777 1 92.75 259 SER B O 1
ATOM 5601 N N . MET B 1 260 ? -12.266 -9.445 3.857 1 92.94 260 MET B N 1
ATOM 5602 C CA . MET B 1 260 ? -11.578 -8.211 4.203 1 92.94 260 MET B CA 1
ATOM 5603 C C . MET B 1 260 ? -12.211 -7.016 3.498 1 92.94 260 MET B C 1
ATOM 5605 O O . MET B 1 260 ? -12.469 -5.98 4.121 1 92.94 260 MET B O 1
ATOM 5609 N N . LEU B 1 261 ? -12.508 -7.172 2.191 1 95.06 261 LEU B N 1
ATOM 5610 C CA . LEU B 1 261 ? -13.086 -6.086 1.406 1 95.06 261 LEU B CA 1
ATOM 5611 C C . LEU B 1 261 ? -14.469 -5.711 1.93 1 95.06 261 LEU B C 1
ATOM 5613 O O . LEU B 1 261 ? -14.875 -4.547 1.854 1 95.06 261 LEU B O 1
ATOM 5617 N N . SER B 1 262 ? -15.188 -6.68 2.488 1 93.25 262 SER B N 1
ATOM 5618 C CA . SER B 1 262 ? -16.531 -6.441 2.982 1 93.25 262 SER B CA 1
ATOM 5619 C C . SER B 1 262 ? -16.531 -6.051 4.457 1 93.25 262 SER B C 1
ATOM 5621 O O . SER B 1 262 ? -17.578 -5.973 5.094 1 93.25 262 SER B O 1
ATOM 5623 N N . GLY B 1 263 ? -15.328 -5.859 5.004 1 89.88 263 GLY B N 1
ATOM 5624 C CA . GLY B 1 263 ? -15.211 -5.398 6.379 1 89.88 263 GLY B CA 1
ATOM 5625 C C . GLY B 1 263 ? -15.586 -6.457 7.398 1 89.88 263 GLY B C 1
ATOM 5626 O O . GLY B 1 263 ? -15.93 -6.133 8.539 1 89.88 263 GLY B O 1
ATOM 5627 N N . GLN B 1 264 ? -15.578 -7.652 7.02 1 84.69 264 GLN B N 1
ATOM 5628 C CA . GLN B 1 264 ? -16 -8.742 7.891 1 84.69 264 GLN B CA 1
ATOM 5629 C C . GLN B 1 264 ? -14.805 -9.562 8.375 1 84.69 264 GLN B C 1
ATOM 5631 O O . GLN B 1 264 ? -13.844 -9.773 7.625 1 84.69 264 GLN B O 1
ATOM 5636 N N . ALA B 1 265 ? -14.891 -10 9.664 1 81.19 265 ALA B N 1
ATOM 5637 C CA . ALA B 1 265 ? -13.836 -10.836 10.234 1 81.19 265 ALA B CA 1
ATOM 5638 C C . ALA B 1 265 ? -14.125 -12.312 10 1 81.19 265 ALA B C 1
ATOM 5640 O O . ALA B 1 265 ? -13.211 -13.141 10.039 1 81.19 265 ALA B O 1
ATOM 5641 N N . SER B 1 266 ? -15.352 -12.531 9.906 1 76.94 266 SER B N 1
ATOM 5642 C CA . SER B 1 266 ? -15.719 -13.93 9.711 1 76.94 266 SER B CA 1
ATOM 5643 C C . SER B 1 266 ? -16.094 -14.203 8.258 1 76.94 266 SER B C 1
ATOM 5645 O O . SER B 1 266 ? -16.547 -13.305 7.547 1 76.94 266 SER B O 1
ATOM 5647 N N . VAL B 1 267 ? -15.609 -15.266 7.887 1 67.94 267 VAL B N 1
ATOM 5648 C CA . VAL B 1 267 ? -16.031 -15.672 6.547 1 67.94 267 VAL B CA 1
ATOM 5649 C C . VAL B 1 267 ? -17.438 -16.266 6.609 1 67.94 267 VAL B C 1
ATOM 5651 O O . VAL B 1 267 ? -17.703 -17.188 7.383 1 67.94 267 VAL B O 1
ATOM 5654 N N . ALA B 1 268 ? -18.438 -15.469 6.539 1 55.88 268 ALA B N 1
ATOM 5655 C CA . ALA B 1 268 ? -19.75 -16.078 6.465 1 55.88 268 ALA B CA 1
ATOM 5656 C C . ALA B 1 268 ? -19.75 -17.281 5.52 1 55.88 268 ALA B C 1
ATOM 5658 O O . ALA B 1 268 ? -18.984 -17.312 4.551 1 55.88 268 ALA B O 1
ATOM 5659 N N . GLU B 1 269 ? -20.141 -18.5 6.062 1 54.41 269 GLU B N 1
ATOM 5660 C CA . GLU B 1 269 ? -20.234 -19.719 5.262 1 54.41 269 GLU B CA 1
ATOM 5661 C C . GLU B 1 269 ? -20.562 -19.406 3.807 1 54.41 269 GLU B C 1
ATOM 5663 O O . GLU B 1 269 ? -21.609 -18.812 3.516 1 54.41 269 GLU B O 1
ATOM 5668 N N . ALA B 1 270 ? -19.812 -18.875 3.322 1 52.41 270 ALA B N 1
ATOM 5669 C CA . ALA B 1 270 ? -19.766 -18.469 1.921 1 52.41 270 ALA B CA 1
ATOM 5670 C C . ALA B 1 270 ? -20.641 -19.359 1.059 1 52.41 270 ALA B C 1
ATOM 5672 O O . ALA B 1 270 ? -20.656 -20.578 1.242 1 52.41 270 ALA B O 1
ATOM 5673 N N . THR B 1 271 ? -21.547 -18.844 0.542 1 58.47 271 THR B N 1
ATOM 5674 C CA . THR B 1 271 ? -22.297 -19.281 -0.638 1 58.47 271 THR B CA 1
ATOM 5675 C C . THR B 1 271 ? -21.344 -19.734 -1.739 1 58.47 271 THR B C 1
ATOM 5677 O O . THR B 1 271 ? -20.375 -19.047 -2.062 1 58.47 271 THR B O 1
ATOM 5680 N N . THR B 1 272 ? -21.297 -21.094 -1.993 1 64.75 272 THR B N 1
ATOM 5681 C CA . THR B 1 272 ? -20.625 -21.812 -3.055 1 64.75 272 THR B CA 1
ATOM 5682 C C . THR B 1 272 ? -20.922 -21.188 -4.418 1 64.75 272 THR B C 1
ATOM 5684 O O . THR B 1 272 ? -22.078 -20.953 -4.758 1 64.75 272 THR B O 1
ATOM 5687 N N . CYS B 1 273 ? -19.75 -20.594 -4.887 1 79.75 273 CYS B N 1
ATOM 5688 C CA . CYS B 1 273 ? -19.906 -20.172 -6.277 1 79.75 273 CYS B CA 1
ATOM 5689 C C . CYS B 1 273 ? -20.188 -21.375 -7.176 1 79.75 273 CYS B C 1
ATOM 5691 O O . CYS B 1 273 ? -19.469 -22.375 -7.121 1 79.75 273 CYS B O 1
ATOM 5693 N N . VAL B 1 274 ? -21.312 -21.344 -7.789 1 69.25 274 VAL B N 1
ATOM 5694 C CA . VAL B 1 274 ? -21.797 -22.438 -8.617 1 69.25 274 VAL B CA 1
ATOM 5695 C C . VAL B 1 274 ? -21.109 -22.406 -9.977 1 69.25 274 VAL B C 1
ATOM 5697 O O . VAL B 1 274 ? -20.766 -23.453 -10.523 1 69.25 274 VAL B O 1
ATOM 5700 N N . ALA B 1 275 ? -21 -21.203 -10.547 1 89.19 275 ALA B N 1
ATOM 5701 C CA . ALA B 1 275 ? -20.469 -21.047 -11.898 1 89.19 275 ALA B CA 1
ATOM 5702 C C . ALA B 1 275 ? -19.688 -19.734 -12.023 1 89.19 275 ALA B C 1
ATOM 5704 O O . ALA B 1 275 ? -19.938 -18.781 -11.273 1 89.19 275 ALA B O 1
ATOM 5705 N N . ILE B 1 276 ? -18.688 -19.781 -12.891 1 95.81 276 ILE B N 1
ATOM 5706 C CA . ILE B 1 276 ? -17.953 -18.547 -13.188 1 95.81 276 ILE B CA 1
ATOM 5707 C C . ILE B 1 276 ? -18.891 -17.531 -13.82 1 95.81 276 ILE B C 1
ATOM 5709 O O . ILE B 1 276 ? -19.562 -17.828 -14.812 1 95.81 276 ILE B O 1
ATOM 5713 N N . PRO B 1 277 ? -18.984 -16.344 -13.227 1 94.19 277 PRO B N 1
ATOM 5714 C CA . PRO B 1 277 ? -19.891 -15.32 -13.773 1 94.19 277 PRO B CA 1
ATOM 5715 C C . PRO B 1 277 ? -19.609 -15.008 -15.242 1 94.19 277 PRO B C 1
ATOM 5717 O O . PRO B 1 277 ? -18.438 -14.945 -15.656 1 94.19 277 PRO B O 1
ATOM 5720 N N . THR B 1 278 ? -20.672 -14.938 -16.047 1 93.75 278 THR B N 1
ATOM 5721 C CA . THR B 1 278 ? -20.594 -14.602 -17.469 1 93.75 278 THR B CA 1
ATOM 5722 C C . THR B 1 2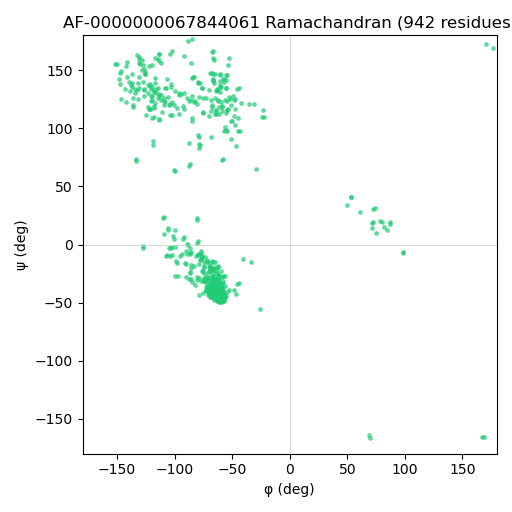78 ? -21.516 -13.43 -17.797 1 93.75 278 THR B C 1
ATOM 5724 O O . THR B 1 278 ? -22.562 -13.25 -17.156 1 93.75 278 THR B O 1
ATOM 5727 N N . LEU B 1 279 ? -21.078 -12.633 -18.734 1 92.38 279 LEU B N 1
ATOM 5728 C CA . LEU B 1 279 ? -21.906 -11.516 -19.172 1 92.38 279 LEU B CA 1
ATOM 5729 C C . LEU B 1 279 ? -23.031 -11.992 -20.078 1 92.38 279 LEU B C 1
ATOM 5731 O O . LEU B 1 279 ? -22.797 -12.82 -20.969 1 92.38 279 LEU B O 1
ATOM 5735 N N . SER B 1 280 ? -24.188 -11.492 -19.828 1 84.38 280 SER B N 1
ATOM 5736 C CA . SER B 1 280 ? -25.359 -11.883 -20.609 1 84.38 280 SER B CA 1
ATOM 5737 C C . SER B 1 280 ? -25.484 -11.031 -21.875 1 84.38 280 SER B C 1
ATOM 5739 O O . SER B 1 280 ? -26.203 -11.383 -22.797 1 84.38 280 SER B O 1
ATOM 5741 N N . VAL B 1 281 ? -24.875 -9.883 -21.922 1 87.44 281 VAL B N 1
ATOM 5742 C CA . VAL B 1 281 ? -24.922 -8.93 -23.016 1 87.44 281 VAL B CA 1
ATOM 5743 C C . VAL B 1 281 ? -23.5 -8.539 -23.422 1 87.44 281 VAL B C 1
ATOM 5745 O O . VAL B 1 281 ? -22.547 -8.734 -22.656 1 87.44 281 VAL B O 1
ATOM 5748 N N . PRO B 1 282 ? -23.438 -8.039 -24.672 1 89.81 282 PRO B N 1
ATOM 5749 C CA . PRO B 1 282 ? -22.125 -7.496 -25.031 1 89.81 282 PRO B CA 1
ATOM 5750 C C . PRO B 1 282 ? -21.641 -6.438 -24.031 1 89.81 282 PRO B C 1
ATOM 5752 O O . PRO B 1 282 ? -22.453 -5.73 -23.438 1 89.81 282 PRO B O 1
ATOM 5755 N N . LEU B 1 283 ? -20.359 -6.406 -23.828 1 91.19 283 LEU B N 1
ATOM 5756 C CA . LEU B 1 283 ? -19.781 -5.48 -22.859 1 91.19 283 LEU B CA 1
ATOM 5757 C C . LEU B 1 283 ? -20.016 -4.035 -23.281 1 91.19 283 LEU B C 1
ATOM 5759 O O . LEU B 1 283 ? -19.531 -3.613 -24.344 1 91.19 283 LEU B O 1
ATOM 5763 N N . PRO B 1 284 ? -20.734 -3.311 -22.562 1 88.69 284 PRO B N 1
ATOM 5764 C CA . PRO B 1 284 ? -20.984 -1.913 -22.922 1 88.69 284 PRO B CA 1
ATOM 5765 C C . PRO B 1 284 ? -19.781 -1.011 -22.641 1 88.69 284 PRO B C 1
ATOM 5767 O O . PRO B 1 284 ? -19.406 -0.819 -21.484 1 88.69 284 PRO B O 1
ATOM 5770 N N . ALA B 1 285 ? -19.172 -0.461 -23.609 1 85.44 285 ALA B N 1
ATOM 5771 C CA . ALA B 1 285 ? -18.016 0.399 -23.422 1 85.44 285 ALA B CA 1
ATOM 5772 C C . ALA B 1 285 ? -18.375 1.868 -23.609 1 85.44 285 ALA B C 1
ATOM 5774 O O . ALA B 1 285 ? -17.609 2.76 -23.25 1 85.44 285 ALA B O 1
ATOM 5775 N N . GLY B 1 286 ? -19.625 2.146 -23.969 1 81.12 286 GLY B N 1
ATOM 5776 C CA . GLY B 1 286 ? -20.016 3.525 -24.219 1 81.12 286 GLY B CA 1
ATOM 5777 C C . GLY B 1 286 ? -19.391 4.102 -25.469 1 81.12 286 GLY B C 1
ATOM 5778 O O . GLY B 1 286 ? -18.938 3.357 -26.344 1 81.12 286 GLY B O 1
ATOM 5779 N N . ASP B 1 287 ? -19.578 5.609 -25.469 1 74.81 287 ASP B N 1
ATOM 5780 C CA . ASP B 1 287 ? -18.984 6.312 -26.594 1 74.81 287 ASP B CA 1
ATOM 5781 C C . ASP B 1 287 ? -17.609 6.871 -26.234 1 74.81 287 ASP B C 1
ATOM 5783 O O . ASP B 1 287 ? -17.375 7.242 -25.094 1 74.81 287 ASP B O 1
ATOM 5787 N N . GLY B 1 288 ? -16.547 6.34 -26.844 1 71.19 288 GLY B N 1
ATOM 5788 C CA . GLY B 1 288 ? -15.164 6.73 -26.625 1 71.19 288 GLY B CA 1
ATOM 5789 C C . GLY B 1 288 ? -15 8.211 -26.312 1 71.19 288 GLY B C 1
ATOM 5790 O O . GLY B 1 288 ? -14.047 8.609 -25.641 1 71.19 288 GLY B O 1
ATOM 5791 N N . TRP B 1 289 ? -16.109 9.016 -26.594 1 65.44 289 TRP B N 1
ATOM 5792 C CA . TRP B 1 289 ? -15.969 10.461 -26.469 1 65.44 289 TRP B CA 1
ATOM 5793 C C . TRP B 1 289 ? -16.125 10.898 -25.016 1 65.44 289 TRP B C 1
ATOM 5795 O O . TRP B 1 289 ? -17.109 10.547 -24.359 1 65.44 289 TRP B O 1
ATOM 5805 N N . HIS B 1 290 ? -15.219 11.547 -24.453 1 71.75 290 HIS B N 1
ATOM 5806 C CA . HIS B 1 290 ? -15.18 12.156 -23.125 1 71.75 290 HIS B CA 1
ATOM 5807 C C . HIS B 1 290 ? -15.086 11.094 -22.031 1 71.75 290 HIS B C 1
ATOM 5809 O O . HIS B 1 290 ? -15.359 11.375 -20.859 1 71.75 290 HIS B O 1
ATOM 5815 N N . LEU B 1 291 ? -14.758 9.898 -22.516 1 79 291 LEU B N 1
ATOM 5816 C CA . LEU B 1 291 ? -14.648 8.812 -21.547 1 79 291 LEU B CA 1
ATOM 5817 C C . LEU B 1 291 ? -13.555 9.102 -20.531 1 79 291 LEU B C 1
ATOM 5819 O O . LEU B 1 291 ? -13.758 8.914 -19.328 1 79 291 LEU B O 1
ATOM 5823 N N . LEU B 1 292 ? -12.523 9.703 -21 1 80.94 292 LEU B N 1
ATOM 5824 C CA . LEU B 1 292 ? -11.367 9.906 -20.141 1 80.94 292 LEU B CA 1
ATOM 5825 C C . LEU B 1 292 ? -11.625 11.023 -19.141 1 80.94 292 LEU B C 1
ATOM 5827 O O . LEU B 1 292 ? -11.07 11.016 -18.031 1 80.94 292 LEU B O 1
ATOM 5831 N N . GLU B 1 293 ? -12.617 11.883 -19.531 1 82.75 293 GLU B N 1
ATOM 5832 C CA . GLU B 1 293 ? -12.922 13.008 -18.656 1 82.75 293 GLU B CA 1
ATOM 5833 C C . GLU B 1 293 ? -13.703 12.547 -17.422 1 82.75 293 GLU B C 1
ATOM 5835 O O . GLU B 1 293 ? -13.695 13.219 -16.391 1 82.75 293 GLU B O 1
ATOM 5840 N N . ARG B 1 294 ? -14.219 11.422 -17.594 1 82.94 294 ARG B N 1
ATOM 5841 C CA . ARG B 1 294 ? -15.07 10.938 -16.516 1 82.94 294 ARG B CA 1
ATOM 5842 C C . ARG B 1 294 ? -14.273 10.125 -15.5 1 82.94 294 ARG B C 1
ATOM 5844 O O . ARG B 1 294 ? -14.742 9.867 -14.391 1 82.94 294 ARG B O 1
ATOM 5851 N N . ARG B 1 295 ? -13.109 9.711 -15.875 1 90.25 295 ARG B N 1
ATOM 5852 C CA . ARG B 1 295 ? -12.289 8.906 -14.977 1 90.25 295 ARG B CA 1
ATOM 5853 C C . ARG B 1 295 ? -11.898 9.711 -13.734 1 90.25 295 ARG B C 1
ATOM 5855 O O . ARG B 1 295 ? -11.461 10.859 -13.844 1 90.25 295 ARG B O 1
ATOM 5862 N N . PRO B 1 296 ? -12.094 9.055 -12.539 1 93.69 296 PRO B N 1
ATOM 5863 C CA . PRO B 1 296 ? -11.805 9.781 -11.297 1 93.69 296 PRO B CA 1
ATOM 5864 C C . PRO B 1 296 ? -10.344 10.219 -11.195 1 93.69 296 PRO B C 1
ATOM 5866 O O . PRO B 1 296 ? -10.055 11.289 -10.656 1 93.69 296 PRO B O 1
ATOM 5869 N N . ASP B 1 297 ? -9.375 9.453 -11.734 1 94 297 ASP B N 1
ATOM 5870 C CA . ASP B 1 297 ? -7.969 9.828 -11.648 1 94 297 ASP B CA 1
ATOM 5871 C C . ASP B 1 297 ? -7.676 11.055 -12.516 1 94 297 ASP B C 1
ATOM 5873 O O . ASP B 1 297 ? -6.887 11.922 -12.133 1 94 297 ASP B O 1
ATOM 5877 N N . VAL B 1 298 ? -8.352 11.164 -13.648 1 93.06 298 VAL B N 1
ATOM 5878 C CA . VAL B 1 298 ? -8.188 12.32 -14.523 1 93.06 298 VAL B CA 1
ATOM 5879 C C . VAL B 1 298 ? -8.828 13.555 -13.883 1 93.06 298 VAL B C 1
ATOM 5881 O O . VAL B 1 298 ? -8.234 14.633 -13.883 1 93.06 298 VAL B O 1
ATOM 5884 N N . ARG B 1 299 ? -10.016 13.383 -13.328 1 93.5 299 ARG B N 1
ATOM 5885 C CA . ARG B 1 299 ? -10.688 14.477 -12.641 1 93.5 299 ARG B CA 1
ATOM 5886 C C . ARG B 1 299 ? -9.852 14.992 -11.469 1 93.5 299 ARG B C 1
ATOM 5888 O O . ARG B 1 299 ? -9.75 16.203 -11.258 1 93.5 299 ARG B O 1
ATOM 5895 N N . GLN B 1 300 ? -9.242 14.047 -10.688 1 94.81 300 GLN B N 1
ATOM 5896 C CA . GLN B 1 300 ? -8.391 14.438 -9.578 1 94.81 300 GLN B CA 1
ATOM 5897 C C . GLN B 1 300 ? -7.207 15.281 -10.055 1 94.81 300 GLN B C 1
ATOM 5899 O O . GLN B 1 300 ? -6.91 16.328 -9.477 1 94.81 300 GLN B O 1
ATOM 5904 N N . ALA B 1 301 ? -6.551 14.812 -11.102 1 94.38 301 ALA B N 1
ATOM 5905 C CA . ALA B 1 301 ? -5.395 15.523 -11.648 1 94.38 301 ALA B CA 1
ATOM 5906 C C . ALA B 1 301 ? -5.793 16.906 -12.148 1 94.38 301 ALA B C 1
ATOM 5908 O O . ALA B 1 301 ? -5.035 17.875 -11.992 1 94.38 301 ALA B O 1
ATOM 5909 N N . GLU B 1 302 ? -6.98 17.062 -12.773 1 94.19 302 GLU B N 1
ATOM 5910 C CA . GLU B 1 302 ? -7.488 18.344 -13.242 1 94.19 302 GLU B CA 1
ATOM 5911 C C . GLU B 1 302 ? -7.688 19.312 -12.086 1 94.19 302 GLU B C 1
ATOM 5913 O O . GLU B 1 302 ? -7.309 20.484 -12.18 1 94.19 302 GLU B O 1
ATOM 5918 N N . ARG B 1 303 ? -8.273 18.812 -11.008 1 94.88 303 ARG B N 1
ATOM 5919 C CA . ARG B 1 303 ? -8.508 19.656 -9.844 1 94.88 303 ARG B CA 1
ATOM 5920 C C . ARG B 1 303 ? -7.195 20.062 -9.188 1 94.88 303 ARG B C 1
ATOM 5922 O O . ARG B 1 303 ? -7.059 21.188 -8.711 1 94.88 303 ARG B O 1
ATOM 5929 N N . GLU B 1 304 ? -6.219 19.172 -9.164 1 94.12 304 GLU B N 1
ATOM 5930 C CA . GLU B 1 304 ? -4.906 19.5 -8.609 1 94.12 304 GLU B CA 1
ATOM 5931 C C . GLU B 1 304 ? -4.207 20.562 -9.438 1 94.12 304 GLU B C 1
ATOM 5933 O O . GLU B 1 304 ? -3.523 21.438 -8.891 1 94.12 304 GLU B O 1
ATOM 5938 N N . LEU B 1 305 ? -4.398 20.484 -10.758 1 94.19 305 LEU B N 1
ATOM 5939 C CA . LEU B 1 305 ? -3.871 21.531 -11.633 1 94.19 305 LEU B CA 1
ATOM 5940 C C . LEU B 1 305 ? -4.535 22.875 -11.344 1 94.19 305 LEU B C 1
ATOM 5942 O O . LEU B 1 305 ? -3.859 23.891 -11.273 1 94.19 305 LEU B O 1
ATOM 5946 N N . GLN B 1 306 ? -5.82 22.844 -11.141 1 94.19 306 GLN B N 1
ATOM 5947 C CA . GLN B 1 306 ? -6.535 24.078 -10.797 1 94.19 306 GLN B CA 1
ATOM 5948 C C . GLN B 1 306 ? -6.043 24.656 -9.477 1 94.19 306 GLN B C 1
ATOM 5950 O O . GLN B 1 306 ? -5.879 25.875 -9.344 1 94.19 306 GLN B O 1
ATOM 5955 N N . ALA B 1 307 ? -5.785 23.781 -8.508 1 94.31 307 ALA B N 1
ATOM 5956 C CA . ALA B 1 307 ? -5.27 24.219 -7.215 1 94.31 307 ALA B CA 1
ATOM 5957 C C . ALA B 1 307 ? -3.9 24.891 -7.363 1 94.31 307 ALA B C 1
ATOM 5959 O O . ALA B 1 307 ? -3.621 25.906 -6.723 1 94.31 307 ALA B O 1
ATOM 5960 N N . ALA B 1 308 ? -3.098 24.297 -8.195 1 93.25 308 ALA B N 1
ATOM 5961 C CA . ALA B 1 308 ? -1.771 24.859 -8.43 1 93.25 308 ALA B CA 1
ATOM 5962 C C . ALA B 1 308 ? -1.867 26.219 -9.102 1 93.25 308 ALA B C 1
ATOM 5964 O O . ALA B 1 308 ? -1.064 27.109 -8.828 1 93.25 308 ALA B O 1
ATOM 5965 N N . THR B 1 309 ? -2.822 26.406 -9.984 1 92.88 309 THR B N 1
ATOM 5966 C CA . THR B 1 309 ? -3.057 27.688 -10.641 1 92.88 309 THR B CA 1
ATOM 5967 C C . THR B 1 309 ? -3.477 28.75 -9.625 1 92.88 309 THR B C 1
ATOM 5969 O O . THR B 1 309 ? -2.971 29.875 -9.648 1 92.88 309 THR B O 1
ATOM 5972 N N . LEU B 1 310 ? -4.336 28.328 -8.773 1 92.12 310 LEU B N 1
ATOM 5973 C CA . LEU B 1 310 ? -4.797 29.25 -7.738 1 92.12 310 LEU B CA 1
ATOM 5974 C C . LEU B 1 310 ? -3.662 29.609 -6.785 1 92.12 310 LEU B C 1
ATOM 5976 O O . LEU B 1 310 ? -3.596 30.734 -6.285 1 92.12 310 LEU B O 1
ATOM 5980 N N . GLU B 1 311 ? -2.732 28.672 -6.566 1 92.12 311 GLU B N 1
ATOM 5981 C CA . GLU B 1 311 ? -1.568 28.953 -5.73 1 92.12 311 GLU B CA 1
ATOM 5982 C C . GLU B 1 311 ? -0.694 30.047 -6.34 1 92.12 311 GLU B C 1
ATOM 5984 O O . GLU B 1 311 ? -0.136 30.875 -5.621 1 92.12 311 GLU B O 1
ATOM 5989 N N . THR B 1 312 ? -0.555 30.078 -7.629 1 92.31 312 THR B N 1
ATOM 5990 C CA . THR B 1 312 ? 0.201 31.125 -8.297 1 92.31 312 THR B CA 1
ATOM 5991 C C . THR B 1 312 ? -0.436 32.5 -8.055 1 92.31 312 THR B C 1
ATOM 5993 O O . THR B 1 312 ? 0.266 33.469 -7.809 1 92.31 312 THR B O 1
ATOM 5996 N N . ASP B 1 313 ? -1.758 32.531 -8.07 1 90.19 313 ASP B N 1
ATOM 5997 C CA . ASP B 1 313 ? -2.477 33.781 -7.809 1 90.19 313 ASP B CA 1
ATOM 5998 C C . ASP B 1 313 ? -2.26 34.25 -6.367 1 90.19 313 ASP B C 1
ATOM 6000 O O . ASP B 1 313 ? -2.084 35.438 -6.117 1 90.19 313 ASP B O 1
ATOM 6004 N N . ILE B 1 314 ? -2.266 33.312 -5.484 1 91.81 314 ILE B N 1
ATOM 6005 C CA . ILE B 1 314 ? -2.104 33.625 -4.07 1 91.81 314 ILE B CA 1
ATOM 6006 C C . ILE B 1 314 ? -0.726 34.219 -3.828 1 91.81 314 ILE B C 1
ATOM 6008 O O . ILE B 1 314 ? -0.609 35.281 -3.199 1 91.81 314 ILE B O 1
ATOM 6012 N N . VAL B 1 315 ? 0.331 33.625 -4.375 1 90.94 315 VAL B N 1
ATOM 6013 C CA . VAL B 1 315 ? 1.692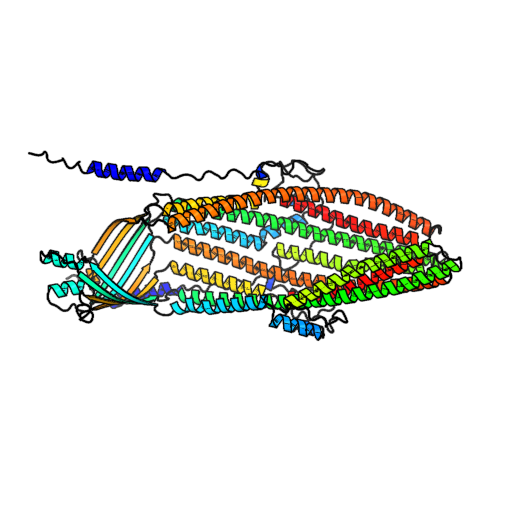 34.094 -4.121 1 90.94 315 VAL B CA 1
ATOM 6014 C C . VAL B 1 315 ? 1.955 35.375 -4.895 1 90.94 315 VAL B C 1
ATOM 6016 O O . VAL B 1 315 ? 2.699 36.25 -4.434 1 90.94 315 VAL B O 1
ATOM 6019 N N . ARG B 1 316 ? 1.354 35.594 -6.062 1 91.75 316 ARG B N 1
ATOM 6020 C CA . ARG B 1 316 ? 1.505 36.812 -6.844 1 91.75 316 ARG B CA 1
ATOM 6021 C C . ARG B 1 316 ? 0.98 38.031 -6.078 1 91.75 316 ARG B C 1
ATOM 6023 O O . ARG B 1 316 ? 1.534 39.125 -6.184 1 91.75 316 ARG B O 1
ATOM 6030 N N . ALA B 1 317 ? -0.053 37.75 -5.293 1 89.19 317 ALA B N 1
ATOM 6031 C CA . ALA B 1 317 ? -0.629 38.844 -4.504 1 89.19 317 ALA B CA 1
ATOM 6032 C C . ALA B 1 317 ? 0.391 39.406 -3.516 1 89.19 317 ALA B C 1
ATOM 6034 O O . ALA B 1 317 ? 0.274 40.562 -3.074 1 89.19 317 ALA B O 1
ATOM 6035 N N . ASP B 1 318 ? 1.439 38.656 -3.238 1 88.56 318 ASP B N 1
ATOM 6036 C CA . ASP B 1 318 ? 2.453 39.094 -2.283 1 88.56 318 ASP B CA 1
ATOM 6037 C C . ASP B 1 318 ? 3.396 40.125 -2.912 1 88.56 318 ASP B C 1
ATOM 6039 O O . ASP B 1 318 ? 4.164 40.781 -2.209 1 88.56 318 ASP B O 1
ATOM 6043 N N . LEU B 1 319 ? 3.33 40.375 -4.199 1 89.31 319 LEU B N 1
ATOM 6044 C CA . LEU B 1 319 ? 4.125 41.375 -4.883 1 89.31 319 LEU B CA 1
ATOM 6045 C C . LEU B 1 319 ? 3.553 42.781 -4.645 1 89.31 319 LEU B C 1
ATOM 6047 O O . LEU B 1 319 ? 4.23 43.781 -4.879 1 89.31 319 LEU B O 1
ATOM 6051 N N . TYR B 1 320 ? 2.287 42.844 -4.102 1 87 320 TYR B N 1
ATOM 6052 C CA . TYR B 1 320 ? 1.576 44.094 -3.977 1 87 320 TYR B CA 1
ATOM 6053 C C . TYR B 1 320 ? 1.356 44.469 -2.512 1 87 320 TYR B C 1
ATOM 6055 O O . TYR B 1 320 ? 1.464 43.625 -1.632 1 87 320 TYR B O 1
ATOM 6063 N N . PRO B 1 321 ? 1.096 45.75 -2.17 1 84.25 321 PRO B N 1
ATOM 6064 C CA . PRO B 1 321 ? 0.86 46.156 -0.782 1 84.25 321 PRO B CA 1
ATOM 6065 C C . PRO B 1 321 ? -0.344 45.469 -0.16 1 84.25 321 PRO B C 1
ATOM 6067 O O . PRO B 1 321 ? -1.359 45.25 -0.83 1 84.25 321 PRO B O 1
ATOM 6070 N N . LYS B 1 322 ? -0.21 45.062 0.988 1 84.81 322 LYS B N 1
ATOM 6071 C CA . LYS B 1 322 ? -1.319 44.531 1.769 1 84.81 322 LYS B CA 1
ATOM 6072 C C . LYS B 1 322 ? -1.988 45.625 2.604 1 84.81 322 LYS B C 1
ATOM 6074 O O . LYS B 1 322 ? -1.308 46.406 3.238 1 84.81 322 LYS B O 1
ATOM 6079 N N . VAL B 1 323 ? -3.289 45.656 2.486 1 79.38 323 VAL B N 1
ATOM 6080 C CA . VAL B 1 323 ? -4.07 46.656 3.229 1 79.38 323 VAL B CA 1
ATOM 6081 C C . VAL B 1 323 ? -4.859 45.969 4.336 1 79.38 323 VAL B C 1
ATOM 6083 O O . VAL B 1 323 ? -5.582 45 4.078 1 79.38 323 VAL B O 1
ATOM 6086 N N . SER B 1 324 ? -4.586 46.375 5.445 1 84.19 324 SER B N 1
ATOM 6087 C CA . SER B 1 324 ? -5.336 45.844 6.582 1 84.19 324 SER B CA 1
ATOM 6088 C C . SER B 1 324 ? -5.957 46.969 7.402 1 84.19 324 SER B C 1
ATOM 6090 O O . SER B 1 324 ? -5.559 48.125 7.273 1 84.19 324 SER B O 1
ATOM 6092 N N . PHE B 1 325 ? -7.125 46.594 7.98 1 77 325 PHE B N 1
ATOM 6093 C CA . PHE B 1 325 ? -7.781 47.5 8.914 1 77 325 PHE B CA 1
ATOM 6094 C C . PHE B 1 325 ? -7.684 47 10.336 1 77 325 PHE B C 1
ATOM 6096 O O . PHE B 1 325 ? -7.934 45.812 10.594 1 77 325 PHE B O 1
ATOM 6103 N N . GLY B 1 326 ? -7.117 47.844 11.188 1 78.12 326 GLY B N 1
ATOM 6104 C CA . GLY B 1 326 ? -7.012 47.469 12.594 1 78.12 326 GLY B CA 1
ATOM 6105 C C . GLY B 1 326 ? -7.797 48.406 13.508 1 78.12 326 GLY B C 1
ATOM 6106 O O . GLY B 1 326 ? -8 49.562 13.18 1 78.12 326 GLY B O 1
ATOM 6107 N N . ALA B 1 327 ? -8.445 47.844 14.469 1 73.81 327 ALA B N 1
ATOM 6108 C CA . ALA B 1 327 ? -9.062 48.594 15.555 1 73.81 327 ALA B CA 1
ATOM 6109 C C . ALA B 1 327 ? -8.609 48.062 16.906 1 73.81 327 ALA B C 1
ATOM 6111 O O . ALA B 1 327 ? -8.391 46.844 17.062 1 73.81 327 ALA B O 1
ATOM 6112 N N . SER B 1 328 ? -8.25 49 17.766 1 80.19 328 SER B N 1
ATOM 6113 C CA . SER B 1 328 ? -7.844 48.594 19.109 1 80.19 328 SER B CA 1
ATOM 6114 C C . SER B 1 328 ? -8.531 49.438 20.172 1 80.19 328 SER B C 1
ATOM 6116 O O . SER B 1 328 ? -8.773 50.656 19.969 1 80.19 328 SER B O 1
ATOM 6118 N N . LEU B 1 329 ? -9.062 48.844 21.156 1 72.38 329 LEU B N 1
ATOM 6119 C CA . LEU B 1 329 ? -9.57 49.469 22.375 1 72.38 329 LEU B CA 1
ATOM 6120 C C . LEU B 1 329 ? -8.812 48.938 23.594 1 72.38 329 LEU B C 1
ATOM 6122 O O . LEU B 1 329 ? -8.844 47.75 23.891 1 72.38 329 LEU B O 1
ATOM 6126 N N . THR B 1 330 ? -8.023 49.781 24.141 1 72.88 330 THR B N 1
ATOM 6127 C CA . THR B 1 330 ? -7.23 49.375 25.297 1 72.88 330 THR B CA 1
ATOM 6128 C C . THR B 1 330 ? -7.457 50.344 26.453 1 72.88 330 THR B C 1
ATOM 6130 O O . THR B 1 330 ? -7.988 51.438 26.266 1 72.88 330 THR B O 1
ATOM 6133 N N . SER B 1 331 ? -7.352 49.938 27.641 1 70.06 331 SER B N 1
ATOM 6134 C CA . SER B 1 331 ? -7.359 50.75 28.844 1 70.06 331 SER B CA 1
ATOM 6135 C C . SER B 1 331 ? -6.16 50.469 29.734 1 7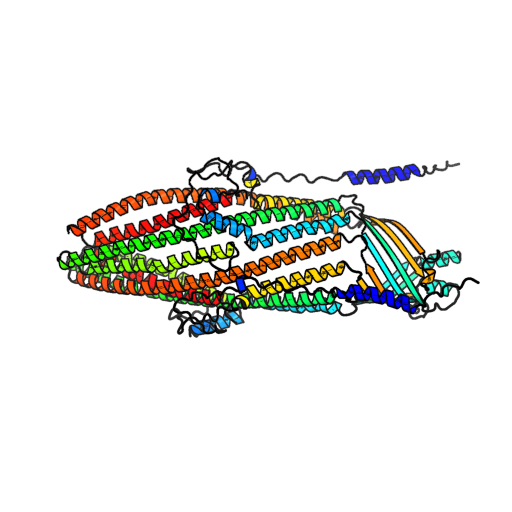0.06 331 SER B C 1
ATOM 6137 O O . SER B 1 331 ? -5.598 49.344 29.672 1 70.06 331 SER B O 1
ATOM 6139 N N . SER B 1 332 ? -5.617 51.5 30.281 1 72.81 332 SER B N 1
ATOM 6140 C CA . SER B 1 332 ? -4.488 51.281 31.172 1 72.81 332 SER B CA 1
ATOM 6141 C C . SER B 1 332 ? -4.625 52.156 32.438 1 72.81 332 SER B C 1
ATOM 6143 O O . SER B 1 332 ? -4.82 53.375 32.344 1 72.81 332 SER B O 1
ATOM 6145 N N . ASP B 1 333 ? -4.684 51.5 33.531 1 65.69 333 ASP B N 1
ATOM 6146 C CA . ASP B 1 333 ? -4.734 52.219 34.812 1 65.69 333 ASP B CA 1
ATOM 6147 C C . ASP B 1 333 ? -4.125 51.375 35.938 1 65.69 333 ASP B C 1
ATOM 6149 O O . ASP B 1 333 ? -3.924 50.156 35.781 1 65.69 333 ASP B O 1
ATOM 6153 N N . HIS B 1 334 ? -3.631 52 37 1 73 334 HIS B N 1
ATOM 6154 C CA . HIS B 1 334 ? -3.084 51.312 38.188 1 73 334 HIS B CA 1
ATOM 6155 C C . HIS B 1 334 ? -4.191 50.719 39.031 1 73 334 HIS B C 1
ATOM 6157 O O . HIS B 1 334 ? -3.934 49.844 39.875 1 73 334 HIS B O 1
ATOM 6163 N N . HIS B 1 335 ? -5.398 51.281 38.938 1 70.56 335 HIS B N 1
ATOM 6164 C CA . HIS B 1 335 ? -6.562 50.812 39.688 1 70.56 335 HIS B CA 1
ATOM 6165 C C . HIS B 1 335 ? -7.641 50.281 38.719 1 70.56 335 HIS B C 1
ATOM 6167 O O . HIS B 1 335 ? -7.969 50.938 37.75 1 70.56 335 HIS B O 1
ATOM 6173 N N . LEU B 1 336 ? -8.18 49.156 39.031 1 76.12 336 LEU B N 1
ATOM 6174 C CA . LEU B 1 336 ? -9.188 48.5 38.219 1 76.12 336 LEU B CA 1
ATOM 6175 C C . LEU B 1 336 ? -10.422 49.406 38.062 1 76.12 336 LEU B C 1
ATOM 6177 O O . LEU B 1 336 ? -11.055 49.406 37 1 76.12 336 LEU B O 1
ATOM 6181 N N . ALA B 1 337 ? -10.758 50.125 39.125 1 72.88 337 ALA B N 1
ATOM 6182 C CA . ALA B 1 337 ? -11.969 50.938 39.156 1 72.88 337 ALA B CA 1
ATOM 6183 C C . ALA B 1 337 ? -11.898 52.094 38.156 1 72.88 337 ALA B C 1
ATOM 6185 O O . ALA B 1 337 ? -12.922 52.625 37.719 1 72.88 337 ALA B O 1
ATOM 6186 N N . ASN B 1 338 ? -10.641 52.406 37.75 1 71.81 338 ASN B N 1
ATOM 6187 C CA . ASN B 1 338 ? -10.469 53.594 36.906 1 71.81 338 ASN B CA 1
ATOM 6188 C C . ASN B 1 338 ? -10.328 53.188 35.438 1 71.81 338 ASN B C 1
ATOM 6190 O O . ASN B 1 338 ? -10.109 54.062 34.562 1 71.81 338 ASN B O 1
ATOM 6194 N N . LEU B 1 339 ? -10.469 51.969 35.188 1 74.94 339 LEU B N 1
ATOM 6195 C CA . LEU B 1 339 ? -10.195 51.5 33.812 1 74.94 339 LEU B CA 1
ATOM 6196 C C . LEU B 1 339 ? -11.203 52.062 32.844 1 74.94 339 LEU B C 1
ATOM 6198 O O . LEU B 1 339 ? -10.914 52.188 31.641 1 74.94 339 LEU B O 1
ATOM 6202 N N . GLY B 1 340 ? -12.352 52.469 33.281 1 73.5 340 GLY B N 1
ATOM 6203 C CA . GLY B 1 340 ? -13.375 53.031 32.406 1 73.5 340 GLY B CA 1
ATOM 6204 C C . GLY B 1 340 ? -13.273 54.562 32.25 1 73.5 340 GLY B C 1
ATOM 6205 O O . GLY B 1 340 ? -13.992 55.156 31.469 1 73.5 340 GLY B O 1
ATOM 6206 N N . ASP B 1 341 ? -12.352 55.156 33.031 1 70.56 341 ASP B N 1
ATOM 6207 C CA . ASP B 1 341 ? -12.203 56.594 33.031 1 70.56 341 ASP B CA 1
ATOM 6208 C C . ASP B 1 341 ? -11.625 57.062 31.688 1 70.56 341 ASP B C 1
ATOM 6210 O O . ASP B 1 341 ? -10.867 56.344 31.031 1 70.56 341 ASP B O 1
ATOM 6214 N N . SER B 1 342 ? -12.008 58.25 31.25 1 73.88 342 SER B N 1
ATOM 6215 C CA . SER B 1 342 ? -11.594 58.812 29.969 1 73.88 342 SER B CA 1
ATOM 6216 C C . SER B 1 342 ? -10.078 58.938 29.875 1 73.88 342 SER B C 1
ATOM 6218 O O . SER B 1 342 ? -9.516 58.906 28.781 1 73.88 342 SER B O 1
ATOM 6220 N N . ARG B 1 343 ? -9.398 59.094 31.016 1 72.94 343 ARG B N 1
ATOM 6221 C CA . ARG B 1 343 ? -7.949 59.25 31.016 1 72.94 343 ARG B CA 1
ATOM 6222 C C . ARG B 1 343 ? -7.266 57.875 30.828 1 72.94 343 ARG B C 1
ATOM 6224 O O . ARG B 1 343 ? -6.102 57.812 30.438 1 72.94 343 ARG B O 1
ATOM 6231 N N . ALA B 1 344 ? -8.062 56.875 31.062 1 71 344 ALA B N 1
ATOM 6232 C CA . ALA B 1 344 ? -7.457 55.531 31.047 1 71 344 ALA B CA 1
ATOM 6233 C C . ALA B 1 344 ? -7.711 54.844 29.719 1 71 344 ALA B C 1
ATOM 6235 O O . ALA B 1 344 ? -6.957 53.938 29.312 1 71 344 ALA B O 1
ATOM 6236 N N . VAL B 1 345 ? -8.789 55.188 29.016 1 72.69 345 VAL B N 1
ATOM 6237 C CA . VAL B 1 345 ? -9.234 54.469 27.828 1 72.69 345 VAL B CA 1
ATOM 6238 C C . VAL B 1 345 ? -8.555 55.062 26.594 1 72.69 345 VAL B C 1
ATOM 6240 O O . VAL B 1 345 ? -8.469 56.281 26.438 1 72.69 345 VAL B O 1
ATOM 6243 N N . MET B 1 346 ? -7.914 54.219 25.828 1 68.88 346 MET B N 1
ATOM 6244 C CA . MET B 1 346 ? -7.332 54.594 24.531 1 68.88 346 MET B CA 1
ATOM 6245 C C . MET B 1 346 ? -7.949 53.75 23.406 1 68.88 346 MET B C 1
ATOM 6247 O O . MET B 1 346 ? -8.289 52.594 23.609 1 68.88 346 MET B O 1
ATOM 6251 N N . PHE B 1 347 ? -8.352 54.312 22.312 1 74.88 347 PHE B N 1
ATOM 6252 C CA . PHE B 1 347 ? -8.836 53.562 21.156 1 74.88 347 PHE B CA 1
ATOM 6253 C C . PHE B 1 347 ? -8.148 54.062 19.875 1 74.88 347 PHE B C 1
ATOM 6255 O O . PHE B 1 347 ? -7.613 55.188 19.844 1 74.88 347 PHE B O 1
ATOM 6262 N N . GLY B 1 348 ? -7.887 53.281 19.031 1 70.44 348 GLY B N 1
ATOM 6263 C CA . GLY B 1 348 ? -7.34 53.594 17.719 1 70.44 348 GLY B CA 1
ATOM 6264 C C . GLY B 1 348 ? -7.973 52.781 16.594 1 70.44 348 GLY B C 1
ATOM 6265 O O . GLY B 1 348 ? -8.32 51.625 16.797 1 70.44 348 GLY B O 1
ATOM 6266 N N . ILE B 1 349 ? -8.398 53.344 15.492 1 76.69 349 ILE B N 1
ATOM 6267 C CA . ILE B 1 349 ? -8.938 52.688 14.312 1 76.69 349 ILE B CA 1
ATOM 6268 C C . ILE B 1 349 ? -8.312 53.281 13.055 1 76.69 349 ILE B C 1
ATOM 6270 O O . ILE B 1 349 ? -8.125 54.5 12.961 1 76.69 349 ILE B O 1
ATOM 6274 N N . GLY B 1 350 ? -7.828 52.5 12.156 1 76.25 350 GLY B N 1
ATOM 6275 C CA . GLY B 1 350 ? -7.328 53.031 10.898 1 76.25 350 GLY B CA 1
ATOM 6276 C C . GLY B 1 350 ? -6.73 51.969 10 1 76.25 350 GLY B C 1
ATOM 6277 O O . GLY B 1 350 ? -6.609 50.812 10.391 1 76.25 350 GLY B O 1
ATOM 6278 N N . PRO B 1 351 ? -6.445 52.25 8.797 1 76.88 351 PRO B N 1
ATOM 6279 C CA . PRO B 1 351 ? -5.828 51.344 7.824 1 76.88 351 PRO B CA 1
ATOM 6280 C C . PRO B 1 351 ? -4.316 51.219 8 1 76.88 351 PRO B C 1
ATOM 6282 O O . PRO B 1 351 ? -3.686 52.125 8.555 1 76.88 351 PRO B O 1
ATOM 6285 N N . LEU B 1 352 ? -3.84 50.062 7.855 1 75.75 352 LEU B N 1
ATOM 6286 C CA . LEU B 1 352 ? -2.402 49.812 7.793 1 75.75 352 LEU B CA 1
ATOM 6287 C C . LEU B 1 352 ? -2.01 49.219 6.441 1 75.75 352 LEU B C 1
ATOM 6289 O O . LEU B 1 352 ? -2.621 48.25 5.977 1 75.75 352 LEU B O 1
ATOM 6293 N N . ILE B 1 353 ? -1.156 49.906 5.703 1 80.12 353 ILE B N 1
ATOM 6294 C CA . ILE B 1 353 ? -0.642 49.406 4.43 1 80.12 353 ILE B CA 1
ATOM 6295 C C . ILE B 1 353 ? 0.786 48.906 4.609 1 80.12 353 ILE B C 1
ATOM 6297 O O . ILE B 1 353 ? 1.649 49.625 5.113 1 80.12 353 ILE B O 1
ATOM 6301 N N . ARG B 1 354 ? 1.021 47.656 4.328 1 79.94 354 ARG B N 1
ATOM 6302 C CA . ARG B 1 354 ? 2.352 47.062 4.391 1 79.94 354 ARG B CA 1
ATOM 6303 C C . ARG B 1 354 ? 2.797 46.562 3.016 1 79.94 354 ARG B C 1
ATOM 6305 O O . ARG B 1 354 ? 2.006 45.969 2.277 1 79.94 354 ARG B O 1
ATOM 6312 N N . TRP B 1 355 ? 4.043 46.938 2.619 1 83.75 355 TRP B N 1
ATOM 6313 C CA . TRP B 1 355 ? 4.57 46.531 1.322 1 83.75 355 TRP B CA 1
ATOM 6314 C C . TRP B 1 355 ? 6.055 46.219 1.419 1 83.75 355 TRP B C 1
ATOM 6316 O O . TRP B 1 355 ? 6.84 47 1.959 1 83.75 355 TRP B O 1
ATOM 6326 N N . GLU B 1 356 ? 6.457 45.094 1.08 1 82.19 356 GLU B N 1
ATOM 6327 C CA . GLU B 1 356 ? 7.875 44.719 1.024 1 82.19 356 GLU B CA 1
ATOM 6328 C C . GLU B 1 356 ? 8.523 45.25 -0.247 1 82.19 356 GLU B C 1
ATOM 6330 O O . GLU B 1 356 ? 8.5 44.594 -1.288 1 82.19 356 GLU B O 1
ATOM 6335 N N . PHE B 1 357 ? 8.984 46.406 -0.255 1 79.12 357 PHE B N 1
ATOM 6336 C CA . PHE B 1 357 ? 9.641 47.125 -1.349 1 79.12 357 PHE B CA 1
ATOM 6337 C C . PHE B 1 357 ? 10.844 47.906 -0.842 1 79.12 357 PHE B C 1
ATOM 6339 O O . PHE B 1 357 ? 10.844 48.375 0.293 1 79.12 357 PHE B O 1
ATOM 6346 N N . PRO B 1 358 ? 11.859 47.781 -1.669 1 82.81 358 PRO B N 1
ATOM 6347 C CA . PRO B 1 358 ? 11.992 47.469 -3.094 1 82.81 358 PRO B CA 1
ATOM 6348 C C . PRO B 1 358 ? 12.516 46.062 -3.336 1 82.81 358 PRO B C 1
ATOM 6350 O O . PRO B 1 358 ? 12.594 45.594 -4.484 1 82.81 358 PRO B O 1
ATOM 6353 N N . ASN B 1 359 ? 12.93 45.469 -2.164 1 87.5 359 ASN B N 1
ATOM 6354 C CA . ASN B 1 359 ? 13.477 44.125 -2.35 1 87.5 359 ASN B CA 1
ATOM 6355 C C . ASN B 1 359 ? 12.367 43.094 -2.521 1 87.5 359 ASN B C 1
ATOM 6357 O O . ASN B 1 359 ? 11.844 42.562 -1.536 1 87.5 359 ASN B O 1
ATOM 6361 N N . LEU B 1 360 ? 12.047 42.875 -3.746 1 89.38 360 LEU B N 1
ATOM 6362 C CA . LEU B 1 360 ? 10.992 41.938 -4.09 1 89.38 360 LEU B CA 1
ATOM 6363 C C . LEU B 1 360 ? 11.57 40.594 -4.512 1 89.38 360 LEU B C 1
ATOM 6365 O O . LEU B 1 360 ? 10.875 39.781 -5.117 1 89.38 360 LEU B O 1
ATOM 6369 N N . LYS B 1 361 ? 12.883 40.375 -4.258 1 89.56 361 LYS B N 1
ATOM 6370 C CA . LYS B 1 361 ? 13.578 39.188 -4.762 1 89.56 361 LYS B CA 1
ATOM 6371 C C . LYS B 1 361 ? 12.938 37.938 -4.234 1 89.56 361 LYS B C 1
ATOM 6373 O O . LYS B 1 361 ? 12.672 37 -4.996 1 89.56 361 LYS B O 1
ATOM 6378 N N . ALA B 1 362 ? 12.633 37.844 -2.973 1 90.38 362 ALA B N 1
ATOM 6379 C CA . ALA B 1 362 ? 12.031 36.656 -2.363 1 90.38 362 ALA B CA 1
ATOM 6380 C C . ALA B 1 362 ? 10.633 36.406 -2.922 1 90.38 362 ALA B C 1
ATOM 6382 O O . ALA B 1 362 ? 10.289 35.281 -3.252 1 90.38 362 ALA B O 1
ATOM 6383 N N . ASN B 1 363 ? 9.789 37.5 -3.07 1 89.94 363 ASN B N 1
ATOM 6384 C CA . ASN B 1 363 ? 8.422 37.344 -3.574 1 89.94 363 ASN B CA 1
ATOM 6385 C C . ASN B 1 363 ? 8.414 36.938 -5.043 1 89.94 363 ASN B C 1
ATOM 6387 O O . ASN B 1 363 ? 7.609 36.094 -5.453 1 89.94 363 ASN B O 1
ATOM 6391 N N . ARG B 1 364 ? 9.297 37.5 -5.789 1 91.94 364 ARG B N 1
ATOM 6392 C CA . ARG B 1 364 ? 9.398 37.125 -7.191 1 91.94 364 ARG B CA 1
ATOM 6393 C C . ARG B 1 364 ? 9.844 35.688 -7.328 1 91.94 364 ARG B C 1
ATOM 6395 O O . ARG B 1 364 ? 9.359 34.938 -8.211 1 91.94 364 ARG B O 1
ATOM 6402 N N . ALA B 1 365 ? 10.812 35.25 -6.508 1 94.44 365 ALA B N 1
ATOM 6403 C CA . ALA B 1 365 ? 11.258 33.844 -6.508 1 94.44 365 ALA B CA 1
ATOM 6404 C C . ALA B 1 365 ? 10.109 32.906 -6.156 1 94.44 365 ALA B C 1
ATOM 6406 O O . ALA B 1 365 ? 9.977 31.844 -6.75 1 94.44 365 ALA B O 1
ATOM 6407 N N . ARG B 1 366 ? 9.242 33.281 -5.227 1 92.88 366 ARG B N 1
ATOM 6408 C CA . ARG B 1 366 ? 8.094 32.469 -4.836 1 92.88 366 ARG B CA 1
ATOM 6409 C C . ARG B 1 366 ? 7.102 32.344 -5.984 1 92.88 366 ARG B C 1
ATOM 6411 O O . ARG B 1 366 ? 6.527 31.266 -6.195 1 92.88 366 ARG B O 1
ATOM 6418 N N . VAL B 1 367 ? 6.84 33.438 -6.695 1 91.56 367 VAL B N 1
ATOM 6419 C CA . VAL B 1 367 ? 5.941 33.406 -7.844 1 91.56 367 VAL B CA 1
ATOM 6420 C C . VAL B 1 367 ? 6.512 32.469 -8.914 1 91.56 367 VAL B C 1
ATOM 6422 O O . VAL B 1 367 ? 5.801 31.609 -9.445 1 91.56 367 VAL B O 1
ATOM 6425 N N . SER B 1 368 ? 7.863 32.594 -9.117 1 94.25 368 SER B N 1
ATOM 6426 C CA . SER B 1 368 ? 8.508 31.75 -10.109 1 94.25 368 SER B CA 1
ATOM 6427 C C . SER B 1 368 ? 8.422 30.281 -9.711 1 94.25 368 SER B C 1
ATOM 6429 O O . SER B 1 368 ? 8.203 29.422 -10.555 1 94.25 368 SER B O 1
ATOM 6431 N N . LYS B 1 369 ? 8.633 30 -8.477 1 95.19 369 LYS B N 1
ATOM 6432 C CA . LYS B 1 369 ? 8.508 28.641 -7.961 1 95.19 369 LYS B CA 1
ATOM 6433 C C . LYS B 1 369 ? 7.094 28.094 -8.164 1 95.19 369 LYS B C 1
ATOM 6435 O O . LYS B 1 369 ? 6.914 26.969 -8.641 1 95.19 369 LYS B O 1
ATOM 6440 N N . ALA B 1 370 ? 6.051 28.891 -7.848 1 93.25 370 ALA B N 1
ATOM 6441 C CA . ALA B 1 370 ? 4.66 28.469 -7.996 1 93.25 370 ALA B CA 1
ATOM 6442 C C . ALA B 1 370 ? 4.316 28.203 -9.461 1 93.25 370 ALA B C 1
ATOM 6444 O O . ALA B 1 370 ? 3.605 27.25 -9.773 1 93.25 370 ALA B O 1
ATOM 6445 N N . GLU B 1 371 ? 4.82 29.062 -10.297 1 94.06 371 GLU B N 1
ATOM 6446 C CA . GLU B 1 371 ? 4.59 28.875 -11.719 1 94.06 371 GLU B CA 1
ATOM 6447 C C . GLU B 1 371 ? 5.223 27.578 -12.219 1 94.06 371 GLU B C 1
ATOM 6449 O O . GLU B 1 371 ? 4.637 26.859 -13.039 1 94.06 371 GLU B O 1
ATOM 6454 N N . ALA B 1 372 ? 6.473 27.281 -11.75 1 95.5 372 ALA B N 1
ATOM 6455 C CA . ALA B 1 372 ? 7.137 26.047 -12.125 1 95.5 372 ALA B CA 1
ATOM 6456 C C . ALA B 1 372 ? 6.344 24.828 -11.633 1 95.5 372 ALA B C 1
ATOM 6458 O O . ALA B 1 372 ? 6.199 23.844 -12.359 1 95.5 372 ALA B O 1
ATOM 6459 N N . LEU B 1 373 ? 5.789 24.906 -10.453 1 93.88 373 LEU B N 1
ATOM 6460 C CA . LEU B 1 373 ? 4.996 23.828 -9.891 1 93.88 373 LEU B CA 1
ATOM 6461 C C . LEU B 1 373 ? 3.676 23.672 -10.641 1 93.88 373 LEU B C 1
ATOM 6463 O O . LEU B 1 373 ? 3.168 22.562 -10.797 1 93.88 373 LEU B O 1
ATOM 6467 N N . GLN B 1 374 ? 3.074 24.797 -11.125 1 93.56 374 GLN B N 1
ATOM 6468 C CA . GLN B 1 374 ? 1.887 24.734 -11.969 1 93.56 374 GLN B CA 1
ATOM 6469 C C . GLN B 1 374 ? 2.178 24 -13.273 1 93.56 374 GLN B C 1
ATOM 6471 O O . GLN B 1 374 ? 1.378 23.172 -13.719 1 93.56 374 GLN B O 1
ATOM 6476 N N . ARG B 1 375 ? 3.373 24.219 -13.828 1 94.25 375 ARG B N 1
ATOM 6477 C CA . ARG B 1 375 ? 3.764 23.516 -15.047 1 94.25 375 ARG B CA 1
ATOM 6478 C C . ARG B 1 375 ? 3.951 22.031 -14.781 1 94.25 375 ARG B C 1
ATOM 6480 O O . ARG B 1 375 ? 3.613 21.203 -15.625 1 94.25 375 ARG B O 1
ATOM 6487 N N . ALA B 1 376 ? 4.527 21.75 -13.609 1 95.06 376 ALA B N 1
ATOM 6488 C CA . ALA B 1 376 ? 4.652 20.344 -13.219 1 95.06 376 ALA B CA 1
ATOM 6489 C C . ALA B 1 376 ? 3.285 19.672 -13.156 1 95.06 376 ALA B C 1
ATOM 6491 O O . ALA B 1 376 ? 3.135 18.516 -13.586 1 95.06 376 ALA B O 1
ATOM 6492 N N . GLN B 1 377 ? 2.232 20.406 -12.703 1 94.38 377 GLN B N 1
ATOM 6493 C CA . GLN B 1 377 ? 0.894 19.844 -12.602 1 94.38 377 GLN B CA 1
ATOM 6494 C C . GLN B 1 377 ? 0.244 19.703 -13.977 1 94.38 377 GLN B C 1
ATOM 6496 O O . GLN B 1 377 ? -0.549 18.781 -14.203 1 94.38 377 GLN B O 1
ATOM 6501 N N . VAL B 1 378 ? 0.578 20.594 -14.898 1 93.62 378 VAL B N 1
ATOM 6502 C CA . VAL B 1 378 ? 0.119 20.453 -16.281 1 93.62 378 VAL B CA 1
ATOM 6503 C C . VAL B 1 378 ? 0.649 19.141 -16.859 1 93.62 378 VAL B C 1
ATOM 6505 O O . VAL B 1 378 ? -0.107 18.375 -17.453 1 93.62 378 VAL B O 1
ATOM 6508 N N . ALA B 1 379 ? 1.99 18.891 -16.672 1 94.38 379 ALA B N 1
ATOM 6509 C CA . ALA B 1 379 ? 2.605 17.656 -17.172 1 94.38 379 ALA B CA 1
ATOM 6510 C C . ALA B 1 379 ? 1.979 16.422 -16.516 1 94.38 379 ALA B C 1
ATOM 6512 O O . ALA B 1 379 ? 1.716 15.43 -17.188 1 94.38 379 ALA B O 1
ATOM 6513 N N . ARG B 1 380 ? 1.727 16.547 -15.219 1 93.94 380 ARG B N 1
ATOM 6514 C CA . ARG B 1 380 ? 1.095 15.438 -14.508 1 93.94 380 ARG B CA 1
ATOM 6515 C C . ARG B 1 380 ? -0.299 15.164 -15.062 1 93.94 380 ARG B C 1
ATOM 6517 O O . ARG B 1 380 ? -0.66 14.008 -15.297 1 93.94 380 ARG B O 1
ATOM 6524 N N . TYR B 1 381 ? -1.095 16.203 -15.32 1 93.75 381 TYR B N 1
ATOM 6525 C CA . TYR B 1 381 ? -2.441 16.078 -15.859 1 93.75 381 TYR B CA 1
ATOM 6526 C C . TYR B 1 381 ? -2.414 15.406 -17.234 1 93.75 381 TYR B C 1
ATOM 6528 O O . TYR B 1 381 ? -3.168 14.461 -17.484 1 93.75 381 TYR B O 1
ATOM 6536 N N . ARG B 1 382 ? -1.55 15.805 -18.047 1 92.38 382 ARG B N 1
ATOM 6537 C CA . ARG B 1 382 ? -1.392 15.203 -19.359 1 92.38 382 ARG B CA 1
ATOM 6538 C C . ARG B 1 382 ? -0.93 13.758 -19.266 1 92.38 382 ARG B C 1
ATOM 6540 O O . ARG B 1 382 ? -1.405 12.891 -20 1 92.38 382 ARG B O 1
ATOM 6547 N N . GLY B 1 383 ? 0.048 13.5 -18.328 1 93.12 383 GLY B N 1
ATOM 6548 C CA . GLY B 1 383 ? 0.51 12.141 -18.109 1 93.12 383 GLY B CA 1
ATOM 6549 C C . GLY B 1 383 ? -0.589 11.211 -17.625 1 93.12 383 GLY B C 1
ATOM 6550 O O . GLY B 1 383 ? -0.696 10.078 -18.109 1 93.12 383 GLY B O 1
ATOM 6551 N N . VAL B 1 384 ? -1.426 11.688 -16.766 1 94.12 384 VAL B N 1
ATOM 6552 C CA . VAL B 1 384 ? -2.533 10.891 -16.25 1 94.12 384 VAL B CA 1
ATOM 6553 C C . VAL B 1 384 ? -3.529 10.609 -17.375 1 94.12 384 VAL B C 1
ATOM 6555 O O . VAL B 1 384 ? -4.051 9.492 -17.484 1 94.12 384 VAL B O 1
ATOM 6558 N N . ALA B 1 385 ? -3.799 11.602 -18.188 1 91.25 385 ALA B N 1
ATOM 6559 C CA . ALA B 1 385 ? -4.703 11.414 -19.312 1 91.25 385 ALA B CA 1
ATOM 6560 C C . ALA B 1 385 ? -4.156 10.367 -20.281 1 91.25 385 ALA B C 1
ATOM 6562 O O . ALA B 1 385 ? -4.895 9.484 -20.734 1 91.25 385 ALA B O 1
ATOM 6563 N N . LEU B 1 386 ? -2.818 10.391 -20.625 1 92.19 386 LEU B N 1
ATOM 6564 C CA . LEU B 1 386 ? -2.186 9.414 -21.516 1 92.19 386 LEU B CA 1
ATOM 6565 C C . LEU B 1 386 ? -2.197 8.023 -20.891 1 92.19 386 LEU B C 1
ATOM 6567 O O . LEU B 1 386 ? -2.416 7.031 -21.578 1 92.19 386 LEU B O 1
ATOM 6571 N N . SER B 1 387 ? -1.937 8.016 -19.641 1 93.75 387 SER B N 1
ATOM 6572 C CA . SER B 1 387 ? -1.977 6.734 -18.938 1 93.75 387 SER B CA 1
ATOM 6573 C C . SER B 1 387 ? -3.381 6.137 -18.953 1 93.75 387 SER B C 1
ATOM 6575 O O . SER B 1 387 ? -3.541 4.922 -19.078 1 93.75 387 SER B O 1
ATOM 6577 N N . ALA B 1 388 ? -4.402 6.977 -18.766 1 92.19 388 ALA B N 1
ATOM 6578 C CA . ALA B 1 388 ? -5.785 6.516 -18.828 1 92.19 388 ALA B CA 1
ATOM 6579 C C . ALA B 1 388 ? -6.109 5.941 -20.203 1 92.19 388 ALA B C 1
ATOM 6581 O O . ALA B 1 388 ? -6.762 4.902 -20.312 1 92.19 388 ALA B O 1
ATOM 6582 N N . LEU B 1 389 ? -5.656 6.578 -21.281 1 90.31 389 LEU B N 1
ATOM 6583 C CA . LEU B 1 389 ? -5.84 6.09 -22.641 1 90.31 389 LEU B CA 1
ATOM 6584 C C . LEU B 1 389 ? -5.164 4.734 -22.828 1 90.31 389 LEU B C 1
ATOM 6586 O O . LEU B 1 389 ? -5.773 3.805 -23.375 1 90.31 389 LEU B O 1
ATOM 6590 N N . LYS B 1 390 ? -3.902 4.613 -22.375 1 92.38 390 LYS B N 1
ATOM 6591 C CA . LYS B 1 390 ? -3.168 3.352 -22.438 1 92.38 390 LYS B CA 1
ATOM 6592 C C . LYS B 1 390 ? -3.918 2.246 -21.688 1 92.38 390 LYS B C 1
ATOM 6594 O O . LYS B 1 390 ? -4.055 1.133 -22.203 1 92.38 390 LYS B O 1
ATOM 6599 N N . ASP B 1 391 ? -4.41 2.598 -20.547 1 93.44 391 ASP B N 1
ATOM 6600 C CA . ASP B 1 391 ? -5.113 1.629 -19.719 1 93.44 391 ASP B CA 1
ATOM 6601 C C . ASP B 1 391 ? -6.32 1.048 -20.438 1 93.44 391 ASP B C 1
ATOM 6603 O O . ASP B 1 391 ? -6.52 -0.168 -20.453 1 93.44 391 ASP B O 1
ATOM 6607 N N . VAL B 1 392 ? -7.137 1.875 -21.031 1 91.31 392 VAL B N 1
ATOM 6608 C CA . VAL B 1 392 ? -8.336 1.433 -21.734 1 91.31 392 VAL B CA 1
ATOM 6609 C C . VAL B 1 392 ? -7.938 0.57 -22.938 1 91.31 392 VAL B C 1
ATOM 6611 O O . VAL B 1 392 ? -8.469 -0.524 -23.125 1 91.31 392 VAL B O 1
ATOM 6614 N N . ARG B 1 393 ? -6.961 0.986 -23.719 1 92.31 393 ARG B N 1
ATOM 6615 C CA . ARG B 1 393 ? -6.559 0.268 -24.938 1 92.31 393 ARG B CA 1
ATOM 6616 C C . ARG B 1 393 ? -5.922 -1.073 -24.578 1 92.31 393 ARG B C 1
ATOM 6618 O O . ARG B 1 393 ? -6.184 -2.08 -25.25 1 92.31 393 ARG B O 1
ATOM 6625 N N . GLN B 1 394 ? -5.129 -1.085 -23.516 1 94.88 394 GLN B N 1
ATOM 6626 C CA . GLN B 1 394 ? -4.523 -2.338 -23.078 1 94.88 394 GLN B CA 1
ATOM 6627 C C . GLN B 1 394 ? -5.578 -3.301 -22.531 1 94.88 394 GLN B C 1
ATOM 6629 O O . GLN B 1 394 ? -5.516 -4.504 -22.797 1 94.88 394 GLN B O 1
ATOM 6634 N N . ALA B 1 395 ? -6.551 -2.74 -21.797 1 94.88 395 ALA B N 1
ATOM 6635 C CA . ALA B 1 395 ? -7.621 -3.582 -21.266 1 94.88 395 ALA B CA 1
ATOM 6636 C C . ALA B 1 395 ? -8.469 -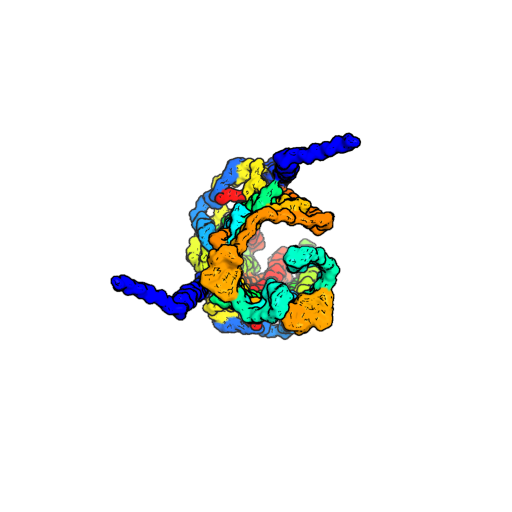4.164 -22.391 1 94.88 395 ALA B C 1
ATOM 6638 O O . ALA B 1 395 ? -8.875 -5.328 -22.344 1 94.88 395 ALA B O 1
ATOM 6639 N N . LEU B 1 396 ? -8.703 -3.379 -23.422 1 93.12 396 LEU B N 1
ATOM 6640 C CA . LEU B 1 396 ? -9.461 -3.848 -24.578 1 93.12 396 LEU B CA 1
ATOM 6641 C C . LEU B 1 396 ? -8.703 -4.953 -25.312 1 93.12 396 LEU B C 1
ATOM 6643 O O . LEU B 1 396 ? -9.297 -5.973 -25.688 1 93.12 396 LEU B O 1
ATOM 6647 N N . ALA B 1 397 ? -7.398 -4.734 -25.516 1 95.19 397 ALA B N 1
ATOM 6648 C CA . ALA B 1 397 ? -6.574 -5.734 -26.188 1 95.19 397 ALA B CA 1
ATOM 6649 C C . ALA B 1 397 ? -6.547 -7.039 -25.391 1 95.19 397 ALA B C 1
ATOM 6651 O O . ALA B 1 397 ? -6.676 -8.125 -25.969 1 95.19 397 ALA B O 1
ATOM 6652 N N . ARG B 1 398 ? -6.422 -6.906 -24.125 1 96.62 398 ARG B N 1
ATOM 6653 C CA . ARG B 1 398 ? -6.402 -8.086 -23.266 1 96.62 398 ARG B CA 1
ATOM 6654 C C . ARG B 1 398 ? -7.746 -8.812 -23.312 1 96.62 398 ARG B C 1
ATOM 6656 O O . ARG B 1 398 ? -7.789 -10.039 -23.406 1 96.62 398 ARG B O 1
ATOM 6663 N N . TYR B 1 399 ? -8.859 -8.102 -23.266 1 95.69 399 TYR B N 1
ATOM 6664 C CA . TYR B 1 399 ? -10.188 -8.688 -23.328 1 95.69 399 TYR B CA 1
ATOM 6665 C C . TYR B 1 399 ? -10.383 -9.461 -24.625 1 95.69 399 TYR B C 1
ATOM 6667 O O . TYR B 1 399 ? -10.82 -10.609 -24.625 1 95.69 399 TYR B O 1
ATOM 6675 N N . ASP B 1 400 ? -9.953 -8.852 -25.688 1 95.19 400 ASP B N 1
ATOM 6676 C CA . ASP B 1 400 ? -10.086 -9.5 -26.984 1 95.19 400 ASP B CA 1
ATOM 6677 C C . ASP B 1 400 ? -9.211 -10.75 -27.078 1 95.19 400 ASP B C 1
ATOM 6679 O O . ASP B 1 400 ? -9.656 -11.789 -27.562 1 95.19 400 ASP B O 1
ATOM 6683 N N . GLY B 1 401 ? -7.988 -10.594 -26.594 1 96.25 401 GLY B N 1
ATOM 6684 C CA . GLY B 1 401 ? -7.098 -11.75 -26.578 1 96.25 401 GLY B CA 1
ATOM 6685 C C . GLY B 1 401 ? -7.645 -12.914 -25.781 1 96.25 401 GLY B C 1
ATOM 6686 O O . GLY B 1 401 ? -7.617 -14.055 -26.234 1 96.25 401 GLY B O 1
ATOM 6687 N N . GLU B 1 402 ? -8.188 -12.641 -24.625 1 97.62 402 GLU B N 1
ATOM 6688 C CA . GLU B 1 402 ? -8.734 -13.695 -23.781 1 97.62 402 GLU B CA 1
ATOM 6689 C C . GLU B 1 402 ? -9.992 -14.305 -24.391 1 97.62 402 GLU B C 1
ATOM 6691 O O . GLU B 1 402 ? -10.227 -15.508 -24.266 1 97.62 402 GLU B O 1
ATOM 6696 N N . ARG B 1 403 ? -10.82 -13.5 -25 1 95.19 403 ARG B N 1
ATOM 6697 C CA . ARG B 1 403 ? -12.016 -13.992 -25.688 1 95.19 403 ARG B CA 1
ATOM 6698 C C . ARG B 1 403 ? -11.648 -14.969 -26.797 1 95.19 403 ARG B C 1
ATOM 6700 O O . ARG B 1 403 ? -12.203 -16.062 -26.875 1 95.19 403 ARG B O 1
ATOM 6707 N N . GLN B 1 404 ? -10.664 -14.594 -27.641 1 96 404 GLN B N 1
ATOM 6708 C CA . GLN B 1 404 ? -10.227 -15.438 -28.734 1 96 404 GLN B CA 1
ATOM 6709 C C . GLN B 1 404 ? -9.562 -16.703 -28.219 1 96 404 GLN B C 1
ATOM 6711 O O . GLN B 1 404 ? -9.758 -17.797 -28.781 1 96 404 GLN B O 1
ATOM 6716 N N . ARG B 1 405 ? -8.805 -16.516 -27.156 1 97.5 405 ARG B N 1
ATOM 6717 C CA . ARG B 1 405 ? -8.156 -17.672 -26.547 1 97.5 405 ARG B CA 1
ATOM 6718 C C . ARG B 1 405 ? -9.188 -18.688 -26.062 1 97.5 405 ARG B C 1
ATOM 6720 O O . ARG B 1 405 ? -9.047 -19.891 -26.312 1 97.5 405 ARG B O 1
ATOM 6727 N N . LEU B 1 406 ? -10.258 -18.234 -25.422 1 97.25 406 LEU B N 1
ATOM 6728 C CA . LEU B 1 406 ? -11.289 -19.125 -24.922 1 97.25 406 LEU B CA 1
ATOM 6729 C C . LEU B 1 406 ? -11.984 -19.859 -26.062 1 97.25 406 LEU B C 1
ATOM 6731 O O . LEU B 1 406 ? -12.258 -21.047 -25.984 1 97.25 406 LEU B O 1
ATOM 6735 N N . GLN B 1 407 ? -12.172 -19.203 -27.188 1 96 407 GLN B N 1
ATOM 6736 C CA . GLN B 1 407 ? -12.797 -19.812 -28.359 1 96 407 GLN B CA 1
ATOM 6737 C C . GLN B 1 407 ? -11.914 -20.906 -28.938 1 96 407 GLN B C 1
ATOM 6739 O O . GLN B 1 407 ? -12.406 -21.984 -29.281 1 96 407 GLN B O 1
ATOM 6744 N N . ALA B 1 408 ? -10.625 -20.609 -28.984 1 97.31 408 ALA B N 1
ATOM 6745 C CA . ALA B 1 408 ? -9.688 -21.609 -29.5 1 97.31 408 ALA B CA 1
ATOM 6746 C C . ALA B 1 408 ? -9.617 -22.828 -28.578 1 97.31 408 ALA B C 1
ATOM 6748 O O . ALA B 1 408 ? -9.562 -23.969 -29.047 1 97.31 408 ALA B O 1
ATOM 6749 N N . LEU B 1 409 ? -9.68 -22.578 -27.297 1 97.5 409 LEU B N 1
ATOM 6750 C CA . LEU B 1 409 ? -9.617 -23.656 -26.328 1 97.5 409 LEU B CA 1
ATOM 6751 C C . LEU B 1 409 ? -10.898 -24.484 -26.344 1 97.5 409 LEU B C 1
ATOM 6753 O O . LEU B 1 409 ? -10.875 -25.688 -26.094 1 97.5 409 LEU B O 1
ATOM 6757 N N . ASP B 1 410 ? -12.023 -23.844 -26.672 1 96.94 410 ASP B N 1
ATOM 6758 C CA . ASP B 1 410 ? -13.273 -24.562 -26.844 1 96.94 410 ASP B CA 1
ATOM 6759 C C . ASP B 1 410 ? -13.164 -25.609 -27.953 1 96.94 410 ASP B C 1
ATOM 6761 O O . ASP B 1 410 ? -13.531 -26.766 -27.766 1 96.94 410 ASP B O 1
ATOM 6765 N N . ALA B 1 411 ? -12.578 -25.234 -29.016 1 96.75 411 ALA B N 1
ATOM 6766 C CA . ALA B 1 411 ? -12.391 -26.141 -30.156 1 96.75 411 ALA B CA 1
ATOM 6767 C C . ALA B 1 411 ? -11.391 -27.25 -29.812 1 96.75 411 ALA B C 1
ATOM 6769 O O . ALA B 1 411 ? -11.633 -28.422 -30.109 1 96.75 411 ALA B O 1
ATOM 6770 N N . ALA B 1 412 ? -10.328 -26.828 -29.188 1 97.62 412 ALA B N 1
ATOM 6771 C CA . ALA B 1 412 ? -9.297 -27.797 -28.812 1 97.62 412 ALA B CA 1
ATOM 6772 C C . ALA B 1 412 ? -9.852 -28.844 -27.844 1 97.62 412 ALA B C 1
ATOM 6774 O O . ALA B 1 412 ? -9.562 -30.031 -27.984 1 97.62 412 ALA B O 1
ATOM 6775 N N . LEU B 1 413 ? -10.641 -28.391 -26.891 1 97 413 LEU B N 1
ATOM 6776 C CA . LEU B 1 413 ? -11.219 -29.312 -25.906 1 97 413 LEU B CA 1
ATOM 6777 C C . LEU B 1 413 ? -12.18 -30.281 -26.578 1 97 413 LEU B C 1
ATOM 6779 O O . LEU B 1 413 ? -12.172 -31.484 -26.266 1 97 413 LEU B O 1
ATOM 6783 N N . ALA B 1 414 ? -12.945 -29.875 -27.578 1 96.62 414 ALA B N 1
ATOM 6784 C CA . ALA B 1 414 ? -13.867 -30.734 -28.297 1 96.62 414 ALA B CA 1
ATOM 6785 C C . ALA B 1 414 ? -13.117 -31.844 -29.047 1 96.62 414 ALA B C 1
ATOM 6787 O O . ALA B 1 414 ? -13.484 -33 -28.953 1 96.62 414 ALA B O 1
ATOM 6788 N N . HIS B 1 415 ? -12.008 -31.453 -29.703 1 97.12 415 HIS B N 1
ATOM 6789 C CA . HIS B 1 415 ? -11.211 -32.438 -30.438 1 97.12 415 HIS B CA 1
ATOM 6790 C C . HIS B 1 415 ? -10.539 -33.406 -29.484 1 97.12 415 HIS B C 1
ATOM 6792 O O . HIS B 1 415 ? -10.461 -34.625 -29.766 1 97.12 415 HIS B O 1
ATOM 6798 N N . SER B 1 416 ? -10.078 -32.906 -28.359 1 97.19 416 SER B N 1
ATOM 6799 C CA . SER B 1 416 ? -9.398 -33.781 -27.422 1 97.19 416 SER B CA 1
ATOM 6800 C C . SER B 1 416 ? -10.367 -34.75 -26.766 1 97.19 416 SER B C 1
ATOM 6802 O O . SER B 1 416 ? -10.008 -35.906 -26.469 1 97.19 416 SER B O 1
ATOM 6804 N N . GLN B 1 417 ? -11.594 -34.344 -26.469 1 96.38 417 GLN B N 1
ATOM 6805 C CA . GLN B 1 417 ? -12.617 -35.219 -25.938 1 96.38 417 GLN B CA 1
ATOM 6806 C C . GLN B 1 417 ? -12.961 -36.344 -26.922 1 96.38 417 GLN B C 1
ATOM 6808 O O . GLN B 1 417 ? -13.102 -37.5 -26.531 1 96.38 417 GLN B O 1
ATOM 6813 N N . HIS B 1 418 ? -13.008 -35.969 -28.219 1 96.12 418 HIS B N 1
ATOM 6814 C CA . HIS B 1 418 ? -13.25 -36.969 -29.25 1 96.12 418 HIS B CA 1
ATOM 6815 C C . HIS B 1 418 ? -12.086 -37.938 -29.375 1 96.12 418 HIS B C 1
ATOM 6817 O O . HIS B 1 418 ? -12.297 -39.156 -29.484 1 96.12 418 HIS B O 1
ATOM 6823 N N . SER B 1 419 ? -10.898 -37.375 -29.359 1 96.25 419 SER B N 1
ATOM 6824 C CA . SER B 1 419 ? -9.703 -38.219 -29.422 1 96.25 419 SER B CA 1
ATOM 6825 C C . SER B 1 419 ? -9.633 -39.188 -28.266 1 96.25 419 SER B C 1
ATOM 6827 O O . SER B 1 419 ? -9.281 -40.375 -28.453 1 96.25 419 SER B O 1
ATOM 6829 N N . PHE B 1 420 ? -9.977 -38.812 -27.109 1 95.88 420 PHE B N 1
ATOM 6830 C CA . PHE B 1 420 ? -9.969 -39.656 -25.922 1 95.88 420 PHE B CA 1
ATOM 6831 C C . PHE B 1 420 ? -11.016 -40.75 -26.062 1 95.88 420 PHE B C 1
ATOM 6833 O O . PHE B 1 420 ? -10.75 -41.938 -25.75 1 95.88 420 PHE B O 1
ATOM 6840 N N . ALA B 1 421 ? -12.203 -40.406 -26.531 1 95.69 421 ALA B N 1
ATOM 6841 C CA . ALA B 1 421 ? -13.266 -41.406 -26.734 1 95.69 421 ALA B CA 1
ATOM 6842 C C . ALA B 1 421 ? -12.82 -42.469 -27.719 1 95.69 421 ALA B C 1
ATOM 6844 O O . ALA B 1 421 ? -13.047 -43.656 -27.484 1 95.69 421 ALA B O 1
ATOM 6845 N N . LEU B 1 422 ? -12.102 -42.094 -28.797 1 95.44 422 LEU B N 1
ATOM 6846 C CA . LEU B 1 422 ? -11.602 -43.031 -29.781 1 95.44 422 LEU B CA 1
ATOM 6847 C C . LEU B 1 422 ? -10.516 -43.938 -29.188 1 95.44 422 LEU B C 1
ATOM 6849 O O . LEU B 1 422 ? -10.531 -45.156 -29.375 1 95.44 422 LEU B O 1
ATOM 6853 N N . ALA B 1 423 ? -9.664 -43.25 -28.438 1 94.5 423 ALA B N 1
ATOM 6854 C CA . ALA B 1 423 ? -8.57 -44 -27.844 1 94.5 423 ALA B CA 1
ATOM 6855 C C . ALA B 1 423 ? -9.094 -45.031 -26.828 1 94.5 423 ALA B C 1
ATOM 6857 O O . ALA B 1 423 ? -8.609 -46.156 -26.766 1 94.5 423 ALA B O 1
ATOM 6858 N N . GLN B 1 424 ? -10.031 -44.656 -26.031 1 93.81 424 GLN B N 1
ATOM 6859 C CA . GLN B 1 424 ? -10.625 -45.531 -25.047 1 93.81 424 GLN B CA 1
ATOM 6860 C C . GLN B 1 424 ? -11.328 -46.719 -25.703 1 93.81 424 GLN B C 1
ATOM 6862 O O . GLN B 1 424 ? -11.18 -47.875 -25.266 1 93.81 424 GLN B O 1
ATOM 6867 N N . GLY B 1 425 ? -12.102 -46.5 -26.812 1 92.88 425 GLY B N 1
ATOM 6868 C CA . GLY B 1 425 ? -12.75 -47.562 -27.562 1 92.88 425 GLY B CA 1
ATOM 6869 C C . GLY B 1 425 ? -11.766 -48.531 -28.188 1 92.88 425 GLY B C 1
ATOM 6870 O O . GLY B 1 425 ? -11.938 -49.75 -28.078 1 92.88 425 GLY B O 1
ATOM 6871 N N . ASN B 1 426 ? -10.719 -48 -28.781 1 93.5 426 ASN B N 1
ATOM 6872 C CA . ASN B 1 426 ? -9.711 -48.812 -29.422 1 93.5 426 ASN B CA 1
ATOM 6873 C C . ASN B 1 426 ? -8.906 -49.625 -28.406 1 93.5 426 ASN B C 1
ATOM 6875 O O . ASN B 1 426 ? -8.516 -50.75 -28.688 1 93.5 426 ASN B O 1
ATOM 6879 N N . TYR B 1 427 ? -8.625 -49.031 -27.312 1 92.88 427 TYR B N 1
ATOM 6880 C CA . TYR B 1 427 ? -7.922 -49.719 -26.25 1 92.88 427 TYR B CA 1
ATOM 6881 C C . TYR B 1 427 ? -8.758 -50.875 -25.719 1 92.88 427 TYR B C 1
ATOM 6883 O O . TYR B 1 427 ? -8.25 -51.969 -25.484 1 92.88 427 TYR B O 1
ATOM 6891 N N . ARG B 1 428 ? -10.055 -50.688 -25.547 1 91 428 ARG B N 1
ATOM 6892 C CA . ARG B 1 428 ? -10.969 -51.75 -25.109 1 91 428 ARG B CA 1
ATOM 6893 C C . ARG B 1 428 ? -11.023 -52.875 -26.125 1 91 428 ARG B C 1
ATOM 6895 O O . ARG B 1 428 ? -11.102 -54.062 -25.734 1 91 428 ARG B O 1
ATOM 6902 N N . ALA B 1 429 ? -10.828 -52.5 -27.422 1 91.56 429 ALA B N 1
ATOM 6903 C CA . ALA B 1 429 ? -10.875 -53.5 -28.5 1 91.56 429 ALA B CA 1
ATOM 6904 C C . ALA B 1 429 ? -9.508 -54.156 -28.703 1 91.56 429 ALA B C 1
ATOM 6906 O O . ALA B 1 429 ? -9.375 -55.094 -29.453 1 91.56 429 ALA B O 1
ATOM 6907 N N . GLY B 1 430 ? -8.539 -53.625 -28.016 1 88.75 430 GLY B N 1
ATOM 6908 C CA . GLY B 1 430 ? -7.199 -54.188 -28.094 1 88.75 430 GLY B CA 1
ATOM 6909 C C . GLY B 1 430 ? -6.438 -53.75 -29.328 1 88.75 430 GLY B C 1
ATOM 6910 O O . GLY B 1 430 ? -5.422 -54.344 -29.688 1 88.75 430 GLY B O 1
ATOM 6911 N N . THR B 1 431 ? -6.84 -52.656 -29.984 1 90.06 431 THR B N 1
ATOM 6912 C CA . THR B 1 431 ? -6.25 -52.25 -31.25 1 90.06 431 THR B CA 1
ATOM 6913 C C . THR B 1 431 ? -5.199 -51.156 -31.031 1 90.06 431 THR B C 1
ATOM 6915 O O . THR B 1 431 ? -4.414 -50.844 -31.938 1 90.06 431 THR B O 1
ATOM 6918 N N . VAL B 1 432 ? -5.18 -50.531 -29.828 1 87.5 432 VAL B N 1
ATOM 6919 C CA . VAL B 1 432 ? -4.145 -49.562 -29.484 1 87.5 432 VAL B CA 1
ATOM 6920 C C . VAL B 1 432 ? -3.559 -49.875 -28.125 1 87.5 432 VAL B C 1
ATOM 6922 O O . VAL B 1 432 ? -4.191 -50.562 -27.312 1 87.5 432 VAL B O 1
ATOM 6925 N N . ASP B 1 433 ? -2.355 -49.438 -27.891 1 86.31 433 ASP B N 1
ATOM 6926 C CA . ASP B 1 433 ? -1.692 -49.75 -26.625 1 86.31 433 ASP B CA 1
ATOM 6927 C C . ASP B 1 433 ? -2.029 -48.688 -25.562 1 86.31 433 ASP B C 1
ATOM 6929 O O . ASP B 1 433 ? -2.777 -47.75 -25.828 1 86.31 433 ASP B O 1
ATOM 6933 N N . GLY B 1 434 ? -1.55 -48.938 -24.344 1 87.12 434 GLY B N 1
ATOM 6934 C CA . GLY B 1 434 ? -1.854 -48.125 -23.188 1 87.12 434 GLY B CA 1
ATOM 6935 C C . GLY B 1 434 ? -1.262 -46.719 -23.297 1 87.12 434 GLY B C 1
ATOM 6936 O O . GLY B 1 434 ? -1.773 -45.781 -22.688 1 87.12 434 GLY B O 1
ATOM 6937 N N . LEU B 1 435 ? -0.237 -46.562 -24.062 1 86.06 435 LEU B N 1
ATOM 6938 C CA . LEU B 1 435 ? 0.376 -45.25 -24.234 1 86.06 435 LEU B CA 1
ATOM 6939 C C . LEU B 1 435 ? -0.546 -44.312 -25 1 86.06 435 LEU B C 1
ATOM 6941 O O . LEU B 1 435 ? -0.615 -43.094 -24.703 1 86.06 435 LEU B O 1
ATOM 6945 N N . ALA B 1 436 ? -1.184 -44.875 -26 1 89.06 436 ALA B N 1
ATOM 6946 C CA . ALA B 1 436 ? -2.141 -44.062 -26.766 1 89.06 436 ALA B CA 1
ATOM 6947 C C . ALA B 1 436 ? -3.289 -43.594 -25.891 1 89.06 436 ALA B C 1
ATOM 6949 O O . ALA B 1 436 ? -3.717 -42.438 -26 1 89.06 436 ALA B O 1
ATOM 6950 N N . LEU B 1 437 ? -3.828 -44.438 -25 1 90.88 437 LEU B N 1
ATOM 6951 C CA . LEU B 1 437 ? -4.871 -44.062 -24.062 1 90.88 437 LEU B CA 1
ATOM 6952 C C . LEU B 1 437 ? -4.367 -43 -23.094 1 90.88 437 LEU B C 1
ATOM 6954 O O . LEU B 1 437 ? -5.02 -41.969 -22.906 1 90.88 437 LEU B O 1
ATOM 6958 N N . LEU B 1 438 ? -3.193 -43.219 -22.516 1 90.75 438 LEU B N 1
ATOM 6959 C CA . LEU B 1 438 ? -2.605 -42.281 -21.562 1 90.75 438 LEU B CA 1
ATOM 6960 C C . LEU B 1 438 ? -2.434 -40.906 -22.172 1 90.75 438 LEU B C 1
ATOM 6962 O O . LEU B 1 438 ? -2.787 -39.906 -21.562 1 90.75 438 LEU B O 1
ATOM 6966 N N . ASP B 1 439 ? -1.896 -40.812 -23.344 1 91.25 439 ASP B N 1
ATOM 6967 C CA . ASP B 1 439 ? -1.607 -39.562 -24.031 1 91.25 439 ASP B CA 1
ATOM 6968 C C . ASP B 1 439 ? -2.887 -38.781 -24.281 1 91.25 439 ASP B C 1
ATOM 6970 O O . ASP B 1 439 ? -2.947 -37.562 -24.016 1 91.25 439 ASP B O 1
ATOM 6974 N N . SER B 1 440 ? -3.871 -39.5 -24.844 1 93.5 440 SER B N 1
ATOM 6975 C CA . SER B 1 440 ? -5.133 -38.812 -25.156 1 93.5 440 SER B CA 1
ATOM 6976 C C . SER B 1 440 ? -5.816 -38.344 -23.875 1 93.5 440 SER B C 1
ATOM 6978 O O . SER B 1 440 ? -6.414 -37.25 -23.859 1 93.5 440 SER B O 1
ATOM 6980 N N . GLU B 1 441 ? -5.762 -39.094 -22.797 1 94.12 441 GLU B N 1
ATOM 6981 C CA . GLU B 1 441 ? -6.379 -38.719 -21.531 1 94.12 441 GLU B CA 1
ATOM 6982 C C . GLU B 1 441 ? -5.641 -37.562 -20.891 1 94.12 441 GLU B C 1
ATOM 6984 O O . GLU B 1 441 ? -6.27 -36.594 -20.406 1 94.12 441 GLU B O 1
ATOM 6989 N N . ARG B 1 442 ? -4.367 -37.562 -20.891 1 93.31 442 ARG B N 1
ATOM 6990 C CA . ARG B 1 442 ? -3.545 -36.469 -20.375 1 93.31 442 ARG B CA 1
ATOM 6991 C C . ARG B 1 442 ? -3.852 -35.188 -21.109 1 93.31 442 ARG B C 1
ATOM 6993 O O . ARG B 1 442 ? -4.008 -34.125 -20.469 1 93.31 442 ARG B O 1
ATOM 7000 N N . GLU B 1 443 ? -3.932 -35.25 -22.406 1 92.88 443 GLU B N 1
ATOM 7001 C CA . GLU B 1 443 ? -4.223 -34.062 -23.219 1 92.88 443 GLU B CA 1
ATOM 7002 C C . GLU B 1 443 ? -5.605 -33.5 -22.906 1 92.88 443 GLU B C 1
ATOM 7004 O O . GLU B 1 443 ? -5.758 -32.281 -22.719 1 92.88 443 GLU B O 1
ATOM 7009 N N . MET B 1 444 ? -6.605 -34.375 -22.781 1 95.69 444 MET B N 1
ATOM 7010 C CA . MET B 1 444 ? -7.969 -33.938 -22.469 1 95.69 444 MET B CA 1
ATOM 7011 C C . MET B 1 444 ? -8.031 -33.281 -21.109 1 95.69 444 MET B C 1
ATOM 7013 O O . MET B 1 444 ? -8.656 -32.219 -20.953 1 95.69 444 MET B O 1
ATOM 7017 N N . ILE B 1 445 ? -7.363 -33.875 -20.109 1 96.19 445 ILE B N 1
ATOM 7018 C CA . ILE B 1 445 ? -7.352 -33.344 -18.75 1 96.19 445 ILE B CA 1
ATOM 7019 C C . ILE B 1 445 ? -6.68 -31.969 -18.75 1 96.19 445 ILE B C 1
ATOM 7021 O O . ILE B 1 445 ? -7.195 -31.016 -18.156 1 96.19 445 ILE B O 1
ATOM 7025 N N . SER B 1 446 ? -5.547 -31.781 -19.406 1 95.62 446 SER B N 1
ATOM 7026 C CA . SER B 1 446 ? -4.809 -30.531 -19.5 1 95.62 446 SER B CA 1
ATOM 7027 C C . SER B 1 446 ? -5.637 -29.453 -20.172 1 95.62 446 SER B C 1
ATOM 7029 O O . SER B 1 446 ? -5.703 -28.312 -19.688 1 95.62 446 SER B O 1
ATOM 7031 N N . LEU B 1 447 ? -6.262 -29.844 -21.297 1 95.31 447 LEU B N 1
ATOM 7032 C CA . LEU B 1 447 ? -7.043 -28.875 -22.047 1 95.31 447 LEU B CA 1
ATOM 7033 C C . LEU B 1 447 ? -8.281 -28.438 -21.266 1 95.31 447 LEU B C 1
ATOM 7035 O O . LEU B 1 447 ? -8.688 -27.281 -21.328 1 95.31 447 LEU B O 1
ATOM 7039 N N . ARG B 1 448 ? -8.93 -29.359 -20.562 1 96.25 448 ARG B N 1
ATOM 7040 C CA . ARG B 1 448 ? -10.062 -29 -19.719 1 96.25 448 ARG B CA 1
ATOM 7041 C C . ARG B 1 448 ? -9.648 -28.016 -18.625 1 96.25 448 ARG B C 1
ATOM 7043 O O . ARG B 1 448 ? -10.367 -27.062 -18.344 1 96.25 448 ARG B O 1
ATOM 7050 N N . ALA B 1 449 ? -8.531 -28.219 -17.984 1 96.25 449 ALA B N 1
ATOM 7051 C CA . ALA B 1 449 ? -8 -27.312 -16.969 1 96.25 449 ALA B CA 1
ATOM 7052 C C . ALA B 1 449 ? -7.73 -25.938 -17.562 1 96.25 449 ALA B C 1
ATOM 7054 O O . ALA B 1 449 ? -8.117 -24.922 -16.984 1 96.25 449 ALA B O 1
ATOM 7055 N N . ASN B 1 450 ? -7.117 -25.906 -18.734 1 96.25 450 ASN B N 1
ATOM 7056 C CA . ASN B 1 450 ? -6.812 -24.656 -19.406 1 96.25 450 ASN B CA 1
ATOM 7057 C C . ASN B 1 450 ? -8.086 -23.906 -19.797 1 96.25 450 ASN B C 1
ATOM 7059 O O . ASN B 1 450 ? -8.148 -22.672 -19.688 1 96.25 450 ASN B O 1
ATOM 7063 N N . HIS B 1 451 ? -9.047 -24.703 -20.297 1 97.31 451 HIS B N 1
ATOM 7064 C CA . HIS B 1 451 ? -10.32 -24.125 -20.688 1 97.31 451 HIS B CA 1
ATOM 7065 C C . HIS B 1 451 ? -11.016 -23.469 -19.5 1 97.31 451 HIS B C 1
ATOM 7067 O O . HIS B 1 451 ? -11.492 -22.328 -19.609 1 97.31 451 HIS B O 1
ATOM 7073 N N . THR B 1 452 ? -11.062 -24.125 -18.391 1 96.88 452 THR B N 1
ATOM 7074 C CA . THR B 1 452 ? -11.695 -23.594 -17.188 1 96.88 452 THR B CA 1
ATOM 7075 C C . THR B 1 452 ? -10.961 -22.344 -16.703 1 96.88 452 THR B C 1
ATOM 7077 O O . THR B 1 452 ? -11.594 -21.344 -16.344 1 96.88 452 THR B O 1
ATOM 7080 N N . GLU B 1 453 ? -9.641 -22.328 -16.703 1 96.81 453 GLU B N 1
ATOM 7081 C CA . GLU B 1 453 ? -8.844 -21.156 -16.328 1 96.81 453 GLU B CA 1
ATOM 7082 C C . GLU B 1 453 ? -9.094 -19.984 -17.266 1 96.81 453 GLU B C 1
ATOM 7084 O O . GLU B 1 453 ? -9.172 -18.844 -16.828 1 96.81 453 GLU B O 1
ATOM 7089 N N . ALA B 1 454 ? -9.227 -20.312 -18.516 1 97.94 454 ALA B N 1
ATOM 7090 C CA . ALA B 1 454 ? -9.445 -19.281 -19.531 1 97.94 454 ALA B CA 1
ATOM 7091 C C . ALA B 1 454 ? -10.789 -18.578 -19.312 1 97.94 454 ALA B C 1
ATOM 7093 O O . ALA B 1 454 ? -10.914 -17.375 -19.562 1 97.94 454 ALA B O 1
ATOM 7094 N N . ARG B 1 455 ? -11.766 -19.344 -18.906 1 97.38 455 ARG B N 1
ATOM 7095 C CA . ARG B 1 455 ? -13.055 -18.734 -18.594 1 97.38 455 ARG B CA 1
ATOM 7096 C C . ARG B 1 455 ? -12.914 -17.703 -17.469 1 97.38 455 ARG B C 1
ATOM 7098 O O . ARG B 1 455 ? -13.484 -16.625 -17.547 1 97.38 455 ARG B O 1
ATOM 7105 N N . GLY B 1 456 ? -12.18 -18.078 -16.422 1 97.81 456 GLY B N 1
ATOM 7106 C CA . GLY B 1 456 ? -11.914 -17.141 -15.344 1 97.81 456 GLY B CA 1
ATOM 7107 C C . GLY B 1 456 ? -11.117 -15.922 -15.789 1 97.81 456 GLY B C 1
ATOM 7108 O O . GLY B 1 456 ? -11.414 -14.797 -15.383 1 97.81 456 GLY B O 1
ATOM 7109 N N . ARG B 1 457 ? -10.109 -16.125 -16.641 1 97.94 457 ARG B N 1
ATOM 7110 C CA . ARG B 1 457 ? -9.273 -15.047 -17.141 1 97.94 457 ARG B CA 1
ATOM 7111 C C . ARG B 1 457 ? -10.086 -14.07 -17.984 1 97.94 457 ARG B C 1
ATOM 7113 O O . ARG B 1 457 ? -9.844 -12.859 -17.938 1 97.94 457 ARG B O 1
ATOM 7120 N N . LEU B 1 458 ? -11.016 -14.617 -18.766 1 97.44 458 LEU B N 1
ATOM 7121 C CA . LEU B 1 458 ? -11.883 -13.742 -19.547 1 97.44 458 LEU B CA 1
ATOM 7122 C C . LEU B 1 458 ? -12.727 -12.859 -18.641 1 97.44 458 LEU B C 1
ATOM 7124 O O . LEU B 1 458 ? -12.844 -11.656 -18.859 1 97.44 458 LEU B O 1
ATOM 7128 N N . ALA B 1 459 ? -13.305 -13.445 -17.625 1 97.5 459 ALA B N 1
ATOM 7129 C CA . ALA B 1 459 ? -14.094 -12.68 -16.672 1 97.5 459 ALA B CA 1
ATOM 7130 C C . ALA B 1 459 ? -13.25 -11.609 -15.984 1 97.5 459 ALA B C 1
ATOM 7132 O O . ALA B 1 459 ? -13.695 -10.477 -15.797 1 97.5 459 ALA B O 1
ATOM 7133 N N . GLN B 1 460 ? -11.992 -11.961 -15.625 1 98 460 GLN B N 1
ATOM 7134 C CA . GLN B 1 460 ? -11.078 -11 -15.023 1 98 460 GLN B CA 1
ATOM 7135 C C . GLN B 1 460 ? -10.773 -9.859 -15.992 1 98 460 GLN B C 1
ATOM 7137 O O . GLN B 1 460 ? -10.695 -8.695 -15.578 1 98 460 GLN B O 1
ATOM 7142 N N . ALA B 1 461 ? -10.586 -10.18 -17.203 1 97.5 461 ALA B N 1
ATOM 7143 C CA . ALA B 1 461 ? -10.305 -9.172 -18.219 1 97.5 461 ALA B CA 1
ATOM 7144 C C . ALA B 1 461 ? -11.492 -8.219 -18.406 1 97.5 461 ALA B C 1
ATOM 7146 O O . ALA B 1 461 ? -11.305 -7.027 -18.641 1 97.5 461 ALA B O 1
ATOM 7147 N N . GLN B 1 462 ? -12.664 -8.789 -18.328 1 96.44 462 GLN B N 1
ATOM 7148 C CA . GLN B 1 462 ? -13.867 -7.961 -18.406 1 96.44 462 GLN B CA 1
ATOM 7149 C C . GLN B 1 462 ? -13.914 -6.949 -17.266 1 96.44 462 GLN B C 1
ATOM 7151 O O . GLN B 1 462 ? -14.18 -5.766 -17.5 1 96.44 462 GLN B O 1
ATOM 7156 N N . VAL B 1 463 ? -13.633 -7.398 -16.062 1 97 463 VAL B N 1
ATOM 7157 C CA . VAL B 1 463 ? -13.656 -6.52 -14.898 1 97 463 VAL B CA 1
ATOM 7158 C C . VAL B 1 463 ? -12.602 -5.426 -15.062 1 97 463 VAL B C 1
ATOM 7160 O O . VAL B 1 463 ? -12.859 -4.258 -14.766 1 97 463 VAL B O 1
ATOM 7163 N N . ASN B 1 464 ? -11.398 -5.805 -15.555 1 96.56 464 ASN B N 1
ATOM 7164 C CA . ASN B 1 464 ? -10.344 -4.828 -15.773 1 96.56 464 ASN B CA 1
ATOM 7165 C C . ASN B 1 464 ? -10.742 -3.789 -16.812 1 96.56 464 ASN B C 1
ATOM 7167 O O . ASN B 1 464 ? -10.383 -2.617 -16.703 1 96.56 464 ASN B O 1
ATOM 7171 N N . LEU B 1 465 ? -11.453 -4.238 -17.781 1 94 465 LEU B N 1
ATOM 7172 C CA . LEU B 1 465 ? -11.938 -3.314 -18.797 1 94 465 LEU B CA 1
ATOM 7173 C C . LEU B 1 465 ? -12.984 -2.363 -18.219 1 94 465 LEU B C 1
ATOM 7175 O O . LEU B 1 465 ? -12.938 -1.156 -18.469 1 94 465 LEU B O 1
ATOM 7179 N N . PHE B 1 466 ? -13.914 -2.893 -17.453 1 93.38 466 PHE B N 1
ATOM 7180 C CA . PHE B 1 466 ? -14.891 -2.035 -16.781 1 93.38 466 PHE B CA 1
ATOM 7181 C C . PHE B 1 466 ? -14.203 -0.976 -15.938 1 93.38 466 PHE B C 1
ATOM 7183 O O . PHE B 1 466 ? -14.586 0.196 -15.969 1 93.38 466 PHE B O 1
ATOM 7190 N N . ARG B 1 467 ? -13.164 -1.406 -15.18 1 93.44 467 ARG B N 1
ATOM 7191 C CA . ARG B 1 467 ? -12.406 -0.476 -14.352 1 93.44 467 ARG B CA 1
ATOM 7192 C C . ARG B 1 467 ? -11.734 0.596 -15.203 1 93.44 467 ARG B C 1
ATOM 7194 O O . ARG B 1 467 ? -11.766 1.779 -14.859 1 93.44 467 ARG B O 1
ATOM 7201 N N . ALA B 1 468 ? -11.125 0.184 -16.281 1 92.75 468 ALA B N 1
ATOM 7202 C CA . ALA B 1 468 ? -10.406 1.104 -17.156 1 92.75 468 ALA B CA 1
ATOM 7203 C C . ALA B 1 468 ? -11.359 2.127 -17.766 1 92.75 468 ALA B C 1
ATOM 7205 O O . ALA B 1 468 ? -10.977 3.275 -18.016 1 92.75 468 ALA B O 1
ATOM 7206 N N . LEU B 1 469 ? -12.609 1.747 -18 1 89.69 469 LEU B N 1
ATOM 7207 C CA . LEU B 1 469 ? -13.609 2.615 -18.609 1 89.69 469 LEU B CA 1
ATOM 7208 C C . LEU B 1 469 ? -14.188 3.582 -17.578 1 89.69 469 LEU B C 1
ATOM 7210 O O . LEU B 1 469 ? -14.922 4.504 -17.938 1 89.69 469 LEU B O 1
ATOM 7214 N N . GLY B 1 470 ? -13.664 3.508 -16.406 1 82.44 470 GLY B N 1
ATOM 7215 C CA . GLY B 1 470 ? -14.125 4.434 -15.383 1 82.44 470 GLY B CA 1
ATOM 7216 C C . GLY B 1 470 ? -15.516 4.113 -14.875 1 82.44 470 GLY B C 1
ATOM 7217 O O . GLY B 1 470 ? -16.266 5.016 -14.484 1 82.44 470 GLY B O 1
ATOM 7218 N N . GLY B 1 471 ? -15.992 2.947 -14.828 1 65.31 471 GLY B N 1
ATOM 7219 C CA . GLY B 1 471 ? -17.328 2.59 -14.391 1 65.31 471 GLY B CA 1
ATOM 7220 C C . GLY B 1 471 ? -17.953 3.631 -13.484 1 65.31 471 GLY B C 1
ATOM 7221 O O . GLY B 1 471 ? -17.25 4.367 -12.797 1 65.31 471 GLY B O 1
ATOM 7222 N N . ARG B 1 472 ? -19.016 4.391 -13.984 1 60.03 472 ARG B N 1
ATOM 7223 C CA . ARG B 1 472 ? -19.734 5.363 -13.164 1 60.03 472 ARG B CA 1
ATOM 7224 C C . ARG B 1 472 ? -20.344 4.695 -11.945 1 60.03 472 ARG B C 1
ATOM 7226 O O . ARG B 1 472 ? -20.703 3.512 -11.984 1 60.03 472 ARG B O 1
ATOM 7233 N N . TRP B 1 473 ? -19.922 5.141 -10.633 1 52.41 473 TRP B N 1
ATOM 7234 C CA . TRP B 1 473 ? -20.531 4.578 -9.43 1 52.41 473 TRP B CA 1
ATOM 7235 C C . TRP B 1 473 ? -21.656 5.461 -8.93 1 52.41 473 TRP B C 1
ATOM 7237 O O . TRP B 1 473 ? -21.672 6.668 -9.172 1 52.41 473 TRP B O 1
#

Foldseek 3Di:
DPDDPPPPDDVVVVVVVVVVLVVVLPPLPDPPQDPDQPLLVDQLCPDFDPLEDQDDQALPNVCLLVDVVLVVLLVLLLVAAVVLVVLVVVLVVLVVVLVVLVCLQAWDKDWDKDKDWAFDPVLVVVCVVVVHDRDTFIKIKTKMKIKHWDCSRCLSVLVSVLSVLLSQLSVLVSLLVSLVLSLLLLLLVLQLQLLLVLLVLLVVLLVVLVVLLVLQVVCVVVVLADPVLNVLSVVVSVVSVVVNVVSVVSSVVSLVSSCNSSNHPDRPPDDRNPHRRDRPGRHYLHGSNCLLVLASLLSSLSSVLVSLVSQLSNLLCLQAKIKMKMKMWMFIDSDPVCRPPPVGIDIDIDMDIGHDPDPCPVSVVSSVVSVVVSVVSVVVSNVSSVVLSVQLNVLSVQLSVLVVVLVVLVVQLVVLVVQLVVQVVCVSVSNDYSVSNSVSSSSNSVSSSVNSVSSSSNSSSSSSNCSSSNSND/DPDDPPPDDDVVVVVVVVVVLVVLLPPLPDDDQPPDFPLLVDQLCPDFDPLEDQDDFALPNVCLLVDVQLVVLLVLLLVAAVLLVVLVVVLVVLVVVLVVLVCLQAKDKDWDKDKDWAFDPVLVVVCVVVVHDRDTFIKIKTKMKIKHWDCSLCLSVLVSVLSVLLSVLSVLVSLLVSLVLSLLLLLLVLQLQLLLVLLVLLVVLLVVLVVLLVLQVVCVVVVLADPVLNVLSVVVSVVSVVVNVVSVVSSVVSQVSSCNSSNHPDSPVDDHNPHRRDRPGRQYLHGSNCLLVLASLLSSLSSVLVSLVSQLSNLLCLQDKIKMKMKMWMFIDSDPVCRPPPVGIDIDIDMDIDHPPDPCPVSVVSSVVSVVVSVVSVVVSNVSSVVLSVQLNVLSVQLNVLVVVLVVLVVQLVVLVVQLVVQVVCVSVSNDYSVSNSVSSSSNSVSSSVNSVSSSSNSSSSSSNCSSSNSND

Secondary structure (DSSP, 8-state):
---------THHHHHHHHHHHHHHHT-----PPP---GGGGS-TTSSPPTTEE-SPPPTTGGGGG--HHHHHHHHHHHHH-HHHHHHHHHHHHHHHHHHHHHGGGS-EEEEEEEEEEE--HHHHHHHHHTT-----EEEEEEEEEEEEEE-TTSHHHHHHHHHHHHHHHHHHHHHHHHHHHHHHHHHHHHHHHHHHHHHHHHHHHHHHHHHHHHHHHHHHHTTSS-HHHHHHHHHHHHHHHTTHHHHHHHHHHHHHHHHHHTT-SS--S-----S----SS-EE---STTHHHH-HHHHHHHHHHHHHHHHHHHHHGGGS-EEEEEEEEEE-BSSGGGTTSTTTEEEEEEEEEEE--S--HHHHHHHHHHHHHHHHHHHHHHHHHHHHHHHHHHHHHHHHHHHHHHHHHHHHHHHHHHHHHHHHHHHHHTSS-HHHHHHHHHHHHHHHHHHHHHHHHHHHHHHHHHHHTT---/---------HHHHHHHHHHHHHHHHT-----PPP---GGGGS-TTSSPPTTEE-SPPPTTGGGGG--HHHHHHHHHHHHH-HHHHHHHHHHHHHHHHHHHHHGGGS-EEEEEEEEEEEE-HHHHHHHHHTT-----EEEEEEEEEEEEE--SSSHHHHHHHHHHHHHHHHHHHHHHHHHHHHHHHHHHHHHHHHHHHHHHHHHHHHHHHHHHHHHHHHHHHTTSS-HHHHHHHHHHHHHHHTTHHHHHHHHHHHHHHHHHHTT-SS--------S----SS-EE---STTHHHH-HHHHHHHHHHHHHHHHHHHHHGGGS-EEEEEEEEEE-BSSGGGTTSTTTEEEEEEEEEE---S--HHHHHHHHHHHHHHHHHHHHHHHHHHHHHHHHHHHHHHHHHHHHHHHHHHHHHHHHHHHHHHHHHHHHHTSS-HHHHHHHHHHHHHHHHHHHHHHHHHHHHHHHHHHHTT---

pLDDT: mean 85.0, std 14.27, range [28.03, 98.0]